Protein AF-A0A0K2SQ45-F1 (afdb_monomer_lite)

Secondary structure (DSSP, 8-state):
----HHHHHHSTT------STTEEEEP------TTT-B--EESSSS-EESSSEEE-S-TTT-SHHHHHHHHHHT-EEEE-SSS-HHHHHHHHHHHHHH--SSEES---EETTSBHHHHHHHHHHHT-SEEEEE-TT-BEEEEEEHHHHTT---TTSBGGGTSEEGGG---EETT--HHHHHHHHHHHT-SEEEEE-TT-BEEEEEEHHHHHHHHH-TT--B-TTSPBPEEEEE-SSTTHHHHHHHHHHTT-SEEEEE-S-SSSHHHHHHHHHHHHHHGGGSEEEEEEE-SHHHHHHHHHHT-SEEEE--------B-TTPEEEBTTS-EEEGGG--TT-EEE-TTS-EEEEEEEEEEEEEEEEEEEEETT-SSEEEE-TT-EEEEE---S-TTTS--STTS----TT-TTSS-EEEEGGG--TT-EEEEEPP-------EEEGGGT-TTS-B-SSEEE-----S---SS-HHHHHHHTTS-HHHHHHHHTT-----HHHHHHHHHHHHHS---------EEESEEE--HHHHHHHHHHHHHEEEES-GGG-EEEEEEETT-HHHHHHHHHHHHHHH----EEEEE-TTSSEEEEEE--HHHHHHHHHHS-S-TTT----HHHHTS-HHHHHHHHHHHHHHHEEEETTTTEEEEEES-HHHHHHHHHHHHHTT---EEEEE--TTSS--SEEEEEE-SHHHHHHHHHTGGG-PPPPSS--------EEE-SSEEEEEEEEEEEEEEEEEEEEEEETT-SEEEETTEEEE--HHHHHS-----HHHHHHHHHHHHHTTT--EEEES---SHHHHHHHHHTT-SEEEESTTTTTBTTS-SPEEEETTEEEEEEE-TTSHHHIIIIIGGGGT-TT-SS---S--EEEEE--B-HHHHHHHHHHHHHHHHHHTT-SBHHHHHHH-EEEE--HHHHHHHS--SS--SS-BTTB----

Radius of gyration: 39.9 Å; chains: 1; bounding box: 82×62×144 Å

Structure (mmCIF, N/CA/C/O backbone):
data_AF-A0A0K2SQ45-F1
#
_entry.id   AF-A0A0K2SQ45-F1
#
loop_
_atom_site.group_PDB
_atom_site.id
_atom_site.type_symbol
_atom_site.label_atom_id
_atom_site.label_alt_id
_atom_site.label_comp_id
_atom_site.label_asym_id
_atom_site.label_entity_id
_atom_site.label_seq_id
_atom_site.pdbx_PDB_ins_code
_atom_site.Cartn_x
_atom_site.Cartn_y
_atom_site.Cartn_z
_atom_site.occupancy
_atom_site.B_iso_or_equiv
_atom_site.auth_seq_id
_atom_site.auth_comp_id
_atom_site.auth_asym_id
_atom_site.auth_atom_id
_atom_site.pdbx_PDB_model_num
ATOM 1 N N . MET A 1 1 ? -14.217 -33.548 -6.113 1.00 36.03 1 MET A N 1
ATOM 2 C CA . MET A 1 1 ? -15.192 -33.357 -7.203 1.00 36.03 1 MET A CA 1
ATOM 3 C C . MET A 1 1 ? -14.419 -33.479 -8.498 1.00 36.03 1 MET A C 1
ATOM 5 O O . MET A 1 1 ? -13.311 -32.961 -8.563 1.00 36.03 1 MET A O 1
ATOM 9 N N . ALA A 1 2 ? -14.911 -34.289 -9.429 1.00 35.56 2 ALA A N 1
ATOM 10 C CA . ALA A 1 2 ? -14.274 -34.501 -10.718 1.00 35.56 2 ALA A CA 1
ATOM 11 C C . ALA A 1 2 ? -14.739 -33.393 -11.670 1.00 35.56 2 ALA A C 1
ATOM 13 O O . ALA A 1 2 ? -15.732 -33.582 -12.359 1.00 35.56 2 ALA A O 1
ATOM 14 N N . ASP A 1 3 ? -14.047 -32.253 -11.661 1.00 45.28 3 ASP A N 1
ATOM 15 C CA . ASP A 1 3 ? -14.197 -31.247 -12.717 1.00 45.28 3 ASP A CA 1
ATOM 16 C C . ASP A 1 3 ? -13.288 -31.633 -13.880 1.00 45.28 3 ASP A C 1
ATOM 18 O O . ASP A 1 3 ? -12.118 -32.004 -13.707 1.00 45.28 3 ASP A O 1
ATOM 22 N N . THR A 1 4 ? -13.855 -31.616 -15.079 1.00 50.91 4 THR A N 1
ATOM 23 C CA . THR A 1 4 ? -13.156 -32.027 -16.291 1.00 50.91 4 THR A CA 1
ATOM 24 C C . THR A 1 4 ? -11.998 -31.061 -16.571 1.00 50.91 4 THR A C 1
ATOM 26 O O . THR A 1 4 ? -12.109 -29.849 -16.398 1.00 50.91 4 THR A O 1
ATOM 29 N N . ARG A 1 5 ? -10.845 -31.573 -17.033 1.00 47.09 5 ARG A N 1
ATOM 30 C CA . ARG A 1 5 ? -9.677 -30.748 -17.435 1.00 47.09 5 ARG A CA 1
ATOM 31 C C . ARG A 1 5 ? -10.036 -29.641 -18.439 1.00 47.09 5 ARG A C 1
ATOM 33 O O . ARG A 1 5 ? -9.267 -28.697 -18.588 1.00 47.09 5 ARG A O 1
ATOM 40 N N . GLU A 1 6 ? -11.165 -29.790 -19.122 1.00 47.09 6 GLU A N 1
ATOM 41 C CA . GLU A 1 6 ? -11.715 -28.881 -20.120 1.00 47.09 6 GLU A CA 1
ATOM 42 C C . GLU A 1 6 ? -12.450 -27.684 -19.485 1.00 47.09 6 GLU A C 1
ATOM 44 O O . GLU A 1 6 ? -12.240 -26.554 -19.918 1.00 47.09 6 GLU A O 1
ATOM 49 N N . GLU A 1 7 ? -13.197 -27.874 -18.390 1.00 52.22 7 GLU A N 1
ATOM 50 C CA . GLU A 1 7 ? -13.809 -26.775 -17.618 1.00 52.22 7 GLU A CA 1
ATOM 51 C C . GLU A 1 7 ? -12.745 -25.878 -16.970 1.00 52.22 7 GLU A C 1
ATOM 53 O O . GLU A 1 7 ? -12.787 -24.659 -17.124 1.00 52.22 7 GLU A O 1
ATOM 58 N N . ILE A 1 8 ? -11.707 -26.470 -16.365 1.00 53.44 8 ILE A N 1
ATOM 59 C CA . ILE A 1 8 ? -10.563 -25.726 -15.801 1.00 53.44 8 ILE A CA 1
ATOM 60 C C . ILE A 1 8 ? -9.792 -24.967 -16.897 1.00 53.44 8 ILE A C 1
ATOM 62 O O . ILE A 1 8 ? -9.221 -23.906 -16.643 1.00 53.44 8 ILE A O 1
ATOM 66 N N . TRP A 1 9 ? -9.754 -25.499 -18.125 1.00 54.38 9 TRP A N 1
ATOM 67 C CA . TRP A 1 9 ? -9.107 -24.837 -19.260 1.00 54.38 9 TRP A CA 1
ATOM 68 C C . TRP A 1 9 ? -9.931 -23.661 -19.800 1.00 54.38 9 TRP A C 1
ATOM 70 O O . TRP A 1 9 ? -9.355 -22.634 -20.158 1.00 54.38 9 TRP A O 1
ATOM 80 N N . ASN A 1 10 ? -11.261 -23.776 -19.801 1.00 51.28 10 ASN A N 1
ATOM 81 C CA . ASN A 1 10 ? -12.172 -22.713 -20.227 1.00 51.28 10 ASN A CA 1
ATOM 82 C C . ASN A 1 10 ? -12.333 -21.606 -19.164 1.00 51.28 10 ASN A C 1
ATOM 84 O O . ASN A 1 10 ? -12.461 -20.438 -19.521 1.00 51.28 10 ASN A O 1
ATOM 88 N N . GLU A 1 11 ? -12.230 -21.926 -17.869 1.00 57.28 11 GLU A N 1
ATOM 89 C CA . GLU A 1 11 ? -12.224 -20.944 -16.768 1.00 57.28 11 GLU A CA 1
ATOM 90 C C . GLU A 1 11 ? -10.827 -20.354 -16.467 1.00 57.28 11 GLU A C 1
ATOM 92 O O . GLU A 1 11 ? -10.671 -19.511 -15.582 1.00 57.28 11 GLU A O 1
ATOM 97 N N . ARG A 1 12 ? -9.788 -20.752 -17.215 1.00 51.91 12 ARG A N 1
ATOM 98 C CA . ARG A 1 12 ? -8.372 -20.450 -16.923 1.00 51.91 12 ARG A CA 1
ATOM 99 C C . ARG A 1 12 ? -8.001 -18.964 -16.970 1.00 51.91 12 ARG A C 1
ATOM 101 O O . ARG A 1 12 ? -7.043 -18.560 -16.315 1.00 51.91 12 ARG A O 1
ATOM 108 N N . PHE A 1 13 ? -8.749 -18.163 -17.730 1.00 58.59 13 PHE A N 1
ATOM 109 C CA . PHE A 1 13 ? -8.606 -16.700 -17.788 1.00 58.59 13 PHE A CA 1
ATOM 110 C C . PHE A 1 13 ? -9.607 -15.953 -16.889 1.00 58.59 13 PHE A C 1
ATOM 112 O O . PHE A 1 13 ? -9.625 -14.725 -16.884 1.00 58.59 13 PHE A O 1
ATOM 119 N N . GLY A 1 14 ? -10.358 -16.690 -16.066 1.00 56.19 14 GLY A N 1
ATOM 120 C CA . GLY A 1 14 ? -11.134 -16.172 -14.948 1.00 56.19 14 GLY A CA 1
ATOM 121 C C . GLY A 1 14 ? -12.399 -15.397 -15.314 1.00 56.19 14 GLY A C 1
ATOM 122 O O . GLY A 1 14 ? -12.718 -15.132 -16.471 1.00 56.19 14 GLY A O 1
ATOM 123 N N . ARG A 1 15 ? -13.135 -15.042 -14.258 1.00 68.25 15 ARG A N 1
ATOM 124 C CA . ARG A 1 15 ? -14.279 -14.126 -14.283 1.00 68.25 15 ARG A CA 1
ATOM 125 C C . ARG A 1 15 ? -13.773 -12.696 -14.110 1.00 68.25 15 ARG A C 1
ATOM 127 O O . ARG A 1 15 ? -12.723 -12.472 -13.510 1.00 68.25 15 ARG A O 1
ATOM 134 N N . GLU A 1 16 ? -14.531 -11.733 -14.616 1.00 78.75 16 GLU A N 1
ATOM 135 C CA . GLU A 1 16 ? -14.216 -10.317 -14.446 1.00 78.75 16 GLU A CA 1
ATOM 136 C C . GLU A 1 16 ? -14.170 -9.934 -12.958 1.00 78.75 16 GLU A C 1
ATOM 138 O O . GLU A 1 16 ? -15.059 -10.291 -12.182 1.00 78.75 16 GLU A O 1
ATOM 143 N N . GLY A 1 17 ? -13.116 -9.221 -12.558 1.00 79.81 17 GLY A N 1
ATOM 144 C CA . GLY A 1 17 ? -12.937 -8.738 -11.194 1.00 79.81 17 GLY A CA 1
ATOM 145 C C . GLY A 1 17 ? -13.074 -7.219 -11.117 1.00 79.81 17 GLY A C 1
ATOM 146 O O . GLY A 1 17 ? -12.637 -6.513 -12.019 1.00 79.81 17 GLY A O 1
ATOM 147 N N . LEU A 1 18 ? -13.654 -6.729 -10.025 1.00 85.94 18 LEU A N 1
ATOM 148 C CA . LEU A 1 18 ? -13.977 -5.326 -9.787 1.00 85.94 18 LEU A CA 1
ATOM 149 C C . LEU A 1 18 ? -13.297 -4.825 -8.507 1.00 85.94 18 LEU A C 1
ATOM 151 O O . LEU A 1 18 ? -13.088 -5.559 -7.532 1.00 85.94 18 LEU A O 1
ATOM 155 N N . THR A 1 19 ? -12.954 -3.548 -8.512 1.00 85.25 19 THR A N 1
ATOM 156 C CA . THR A 1 19 ? -12.412 -2.770 -7.397 1.00 85.25 19 THR A CA 1
ATOM 157 C C . THR A 1 19 ? -13.397 -1.668 -6.994 1.00 85.25 19 THR A C 1
ATOM 159 O O . THR A 1 19 ? -14.503 -1.589 -7.526 1.00 85.25 19 THR A O 1
ATOM 162 N N . PHE A 1 20 ? -13.030 -0.832 -6.018 1.00 85.69 20 PHE A N 1
ATOM 163 C CA . PHE A 1 20 ? -13.899 0.251 -5.547 1.00 85.69 20 PHE A CA 1
ATOM 164 C C . PHE A 1 20 ? -14.196 1.302 -6.627 1.00 85.69 20 PHE A C 1
ATOM 166 O O . PHE A 1 20 ? -15.297 1.851 -6.634 1.00 85.69 20 PHE A O 1
ATOM 173 N N . ASP A 1 21 ? -13.247 1.570 -7.530 1.00 83.56 21 ASP A N 1
ATOM 174 C CA . ASP A 1 21 ? -13.393 2.581 -8.591 1.00 83.56 21 ASP A CA 1
ATOM 175 C C . ASP A 1 21 ? -14.269 2.099 -9.748 1.00 83.56 21 ASP A C 1
ATOM 177 O O . ASP A 1 21 ? -14.855 2.909 -10.452 1.00 83.56 21 ASP A O 1
ATOM 181 N N . ASP A 1 22 ? -14.442 0.788 -9.909 1.00 85.19 22 ASP A N 1
ATOM 182 C CA . ASP A 1 22 ? -15.274 0.231 -10.980 1.00 85.19 22 ASP A CA 1
ATOM 183 C C . ASP A 1 22 ? -16.781 0.327 -10.668 1.00 85.19 22 ASP A C 1
ATOM 185 O O . ASP A 1 22 ? -17.614 -0.072 -11.488 1.00 85.19 22 ASP A O 1
ATOM 189 N N . LEU A 1 23 ? -17.146 0.816 -9.474 1.00 90.81 23 LEU A N 1
ATOM 190 C CA . LEU A 1 23 ? -18.502 0.785 -8.927 1.00 90.81 23 LEU A CA 1
ATOM 191 C C . LEU A 1 23 ? -18.908 2.117 -8.278 1.00 90.81 23 LEU A C 1
ATOM 193 O O . LEU A 1 23 ? -18.153 2.696 -7.496 1.00 90.81 23 LEU A O 1
ATOM 197 N N . LEU A 1 24 ? -20.154 2.538 -8.497 1.00 93.44 24 LEU A N 1
ATOM 198 C CA . LEU A 1 24 ? -20.859 3.534 -7.680 1.00 93.44 24 LEU A CA 1
ATOM 199 C C . LEU A 1 24 ? -22.084 2.900 -7.015 1.00 93.44 24 LEU A C 1
ATOM 201 O O . LEU A 1 24 ? -22.622 1.913 -7.514 1.00 93.44 24 LEU A O 1
ATOM 205 N N . LEU A 1 25 ? -22.515 3.467 -5.888 1.00 95.25 25 LEU A N 1
ATOM 206 C CA . LEU A 1 25 ? -23.789 3.112 -5.261 1.00 95.25 25 LEU A CA 1
ATOM 207 C C . LEU A 1 25 ? -24.919 3.875 -5.951 1.00 95.25 25 LEU A C 1
ATOM 209 O O . LEU A 1 25 ? -24.824 5.088 -6.128 1.00 95.25 25 LEU A O 1
ATOM 213 N N . GLU A 1 26 ? -25.969 3.158 -6.336 1.00 95.56 26 GLU A N 1
ATOM 214 C CA . GLU A 1 26 ? -27.186 3.749 -6.885 1.00 95.56 26 GLU A CA 1
ATOM 215 C C . GLU A 1 26 ? -28.014 4.358 -5.737 1.00 95.56 26 GLU A C 1
ATOM 217 O O . GLU A 1 26 ? -28.353 3.631 -4.796 1.00 95.56 26 GLU A O 1
ATOM 222 N N . PRO A 1 27 ? -28.339 5.667 -5.769 1.00 95.44 27 PRO A N 1
ATOM 223 C CA . PRO A 1 27 ? -29.222 6.268 -4.775 1.00 95.44 27 PRO A CA 1
ATOM 224 C C . PRO A 1 27 ? -30.616 5.629 -4.794 1.00 95.44 27 PRO A C 1
ATOM 226 O O . PRO A 1 27 ? -31.134 5.275 -5.853 1.00 95.44 27 PRO A O 1
ATOM 229 N N . ALA A 1 28 ? -31.249 5.531 -3.628 1.00 92.88 28 ALA A N 1
ATOM 230 C CA . ALA A 1 28 ? -32.583 4.962 -3.463 1.00 92.88 28 ALA A CA 1
ATOM 231 C C . ALA A 1 28 ? -33.504 5.913 -2.683 1.00 92.88 28 ALA A C 1
ATOM 233 O O . ALA A 1 28 ? -33.060 6.904 -2.103 1.00 92.88 28 ALA A O 1
ATOM 234 N N . TYR A 1 29 ? -34.807 5.616 -2.678 1.00 93.50 29 TYR A N 1
ATOM 235 C CA . TYR A 1 29 ? -35.770 6.351 -1.856 1.00 93.50 29 TYR A CA 1
ATOM 236 C C . TYR A 1 29 ? -35.365 6.292 -0.378 1.00 93.50 29 TYR A C 1
ATOM 238 O O . TYR A 1 29 ? -35.055 5.215 0.129 1.00 93.50 29 TYR A O 1
ATOM 246 N N . SER A 1 30 ? -35.391 7.435 0.307 1.00 92.31 30 SER A N 1
ATOM 247 C CA . SER A 1 30 ? -34.969 7.546 1.701 1.00 92.31 30 SER A CA 1
ATOM 248 C C . SER A 1 30 ? -35.909 8.439 2.500 1.00 92.31 30 SER A C 1
ATOM 250 O O . SER A 1 30 ? -36.119 9.600 2.154 1.00 92.31 30 SER A O 1
ATOM 252 N N . GLU A 1 31 ? -36.433 7.896 3.597 1.00 91.38 31 GLU A N 1
ATOM 253 C CA . GLU A 1 31 ? -37.109 8.647 4.668 1.00 91.38 31 GLU A CA 1
ATOM 254 C C . GLU A 1 31 ? -36.182 8.877 5.870 1.00 91.38 31 GLU A C 1
ATOM 256 O O . GLU A 1 31 ? -36.586 9.474 6.865 1.00 91.38 31 GLU A O 1
ATOM 261 N N . VAL A 1 32 ? -34.938 8.390 5.792 1.00 91.00 32 VAL A N 1
ATOM 262 C CA . VAL A 1 32 ? -33.997 8.364 6.911 1.00 91.00 32 VAL A CA 1
ATOM 263 C C . VAL A 1 32 ? -32.909 9.402 6.691 1.00 91.00 32 VAL A C 1
ATOM 265 O O . VAL A 1 32 ? -32.229 9.415 5.661 1.00 91.00 32 VAL A O 1
ATOM 268 N N . LEU A 1 33 ? -32.711 10.272 7.678 1.00 88.25 33 LEU A N 1
ATOM 269 C CA . LEU A 1 33 ? -31.640 11.257 7.636 1.00 88.25 33 LEU A CA 1
ATOM 270 C C . LEU A 1 33 ? -30.310 10.622 8.068 1.00 88.25 33 LEU A C 1
ATOM 272 O O . LEU A 1 33 ? -30.299 9.764 8.950 1.00 88.25 33 LEU A O 1
ATOM 276 N N . PRO A 1 34 ? -29.159 11.078 7.535 1.00 87.62 34 PRO A N 1
ATOM 277 C CA . PRO A 1 34 ? -27.846 10.576 7.944 1.00 87.62 34 PRO A CA 1
ATOM 278 C C . PRO A 1 34 ? -27.574 10.633 9.455 1.00 87.62 34 PRO A C 1
ATOM 280 O O . PRO A 1 34 ? -26.768 9.862 9.960 1.00 87.62 34 PRO A O 1
ATOM 283 N N . THR A 1 35 ? -28.207 11.542 10.198 1.00 87.12 35 THR A N 1
ATOM 284 C CA . THR A 1 35 ? -28.059 11.634 11.661 1.00 87.12 35 THR A CA 1
ATOM 285 C C . THR A 1 35 ? -28.747 10.504 12.416 1.00 87.12 35 THR A C 1
ATOM 287 O O . THR A 1 35 ? -28.357 10.222 13.546 1.00 87.12 35 THR A O 1
ATOM 290 N N . ASP A 1 36 ? -29.729 9.859 11.788 1.00 88.00 36 ASP A N 1
ATOM 291 C CA . ASP A 1 36 ? -30.646 8.921 12.435 1.00 88.00 36 ASP A CA 1
ATOM 292 C C . ASP A 1 36 ? -30.275 7.459 12.137 1.00 88.00 36 ASP A C 1
ATOM 294 O O . ASP A 1 36 ? -30.859 6.537 12.704 1.00 88.00 36 ASP A O 1
ATOM 298 N N . VAL A 1 37 ? -29.291 7.230 11.256 1.00 93.81 37 VAL A N 1
ATOM 299 C CA . VAL A 1 37 ? -28.856 5.881 10.876 1.00 93.81 37 VAL A CA 1
ATOM 300 C C . VAL A 1 37 ? -27.984 5.237 11.958 1.00 93.81 37 VAL A C 1
ATOM 302 O O . VAL A 1 37 ? -27.080 5.861 12.528 1.00 93.81 37 VAL A O 1
ATOM 305 N N . SER A 1 38 ? -28.198 3.943 12.181 1.00 96.81 38 SER A N 1
ATOM 306 C CA . SER A 1 38 ? -27.363 3.118 13.048 1.00 96.81 38 SER A CA 1
ATOM 307 C C . SER A 1 38 ? -26.182 2.529 12.280 1.00 96.81 38 SER A C 1
ATOM 309 O O . SER A 1 38 ? -26.339 1.851 11.264 1.00 96.81 38 SER A O 1
ATOM 311 N N . THR A 1 39 ? -24.978 2.749 12.801 1.00 97.00 39 THR A N 1
ATOM 312 C CA . THR A 1 39 ? -23.728 2.177 12.275 1.00 97.00 39 THR A CA 1
ATOM 313 C C . THR A 1 39 ? -23.261 0.949 13.057 1.00 97.00 39 THR A C 1
ATOM 315 O O . THR A 1 39 ? -22.129 0.500 12.866 1.00 97.00 39 THR A O 1
ATOM 318 N N . GLU A 1 40 ? -24.106 0.412 13.940 1.00 97.50 40 GLU A N 1
ATOM 319 C CA . GLU A 1 40 ? -23.784 -0.787 14.709 1.00 97.50 40 GLU A CA 1
ATOM 320 C C . GLU A 1 40 ? -23.552 -1.992 13.793 1.00 97.50 40 GLU A C 1
ATOM 322 O O . GLU A 1 40 ? -24.237 -2.200 12.788 1.00 97.50 40 GLU A O 1
ATOM 327 N N . THR A 1 41 ? -22.562 -2.810 14.144 1.00 97.56 41 THR A N 1
ATOM 328 C CA . THR A 1 41 ? -22.170 -3.965 13.337 1.00 97.56 41 THR A CA 1
ATOM 329 C C . THR A 1 41 ? -21.572 -5.091 14.175 1.00 97.56 41 THR A C 1
ATOM 331 O O . THR A 1 41 ? -21.379 -4.968 15.385 1.00 97.56 41 THR A O 1
ATOM 334 N N . ARG A 1 42 ? -21.241 -6.204 13.517 1.00 97.25 42 ARG A N 1
ATOM 335 C CA . ARG A 1 42 ? -20.518 -7.335 14.104 1.00 97.25 42 ARG A CA 1
ATOM 336 C C . ARG A 1 42 ? -19.067 -7.329 13.632 1.00 97.25 42 ARG A C 1
ATOM 338 O O . ARG A 1 42 ? -18.804 -7.338 12.436 1.00 97.25 42 ARG A O 1
ATOM 345 N N . PHE A 1 43 ? -18.125 -7.353 14.563 1.00 97.94 43 PHE A N 1
ATOM 346 C CA . PHE A 1 43 ? -16.718 -7.613 14.255 1.00 97.94 43 PHE A CA 1
ATOM 347 C C . PHE A 1 43 ? -16.472 -9.110 14.046 1.00 97.94 43 PHE A C 1
ATOM 349 O O . PHE A 1 43 ? -15.791 -9.524 13.111 1.00 97.94 43 PHE A O 1
ATOM 356 N N . SER A 1 44 ? -17.076 -9.911 14.916 1.00 97.75 44 SER A N 1
ATOM 357 C CA . SER A 1 44 ? -17.048 -11.368 14.909 1.00 97.75 44 SER A CA 1
ATOM 358 C C . SER A 1 44 ? -18.393 -11.908 15.378 1.00 97.75 44 SER A C 1
ATOM 360 O O . SER A 1 44 ? -19.316 -11.137 15.655 1.00 97.75 44 SER A O 1
ATOM 362 N N . ARG A 1 45 ? -18.536 -13.234 15.433 1.00 95.19 45 ARG A N 1
ATOM 363 C CA . ARG A 1 45 ? -19.773 -13.897 15.854 1.00 95.19 45 ARG A CA 1
ATOM 364 C C . ARG A 1 45 ? -20.337 -13.328 17.161 1.00 95.19 45 ARG A C 1
ATOM 366 O O . ARG A 1 45 ? -21.540 -13.072 17.215 1.00 95.19 45 ARG A O 1
ATOM 373 N N . ASN A 1 46 ? -19.486 -13.093 18.163 1.00 95.88 46 ASN A N 1
ATOM 374 C CA . ASN A 1 46 ? -19.916 -12.680 19.501 1.00 95.88 46 ASN A CA 1
ATOM 375 C C . ASN A 1 46 ? -19.592 -11.214 19.834 1.00 95.88 46 ASN A C 1
ATOM 377 O O . ASN A 1 46 ? -20.051 -10.701 20.854 1.00 95.88 46 ASN A O 1
ATOM 381 N N . ILE A 1 47 ? -18.827 -10.510 18.992 1.00 97.38 47 ILE A N 1
ATOM 382 C CA . ILE A 1 47 ? -18.383 -9.138 19.274 1.00 97.38 47 ILE A CA 1
ATOM 383 C C . ILE A 1 47 ? -19.112 -8.144 18.374 1.00 97.38 47 ILE A C 1
ATOM 385 O O . ILE A 1 47 ? -18.979 -8.165 17.148 1.00 97.38 47 ILE A O 1
ATOM 389 N N . ARG A 1 48 ? -19.841 -7.221 19.008 1.00 96.75 48 ARG A N 1
ATOM 390 C CA . ARG A 1 48 ? -20.476 -6.069 18.359 1.00 96.75 48 ARG A CA 1
ATOM 391 C C . ARG A 1 48 ? -19.620 -4.813 18.489 1.00 96.75 48 ARG A C 1
ATOM 393 O O . ARG A 1 48 ? -18.940 -4.630 19.496 1.00 96.75 48 ARG A O 1
ATOM 400 N N . LEU A 1 49 ? -19.696 -3.957 17.476 1.00 97.88 49 LEU A N 1
ATOM 401 C CA . LEU A 1 49 ? -19.092 -2.626 17.436 1.00 97.88 49 LEU A CA 1
ATOM 402 C C . LEU A 1 49 ? -20.172 -1.578 17.169 1.00 97.88 49 LEU A C 1
ATOM 404 O O . LEU A 1 49 ? -21.172 -1.873 16.516 1.00 97.88 49 LEU A O 1
ATOM 408 N N . ASN A 1 50 ? -19.927 -0.346 17.607 1.00 97.81 50 ASN A N 1
ATOM 409 C CA . ASN A 1 50 ? -20.842 0.779 17.391 1.00 97.81 50 ASN A CA 1
ATOM 410 C C . ASN A 1 50 ? -20.539 1.532 16.083 1.00 97.81 50 ASN A C 1
ATOM 412 O O . ASN A 1 50 ? -21.400 2.224 15.534 1.00 97.81 50 ASN A O 1
ATOM 416 N N . ILE A 1 51 ? -19.319 1.369 15.561 1.00 98.06 51 ILE A N 1
ATOM 417 C CA . ILE A 1 51 ? -18.921 1.795 14.217 1.00 98.06 51 ILE A CA 1
ATOM 418 C C . ILE A 1 51 ? -18.142 0.667 13.518 1.00 98.06 51 ILE A C 1
ATOM 420 O O . ILE A 1 51 ? -17.413 -0.080 14.174 1.00 98.06 51 ILE A O 1
ATOM 424 N N . PRO A 1 52 ? -18.225 0.534 12.183 1.00 98.00 52 PRO A N 1
ATOM 425 C CA . PRO A 1 52 ? -17.628 -0.583 11.448 1.00 98.00 52 PRO A CA 1
ATOM 426 C C . PRO A 1 52 ? -16.134 -0.388 11.143 1.00 98.00 52 PRO A C 1
ATOM 428 O O . PRO A 1 52 ? -15.674 -0.731 10.056 1.00 98.00 52 PRO A O 1
ATOM 431 N N . ILE A 1 53 ? -15.372 0.178 12.083 1.00 98.31 53 ILE A N 1
ATOM 432 C CA . ILE A 1 53 ? -13.962 0.540 11.897 1.00 98.31 53 ILE A CA 1
ATOM 433 C C . ILE A 1 53 ? -13.057 -0.353 12.745 1.00 98.31 53 ILE A C 1
ATOM 435 O O . ILE A 1 53 ? -13.200 -0.435 13.966 1.00 98.31 53 ILE A O 1
ATOM 439 N N . VAL A 1 54 ? -12.081 -0.971 12.083 1.00 98.56 54 VAL A N 1
ATOM 440 C CA . VAL A 1 54 ? -11.022 -1.775 12.694 1.00 98.56 54 VAL A CA 1
ATOM 441 C C . VAL A 1 54 ? -9.665 -1.168 12.334 1.00 98.56 54 VAL A C 1
ATOM 443 O O . VAL A 1 54 ? -9.406 -0.909 11.158 1.00 98.56 54 VAL A O 1
ATOM 446 N N . SER A 1 55 ? -8.769 -0.939 13.297 1.00 97.81 55 SER A N 1
ATOM 447 C CA . SER A 1 55 ? -7.404 -0.484 12.974 1.00 97.81 55 SER A CA 1
ATOM 448 C C . SER A 1 55 ? -6.483 -1.668 12.659 1.00 97.81 55 SER A C 1
ATOM 450 O O . SER A 1 55 ? -6.490 -2.683 13.357 1.00 97.81 55 SER A O 1
ATOM 452 N N . ALA A 1 56 ? -5.703 -1.562 11.580 1.00 93.94 56 ALA A N 1
ATOM 453 C CA . ALA A 1 56 ? -4.899 -2.673 11.075 1.00 93.94 56 ALA A CA 1
ATOM 454 C C . ALA A 1 56 ? -3.766 -3.086 12.030 1.00 93.94 56 ALA A C 1
ATOM 456 O O . ALA A 1 56 ? -3.131 -2.243 12.668 1.00 93.94 56 ALA A O 1
ATOM 457 N N . ALA A 1 57 ? -3.461 -4.387 12.056 1.00 92.94 57 ALA A N 1
ATOM 458 C CA . ALA A 1 57 ? -2.391 -4.991 12.853 1.00 92.94 57 ALA A CA 1
ATOM 459 C C . ALA A 1 57 ? -0.992 -4.708 12.275 1.00 92.94 57 ALA A C 1
ATOM 461 O O . ALA A 1 57 ? -0.293 -5.611 11.813 1.00 92.94 57 ALA A O 1
ATOM 462 N N . MET A 1 58 ? -0.592 -3.439 12.269 1.00 87.75 58 MET A N 1
ATOM 463 C CA . MET A 1 58 ? 0.679 -2.980 11.712 1.00 87.75 58 MET A CA 1
ATOM 464 C C . MET A 1 58 ? 1.467 -2.181 12.746 1.00 87.75 58 MET A C 1
ATOM 466 O O . MET A 1 58 ? 0.885 -1.403 13.501 1.00 87.75 58 MET A O 1
ATOM 470 N N . ASP A 1 59 ? 2.790 -2.328 12.726 1.00 87.25 59 ASP A N 1
ATOM 471 C CA . ASP A 1 59 ? 3.715 -1.665 13.661 1.00 87.25 59 ASP A CA 1
ATOM 472 C C . ASP A 1 59 ? 3.859 -0.153 13.470 1.00 87.25 59 ASP A C 1
ATOM 474 O O . ASP A 1 59 ? 4.488 0.523 14.272 1.00 87.25 59 ASP A O 1
ATOM 478 N N . THR A 1 60 ? 3.231 0.385 12.429 1.00 87.62 60 THR A N 1
ATOM 479 C CA . THR A 1 60 ? 3.090 1.824 12.172 1.00 87.62 60 THR A CA 1
ATOM 480 C C . THR A 1 60 ? 1.648 2.308 12.329 1.00 87.62 60 THR A C 1
ATOM 482 O O . THR A 1 60 ? 1.354 3.463 12.040 1.00 87.62 60 THR A O 1
ATOM 485 N N . VAL A 1 61 ? 0.730 1.445 12.789 1.00 92.38 61 VAL A N 1
ATOM 486 C CA . VAL A 1 61 ? -0.699 1.773 12.919 1.00 92.38 61 VAL A CA 1
ATOM 487 C C . VAL A 1 61 ? -1.210 1.546 14.337 1.00 92.38 61 VAL A C 1
ATOM 489 O O . VAL A 1 61 ? -1.706 2.500 14.931 1.00 92.38 61 VAL A O 1
ATOM 492 N N . THR A 1 62 ? -1.095 0.335 14.897 1.00 97.69 62 THR A N 1
ATOM 493 C CA . THR A 1 62 ? -1.866 -0.025 16.101 1.00 97.69 62 THR A CA 1
ATOM 494 C C . THR A 1 62 ? -1.035 -0.592 17.252 1.00 97.69 62 THR A C 1
ATOM 496 O O . THR A 1 62 ? -0.720 -1.780 17.278 1.00 97.69 62 THR A O 1
ATOM 499 N N . GLU A 1 63 ? -0.829 0.244 18.267 1.00 97.56 63 GLU A N 1
ATOM 500 C CA . GLU A 1 63 ? -0.475 -0.132 19.646 1.00 97.56 63 GLU A CA 1
ATOM 501 C C . GLU A 1 63 ? -1.586 0.340 20.613 1.00 97.56 63 GLU A C 1
ATOM 503 O O . GLU A 1 63 ? -2.654 0.776 20.161 1.00 97.56 63 GLU A O 1
ATOM 508 N N . ALA A 1 64 ? -1.384 0.273 21.937 1.00 97.00 64 ALA A N 1
ATOM 509 C CA . ALA A 1 64 ? -2.413 0.638 22.915 1.00 97.00 64 ALA A CA 1
ATOM 510 C C . ALA A 1 64 ? -3.017 2.042 22.718 1.00 97.00 64 ALA A C 1
ATOM 512 O O . ALA A 1 64 ? -4.239 2.144 22.839 1.00 97.00 64 ALA A O 1
ATOM 513 N N . PRO A 1 65 ? -2.264 3.119 22.394 1.00 97.38 65 PRO A N 1
ATOM 514 C CA . PRO A 1 65 ? -2.863 4.441 22.197 1.00 97.38 65 PRO A CA 1
ATOM 515 C C . PRO A 1 65 ? -3.919 4.450 21.083 1.00 97.38 65 PRO A C 1
ATOM 517 O O . PRO A 1 65 ? -5.043 4.902 21.311 1.00 97.38 65 PRO A O 1
ATOM 520 N N . MET A 1 66 ? -3.588 3.882 19.917 1.00 98.19 66 MET A N 1
ATOM 521 C CA . MET A 1 66 ? -4.513 3.743 18.789 1.00 98.19 66 MET A CA 1
ATOM 522 C C . MET A 1 66 ? -5.703 2.856 19.161 1.00 98.19 66 MET A C 1
ATOM 524 O O . MET A 1 66 ? -6.849 3.237 18.933 1.00 98.19 66 MET A O 1
ATOM 528 N N . ALA A 1 67 ? -5.454 1.693 19.771 1.00 98.12 67 ALA A N 1
ATOM 529 C CA . ALA A 1 67 ? -6.515 0.759 20.135 1.00 98.12 67 ALA A CA 1
ATOM 530 C C . ALA A 1 67 ? -7.502 1.358 21.152 1.00 98.12 67 ALA A C 1
ATOM 532 O O . ALA A 1 67 ? -8.711 1.210 20.988 1.00 98.12 67 ALA A O 1
ATOM 533 N N . ILE A 1 68 ? -7.008 2.094 22.155 1.00 97.00 68 ILE A N 1
ATOM 534 C CA . ILE A 1 68 ? -7.839 2.823 23.124 1.00 97.00 68 ILE A CA 1
ATOM 535 C C . ILE A 1 68 ? -8.690 3.877 22.416 1.00 97.00 68 ILE A C 1
ATOM 537 O O . ILE A 1 68 ? -9.880 3.996 22.703 1.00 97.00 68 ILE A O 1
ATOM 541 N N . ALA A 1 69 ? -8.087 4.668 21.529 1.00 97.00 69 ALA A N 1
ATOM 542 C CA . ALA A 1 69 ? -8.782 5.761 20.866 1.00 97.00 69 ALA A CA 1
ATOM 543 C C . ALA A 1 69 ? -9.854 5.251 19.890 1.00 97.00 69 ALA A C 1
ATOM 545 O O . ALA A 1 69 ? -10.996 5.692 19.960 1.00 97.00 69 ALA A O 1
ATOM 546 N N . VAL A 1 70 ? -9.546 4.245 19.068 1.00 97.94 70 VAL A N 1
ATOM 547 C CA . VAL A 1 70 ? -10.529 3.623 18.165 1.00 97.94 70 VAL A CA 1
ATOM 548 C C . VAL A 1 70 ? -11.650 2.930 18.946 1.00 97.94 70 VAL A C 1
ATOM 550 O O . VAL A 1 70 ? -12.817 3.072 18.581 1.00 97.94 70 VAL A O 1
ATOM 553 N N . ALA A 1 71 ? -11.336 2.239 20.049 1.00 97.75 71 ALA A N 1
ATOM 554 C CA . ALA A 1 71 ? -12.357 1.627 20.901 1.00 97.75 71 ALA A CA 1
ATOM 555 C C . ALA A 1 71 ? -13.277 2.669 21.555 1.00 97.75 71 ALA A C 1
ATOM 557 O O . ALA A 1 71 ? -14.475 2.429 21.670 1.00 97.75 71 ALA A O 1
ATOM 558 N N . ARG A 1 72 ? -12.763 3.846 21.935 1.00 95.69 72 ARG A N 1
ATOM 559 C CA . ARG A 1 72 ? -13.574 4.963 22.457 1.00 95.69 72 ARG A CA 1
ATOM 560 C C . ARG A 1 72 ? -14.556 5.526 21.436 1.00 95.69 72 ARG A C 1
ATOM 562 O O . ARG A 1 72 ? -15.680 5.847 21.803 1.00 95.69 72 ARG A O 1
ATOM 569 N N . GLU A 1 73 ? -14.153 5.605 20.174 1.00 96.81 73 GLU A N 1
ATOM 570 C CA . GLU A 1 73 ? -15.042 6.031 19.085 1.00 96.81 73 GLU A CA 1
ATOM 571 C C . GLU A 1 73 ? -16.045 4.934 18.671 1.00 96.81 73 GLU A C 1
ATOM 573 O O . GLU A 1 73 ? -16.995 5.204 17.940 1.00 96.81 73 GLU A O 1
ATOM 578 N N . GLY A 1 74 ? -15.858 3.702 19.161 1.00 96.88 74 GLY A N 1
ATOM 579 C CA . GLY A 1 74 ? -16.783 2.581 18.980 1.00 96.88 74 GLY A CA 1
ATOM 580 C C . GLY A 1 74 ? -16.338 1.494 18.014 1.00 96.88 74 GLY A C 1
ATOM 581 O O . GLY A 1 74 ? -17.134 0.607 17.700 1.00 96.88 74 GLY A O 1
ATOM 582 N N . GLY A 1 75 ? -15.100 1.574 17.526 1.00 98.12 75 GLY A N 1
ATOM 583 C CA . GLY A 1 75 ? -14.461 0.538 16.721 1.00 98.12 75 GLY A CA 1
ATOM 584 C C . GLY A 1 75 ? -13.670 -0.450 17.580 1.00 98.12 75 GLY A C 1
ATOM 585 O O . GLY A 1 75 ? -13.898 -0.580 18.781 1.00 98.12 75 GLY A O 1
ATOM 586 N N . ILE A 1 76 ? -12.699 -1.133 16.977 1.00 98.50 76 ILE A N 1
ATOM 587 C CA . ILE A 1 76 ? -11.750 -1.996 17.699 1.00 98.50 76 ILE A CA 1
ATOM 588 C C . ILE A 1 76 ? -10.347 -1.897 17.099 1.00 98.50 76 ILE A C 1
ATOM 590 O O . ILE A 1 76 ? -10.177 -1.843 15.881 1.00 98.50 76 ILE A O 1
ATOM 594 N N . GLY A 1 77 ? -9.326 -1.868 17.955 1.00 98.25 77 GLY A N 1
ATOM 595 C CA . GLY A 1 77 ? -7.931 -1.909 17.520 1.00 98.25 77 GLY A CA 1
ATOM 596 C C . GLY A 1 77 ? -7.336 -3.310 17.576 1.00 98.25 77 GLY A C 1
ATOM 597 O O . GLY A 1 77 ? -7.626 -4.066 18.505 1.00 98.25 77 GLY A O 1
ATOM 598 N N . VAL A 1 78 ? -6.484 -3.640 16.603 1.00 98.50 78 VAL A N 1
ATOM 599 C CA . VAL A 1 78 ? -5.739 -4.906 16.562 1.00 98.50 78 VAL A CA 1
ATOM 600 C C . VAL A 1 78 ? -4.259 -4.670 16.854 1.00 98.50 78 VAL A C 1
ATOM 602 O O . VAL A 1 78 ? -3.534 -4.155 16.006 1.00 98.50 78 VAL A O 1
ATOM 605 N N . ILE A 1 79 ? -3.788 -5.082 18.031 1.00 98.19 79 ILE A N 1
ATOM 606 C CA . ILE A 1 79 ? -2.376 -4.958 18.412 1.00 98.19 79 ILE A CA 1
ATOM 607 C C . ILE A 1 79 ? -1.519 -5.853 17.507 1.00 98.19 79 ILE A C 1
ATOM 609 O O . ILE A 1 79 ? -1.728 -7.071 17.437 1.00 98.19 79 ILE A O 1
ATOM 613 N N . HIS A 1 80 ? -0.541 -5.261 16.820 1.00 95.00 80 HIS A N 1
ATOM 614 C CA . HIS A 1 80 ? 0.350 -5.988 15.915 1.00 95.00 80 HIS A CA 1
ATOM 615 C C . HIS A 1 80 ? 1.271 -6.974 16.648 1.00 95.00 80 HIS A C 1
ATOM 617 O O . HIS A 1 80 ? 1.492 -6.890 17.852 1.00 95.00 80 HIS A O 1
ATOM 623 N N . ARG A 1 81 ? 1.866 -7.900 15.890 1.00 89.94 81 ARG A N 1
ATOM 624 C CA . ARG A 1 81 ? 2.713 -8.979 16.431 1.00 89.94 81 ARG A CA 1
ATOM 625 C C . ARG A 1 81 ? 4.222 -8.793 16.265 1.00 89.94 81 ARG A C 1
ATOM 627 O O . ARG A 1 81 ? 4.975 -9.645 16.722 1.00 89.94 81 ARG A O 1
ATOM 634 N N . ASN A 1 82 ? 4.673 -7.689 15.659 1.00 88.75 82 ASN A N 1
ATOM 635 C CA . ASN A 1 82 ? 6.086 -7.250 15.660 1.00 88.75 82 ASN A CA 1
ATOM 636 C C . ASN A 1 82 ? 6.559 -6.766 17.057 1.00 88.75 82 ASN A C 1
ATOM 638 O O . ASN A 1 82 ? 7.250 -5.762 17.181 1.00 88.75 82 ASN A O 1
ATOM 642 N N . LEU A 1 83 ? 6.142 -7.464 18.114 1.00 88.62 83 LEU A N 1
ATOM 643 C CA . LEU A 1 83 ? 6.529 -7.278 19.510 1.00 88.62 83 LEU A CA 1
ATOM 644 C C . LEU A 1 83 ? 6.805 -8.666 20.107 1.00 88.62 83 LEU A C 1
ATOM 646 O O . LEU A 1 83 ? 6.175 -9.646 19.681 1.00 88.62 83 LEU A O 1
ATOM 650 N N . PRO A 1 84 ? 7.681 -8.787 21.117 1.00 91.19 84 PRO A N 1
ATOM 651 C CA . PRO A 1 84 ? 7.729 -9.985 21.955 1.00 91.19 84 PRO A CA 1
ATOM 652 C C . PRO A 1 84 ? 6.330 -10.350 22.498 1.00 91.19 84 PRO A C 1
ATOM 654 O O . PRO A 1 84 ? 5.532 -9.433 22.726 1.00 91.19 84 PRO A O 1
ATOM 657 N N . PRO A 1 85 ? 5.991 -11.643 22.674 1.00 93.19 85 PRO A N 1
ATOM 658 C CA . PRO A 1 85 ? 4.678 -12.074 23.168 1.00 93.19 85 PRO A CA 1
ATOM 659 C C . PRO A 1 85 ? 4.205 -11.340 24.431 1.00 93.19 85 PRO A C 1
ATOM 661 O O . PRO A 1 85 ? 3.072 -10.864 24.484 1.00 93.19 85 PRO A O 1
ATOM 664 N N . GLU A 1 86 ? 5.094 -11.153 25.402 1.00 92.50 86 GLU A N 1
ATOM 665 C CA . GLU A 1 86 ? 4.821 -10.492 26.680 1.00 92.50 86 GLU A CA 1
ATOM 666 C C . GLU A 1 86 ? 4.573 -8.994 26.498 1.00 92.50 86 GLU A C 1
ATOM 668 O O . GLU A 1 86 ? 3.692 -8.420 27.134 1.00 92.50 86 GLU A O 1
ATOM 673 N N . ALA A 1 87 ? 5.323 -8.349 25.598 1.00 92.00 87 ALA A N 1
ATOM 674 C CA . ALA A 1 87 ? 5.135 -6.937 25.282 1.00 92.00 87 ALA A CA 1
ATOM 675 C C . ALA A 1 87 ? 3.788 -6.704 24.582 1.00 92.00 87 ALA A C 1
ATOM 677 O O . ALA A 1 87 ? 3.074 -5.763 24.923 1.00 92.00 87 ALA A O 1
ATOM 678 N N . GLN A 1 88 ? 3.403 -7.593 23.661 1.00 96.81 88 GLN A N 1
ATOM 679 C CA . GLN A 1 88 ? 2.096 -7.539 23.007 1.00 96.81 88 GLN A CA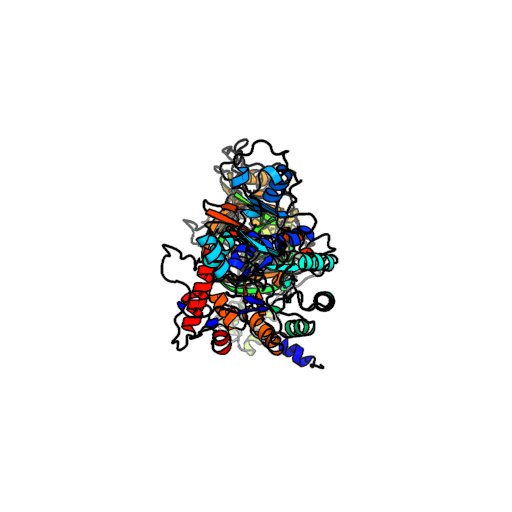 1
ATOM 680 C C . GLN A 1 88 ? 0.948 -7.750 24.009 1.00 96.81 88 GLN A C 1
ATOM 682 O O . GLN A 1 88 ? -0.041 -7.019 23.975 1.00 96.81 88 GLN A O 1
ATOM 687 N N . ALA A 1 89 ? 1.086 -8.713 24.925 1.00 95.56 89 ALA A N 1
ATOM 688 C CA . ALA A 1 89 ? 0.134 -8.924 26.014 1.00 95.56 89 ALA A CA 1
ATOM 689 C C . ALA A 1 89 ? 0.060 -7.703 26.951 1.00 95.56 89 ALA A C 1
ATOM 691 O O . ALA A 1 89 ? -1.028 -7.302 27.359 1.00 95.56 89 ALA A O 1
ATOM 692 N N . GLY A 1 90 ? 1.194 -7.047 27.215 1.00 91.31 90 GLY A N 1
ATOM 693 C CA . GLY A 1 90 ? 1.251 -5.785 27.950 1.00 91.31 90 GLY A CA 1
ATOM 694 C C . GLY A 1 90 ? 0.501 -4.641 27.258 1.00 91.31 90 GLY A C 1
ATOM 695 O O . GLY A 1 90 ? -0.170 -3.861 27.931 1.00 91.31 90 GLY A O 1
ATOM 696 N N . GLU A 1 91 ? 0.556 -4.541 25.926 1.00 97.00 91 GLU A N 1
ATOM 697 C CA . GLU A 1 91 ? -0.268 -3.587 25.168 1.00 97.00 91 GLU A CA 1
ATOM 698 C C . GLU A 1 91 ? -1.766 -3.888 25.322 1.00 97.00 91 GLU A C 1
ATOM 700 O O . GLU A 1 91 ? -2.543 -2.971 25.580 1.00 97.00 91 GLU A O 1
ATOM 705 N N . VAL A 1 92 ? -2.178 -5.160 25.246 1.00 97.06 92 VAL A N 1
ATOM 706 C CA . VAL A 1 92 ? -3.574 -5.569 25.497 1.00 97.06 92 VAL A CA 1
ATOM 707 C C . VAL A 1 92 ? -4.018 -5.181 26.909 1.00 97.06 92 VAL A C 1
ATOM 709 O O . VAL A 1 92 ? -5.055 -4.534 27.065 1.00 97.06 92 VAL A O 1
ATOM 712 N N . ASP A 1 93 ? -3.218 -5.498 27.928 1.00 90.44 93 ASP A N 1
ATOM 713 C CA . ASP A 1 93 ? -3.510 -5.173 29.328 1.00 90.44 93 ASP A CA 1
ATOM 714 C C . ASP A 1 93 ? -3.679 -3.655 29.537 1.00 90.44 93 ASP A C 1
ATOM 716 O O . ASP A 1 93 ? -4.650 -3.217 30.163 1.00 90.44 93 ASP A O 1
ATOM 720 N N . LYS A 1 94 ? -2.826 -2.823 28.913 1.00 90.06 94 LYS A N 1
ATOM 721 C CA . LYS A 1 94 ? -2.983 -1.354 28.915 1.00 90.06 94 LYS A CA 1
ATOM 722 C C . LYS A 1 94 ? -4.341 -0.918 28.359 1.00 90.06 94 LYS A C 1
ATOM 724 O O . LYS A 1 94 ? -4.963 -0.019 28.929 1.00 90.06 94 LYS A O 1
ATOM 729 N N . VAL A 1 95 ? -4.820 -1.533 27.273 1.00 94.31 95 VAL A N 1
ATOM 730 C CA . VAL A 1 95 ? -6.140 -1.210 26.704 1.00 94.31 95 VAL A CA 1
ATOM 731 C C . VAL A 1 95 ? -7.258 -1.637 27.655 1.00 94.31 95 VAL A C 1
ATOM 733 O O . VAL A 1 95 ? -8.124 -0.818 27.976 1.00 94.31 95 VAL A O 1
ATOM 736 N N . LYS A 1 96 ? -7.218 -2.876 28.165 1.00 90.06 96 LYS A N 1
ATOM 737 C CA . LYS A 1 96 ? -8.251 -3.412 29.069 1.00 90.06 96 LYS A CA 1
ATOM 738 C C . LYS A 1 96 ? -8.346 -2.636 30.389 1.00 90.06 96 LYS A C 1
ATOM 740 O O . LYS A 1 96 ? -9.435 -2.563 30.952 1.00 90.06 96 LYS A O 1
ATOM 745 N N . ARG A 1 97 ? -7.248 -2.034 30.861 1.00 82.88 97 ARG A N 1
ATOM 746 C CA . ARG A 1 97 ? -7.202 -1.193 32.076 1.00 82.88 97 ARG A CA 1
ATOM 747 C C . ARG A 1 97 ? -7.490 0.290 31.837 1.00 82.88 97 ARG A C 1
ATOM 749 O O . ARG A 1 97 ? -7.681 1.030 32.798 1.00 82.88 97 ARG A O 1
ATOM 756 N N . SER A 1 98 ? -7.506 0.753 30.586 1.00 81.69 98 SER A N 1
ATOM 757 C CA . SER A 1 98 ? -7.681 2.179 30.260 1.00 81.69 98 SER A CA 1
ATOM 758 C C . SER A 1 98 ? -9.033 2.726 30.723 1.00 81.69 98 SER A C 1
ATOM 760 O O . SER A 1 98 ? -9.137 3.883 31.156 1.00 81.69 98 SER A O 1
ATOM 762 N N . GLU A 1 99 ? -10.070 1.890 30.643 1.00 74.88 99 GLU A N 1
ATOM 763 C CA . GLU A 1 99 ? -11.399 2.168 31.180 1.00 74.88 99 GLU A CA 1
ATOM 764 C C . GLU A 1 99 ? -11.984 0.907 31.786 1.00 74.88 99 GLU A C 1
ATOM 766 O O . GLU A 1 99 ? -11.857 -0.183 31.234 1.00 74.88 99 GLU A O 1
ATOM 771 N N . SER A 1 100 ? -12.653 1.064 32.916 1.00 64.00 100 SER A N 1
ATOM 772 C CA . SER A 1 100 ? -13.460 0.019 33.526 1.00 64.00 100 SER A CA 1
ATOM 773 C C . SER A 1 100 ? -14.632 0.733 34.176 1.00 64.00 100 SER A C 1
ATOM 775 O O . SER A 1 100 ? -14.423 1.584 35.032 1.00 64.00 100 SER A O 1
ATOM 777 N N . GLY A 1 101 ? -15.866 0.454 33.743 1.00 59.12 101 GLY A N 1
ATOM 778 C CA . GLY A 1 101 ? -17.046 1.056 34.382 1.00 59.12 101 GLY A CA 1
ATOM 779 C C . GLY A 1 101 ? -17.091 0.749 35.885 1.00 59.12 101 GLY A C 1
ATOM 780 O O . GLY A 1 101 ? -17.464 1.596 36.691 1.00 59.12 101 GLY A O 1
ATOM 781 N N . ILE A 1 102 ? -16.634 -0.450 36.250 1.00 64.50 102 ILE A N 1
ATOM 782 C CA . ILE A 1 102 ? -16.387 -0.898 37.616 1.00 64.50 102 ILE A CA 1
ATOM 783 C C . ILE A 1 102 ? -15.029 -1.604 37.604 1.00 64.50 102 ILE A C 1
ATOM 785 O O . ILE A 1 102 ? -14.827 -2.533 36.822 1.00 64.50 102 ILE A O 1
ATOM 789 N N . ILE A 1 103 ? -14.092 -1.181 38.451 1.00 70.69 103 ILE A N 1
ATOM 790 C CA . ILE A 1 103 ? -12.827 -1.899 38.642 1.00 70.69 103 ILE A CA 1
ATOM 791 C C . ILE A 1 103 ? -13.147 -3.131 39.488 1.00 70.69 103 ILE A C 1
ATOM 793 O O . ILE A 1 103 ? -13.358 -3.011 40.693 1.00 70.69 103 ILE A O 1
ATOM 797 N N . VAL A 1 104 ? -13.246 -4.292 38.842 1.00 61.88 104 VAL A N 1
ATOM 798 C CA . VAL A 1 104 ? -13.430 -5.595 39.495 1.00 61.88 104 VAL A CA 1
ATOM 799 C C . VAL A 1 104 ? -12.048 -6.079 39.931 1.00 61.88 104 VAL A C 1
ATOM 801 O O . VAL A 1 104 ? -11.172 -6.197 39.081 1.00 61.88 104 VAL A O 1
ATOM 804 N N . ASP A 1 105 ? -11.868 -6.327 41.229 1.00 67.00 105 ASP A N 1
ATOM 805 C CA . ASP A 1 105 ? -10.571 -6.625 41.871 1.00 67.00 105 ASP A CA 1
ATOM 806 C C . ASP A 1 105 ? -9.577 -5.436 41.889 1.00 67.00 105 ASP A C 1
ATOM 808 O O . ASP A 1 105 ? -8.557 -5.424 41.195 1.00 67.00 105 ASP A O 1
ATOM 812 N N . PRO A 1 106 ? -9.896 -4.360 42.632 1.00 75.31 106 PRO A N 1
ATOM 813 C CA . PRO A 1 106 ? -9.021 -3.200 42.740 1.00 75.31 106 PRO A CA 1
ATOM 814 C C . PRO A 1 106 ? -7.724 -3.563 43.467 1.00 75.31 106 PRO A C 1
ATOM 816 O O . PRO A 1 106 ? -7.746 -4.244 44.484 1.00 75.31 106 PRO A O 1
ATOM 819 N N . ILE A 1 107 ? -6.595 -3.039 42.990 1.00 82.38 107 ILE A N 1
ATOM 820 C CA . ILE A 1 107 ? -5.306 -3.205 43.668 1.00 82.38 107 ILE A CA 1
ATOM 821 C C . ILE A 1 107 ? -5.375 -2.503 45.030 1.00 82.38 107 ILE A C 1
ATOM 823 O O . ILE A 1 107 ? -5.677 -1.310 45.081 1.00 82.38 107 ILE A O 1
ATOM 827 N N . PHE A 1 108 ? -5.084 -3.229 46.108 1.00 88.62 108 PHE A N 1
ATOM 828 C CA . PHE A 1 108 ? -5.120 -2.730 47.483 1.00 88.62 108 PHE A CA 1
ATOM 829 C C . PHE A 1 108 ? -3.782 -2.941 48.203 1.00 88.62 108 PHE A C 1
ATOM 831 O O . PHE A 1 108 ? -2.965 -3.768 47.801 1.00 88.62 108 PHE A O 1
ATOM 838 N N . LEU A 1 109 ? -3.567 -2.180 49.275 1.00 92.88 109 LEU A N 1
ATOM 839 C CA . LEU A 1 109 ? -2.440 -2.342 50.200 1.00 92.88 109 LEU A CA 1
ATOM 840 C C . LEU A 1 109 ? -2.958 -2.564 51.622 1.00 92.88 109 LEU A C 1
ATOM 842 O O . LEU A 1 109 ? -4.136 -2.355 51.901 1.00 92.88 109 LEU A O 1
ATOM 846 N N . SER A 1 110 ? -2.078 -2.970 52.535 1.00 92.69 110 SER A N 1
ATOM 847 C CA . SER A 1 110 ? -2.401 -3.014 53.966 1.00 92.69 110 SER A CA 1
ATOM 848 C C . SER A 1 110 ? -1.959 -1.734 54.674 1.00 92.69 110 SER A C 1
ATOM 850 O O . SER A 1 110 ? -1.036 -1.053 54.229 1.00 92.69 110 SER A O 1
ATOM 852 N N . ALA A 1 111 ? -2.568 -1.435 55.823 1.00 91.69 111 ALA A N 1
ATOM 853 C CA . ALA A 1 111 ? -2.225 -0.261 56.634 1.00 91.69 111 ALA A CA 1
ATOM 854 C C . ALA A 1 111 ? -0.762 -0.246 57.136 1.00 91.69 111 ALA A C 1
ATOM 856 O O . ALA A 1 111 ? -0.289 0.800 57.581 1.00 91.69 111 ALA A O 1
ATOM 857 N N . GLN A 1 112 ? -0.065 -1.388 57.063 1.00 91.19 112 GLN A N 1
ATOM 858 C CA . GLN A 1 112 ? 1.329 -1.558 57.486 1.00 91.19 112 GLN A CA 1
ATOM 859 C C . GLN A 1 112 ? 2.351 -1.274 56.379 1.00 91.19 112 GLN A C 1
ATOM 861 O O . GLN A 1 112 ? 3.534 -1.130 56.680 1.00 91.19 112 GLN A O 1
ATOM 866 N N . HIS A 1 113 ? 1.920 -1.210 55.115 1.00 94.38 113 HIS A N 1
ATOM 867 C CA . HIS A 1 113 ? 2.806 -0.821 54.016 1.00 94.38 113 HIS A CA 1
ATOM 868 C C . HIS A 1 113 ? 3.260 0.631 54.183 1.00 94.38 113 HIS A C 1
ATOM 870 O O . HIS A 1 113 ? 2.591 1.425 54.853 1.00 94.38 113 HIS A O 1
ATOM 876 N N . ARG A 1 114 ? 4.394 0.978 53.574 1.00 94.44 114 ARG A N 1
ATOM 877 C CA . ARG A 1 114 ? 4.942 2.337 53.603 1.00 94.44 114 ARG A CA 1
ATOM 878 C C . ARG A 1 114 ? 4.203 3.234 52.622 1.00 94.44 114 ARG A C 1
ATOM 880 O O . ARG A 1 114 ? 3.682 2.774 51.605 1.00 94.44 114 ARG A O 1
ATOM 887 N N . VAL A 1 115 ? 4.207 4.537 52.887 1.00 92.12 115 VAL A N 1
ATOM 888 C CA . VAL A 1 115 ? 3.721 5.532 51.920 1.00 92.12 115 VAL A CA 1
ATOM 889 C C . VAL A 1 115 ? 4.472 5.415 50.582 1.00 92.12 115 VAL A C 1
ATOM 891 O O . VAL A 1 115 ? 3.843 5.515 49.529 1.00 92.12 115 VAL A O 1
ATOM 894 N N . GLN A 1 116 ? 5.774 5.103 50.602 1.00 91.75 116 GLN A N 1
ATOM 895 C CA . GLN A 1 116 ? 6.562 4.839 49.393 1.00 91.75 116 GLN A CA 1
ATOM 896 C C . GLN A 1 116 ? 6.007 3.671 48.558 1.00 91.75 116 GLN A C 1
ATOM 898 O O . GLN A 1 116 ? 5.904 3.800 47.339 1.00 91.75 116 GLN A O 1
ATOM 903 N N . ASP A 1 117 ? 5.566 2.576 49.191 1.00 90.44 117 ASP A N 1
ATOM 904 C CA . ASP A 1 117 ? 4.977 1.429 48.482 1.00 90.44 117 ASP A CA 1
ATOM 905 C C . ASP A 1 117 ? 3.710 1.850 47.723 1.00 90.44 117 ASP A C 1
ATOM 907 O O . ASP A 1 117 ? 3.469 1.431 46.587 1.00 90.44 117 ASP A O 1
ATOM 911 N N . ALA A 1 118 ? 2.900 2.720 48.337 1.00 89.38 118 ALA A N 1
ATOM 912 C CA . ALA A 1 118 ? 1.726 3.283 47.690 1.00 89.38 118 ALA A CA 1
ATOM 913 C C . ALA A 1 118 ? 2.092 4.227 46.540 1.00 89.38 118 ALA A C 1
ATOM 915 O O . ALA A 1 118 ? 1.468 4.139 45.484 1.00 89.38 118 ALA A O 1
ATOM 916 N N . LEU A 1 119 ? 3.100 5.089 46.703 1.00 88.19 119 LEU A N 1
ATOM 917 C CA . LEU A 1 119 ? 3.580 5.978 45.638 1.00 88.19 119 LEU A CA 1
ATOM 918 C C . LEU A 1 119 ? 4.101 5.189 44.433 1.00 88.19 119 LEU A C 1
ATOM 920 O O . LEU A 1 119 ? 3.726 5.496 43.300 1.00 88.19 119 LEU A O 1
ATOM 924 N N . ASP A 1 120 ? 4.886 4.139 44.666 1.00 87.06 120 ASP A N 1
ATOM 925 C CA . ASP A 1 120 ? 5.409 3.263 43.616 1.00 87.06 120 ASP A CA 1
ATOM 926 C C . ASP A 1 120 ? 4.273 2.554 42.874 1.00 87.06 120 ASP A C 1
ATOM 928 O O . ASP A 1 120 ? 4.252 2.492 41.641 1.00 87.06 120 ASP A O 1
ATOM 932 N N . LEU A 1 121 ? 3.276 2.069 43.616 1.00 85.00 121 LEU A N 1
ATOM 933 C CA . LEU A 1 121 ? 2.091 1.425 43.061 1.00 85.00 121 LEU A CA 1
ATOM 934 C C . LEU A 1 121 ? 1.249 2.417 42.245 1.00 85.00 121 LEU A C 1
ATOM 936 O O . LEU A 1 121 ? 0.861 2.127 41.110 1.00 85.00 121 LEU A O 1
ATOM 940 N N . MET A 1 122 ? 1.008 3.614 42.774 1.00 85.38 122 MET A N 1
ATOM 941 C CA . MET A 1 122 ? 0.268 4.678 42.095 1.00 85.38 122 MET A CA 1
ATOM 942 C C . MET A 1 122 ? 0.992 5.160 40.836 1.00 85.38 122 MET A C 1
ATOM 944 O O . MET A 1 122 ? 0.341 5.366 39.812 1.00 85.38 122 MET A O 1
ATOM 948 N N . ALA A 1 123 ? 2.322 5.274 40.863 1.00 78.94 123 ALA A N 1
ATOM 949 C CA . ALA A 1 123 ? 3.138 5.624 39.702 1.00 78.94 123 ALA A CA 1
ATOM 950 C C . ALA A 1 123 ? 3.114 4.516 38.640 1.00 78.94 123 ALA A C 1
ATOM 952 O O . ALA A 1 123 ? 2.886 4.790 37.457 1.00 78.94 123 ALA A O 1
ATOM 953 N N . ARG A 1 124 ? 3.281 3.257 39.064 1.00 71.12 124 ARG A N 1
ATOM 954 C CA . ARG A 1 124 ? 3.283 2.080 38.186 1.00 71.12 124 ARG A CA 1
ATOM 955 C C . ARG A 1 124 ? 1.945 1.885 37.482 1.00 71.12 124 ARG A C 1
ATOM 957 O O . ARG A 1 124 ? 1.922 1.648 36.276 1.00 71.12 124 ARG A O 1
ATOM 964 N N . TYR A 1 125 ? 0.839 1.996 38.215 1.00 68.69 125 TYR A N 1
ATOM 965 C CA . TYR A 1 125 ? -0.505 1.743 37.687 1.00 68.69 125 TYR A CA 1
ATOM 966 C C . TYR A 1 125 ? -1.257 3.015 37.273 1.00 68.69 125 TYR A C 1
ATOM 968 O O . TYR A 1 125 ? -2.374 2.926 36.768 1.00 68.69 125 TYR A O 1
ATOM 976 N N . ARG A 1 126 ? -0.656 4.201 37.446 1.00 72.38 126 ARG A N 1
ATOM 977 C CA . ARG A 1 126 ? -1.245 5.523 37.151 1.00 72.38 126 ARG A CA 1
ATOM 978 C C . ARG A 1 126 ? -2.628 5.734 37.784 1.00 72.38 126 ARG A C 1
ATOM 980 O O . ARG A 1 126 ? -3.501 6.380 37.197 1.00 72.38 126 ARG A O 1
ATOM 987 N N . ILE A 1 127 ? -2.824 5.208 38.990 1.00 77.50 127 ILE A N 1
ATOM 988 C CA . ILE A 1 127 ? -4.065 5.345 39.761 1.00 77.50 127 ILE A CA 1
ATOM 989 C C . ILE A 1 127 ? -3.929 6.457 40.803 1.00 77.50 127 ILE A C 1
ATOM 991 O O . ILE A 1 127 ? -2.882 6.629 41.413 1.00 77.50 127 ILE A O 1
ATOM 995 N N . SER A 1 128 ? -4.994 7.237 41.011 1.00 81.69 128 SER A N 1
ATOM 996 C CA . SER A 1 128 ? -4.988 8.388 41.933 1.00 81.69 128 SER A CA 1
ATOM 997 C C . SER A 1 128 ? -5.470 8.052 43.346 1.00 81.69 128 SER A C 1
ATOM 999 O O . SER A 1 128 ? -5.746 8.955 44.143 1.00 81.69 128 SER A O 1
ATOM 1001 N N . GLY A 1 129 ? -5.652 6.767 43.645 1.00 86.75 129 GLY A N 1
ATOM 1002 C CA . GLY A 1 129 ? -5.913 6.290 44.995 1.00 86.75 129 GLY A CA 1
ATOM 1003 C C . GLY A 1 129 ? -6.006 4.774 45.081 1.00 86.75 129 GLY A C 1
ATOM 1004 O O . GLY A 1 129 ? -6.360 4.117 44.103 1.00 86.75 129 GLY A O 1
ATOM 1005 N N . VAL A 1 130 ? -5.675 4.267 46.262 1.00 91.12 130 VAL A N 1
ATOM 1006 C CA . VAL A 1 130 ? -5.462 2.860 46.586 1.00 91.12 130 VAL A CA 1
ATOM 1007 C C . VAL A 1 130 ? -6.339 2.513 47.794 1.00 91.12 130 VAL A C 1
ATOM 1009 O O . VAL A 1 130 ? -6.179 3.124 48.855 1.00 91.12 130 VAL A O 1
ATOM 1012 N N . PRO A 1 131 ? -7.303 1.590 47.657 1.00 92.19 131 PRO A N 1
ATOM 1013 C CA . PRO A 1 131 ? -8.028 1.031 48.793 1.00 92.19 131 PRO A CA 1
ATOM 1014 C C . PRO A 1 131 ? -7.078 0.315 49.754 1.00 92.19 131 PRO A C 1
ATOM 1016 O O . PRO A 1 131 ? -6.140 -0.350 49.318 1.00 92.19 131 PRO A O 1
ATOM 1019 N N . ILE A 1 132 ? -7.338 0.428 51.053 1.00 93.88 132 ILE A N 1
ATOM 1020 C CA . ILE A 1 132 ? -6.545 -0.217 52.098 1.00 93.88 132 ILE A CA 1
ATOM 1021 C C . ILE A 1 132 ? -7.397 -1.283 52.775 1.00 93.88 132 ILE A C 1
ATOM 1023 O O . ILE A 1 132 ? -8.506 -0.984 53.228 1.00 93.88 132 ILE A O 1
ATOM 1027 N N . THR A 1 133 ? -6.892 -2.514 52.844 1.00 92.69 133 THR A N 1
ATOM 1028 C CA . THR A 1 133 ? -7.595 -3.648 53.459 1.00 92.69 133 THR A CA 1
ATOM 1029 C C . THR A 1 133 ? -6.811 -4.275 54.610 1.00 92.69 133 THR A C 1
ATOM 1031 O O . THR A 1 133 ? -5.599 -4.082 54.735 1.00 92.69 133 THR A O 1
ATOM 1034 N N . ASP A 1 134 ? -7.505 -5.024 55.465 1.00 91.00 134 ASP A N 1
ATOM 1035 C CA . ASP A 1 134 ? -6.869 -5.946 56.413 1.00 91.00 134 ASP A CA 1
ATOM 1036 C C . ASP A 1 134 ? -6.455 -7.271 55.734 1.00 91.00 134 ASP A C 1
ATOM 1038 O O . ASP A 1 134 ? -6.626 -7.448 54.522 1.00 91.00 134 ASP A O 1
ATOM 1042 N N . GLU A 1 135 ? -5.895 -8.202 56.514 1.00 85.50 135 GLU A N 1
ATOM 1043 C CA . GLU A 1 135 ? -5.469 -9.534 56.045 1.00 85.50 135 GLU A CA 1
ATOM 1044 C C . GLU A 1 135 ? -6.639 -10.407 55.557 1.00 85.50 135 GLU A C 1
ATOM 1046 O O . GLU A 1 135 ? -6.449 -11.326 54.761 1.00 85.50 135 GLU A O 1
ATOM 1051 N N . GLU A 1 136 ? -7.862 -10.103 55.991 1.00 83.81 136 GLU A N 1
ATOM 1052 C CA . GLU A 1 136 ? -9.085 -10.818 55.627 1.00 83.81 136 GLU A CA 1
ATOM 1053 C C . GLU A 1 136 ? -9.789 -10.176 54.408 1.00 83.81 136 GLU A C 1
ATOM 1055 O O . GLU A 1 136 ? -10.769 -10.721 53.884 1.00 83.81 136 GLU A O 1
ATOM 1060 N N . GLY A 1 137 ? -9.268 -9.053 53.900 1.00 84.88 137 GLY A N 1
ATOM 1061 C CA . GLY A 1 137 ? -9.784 -8.321 52.742 1.00 84.88 137 GLY A CA 1
ATOM 1062 C C . GLY A 1 137 ? -10.913 -7.334 53.062 1.00 84.88 137 GLY A C 1
ATOM 1063 O O . GLY A 1 137 ? -11.600 -6.874 52.141 1.00 84.88 137 GLY A O 1
ATOM 1064 N N . HIS A 1 138 ? -11.142 -7.000 54.335 1.00 90.94 138 HIS A N 1
ATOM 1065 C CA . HIS A 1 138 ? -12.081 -5.950 54.726 1.00 90.94 138 HIS A CA 1
ATOM 1066 C C . HIS A 1 138 ? -11.513 -4.574 54.409 1.00 90.94 138 HIS A C 1
ATOM 1068 O O . HIS A 1 138 ? -10.346 -4.299 54.673 1.00 90.94 138 HIS A O 1
ATOM 1074 N N . LEU A 1 139 ? -12.347 -3.687 53.867 1.00 92.00 139 LEU A N 1
ATOM 1075 C CA . LEU A 1 139 ? -11.946 -2.316 53.570 1.00 92.00 139 LEU A CA 1
ATOM 1076 C C . LEU A 1 139 ? -11.785 -1.512 54.871 1.00 92.00 139 LEU A C 1
ATOM 1078 O O . LEU A 1 139 ? -12.773 -1.195 55.533 1.00 92.00 139 LEU A O 1
ATOM 1082 N N . VAL A 1 140 ? -10.546 -1.147 55.207 1.00 92.75 140 VAL A N 1
ATOM 1083 C CA . VAL A 1 140 ? -10.197 -0.380 56.419 1.00 92.75 140 VAL A CA 1
ATOM 1084 C C . VAL A 1 140 ? -9.838 1.078 56.133 1.00 92.75 140 VAL A C 1
ATOM 1086 O O . VAL A 1 140 ? -9.796 1.886 57.061 1.00 92.75 140 VAL A O 1
ATOM 1089 N N . GLY A 1 141 ? -9.609 1.442 54.869 1.00 92.50 141 GLY A N 1
ATOM 1090 C CA . GLY A 1 141 ? -9.296 2.814 54.480 1.00 92.50 141 GLY A CA 1
ATOM 1091 C C . GLY A 1 141 ? -9.156 3.019 52.972 1.00 92.50 141 GLY A C 1
ATOM 1092 O O . GLY A 1 141 ? -9.304 2.090 52.179 1.00 92.50 141 GLY A O 1
ATOM 1093 N N . ILE A 1 142 ? -8.855 4.250 52.566 1.00 92.50 142 ILE A N 1
ATOM 1094 C CA . ILE A 1 142 ? -8.421 4.588 51.207 1.00 92.50 142 ILE A CA 1
ATOM 1095 C C . ILE A 1 142 ? -7.333 5.653 51.299 1.00 92.50 142 ILE A C 1
ATOM 1097 O O . ILE A 1 142 ? -7.444 6.594 52.086 1.00 92.50 142 ILE A O 1
ATOM 1101 N N . LEU A 1 143 ? -6.295 5.510 50.487 1.00 91.38 143 LEU A N 1
ATOM 1102 C CA . LEU A 1 143 ? -5.241 6.503 50.332 1.00 91.38 143 LEU A CA 1
ATOM 1103 C C . LEU A 1 143 ? -5.374 7.149 48.953 1.00 91.38 143 LEU A C 1
ATOM 1105 O O . LEU A 1 143 ? -5.546 6.452 47.955 1.00 91.38 143 LEU A O 1
ATOM 1109 N N . THR A 1 144 ? -5.330 8.473 48.861 1.00 89.38 144 THR A N 1
ATOM 1110 C CA . THR A 1 144 ? -5.487 9.210 47.601 1.00 89.38 144 THR A CA 1
ATOM 1111 C C . THR A 1 144 ? -4.366 10.218 47.393 1.00 89.38 144 THR A C 1
ATOM 1113 O O . THR A 1 144 ? -3.678 10.593 48.334 1.00 89.38 144 THR A O 1
ATOM 1116 N N . ASN A 1 145 ? -4.215 10.729 46.164 1.00 86.12 145 ASN A N 1
ATOM 1117 C CA . ASN A 1 145 ? -3.234 11.787 45.889 1.00 86.12 145 ASN A CA 1
ATOM 1118 C C . ASN A 1 145 ? -3.364 12.978 46.846 1.00 86.12 145 ASN A C 1
ATOM 1120 O O . ASN A 1 145 ? -2.344 13.541 47.211 1.00 86.12 145 ASN A O 1
ATOM 1124 N N . ARG A 1 146 ? -4.589 13.358 47.250 1.00 84.62 146 ARG A N 1
ATOM 1125 C CA . ARG A 1 146 ? -4.816 14.500 48.153 1.00 84.62 146 ARG A CA 1
ATOM 1126 C C . ARG A 1 146 ? -4.203 14.285 49.532 1.00 84.62 146 ARG A C 1
ATOM 1128 O O . ARG A 1 146 ? -3.737 15.253 50.118 1.00 84.62 146 ARG A O 1
ATOM 1135 N N . ASP A 1 147 ? -4.181 13.040 49.994 1.00 85.06 147 ASP A N 1
ATOM 1136 C CA . ASP A 1 147 ? -3.610 12.664 51.288 1.00 85.06 147 ASP A CA 1
ATOM 1137 C C . ASP A 1 147 ? -2.071 12.700 51.246 1.00 85.06 147 ASP A C 1
ATOM 1139 O O . ASP A 1 147 ? -1.433 12.851 52.275 1.00 85.06 147 ASP A O 1
ATOM 1143 N N . LEU A 1 148 ? -1.476 12.620 50.046 1.00 86.00 148 LEU A N 1
ATOM 1144 C CA . LEU A 1 148 ? -0.027 12.544 49.829 1.00 86.00 148 LEU A CA 1
ATOM 1145 C C . LEU A 1 148 ? 0.624 13.863 49.379 1.00 86.00 148 LEU A C 1
ATOM 1147 O O . LEU A 1 148 ? 1.844 13.966 49.415 1.00 86.00 148 LEU A O 1
ATOM 1151 N N . VAL A 1 149 ? -0.147 14.871 48.939 1.00 81.38 149 VAL A N 1
ATOM 1152 C CA . VAL A 1 149 ? 0.406 16.121 48.356 1.00 81.38 149 VAL A CA 1
ATOM 1153 C C . VAL A 1 149 ? 1.358 16.855 49.307 1.00 81.38 149 VAL A C 1
ATOM 1155 O O . VAL A 1 149 ? 2.295 17.498 48.841 1.00 81.38 149 VAL A O 1
ATOM 1158 N N . PHE A 1 150 ? 1.105 16.784 50.612 1.00 79.44 150 PHE A N 1
ATOM 1159 C CA . PHE A 1 150 ? 1.864 17.505 51.638 1.00 79.44 150 PHE A CA 1
ATOM 1160 C C . PHE A 1 150 ? 2.691 16.578 52.531 1.00 79.44 150 PHE A C 1
ATOM 1162 O O . PHE A 1 150 ? 3.171 17.017 53.571 1.00 79.44 150 PHE A O 1
ATOM 1169 N N . GLU A 1 151 ? 2.824 15.306 52.152 1.00 83.00 151 GLU A N 1
ATOM 1170 C CA . GLU A 1 151 ? 3.546 14.334 52.960 1.00 83.00 151 GLU A CA 1
ATOM 1171 C C . GLU A 1 151 ? 5.040 14.365 52.624 1.00 83.00 151 GLU A C 1
ATOM 1173 O O . GLU A 1 151 ? 5.421 14.257 51.457 1.00 83.00 151 GLU A O 1
ATOM 1178 N N . GLU A 1 152 ? 5.883 14.524 53.646 1.00 84.31 152 GLU A N 1
ATOM 1179 C CA . GLU A 1 152 ? 7.347 14.588 53.503 1.00 84.31 152 GLU A CA 1
ATOM 1180 C C . GLU A 1 152 ? 8.039 13.309 54.008 1.00 84.31 152 GLU A C 1
ATOM 1182 O O . GLU A 1 152 ? 9.156 13.005 53.586 1.00 84.31 152 GLU A O 1
ATOM 1187 N N . ASP A 1 153 ? 7.377 12.534 54.878 1.00 89.69 153 ASP A N 1
ATOM 1188 C CA . ASP A 1 153 ? 7.878 11.253 55.386 1.00 89.69 153 ASP A CA 1
ATOM 1189 C C . ASP A 1 153 ? 7.234 10.078 54.633 1.00 89.69 153 ASP A C 1
ATOM 1191 O O . ASP A 1 153 ? 6.121 9.638 54.939 1.00 89.69 153 ASP A O 1
ATOM 1195 N N . PHE A 1 154 ? 7.954 9.551 53.641 1.00 89.81 154 PHE A N 1
ATOM 1196 C CA . PHE A 1 154 ? 7.498 8.427 52.815 1.00 89.81 154 PHE A CA 1
ATOM 1197 C C . PHE A 1 154 ? 7.721 7.046 53.454 1.00 89.81 154 PHE A C 1
ATOM 1199 O O . PHE A 1 154 ? 7.231 6.040 52.934 1.00 89.81 154 PHE A O 1
ATOM 1206 N N . GLU A 1 155 ? 8.423 6.976 54.587 1.00 91.38 155 GLU A N 1
ATOM 1207 C CA . GLU A 1 155 ? 8.743 5.720 55.275 1.00 91.38 155 GLU A CA 1
ATOM 1208 C C . GLU A 1 155 ? 7.686 5.330 56.315 1.00 91.38 155 GLU A C 1
ATOM 1210 O O . GLU A 1 155 ? 7.649 4.182 56.774 1.00 91.38 155 GLU A O 1
ATOM 1215 N N . GLN A 1 156 ? 6.800 6.258 56.683 1.00 92.56 156 GLN A N 1
ATOM 1216 C CA . GLN A 1 156 ? 5.741 5.984 57.646 1.00 92.56 156 GLN A CA 1
ATOM 1217 C C . GLN A 1 156 ? 4.681 4.997 57.106 1.00 92.56 156 GLN A C 1
ATOM 1219 O O . GLN A 1 156 ? 4.451 4.918 55.893 1.00 92.56 156 GLN A O 1
ATOM 1224 N N . PRO A 1 157 ? 3.976 4.267 57.994 1.00 93.38 157 PRO A N 1
ATOM 1225 C CA . PRO A 1 157 ? 2.891 3.375 57.592 1.00 93.38 157 PRO A CA 1
ATOM 1226 C C . PRO A 1 157 ? 1.688 4.128 57.009 1.00 93.38 157 PRO A C 1
ATOM 1228 O O . PRO A 1 157 ? 1.242 5.130 57.577 1.00 93.38 157 PRO A O 1
ATOM 1231 N N . ILE A 1 158 ? 1.083 3.580 55.951 1.00 93.00 158 ILE A N 1
ATOM 1232 C CA . ILE A 1 158 ? -0.106 4.133 55.277 1.00 93.00 158 ILE A CA 1
ATOM 1233 C C . ILE A 1 158 ? -1.252 4.405 56.259 1.00 93.00 158 ILE A C 1
ATOM 1235 O O . ILE A 1 158 ? -1.974 5.393 56.113 1.00 93.00 158 ILE A O 1
ATOM 1239 N N . GLY A 1 159 ? -1.411 3.563 57.284 1.00 89.50 159 GLY A N 1
ATOM 1240 C CA . GLY A 1 159 ? -2.479 3.692 58.275 1.00 89.50 159 GLY A CA 1
ATOM 1241 C C . GLY A 1 159 ? -2.521 5.037 59.015 1.00 89.50 159 GLY A C 1
ATOM 1242 O O . GLY A 1 159 ? -3.570 5.382 59.550 1.00 89.50 159 GLY A O 1
ATOM 1243 N N . ARG A 1 160 ? -1.417 5.801 59.044 1.00 88.44 160 ARG A N 1
ATOM 1244 C CA . ARG A 1 160 ? -1.359 7.133 59.676 1.00 88.44 160 ARG A CA 1
ATOM 1245 C C . ARG A 1 160 ? -1.871 8.268 58.789 1.00 88.44 160 ARG A C 1
ATOM 1247 O O . ARG A 1 160 ? -2.268 9.298 59.323 1.00 88.44 160 ARG A O 1
ATOM 1254 N N . VAL A 1 161 ? -1.866 8.068 57.472 1.00 89.75 161 VAL A N 1
ATOM 1255 C CA . VAL A 1 161 ? -2.133 9.114 56.469 1.00 89.75 161 VAL A CA 1
ATOM 1256 C C . VAL A 1 161 ? -3.440 8.852 55.707 1.00 89.75 161 VAL A C 1
ATOM 1258 O O . VAL A 1 161 ? -4.083 9.779 55.223 1.00 89.75 161 VAL A O 1
ATOM 1261 N N . MET A 1 162 ? -3.876 7.591 55.611 1.00 91.31 162 MET A N 1
ATOM 1262 C CA . MET A 1 162 ? -5.091 7.212 54.882 1.00 91.31 162 MET A CA 1
ATOM 1263 C C . MET A 1 162 ? -6.377 7.807 55.477 1.00 91.31 162 MET A C 1
ATOM 1265 O O . MET A 1 162 ? -6.494 8.021 56.684 1.00 91.31 162 MET A O 1
ATOM 1269 N N . THR A 1 163 ? -7.412 7.946 54.644 1.00 89.94 163 THR A N 1
ATOM 1270 C CA . THR A 1 163 ? -8.774 8.178 55.140 1.00 89.94 163 THR A CA 1
ATOM 1271 C C . THR A 1 163 ? -9.312 6.879 55.764 1.00 89.94 163 THR A C 1
ATOM 1273 O O . THR A 1 163 ? -9.391 5.869 55.056 1.00 89.94 163 THR A O 1
ATOM 1276 N N . PRO A 1 164 ? -9.695 6.870 57.055 1.00 89.44 164 PRO A N 1
ATOM 1277 C CA . PRO A 1 164 ? -10.110 5.658 57.757 1.00 89.44 164 PRO A CA 1
ATOM 1278 C C . PRO A 1 164 ? -11.517 5.181 57.359 1.00 89.44 164 PRO A C 1
ATOM 1280 O O . PRO A 1 164 ? -12.376 5.958 56.933 1.00 89.44 164 PRO A O 1
ATOM 1283 N N . GLY A 1 165 ? -11.745 3.871 57.496 1.00 83.62 165 GLY A N 1
ATOM 1284 C CA . GLY A 1 165 ? -12.947 3.155 57.048 1.00 83.62 165 GLY A CA 1
ATOM 1285 C C . GLY A 1 165 ? -14.272 3.629 57.652 1.00 83.62 165 GLY A C 1
ATOM 1286 O O . GLY A 1 165 ? -15.319 3.472 57.028 1.00 83.62 165 GLY A O 1
ATOM 1287 N N . ASP A 1 166 ? -14.253 4.240 58.835 1.00 82.50 166 ASP A N 1
ATOM 1288 C CA . ASP A 1 166 ? -15.427 4.819 59.503 1.00 82.50 166 ASP A CA 1
ATOM 1289 C C . ASP A 1 166 ? -15.950 6.086 58.806 1.00 82.50 166 ASP A C 1
ATOM 1291 O O . ASP A 1 166 ? -17.133 6.411 58.911 1.00 82.50 166 ASP A O 1
ATOM 1295 N N . ARG A 1 167 ? -15.086 6.781 58.057 1.00 82.12 167 ARG A N 1
ATOM 1296 C CA . ARG A 1 167 ? -15.410 8.004 57.301 1.00 82.12 167 ARG A CA 1
ATOM 1297 C C . ARG A 1 167 ? -15.621 7.754 55.810 1.00 82.12 167 ARG A C 1
ATOM 1299 O O . ARG A 1 167 ? -15.887 8.690 55.055 1.00 82.12 167 ARG A O 1
ATOM 1306 N N . LEU A 1 168 ? -15.493 6.505 55.378 1.00 87.56 168 LEU A N 1
ATOM 1307 C CA . LEU A 1 168 ? -15.570 6.106 53.982 1.00 87.56 168 LEU A CA 1
ATOM 1308 C C . LEU A 1 168 ? -17.007 5.845 53.544 1.00 87.56 168 LEU A C 1
ATOM 1310 O O . LEU A 1 168 ? -17.713 4.993 54.081 1.00 87.56 168 LEU A O 1
ATOM 1314 N N . VAL A 1 169 ? -17.420 6.549 52.495 1.00 90.38 169 VAL A N 1
ATOM 1315 C CA . VAL A 1 169 ? -18.662 6.247 51.784 1.00 90.38 169 VAL A CA 1
ATOM 1316 C C . VAL A 1 169 ? -18.396 5.067 50.855 1.00 90.38 169 VAL A C 1
ATOM 1318 O O . VAL A 1 169 ? -17.485 5.111 50.028 1.00 90.38 169 VAL A O 1
ATOM 1321 N N . THR A 1 170 ? -19.195 4.016 50.992 1.00 91.81 170 THR A N 1
ATOM 1322 C CA . THR A 1 170 ? -19.114 2.789 50.189 1.00 91.81 170 THR A CA 1
ATOM 1323 C C . THR A 1 170 ? -20.474 2.482 49.572 1.00 91.81 170 THR A C 1
ATOM 1325 O O . THR A 1 170 ? -21.489 3.048 49.985 1.00 91.81 170 THR A O 1
ATOM 1328 N N . ALA A 1 171 ? -20.505 1.606 48.570 1.00 91.19 171 ALA A N 1
ATOM 1329 C CA . ALA A 1 171 ? -21.744 1.135 47.959 1.00 91.19 171 ALA A CA 1
ATOM 1330 C C . ALA A 1 171 ? -21.751 -0.402 47.833 1.00 91.19 171 ALA A C 1
ATOM 1332 O O . ALA A 1 171 ? -20.684 -1.017 47.795 1.00 91.19 171 ALA A O 1
ATOM 1333 N N . PRO A 1 172 ? -22.924 -1.055 47.805 1.00 90.69 172 PRO A N 1
ATOM 1334 C CA . PRO A 1 172 ? -23.000 -2.504 47.659 1.00 90.69 172 PRO A CA 1
ATOM 1335 C C . PRO A 1 172 ? -22.580 -2.966 46.255 1.00 90.69 172 PRO A C 1
ATOM 1337 O O . PRO A 1 172 ? -22.703 -2.235 45.265 1.00 90.69 172 PRO A O 1
ATOM 1340 N N . VAL A 1 173 ? -22.123 -4.215 46.146 1.00 85.25 173 VAL A N 1
ATOM 1341 C CA . VAL A 1 173 ? -21.916 -4.870 44.841 1.00 85.25 173 VAL A CA 1
ATOM 1342 C C . VAL A 1 173 ? -23.229 -4.880 44.050 1.00 85.25 173 VAL A C 1
ATOM 1344 O O . VAL A 1 173 ? -24.279 -5.203 44.597 1.00 85.25 173 VAL A O 1
ATOM 1347 N N . GLY A 1 174 ? -23.166 -4.521 42.764 1.00 80.50 174 GLY A N 1
ATOM 1348 C CA . GLY A 1 174 ? -24.344 -4.383 41.895 1.00 80.50 174 GLY A CA 1
ATOM 1349 C C . GLY A 1 174 ? -24.862 -2.950 41.740 1.00 80.50 174 GLY A C 1
ATOM 1350 O O . GLY A 1 174 ? -25.786 -2.737 40.964 1.00 80.50 174 GLY A O 1
ATOM 1351 N N . THR A 1 175 ? -24.250 -1.970 42.417 1.00 84.00 175 THR A N 1
ATOM 1352 C CA . THR A 1 175 ? -24.545 -0.539 42.215 1.00 84.00 175 THR A CA 1
ATOM 1353 C C . THR A 1 175 ? -24.317 -0.143 40.753 1.00 84.00 175 THR A C 1
ATOM 1355 O O . THR A 1 175 ? -23.223 -0.329 40.214 1.00 84.00 175 THR A O 1
ATOM 1358 N N . SER A 1 176 ? -25.340 0.419 40.113 1.00 80.25 176 SER A N 1
ATOM 1359 C CA . SER A 1 176 ? -25.266 0.900 38.729 1.00 80.25 176 SER A CA 1
ATOM 1360 C C . SER A 1 176 ? -24.417 2.173 38.603 1.00 80.25 176 SER A C 1
ATOM 1362 O O . SER A 1 176 ? -24.209 2.904 39.572 1.00 80.25 176 SER A O 1
ATOM 1364 N N . LEU A 1 177 ? -23.947 2.495 37.391 1.00 77.38 177 LEU A N 1
ATOM 1365 C CA . LEU A 1 177 ? -23.181 3.727 37.140 1.00 77.38 177 LEU A CA 1
ATOM 1366 C C . LEU A 1 177 ? -23.969 5.006 37.483 1.00 77.38 177 LEU A C 1
ATOM 1368 O O . LEU A 1 177 ? -23.378 5.962 37.985 1.00 77.38 177 LEU A O 1
ATOM 1372 N N . GLU A 1 178 ? -25.288 5.034 37.259 1.00 79.75 178 GLU A N 1
ATOM 1373 C CA . GLU A 1 178 ? -26.125 6.197 37.601 1.00 79.75 178 GLU A CA 1
ATOM 1374 C C . GLU A 1 178 ? -26.344 6.331 39.116 1.00 79.75 178 GLU A C 1
ATOM 1376 O O . GLU A 1 178 ? -26.267 7.439 39.654 1.00 79.75 178 GLU A O 1
ATOM 1381 N N . GLU A 1 179 ? -26.526 5.224 39.840 1.00 85.25 179 GLU A N 1
ATOM 1382 C CA . GLU A 1 179 ? -26.570 5.244 41.309 1.00 85.25 179 GLU A CA 1
ATOM 1383 C C . GLU A 1 179 ? -25.220 5.670 41.894 1.00 85.25 179 GLU A C 1
ATOM 1385 O O . GLU A 1 179 ? -25.163 6.546 42.760 1.00 85.25 179 GLU A O 1
ATOM 1390 N N . ALA A 1 180 ? -24.119 5.121 41.372 1.00 85.69 180 ALA A N 1
ATOM 1391 C CA . ALA A 1 180 ? -22.768 5.489 41.777 1.00 85.69 180 ALA A CA 1
ATOM 1392 C C . ALA A 1 180 ? -22.502 6.983 41.549 1.00 85.69 180 ALA A C 1
ATOM 1394 O O . ALA A 1 180 ? -21.971 7.659 42.428 1.00 85.69 180 ALA A O 1
ATOM 1395 N N . LYS A 1 181 ? -22.935 7.533 40.410 1.00 83.31 181 LYS A N 1
ATOM 1396 C CA . LYS A 1 181 ? -22.865 8.968 40.103 1.00 83.31 181 LYS A CA 1
ATOM 1397 C C . LYS A 1 181 ? -23.658 9.810 41.099 1.00 83.31 181 LYS A C 1
ATOM 1399 O O . LYS A 1 181 ? -23.149 10.833 41.559 1.00 83.31 181 LYS A O 1
ATOM 1404 N N . ALA A 1 182 ? -24.867 9.387 41.467 1.00 86.75 182 ALA A N 1
ATOM 1405 C CA . ALA A 1 182 ? -25.668 10.077 42.473 1.00 86.75 182 ALA A CA 1
ATOM 1406 C C . ALA A 1 182 ? -24.976 10.083 43.849 1.00 86.75 182 ALA A C 1
ATOM 1408 O O . ALA A 1 182 ? -24.966 11.117 44.521 1.00 86.75 182 ALA A O 1
ATOM 1409 N N . ILE A 1 183 ? -24.350 8.968 44.243 1.00 89.62 183 ILE A N 1
ATOM 1410 C CA . ILE A 1 183 ? -23.593 8.844 45.499 1.00 89.62 183 ILE A CA 1
ATOM 1411 C C . ILE A 1 183 ? -22.338 9.730 45.470 1.00 89.62 183 ILE A C 1
ATOM 1413 O O . ILE A 1 183 ? -22.154 10.554 46.369 1.00 89.62 183 ILE A O 1
ATOM 1417 N N . LEU A 1 184 ? -21.512 9.624 44.424 1.00 87.69 184 LEU A N 1
ATOM 1418 C CA . LEU A 1 184 ? -20.295 10.427 44.249 1.00 87.69 184 LEU A CA 1
ATOM 1419 C C . LEU A 1 184 ? -20.611 11.932 44.278 1.00 87.69 184 LEU A C 1
ATOM 1421 O O . LEU A 1 184 ? -19.936 12.693 44.972 1.00 87.69 184 LEU A O 1
ATOM 1425 N N . HIS A 1 185 ? -21.678 12.361 43.591 1.00 86.06 185 HIS A N 1
ATOM 1426 C CA . HIS A 1 185 ? -22.116 13.759 43.567 1.00 86.06 185 HIS A CA 1
ATOM 1427 C C . HIS A 1 185 ? -22.653 14.232 44.925 1.00 86.06 185 HIS A C 1
ATOM 1429 O O . HIS A 1 185 ? -22.274 15.305 45.397 1.00 86.06 185 HIS A O 1
ATOM 1435 N N . ARG A 1 186 ? -23.506 13.431 45.583 1.00 89.62 186 ARG A N 1
ATOM 1436 C CA . ARG A 1 186 ? -24.085 13.759 46.898 1.00 89.62 186 ARG A CA 1
ATOM 1437 C C . ARG A 1 186 ? -23.005 13.945 47.959 1.00 89.62 186 ARG A C 1
ATOM 1439 O O . ARG A 1 186 ? -23.076 14.893 48.735 1.00 89.62 186 ARG A O 1
ATOM 1446 N N . HIS A 1 187 ? -22.020 13.053 47.981 1.00 89.00 187 HIS A N 1
ATOM 1447 C CA . HIS A 1 187 ? -20.960 13.051 48.987 1.00 89.00 187 HIS A CA 1
ATOM 1448 C C . HIS A 1 187 ? -19.709 13.840 48.561 1.00 89.00 187 HIS A C 1
ATOM 1450 O O . HIS A 1 187 ? -18.791 13.981 49.362 1.00 89.00 187 HIS A O 1
ATOM 1456 N N . ARG A 1 188 ? -19.683 14.397 47.338 1.00 86.00 188 ARG A N 1
ATOM 1457 C CA . ARG A 1 188 ? -18.561 15.165 46.757 1.00 86.00 188 ARG A CA 1
ATOM 1458 C C . ARG A 1 188 ? -17.215 14.435 46.829 1.00 86.00 188 ARG A C 1
ATOM 1460 O O . ARG A 1 188 ? -16.180 15.030 47.126 1.00 86.00 188 ARG A O 1
ATOM 1467 N N . ILE A 1 189 ? -17.244 13.143 46.530 1.00 87.00 189 ILE A N 1
ATOM 1468 C CA . ILE A 1 189 ? -16.080 12.251 46.525 1.00 87.00 189 ILE A CA 1
ATOM 1469 C C . ILE A 1 189 ? -15.777 11.785 45.099 1.00 87.00 189 ILE A C 1
ATOM 1471 O O . ILE A 1 189 ? -16.659 11.739 44.247 1.00 87.00 189 ILE A O 1
ATOM 1475 N N . GLU A 1 190 ? -14.517 11.442 44.828 1.00 86.31 190 GLU A N 1
ATOM 1476 C CA . GLU A 1 190 ? -14.059 11.045 43.483 1.00 86.31 190 GLU A CA 1
ATOM 1477 C C . GLU A 1 190 ? -14.013 9.525 43.272 1.00 86.31 190 GLU A C 1
ATOM 1479 O O . GLU A 1 190 ? -13.887 9.065 42.135 1.00 86.31 190 GLU A O 1
ATOM 1484 N N . LYS A 1 191 ? -14.053 8.748 44.358 1.00 88.44 191 LYS A N 1
ATOM 1485 C CA . LYS A 1 191 ? -13.875 7.293 44.363 1.00 88.44 191 LYS A CA 1
ATOM 1486 C C . LYS A 1 191 ? -14.910 6.657 45.279 1.00 88.44 191 LYS A C 1
ATOM 1488 O O . LYS A 1 191 ? -15.109 7.139 46.390 1.00 88.44 191 LYS A O 1
ATOM 1493 N N . LEU A 1 192 ? -15.533 5.583 44.814 1.00 90.62 192 LEU A N 1
ATOM 1494 C CA . LEU A 1 192 ? -16.579 4.858 45.523 1.00 90.62 192 LEU A CA 1
ATOM 1495 C C . LEU A 1 192 ? -16.217 3.368 45.587 1.00 90.62 192 LEU A C 1
ATOM 1497 O O . LEU A 1 192 ? -16.395 2.659 44.592 1.00 90.62 192 LEU A O 1
ATOM 1501 N N . PRO A 1 193 ? -15.671 2.889 46.719 1.00 91.88 193 PRO A N 1
ATOM 1502 C CA . PRO A 1 193 ? -15.421 1.469 46.927 1.00 91.88 193 PRO A CA 1
ATOM 1503 C C . PRO A 1 193 ? -16.729 0.675 46.989 1.00 91.88 193 PRO A C 1
ATOM 1505 O O . PRO A 1 193 ? -17.689 1.081 47.651 1.00 91.88 193 PRO A O 1
ATOM 1508 N N . LEU A 1 194 ? -16.742 -0.471 46.314 1.00 90.44 194 LEU A N 1
ATOM 1509 C CA . LEU A 1 194 ? -17.834 -1.434 46.343 1.00 90.44 194 LEU A CA 1
ATOM 1510 C C . LEU A 1 194 ? -17.504 -2.562 47.315 1.00 90.44 194 LEU A C 1
ATOM 1512 O O . LEU A 1 194 ? -16.456 -3.201 47.181 1.00 90.44 194 LEU A O 1
ATOM 1516 N N . VAL A 1 195 ? -18.402 -2.822 48.261 1.00 90.94 195 VAL A N 1
ATOM 1517 C CA . VAL A 1 195 ? -18.219 -3.843 49.299 1.00 90.94 195 VAL A CA 1
ATOM 1518 C C . VAL A 1 195 ? -19.368 -4.847 49.318 1.00 90.94 195 VAL A C 1
ATOM 1520 O O . VAL A 1 195 ? -20.491 -4.536 48.919 1.00 90.94 195 VAL A O 1
ATOM 1523 N N . ASP A 1 196 ? -19.085 -6.071 49.762 1.00 90.44 196 ASP A N 1
ATOM 1524 C CA . ASP A 1 196 ? -20.122 -7.069 50.038 1.00 90.44 196 ASP A CA 1
ATOM 1525 C C . ASP A 1 196 ? -20.757 -6.884 51.433 1.00 90.44 196 ASP A C 1
ATOM 1527 O O . ASP A 1 196 ? -20.415 -5.968 52.185 1.00 90.44 196 ASP A O 1
ATOM 1531 N N . GLY A 1 197 ? -21.691 -7.771 51.798 1.00 85.00 197 GLY A N 1
ATOM 1532 C CA . GLY A 1 197 ? -22.370 -7.736 53.100 1.00 85.00 197 GLY A CA 1
ATOM 1533 C C . GLY A 1 197 ? -21.449 -7.926 54.315 1.00 85.00 197 GLY A C 1
ATOM 1534 O O . GLY A 1 197 ? -21.868 -7.638 55.432 1.00 85.00 197 GLY A O 1
ATOM 1535 N N . GLN A 1 198 ? -20.205 -8.373 54.113 1.00 87.19 198 GLN A N 1
ATOM 1536 C CA . GLN A 1 198 ? -19.181 -8.531 55.151 1.00 87.19 198 GLN A CA 1
ATOM 1537 C C . GLN A 1 198 ? -18.177 -7.365 55.159 1.00 87.19 198 GLN A C 1
ATOM 1539 O O . GLN A 1 198 ? -17.194 -7.426 55.883 1.00 87.19 198 GLN A O 1
ATOM 1544 N N . LYS A 1 199 ? -18.407 -6.289 54.387 1.00 87.69 199 LYS A N 1
ATOM 1545 C CA . LYS A 1 199 ? -17.467 -5.167 54.169 1.00 87.69 199 LYS A CA 1
ATOM 1546 C C . LYS A 1 199 ? -16.155 -5.550 53.470 1.00 87.69 199 LYS A C 1
ATOM 1548 O O . LYS A 1 199 ? -15.176 -4.801 53.538 1.00 87.69 199 LYS A O 1
ATOM 1553 N N . ARG A 1 200 ? -16.115 -6.674 52.755 1.00 90.12 200 ARG A N 1
ATOM 1554 C CA . ARG A 1 200 ? -14.940 -7.030 51.948 1.00 90.12 200 ARG A CA 1
ATOM 1555 C C . ARG A 1 200 ? -14.944 -6.231 50.659 1.00 90.12 200 ARG A C 1
ATOM 1557 O O . ARG A 1 200 ? -15.995 -6.066 50.036 1.00 90.12 200 ARG A O 1
ATOM 1564 N N . LEU A 1 201 ? -13.778 -5.742 50.253 1.00 89.62 201 LEU A N 1
ATOM 1565 C CA . LEU A 1 201 ? -13.631 -4.966 49.025 1.00 89.62 201 LEU A CA 1
ATOM 1566 C C . LEU A 1 201 ? -13.859 -5.865 47.801 1.00 89.62 201 LEU A C 1
ATOM 1568 O O . LEU A 1 201 ? -13.198 -6.888 47.640 1.00 89.62 201 LEU A O 1
ATOM 1572 N N . LYS A 1 202 ? -14.807 -5.491 46.939 1.00 87.12 202 LYS A N 1
ATOM 1573 C CA . LYS A 1 202 ? -15.154 -6.232 45.713 1.00 87.12 202 LYS A CA 1
ATOM 1574 C C . LYS A 1 202 ? -14.995 -5.410 44.441 1.00 87.12 202 LYS A C 1
ATOM 1576 O O . LYS A 1 202 ? -14.870 -5.983 43.361 1.00 87.12 202 LYS A O 1
ATOM 1581 N N . GLY A 1 203 ? -14.985 -4.084 44.550 1.00 86.75 203 GLY A N 1
ATOM 1582 C CA . GLY A 1 203 ? -14.781 -3.219 43.397 1.00 86.75 203 GLY A CA 1
ATOM 1583 C C . GLY A 1 203 ? -14.499 -1.764 43.746 1.00 86.75 203 GLY A C 1
ATOM 1584 O O . GLY A 1 203 ? -14.530 -1.376 44.911 1.00 86.75 203 GLY A O 1
ATOM 1585 N N . LEU A 1 204 ? -14.236 -0.949 42.728 1.00 87.31 204 LEU A N 1
ATOM 1586 C CA . LEU A 1 204 ? -14.049 0.498 42.856 1.00 87.31 204 LEU A CA 1
ATOM 1587 C C . LEU A 1 204 ? -14.635 1.216 41.632 1.00 87.31 204 LEU A C 1
ATOM 1589 O O . LEU A 1 204 ? -14.350 0.832 40.500 1.00 87.31 204 LEU A O 1
ATOM 1593 N N . ILE A 1 205 ? -15.427 2.267 41.853 1.00 84.81 205 ILE A N 1
ATOM 1594 C CA . ILE A 1 205 ? -15.921 3.168 40.798 1.00 84.81 205 ILE A CA 1
ATOM 1595 C C . ILE A 1 205 ? -15.265 4.537 40.969 1.00 84.81 205 ILE A C 1
ATOM 1597 O O . ILE A 1 205 ? -15.165 5.040 42.090 1.00 84.81 205 ILE A O 1
ATOM 1601 N N . THR A 1 206 ? -14.832 5.168 39.874 1.00 82.56 206 THR A N 1
ATOM 1602 C CA . THR A 1 206 ? -14.246 6.516 39.909 1.00 82.56 206 THR A CA 1
ATOM 1603 C C . THR A 1 206 ? -15.062 7.521 39.100 1.00 82.56 206 THR A C 1
ATOM 1605 O O . THR A 1 206 ? -15.697 7.177 38.103 1.00 82.56 206 THR A O 1
ATOM 1608 N N . ILE A 1 207 ? -15.012 8.799 39.488 1.00 80.50 207 ILE A N 1
ATOM 1609 C CA . ILE A 1 207 ? -15.661 9.882 38.731 1.00 80.50 207 ILE A CA 1
ATOM 1610 C C . ILE A 1 207 ? -15.121 9.987 37.296 1.00 80.50 207 ILE A C 1
ATOM 1612 O O . ILE A 1 207 ? -15.880 10.270 36.370 1.00 80.50 207 ILE A O 1
ATOM 1616 N N . LYS A 1 208 ? -13.834 9.666 37.093 1.00 76.56 208 LYS A N 1
ATOM 1617 C CA . LYS A 1 208 ? -13.199 9.648 35.768 1.00 76.56 208 LYS A CA 1
ATOM 1618 C C . LYS A 1 208 ? -13.860 8.637 34.832 1.00 76.56 208 LYS A C 1
ATOM 1620 O O . LYS A 1 208 ? -13.969 8.915 33.642 1.00 76.56 208 LYS A O 1
ATOM 1625 N N . ASP A 1 209 ? -14.300 7.484 35.336 1.00 74.38 209 ASP A N 1
ATOM 1626 C CA . ASP A 1 209 ? -14.947 6.459 34.506 1.00 74.38 209 ASP A CA 1
ATOM 1627 C C . ASP A 1 209 ? -16.348 6.901 34.053 1.00 74.38 209 ASP A C 1
ATOM 1629 O O . ASP A 1 209 ? -16.724 6.676 32.901 1.00 74.38 209 ASP A O 1
ATOM 1633 N N . ILE A 1 210 ? -17.076 7.634 34.903 1.00 77.44 210 ILE A N 1
ATOM 1634 C CA . ILE A 1 210 ? -18.371 8.248 34.559 1.00 77.44 210 ILE A CA 1
ATOM 1635 C C . ILE A 1 210 ? -18.191 9.378 33.535 1.00 77.44 210 ILE A C 1
ATOM 1637 O O . ILE A 1 210 ? -18.925 9.451 32.548 1.00 77.44 210 ILE A O 1
ATOM 1641 N N . GLU A 1 211 ? -17.203 10.255 33.732 1.00 80.31 211 GLU A N 1
ATOM 1642 C CA . GLU A 1 211 ? -16.890 11.329 32.781 1.00 80.31 211 GLU A CA 1
ATOM 1643 C C . GLU A 1 211 ? -16.503 10.776 31.406 1.00 80.31 211 GLU A C 1
ATOM 1645 O O . GLU A 1 211 ? -16.980 11.273 30.384 1.00 80.31 211 GLU A O 1
ATOM 1650 N N . LYS A 1 212 ? -15.687 9.715 31.367 1.00 78.75 212 LYS A N 1
ATOM 1651 C CA . LYS A 1 212 ? -15.320 9.021 30.125 1.00 78.75 212 LYS A CA 1
ATOM 1652 C C . LYS A 1 212 ? -16.525 8.375 29.449 1.00 78.75 212 LYS A C 1
ATOM 1654 O O . LYS A 1 212 ? -16.662 8.528 28.241 1.00 78.75 212 LYS A O 1
ATOM 1659 N N . ALA A 1 213 ? -17.412 7.713 30.197 1.00 77.38 213 ALA A N 1
ATOM 1660 C CA . ALA A 1 213 ? -18.633 7.125 29.640 1.00 77.38 213 ALA A CA 1
ATOM 1661 C C . ALA A 1 213 ? -19.540 8.179 28.983 1.00 77.38 213 ALA A C 1
ATOM 1663 O O . ALA A 1 213 ? -20.126 7.925 27.936 1.00 77.38 213 ALA A O 1
ATOM 1664 N N . ARG A 1 214 ? -19.600 9.392 29.549 1.00 81.06 214 ARG A N 1
ATOM 1665 C CA . ARG A 1 214 ? -20.312 10.525 28.942 1.00 81.06 214 ARG A CA 1
ATOM 1666 C C . ARG A 1 214 ? -19.574 11.114 27.736 1.00 81.06 214 ARG A C 1
ATOM 1668 O O . ARG A 1 214 ? -20.221 11.542 26.786 1.00 81.06 214 ARG A O 1
ATOM 1675 N N . LYS A 1 215 ? -18.240 11.187 27.785 1.00 83.19 215 LYS A N 1
ATOM 1676 C CA . LYS A 1 215 ? -17.418 11.731 26.693 1.00 83.19 215 LYS A CA 1
ATOM 1677 C C . LYS A 1 215 ? -17.418 10.819 25.462 1.00 83.19 215 LYS A C 1
ATOM 1679 O O . LYS A 1 215 ? -17.424 11.324 24.346 1.00 83.19 215 LYS A O 1
ATOM 1684 N N . TYR A 1 216 ? -17.423 9.506 25.675 1.00 88.81 216 TYR A N 1
ATOM 1685 C CA . TYR A 1 216 ? -17.344 8.481 24.637 1.00 88.81 216 TYR A CA 1
ATOM 1686 C C . TYR A 1 216 ? -18.569 7.553 24.710 1.00 88.81 216 TYR A C 1
ATOM 1688 O O . TYR A 1 216 ? -18.450 6.396 25.123 1.00 88.81 216 TYR A O 1
ATOM 1696 N N . PRO A 1 217 ? -19.766 8.048 24.342 1.00 86.75 217 PRO A N 1
ATOM 1697 C CA . PRO A 1 217 ? -21.010 7.286 24.469 1.00 86.75 217 PRO A CA 1
ATOM 1698 C C . PRO A 1 217 ? -21.065 6.076 23.528 1.00 86.75 217 PRO A C 1
ATOM 1700 O O . PRO A 1 217 ? -21.758 5.108 23.816 1.00 86.75 217 PRO A O 1
ATOM 1703 N N . LEU A 1 218 ? -20.313 6.118 22.424 1.00 91.81 218 LEU A N 1
ATOM 1704 C CA . LEU A 1 218 ? -20.211 5.029 21.455 1.00 91.81 218 LEU A CA 1
ATOM 1705 C C . LEU A 1 218 ? -19.061 4.064 21.767 1.00 91.81 218 LEU A C 1
ATOM 1707 O O . LEU A 1 218 ? -18.771 3.214 20.936 1.00 91.81 218 LEU A O 1
ATOM 1711 N N . ALA A 1 219 ? -18.402 4.148 22.925 1.00 94.19 219 ALA A N 1
ATOM 1712 C CA . ALA A 1 219 ? -17.245 3.304 23.214 1.00 94.19 219 ALA A CA 1
ATOM 1713 C C . ALA A 1 219 ? -17.578 1.800 23.148 1.00 94.19 219 ALA A C 1
ATOM 1715 O O . ALA A 1 219 ? -18.507 1.321 23.802 1.00 94.19 219 ALA A O 1
ATOM 1716 N N . ALA A 1 220 ? -16.781 1.040 22.397 1.00 95.38 220 ALA A N 1
ATOM 1717 C CA . ALA A 1 220 ? -16.889 -0.408 22.290 1.00 95.38 220 ALA A CA 1
ATOM 1718 C C . ALA A 1 220 ? -16.331 -1.057 23.561 1.00 95.38 220 ALA A C 1
ATOM 1720 O O . ALA A 1 220 ? -15.118 -1.066 23.801 1.00 95.38 220 ALA A O 1
ATOM 1721 N N . LYS A 1 221 ? -17.231 -1.589 24.392 1.00 92.62 221 LYS A N 1
ATOM 1722 C CA . LYS A 1 221 ? -16.910 -2.168 25.700 1.00 92.62 221 LYS A CA 1
ATOM 1723 C C . LYS A 1 221 ? -17.304 -3.641 25.790 1.00 92.62 221 LYS A C 1
ATOM 1725 O O . LYS A 1 221 ? -18.157 -4.129 25.049 1.00 92.62 221 LYS A O 1
ATOM 1730 N N . ASP A 1 222 ? -16.626 -4.368 26.668 1.00 90.69 222 ASP A N 1
ATOM 1731 C CA . ASP A 1 222 ? -17.007 -5.716 27.070 1.00 90.69 222 ASP A CA 1
ATOM 1732 C C . ASP A 1 222 ? -18.076 -5.717 28.159 1.00 90.69 222 ASP A C 1
ATOM 1734 O O . ASP A 1 222 ? -18.471 -4.671 28.670 1.00 90.69 222 ASP A O 1
ATOM 1738 N N . GLU A 1 223 ? -18.556 -6.906 28.511 1.00 85.50 223 GLU A N 1
ATOM 1739 C CA . GLU A 1 223 ? -19.582 -7.098 29.545 1.00 85.50 223 GLU A CA 1
ATOM 1740 C C . GLU A 1 223 ? -19.142 -6.579 30.925 1.00 85.50 223 GLU A C 1
ATOM 1742 O O . GLU A 1 223 ? -19.977 -6.286 31.775 1.00 85.50 223 GLU A O 1
ATOM 1747 N N . LYS A 1 224 ? -17.829 -6.415 31.146 1.00 81.38 224 LYS A N 1
ATOM 1748 C CA . LYS A 1 224 ? -17.241 -5.836 32.364 1.00 81.38 224 LYS A CA 1
ATOM 1749 C C . LYS A 1 224 ? -17.027 -4.319 32.244 1.00 81.38 224 LYS A C 1
ATOM 1751 O O . LYS A 1 224 ? -16.443 -3.701 33.133 1.00 81.38 224 LYS A O 1
ATOM 1756 N N . GLY A 1 225 ? -17.466 -3.702 31.148 1.00 81.50 225 GLY A N 1
ATOM 1757 C CA . GLY A 1 225 ? -17.317 -2.275 30.884 1.00 81.50 225 GLY A CA 1
ATOM 1758 C C . GLY A 1 225 ? -15.896 -1.846 30.507 1.00 81.50 225 GLY A C 1
ATOM 1759 O O . GLY A 1 225 ? -15.593 -0.654 30.605 1.00 81.50 225 GLY A O 1
ATOM 1760 N N . ARG A 1 226 ? -15.024 -2.780 30.103 1.00 87.94 226 ARG A N 1
ATOM 1761 C CA . ARG A 1 226 ? -13.650 -2.497 29.654 1.00 87.94 226 ARG A CA 1
ATOM 1762 C C . ARG A 1 226 ? -13.605 -2.322 28.146 1.00 87.94 226 ARG A C 1
ATOM 1764 O O . ARG A 1 226 ? -14.368 -2.976 27.444 1.00 87.94 226 ARG A O 1
ATOM 1771 N N . LEU A 1 227 ? -12.699 -1.495 27.628 1.00 94.06 227 LEU A N 1
ATOM 1772 C CA . LEU A 1 227 ? -12.568 -1.307 26.176 1.00 94.06 227 LEU A CA 1
ATOM 1773 C C . LEU A 1 227 ? -12.253 -2.632 25.462 1.00 94.06 227 LEU A C 1
ATOM 1775 O O . LEU A 1 227 ? -11.518 -3.471 25.991 1.00 94.06 227 LEU A O 1
ATOM 1779 N N . ARG A 1 228 ? -12.831 -2.821 24.272 1.00 97.31 228 ARG A N 1
ATOM 1780 C CA . ARG A 1 228 ? -12.575 -3.983 23.412 1.00 97.31 228 ARG A CA 1
ATOM 1781 C C . ARG A 1 228 ? -11.229 -3.851 22.696 1.00 97.31 228 ARG A C 1
ATOM 1783 O O . ARG A 1 228 ? -10.882 -2.770 22.224 1.00 97.31 228 ARG A O 1
ATOM 1790 N N . VAL A 1 229 ? -10.491 -4.952 22.577 1.00 98.31 229 VAL A N 1
ATOM 1791 C CA . VAL A 1 229 ? -9.209 -5.012 21.856 1.00 98.31 229 VAL A CA 1
ATOM 1792 C C . VAL A 1 229 ? -8.967 -6.399 21.269 1.00 98.31 229 VAL A C 1
ATOM 1794 O O . VAL A 1 229 ? -9.303 -7.415 21.879 1.00 98.31 229 VAL A O 1
ATOM 1797 N N . ALA A 1 230 ? -8.350 -6.440 20.092 1.00 98.50 230 ALA A N 1
ATOM 1798 C CA . ALA A 1 230 ? -7.898 -7.667 19.455 1.00 98.50 230 ALA A CA 1
ATOM 1799 C C . ALA A 1 230 ? -6.363 -7.731 19.391 1.00 98.50 230 ALA A C 1
ATOM 1801 O O . ALA A 1 230 ? -5.682 -6.705 19.419 1.00 98.50 230 ALA A O 1
ATOM 1802 N N . GLY A 1 231 ? -5.807 -8.936 19.272 1.00 98.00 231 GLY A N 1
ATOM 1803 C CA . GLY A 1 231 ? -4.368 -9.170 19.129 1.00 98.00 231 GLY A CA 1
ATOM 1804 C C . GLY A 1 231 ? -4.060 -10.038 17.913 1.00 98.00 231 GLY A C 1
ATOM 1805 O O . GLY A 1 231 ? -4.728 -11.044 17.679 1.00 98.00 231 GLY A O 1
ATOM 1806 N N . ALA A 1 232 ? -3.058 -9.659 17.120 1.00 96.94 232 ALA A N 1
ATOM 1807 C CA . ALA A 1 232 ? -2.637 -10.448 15.965 1.00 96.94 232 ALA A CA 1
ATOM 1808 C C . ALA A 1 232 ? -1.653 -11.560 16.353 1.00 96.94 232 ALA A C 1
ATOM 1810 O O . ALA A 1 232 ? -0.768 -11.352 17.182 1.00 96.94 232 ALA A O 1
ATOM 1811 N N . ILE A 1 233 ? -1.742 -12.712 15.691 1.00 95.31 233 ILE A N 1
ATOM 1812 C CA . ILE A 1 233 ? -0.771 -13.807 15.801 1.00 95.31 233 ILE A CA 1
ATOM 1813 C C . ILE A 1 233 ? -0.399 -14.349 14.414 1.00 95.31 233 ILE A C 1
ATOM 1815 O O . ILE A 1 233 ? -1.135 -14.172 13.441 1.00 95.31 233 ILE A O 1
ATOM 1819 N N . GLY A 1 234 ? 0.772 -14.980 14.324 1.00 89.31 234 GLY A N 1
ATOM 1820 C CA . GLY A 1 234 ? 1.234 -15.698 13.137 1.00 89.31 234 GLY A CA 1
ATOM 1821 C C . GLY A 1 234 ? 0.826 -17.173 13.154 1.00 89.31 234 GLY A C 1
ATOM 1822 O O . GLY A 1 234 ? -0.112 -17.571 13.844 1.00 89.31 234 GLY A O 1
ATOM 1823 N N . THR A 1 235 ? 1.563 -17.996 12.405 1.00 85.88 235 THR A N 1
ATOM 1824 C CA . THR A 1 235 ? 1.443 -19.475 12.442 1.00 85.88 235 THR A CA 1
ATOM 1825 C C . THR A 1 235 ? 2.776 -20.163 12.755 1.00 85.88 235 THR A C 1
ATOM 1827 O O . THR A 1 235 ? 2.953 -21.359 12.516 1.00 85.88 235 THR A O 1
ATOM 1830 N N . ASP A 1 236 ? 3.727 -19.388 13.267 1.00 79.19 236 ASP A N 1
ATOM 1831 C CA . ASP A 1 236 ? 5.069 -19.812 13.633 1.00 79.19 236 ASP A CA 1
ATOM 1832 C C . ASP A 1 236 ? 5.086 -20.596 14.957 1.00 79.19 236 ASP A C 1
ATOM 1834 O O . ASP A 1 236 ? 4.077 -20.733 15.653 1.00 79.19 236 ASP A O 1
ATOM 1838 N N . ALA A 1 237 ? 6.254 -21.129 15.325 1.00 72.25 237 ALA A N 1
ATOM 1839 C CA . ALA A 1 237 ? 6.404 -21.956 16.524 1.00 72.25 237 ALA A CA 1
ATOM 1840 C C . ALA A 1 237 ? 6.012 -21.224 17.828 1.00 72.25 237 ALA A C 1
ATOM 1842 O O . ALA A 1 237 ? 5.544 -21.878 18.758 1.00 72.25 237 ALA A O 1
ATOM 1843 N N . GLY A 1 238 ? 6.148 -19.891 17.878 1.00 80.94 238 GLY A N 1
ATOM 1844 C CA . GLY A 1 238 ? 5.778 -19.061 19.031 1.00 80.94 238 GLY A CA 1
ATOM 1845 C C . GLY A 1 238 ? 4.306 -18.630 19.070 1.00 80.94 238 GLY A C 1
ATOM 1846 O O . GLY A 1 238 ? 3.882 -17.984 20.028 1.00 80.94 238 GLY A O 1
ATOM 1847 N N . ALA A 1 239 ? 3.496 -18.974 18.061 1.00 86.62 239 ALA A N 1
ATOM 1848 C CA . ALA A 1 239 ? 2.109 -18.513 17.974 1.00 86.62 239 ALA A CA 1
ATOM 1849 C C . ALA A 1 239 ? 1.226 -19.017 19.132 1.00 86.62 239 ALA A C 1
ATOM 1851 O O . ALA A 1 239 ? 0.316 -18.309 19.559 1.00 86.62 239 ALA A O 1
ATOM 1852 N N . ARG A 1 240 ? 1.498 -20.222 19.656 1.00 91.62 240 ARG A N 1
ATOM 1853 C CA . ARG A 1 240 ? 0.714 -20.833 20.745 1.00 91.62 240 ARG A CA 1
ATOM 1854 C C . ARG A 1 240 ? 0.929 -20.135 22.085 1.00 91.62 240 ARG A C 1
ATOM 1856 O O . ARG A 1 240 ? -0.045 -19.744 22.714 1.00 91.62 240 ARG A O 1
ATOM 1863 N N . GLU A 1 241 ? 2.188 -19.942 22.468 1.00 92.56 241 GLU A N 1
ATOM 1864 C CA . GLU A 1 241 ? 2.576 -19.214 23.684 1.00 92.56 241 GLU A CA 1
ATOM 1865 C C . GLU A 1 241 ? 2.032 -17.782 23.656 1.00 92.56 241 GLU A C 1
ATOM 1867 O O . GLU A 1 241 ? 1.390 -17.324 24.597 1.00 92.56 241 GLU A O 1
ATOM 1872 N N . ARG A 1 242 ? 2.192 -17.097 22.517 1.00 95.31 242 ARG A N 1
ATOM 1873 C CA . ARG A 1 242 ? 1.629 -15.761 22.308 1.00 95.31 242 ARG A CA 1
ATOM 1874 C C . ARG A 1 242 ? 0.112 -15.738 22.479 1.00 95.31 242 ARG A C 1
ATOM 1876 O O . ARG A 1 242 ? -0.404 -14.824 23.113 1.00 95.31 242 ARG A O 1
ATOM 1883 N N . ALA A 1 243 ? -0.607 -16.716 21.928 1.00 96.50 243 ALA A N 1
ATOM 1884 C CA . ALA A 1 243 ? -2.054 -16.804 22.097 1.00 96.50 243 ALA A CA 1
ATOM 1885 C C . ALA A 1 243 ? -2.449 -16.993 23.571 1.00 96.50 243 ALA A C 1
ATOM 1887 O O . ALA A 1 243 ? -3.363 -16.314 24.031 1.00 96.50 243 ALA A O 1
ATOM 1888 N N . GLU A 1 244 ? -1.751 -17.857 24.315 1.00 96.50 244 GLU A N 1
ATOM 1889 C CA . GLU A 1 244 ? -1.992 -18.060 25.751 1.00 96.50 244 GLU A CA 1
ATOM 1890 C C . GLU A 1 244 ? -1.820 -16.753 26.539 1.00 96.50 244 GLU A C 1
ATOM 1892 O O . GLU A 1 244 ? -2.756 -16.337 27.223 1.00 96.50 244 GLU A O 1
ATOM 1897 N N . LEU A 1 245 ? -0.710 -16.037 26.336 1.00 97.00 245 LEU A N 1
ATOM 1898 C CA . LEU A 1 245 ? -0.447 -14.753 26.999 1.00 97.00 245 LEU A CA 1
ATOM 1899 C C . LEU A 1 245 ? -1.480 -13.669 26.648 1.00 97.00 245 LEU A C 1
ATOM 1901 O O . LEU A 1 245 ? -1.893 -12.896 27.512 1.00 97.00 245 LEU A O 1
ATOM 1905 N N . LEU A 1 246 ? -1.932 -13.604 25.391 1.00 97.75 246 LEU A N 1
ATOM 1906 C CA . LEU A 1 246 ? -2.967 -12.649 24.977 1.00 97.75 246 LEU A CA 1
ATOM 1907 C C . LEU A 1 246 ? -4.322 -12.954 25.634 1.00 97.75 246 LEU A C 1
ATOM 1909 O O . LEU A 1 246 ? -5.011 -12.032 26.077 1.00 97.75 246 LEU A O 1
ATOM 1913 N N . VAL A 1 247 ? -4.707 -14.232 25.719 1.00 96.88 247 VAL A N 1
ATOM 1914 C CA . VAL A 1 247 ? -5.947 -14.643 26.399 1.00 96.88 247 VAL A CA 1
ATOM 1915 C C . VAL A 1 247 ? -5.859 -14.376 27.903 1.00 96.88 247 VAL A C 1
ATOM 1917 O O . VAL A 1 247 ? -6.840 -13.922 28.493 1.00 96.88 247 VAL A O 1
ATOM 1920 N N . GLU A 1 248 ? -4.703 -14.604 28.528 1.00 94.44 248 GLU A N 1
ATOM 1921 C CA . GLU A 1 248 ? -4.464 -14.269 29.938 1.00 94.44 248 GLU A CA 1
ATOM 1922 C C . GLU A 1 248 ? -4.553 -12.761 30.204 1.00 94.44 248 GLU A C 1
ATOM 1924 O O . GLU A 1 248 ? -5.183 -12.349 31.179 1.00 94.44 248 GLU A O 1
ATOM 1929 N N . ALA A 1 249 ? -4.030 -11.930 29.296 1.00 93.12 249 ALA A N 1
ATOM 1930 C CA . ALA A 1 249 ? -4.184 -10.472 29.342 1.00 93.12 249 ALA A CA 1
ATOM 1931 C C . ALA A 1 249 ? -5.631 -9.995 29.088 1.00 93.12 249 ALA A C 1
ATOM 1933 O O . ALA A 1 249 ? -5.951 -8.820 29.282 1.00 93.12 249 ALA A O 1
ATOM 1934 N N . GLY A 1 250 ? -6.531 -10.896 28.678 1.00 94.69 250 GLY A N 1
ATOM 1935 C CA . GLY A 1 250 ? -7.948 -10.611 28.478 1.00 94.69 250 GLY A CA 1
ATOM 1936 C C . GLY A 1 250 ? -8.278 -9.987 27.124 1.00 94.69 250 GLY A C 1
ATOM 1937 O O . GLY A 1 250 ? -9.190 -9.157 27.062 1.00 94.69 250 GLY A O 1
ATOM 1938 N N . VAL A 1 251 ? -7.547 -10.366 26.068 1.00 97.69 251 VAL A N 1
ATOM 1939 C CA . VAL A 1 251 ? -7.882 -10.015 24.679 1.00 97.69 251 VAL A CA 1
ATOM 1940 C C . VAL A 1 251 ? -9.295 -10.496 24.324 1.00 97.69 251 VAL A C 1
ATOM 1942 O O . VAL A 1 251 ? -9.700 -11.586 24.725 1.00 97.69 251 VAL A O 1
ATOM 1945 N N . ASP A 1 252 ? -10.050 -9.700 23.566 1.00 97.94 252 ASP A N 1
ATOM 1946 C CA . ASP A 1 252 ? -11.418 -10.058 23.171 1.00 97.94 252 ASP A CA 1
ATOM 1947 C C . ASP A 1 252 ? -11.440 -10.946 21.917 1.00 97.94 252 ASP A C 1
ATOM 1949 O O . ASP A 1 252 ? -12.280 -11.836 21.796 1.00 97.94 252 ASP A O 1
ATOM 1953 N N . ALA A 1 253 ? -10.494 -10.733 20.998 1.00 98.25 253 ALA A N 1
ATOM 1954 C CA . ALA A 1 253 ? -10.350 -11.542 19.793 1.00 98.25 253 ALA A CA 1
ATOM 1955 C C . ALA A 1 253 ? -8.892 -11.732 19.361 1.00 98.25 253 ALA A C 1
ATOM 1957 O O . ALA A 1 253 ? -8.052 -10.842 19.510 1.00 98.25 253 ALA A O 1
ATOM 1958 N N . ILE A 1 254 ? -8.611 -12.879 18.748 1.00 98.19 254 ILE A N 1
ATOM 1959 C CA . ILE A 1 254 ? -7.321 -13.195 18.134 1.00 98.19 254 ILE A CA 1
ATOM 1960 C C . ILE A 1 254 ? -7.467 -13.164 16.618 1.00 98.19 254 ILE A C 1
ATOM 1962 O O . ILE A 1 254 ? -8.340 -13.824 16.057 1.00 98.19 254 ILE A O 1
ATOM 1966 N N . ILE A 1 255 ? -6.582 -12.427 15.947 1.00 97.38 255 ILE A N 1
ATOM 1967 C CA . ILE A 1 255 ? -6.525 -12.380 14.485 1.00 97.38 255 ILE A CA 1
ATOM 1968 C C . ILE A 1 255 ? -5.330 -13.191 13.995 1.00 97.38 255 ILE A C 1
ATOM 1970 O O . ILE A 1 255 ? -4.181 -12.814 14.220 1.00 97.38 255 ILE A O 1
ATOM 1974 N N . LEU A 1 256 ? -5.597 -14.279 13.277 1.00 94.75 256 LEU A N 1
ATOM 1975 C CA . LEU A 1 256 ? -4.581 -14.981 12.498 1.00 94.75 256 LEU A CA 1
ATOM 1976 C C . LEU A 1 256 ? -4.252 -14.141 11.264 1.00 94.75 256 LEU A C 1
ATOM 1978 O O . LEU A 1 256 ? -5.060 -14.047 10.342 1.00 94.75 256 LEU A O 1
ATOM 1982 N N . ASP A 1 257 ? -3.083 -13.500 11.281 1.00 80.50 257 ASP A N 1
ATOM 1983 C CA . ASP A 1 257 ? -2.668 -12.519 10.278 1.00 80.50 257 ASP A CA 1
ATOM 1984 C C . ASP A 1 257 ? -1.560 -13.085 9.376 1.00 80.50 257 ASP A C 1
ATOM 1986 O O . ASP A 1 257 ? -0.357 -12.976 9.653 1.00 80.50 257 ASP A O 1
ATOM 1990 N N . THR A 1 258 ? -1.988 -13.713 8.278 1.00 78.31 258 THR A N 1
ATOM 1991 C CA . THR A 1 258 ? -1.126 -14.253 7.216 1.00 78.31 258 THR A CA 1
ATOM 1992 C C . THR A 1 258 ? -1.437 -13.609 5.860 1.00 78.31 258 THR A C 1
ATOM 1994 O O . THR A 1 258 ? -2.549 -13.135 5.619 1.00 78.31 258 THR A O 1
ATOM 1997 N N . ALA A 1 259 ? -0.459 -13.592 4.948 1.00 68.25 259 ALA A N 1
ATOM 1998 C CA . ALA A 1 259 ? -0.691 -13.200 3.559 1.00 68.25 259 ALA A CA 1
ATOM 1999 C C . ALA A 1 259 ? -1.630 -14.176 2.820 1.00 68.25 259 ALA A C 1
ATOM 2001 O O . ALA A 1 259 ? -2.382 -13.751 1.945 1.00 68.25 259 ALA A O 1
ATOM 2002 N N . HIS A 1 260 ? -1.623 -15.464 3.197 1.00 80.69 260 HIS A N 1
ATOM 2003 C CA . HIS A 1 260 ? -2.477 -16.494 2.605 1.00 80.69 260 HIS A CA 1
ATOM 2004 C C . HIS A 1 260 ? -3.152 -17.362 3.678 1.00 80.69 260 HIS A C 1
ATOM 2006 O O . HIS A 1 260 ? -2.609 -18.361 4.158 1.00 80.69 260 HIS A O 1
ATOM 2012 N N . GLY A 1 261 ? -4.381 -16.977 4.026 1.00 86.12 261 GLY A N 1
ATOM 2013 C CA . GLY A 1 261 ? -5.214 -17.623 5.040 1.00 86.12 261 GLY A CA 1
ATOM 2014 C C . GLY A 1 261 ? -5.678 -19.028 4.667 1.00 86.12 261 GLY A C 1
ATOM 2015 O O . GLY A 1 261 ? -5.934 -19.835 5.551 1.00 86.12 261 GLY A O 1
ATOM 2016 N N . HIS A 1 262 ? -5.731 -19.370 3.377 1.00 91.50 262 HIS A N 1
ATOM 2017 C CA . HIS A 1 262 ? -6.193 -20.684 2.911 1.00 91.50 262 HIS A CA 1
ATOM 2018 C C . HIS A 1 262 ? -5.067 -21.731 2.879 1.00 91.50 262 HIS A C 1
ATOM 2020 O O . HIS A 1 262 ? -4.937 -22.519 1.949 1.00 91.50 262 HIS A O 1
ATOM 2026 N N . SER A 1 263 ? -4.235 -21.746 3.921 1.00 88.00 263 SER A N 1
ATOM 2027 C CA . SER A 1 263 ? -3.168 -22.732 4.087 1.00 88.00 263 SER A CA 1
ATOM 2028 C C . SER A 1 263 ? -3.502 -23.733 5.191 1.00 88.00 263 SER A C 1
ATOM 2030 O O . SER A 1 263 ? -4.189 -23.424 6.167 1.00 88.00 263 SER A O 1
ATOM 2032 N N . ARG A 1 264 ? -2.959 -24.949 5.068 1.00 88.12 264 ARG A N 1
ATOM 2033 C CA . ARG A 1 264 ? -3.142 -26.016 6.062 1.00 88.12 264 ARG A CA 1
ATOM 2034 C C . ARG A 1 264 ? -2.754 -25.571 7.476 1.00 88.12 264 ARG A C 1
ATOM 2036 O O . ARG A 1 264 ? -3.498 -25.843 8.411 1.00 88.12 264 ARG A O 1
ATOM 2043 N N . ARG A 1 265 ? -1.623 -24.866 7.614 1.00 86.94 265 ARG A N 1
ATOM 2044 C CA . ARG A 1 265 ? -1.134 -24.356 8.905 1.00 86.94 265 ARG A CA 1
ATOM 2045 C C . ARG A 1 265 ? -2.163 -23.452 9.577 1.00 86.94 265 ARG A C 1
ATOM 2047 O O . ARG A 1 265 ? -2.452 -23.647 10.747 1.00 86.94 265 ARG A O 1
ATOM 2054 N N . VAL A 1 266 ? -2.753 -22.518 8.832 1.00 92.56 266 VAL A N 1
ATOM 2055 C CA . VAL A 1 266 ? -3.767 -21.596 9.368 1.00 92.56 266 VAL A CA 1
ATOM 2056 C C . VAL A 1 266 ? -4.998 -22.364 9.837 1.00 92.56 266 VAL A C 1
ATOM 2058 O O . VAL A 1 266 ? -5.445 -22.155 10.958 1.00 92.56 266 VAL A O 1
ATOM 2061 N N . ILE A 1 267 ? -5.509 -23.293 9.023 1.00 94.50 267 ILE A N 1
ATOM 2062 C CA . ILE A 1 267 ? -6.672 -24.126 9.370 1.00 94.50 267 ILE A CA 1
ATOM 2063 C C . ILE A 1 267 ? -6.412 -24.938 10.649 1.00 94.50 267 ILE A C 1
ATOM 2065 O O . ILE A 1 267 ? -7.271 -25.006 11.527 1.00 94.50 267 ILE A O 1
ATOM 2069 N N . GLU A 1 268 ? -5.230 -25.545 10.771 1.00 93.06 268 GLU A N 1
ATOM 2070 C CA . GLU A 1 268 ? -4.827 -26.287 11.971 1.00 93.06 268 GLU A CA 1
ATOM 2071 C C . GLU A 1 268 ? -4.708 -25.368 13.196 1.00 93.06 268 GLU A C 1
ATOM 2073 O O . GLU A 1 268 ? -5.153 -25.741 14.281 1.00 93.06 268 GLU A O 1
ATOM 2078 N N . THR A 1 269 ? -4.178 -24.152 13.036 1.00 94.06 269 THR A N 1
ATOM 2079 C CA . THR A 1 269 ? -4.099 -23.173 14.128 1.00 94.06 269 THR A CA 1
ATOM 2080 C C . THR A 1 269 ? -5.478 -22.678 14.564 1.00 94.06 269 THR A C 1
ATOM 2082 O O . THR A 1 269 ? -5.706 -22.572 15.766 1.00 94.06 269 THR A O 1
ATOM 2085 N N . VAL A 1 270 ? -6.417 -22.432 13.638 1.00 96.38 270 VAL A N 1
ATOM 2086 C CA . VAL A 1 270 ? -7.810 -22.077 13.980 1.00 96.38 270 VAL A CA 1
ATOM 2087 C C . VAL A 1 270 ? -8.436 -23.172 14.843 1.00 96.38 270 VAL A C 1
ATOM 2089 O O . VAL A 1 270 ? -8.950 -22.875 15.920 1.00 96.38 270 VAL A O 1
ATOM 2092 N N . ARG A 1 271 ? -8.337 -24.439 14.417 1.00 96.50 271 ARG A N 1
ATOM 2093 C CA . ARG A 1 271 ? -8.873 -25.577 15.183 1.00 96.50 271 ARG A CA 1
ATOM 2094 C C . ARG A 1 271 ? -8.264 -25.652 16.574 1.00 96.50 271 ARG A C 1
ATOM 2096 O O . ARG A 1 271 ? -8.997 -25.746 17.549 1.00 96.50 271 ARG A O 1
ATOM 2103 N N . TRP A 1 272 ? -6.941 -25.530 16.668 1.00 95.81 272 TRP A N 1
ATOM 2104 C CA . TRP A 1 272 ? -6.246 -25.554 17.951 1.00 95.81 272 TRP A CA 1
ATOM 2105 C C . TRP A 1 272 ? -6.699 -24.424 18.888 1.00 95.81 272 TRP A C 1
ATOM 2107 O O . TRP A 1 272 ? -6.944 -24.680 20.064 1.00 95.81 272 TRP A O 1
ATOM 2117 N N . LEU A 1 273 ? -6.856 -23.191 18.387 1.00 96.50 273 LEU A N 1
ATOM 2118 C CA . LEU A 1 273 ? -7.352 -22.067 19.192 1.00 96.50 273 LEU A CA 1
ATOM 2119 C C . LEU A 1 273 ? -8.756 -22.348 19.734 1.00 96.50 273 LEU A C 1
ATOM 2121 O O . LEU A 1 273 ? -9.009 -22.132 20.920 1.00 96.50 273 LEU A O 1
ATOM 2125 N N . LYS A 1 274 ? -9.654 -22.864 18.887 1.00 96.06 274 LYS A N 1
ATOM 2126 C CA . LYS A 1 274 ? -11.024 -23.196 19.297 1.00 96.06 274 LYS A CA 1
ATOM 2127 C C . LYS A 1 274 ? -11.072 -24.391 20.251 1.00 96.06 274 LYS A C 1
ATOM 2129 O O . LYS A 1 274 ? -11.826 -24.342 21.213 1.00 96.06 274 LYS A O 1
ATOM 2134 N N . GLU A 1 275 ? -10.243 -25.414 20.063 1.00 95.81 275 GLU A N 1
ATOM 2135 C CA . GLU A 1 275 ? -10.118 -26.542 21.001 1.00 95.81 275 GLU A CA 1
ATOM 2136 C C . GLU A 1 275 ? -9.568 -26.101 22.366 1.00 95.81 275 GLU A C 1
ATOM 2138 O O . GLU A 1 275 ? -10.034 -26.562 23.407 1.00 95.81 275 GLU A O 1
ATOM 2143 N N . ARG A 1 276 ? -8.576 -25.202 22.377 1.00 96.00 276 ARG A N 1
ATOM 2144 C CA . ARG A 1 276 ? -7.880 -24.768 23.596 1.00 96.00 276 ARG A CA 1
ATOM 2145 C C . ARG A 1 276 ? -8.667 -23.741 24.405 1.00 96.00 276 ARG A C 1
ATOM 2147 O O . ARG A 1 276 ? -8.671 -23.819 25.634 1.00 96.00 276 ARG A O 1
ATOM 2154 N N . PHE A 1 277 ? -9.279 -22.764 23.738 1.00 95.44 277 PHE A N 1
ATOM 2155 C CA . PHE A 1 277 ? -9.904 -21.610 24.391 1.00 95.44 277 PHE A CA 1
ATOM 2156 C C . PHE A 1 277 ? -11.428 -21.559 24.233 1.00 95.44 277 PHE A C 1
ATOM 2158 O O . PHE A 1 277 ? -12.077 -20.843 24.996 1.00 95.44 277 PHE A O 1
ATOM 2165 N N . GLY A 1 278 ? -12.013 -22.326 23.308 1.00 91.44 278 GLY A N 1
ATOM 2166 C CA . GLY A 1 278 ? -13.459 -22.367 23.085 1.00 91.44 278 GLY A CA 1
ATOM 2167 C C . GLY A 1 278 ? -14.040 -20.987 22.782 1.00 91.44 278 GLY A C 1
ATOM 2168 O O . GLY A 1 278 ? -13.576 -20.290 21.878 1.00 91.44 278 GLY A O 1
ATOM 2169 N N . ASP A 1 279 ? -15.037 -20.597 23.574 1.00 89.12 279 ASP A N 1
ATOM 2170 C CA . ASP A 1 279 ? -15.743 -19.314 23.464 1.00 89.12 279 ASP A CA 1
ATOM 2171 C C . ASP A 1 279 ? -15.143 -18.216 24.358 1.00 89.12 279 ASP A C 1
ATOM 2173 O O . ASP A 1 279 ? -15.702 -17.130 24.481 1.00 89.12 279 ASP A O 1
ATOM 2177 N N . ARG A 1 280 ? -13.991 -18.471 25.000 1.00 91.00 280 ARG A N 1
ATOM 2178 C CA . ARG A 1 280 ? -13.300 -17.445 25.802 1.00 91.00 280 ARG A CA 1
ATOM 2179 C C . ARG A 1 280 ? -12.745 -16.304 24.951 1.00 91.00 280 ARG A C 1
ATOM 2181 O O . ARG A 1 280 ? -12.493 -15.233 25.495 1.00 91.00 280 ARG A O 1
ATOM 2188 N N . VAL A 1 281 ? -12.486 -16.557 23.668 1.00 95.75 281 VAL A N 1
ATOM 2189 C CA . VAL A 1 281 ? -11.924 -15.595 22.718 1.00 95.75 281 VAL A CA 1
ATOM 2190 C C . VAL A 1 281 ? -12.453 -15.891 21.317 1.00 95.75 281 VAL A C 1
ATOM 2192 O O . VAL A 1 281 ? -12.491 -17.051 20.899 1.00 95.75 281 VAL A O 1
ATOM 2195 N N . ASP A 1 282 ? -12.838 -14.848 20.584 1.00 97.88 282 ASP A N 1
ATOM 2196 C CA . ASP A 1 282 ? -13.252 -14.993 19.187 1.00 97.88 282 ASP A CA 1
ATOM 2197 C C . ASP A 1 282 ? -12.019 -15.087 18.274 1.00 97.88 282 ASP A C 1
ATOM 2199 O O . ASP A 1 282 ? -11.021 -14.385 18.466 1.00 97.88 282 ASP A O 1
ATOM 2203 N N . VAL A 1 283 ? -12.078 -15.942 17.251 1.00 98.19 283 VAL A N 1
ATOM 2204 C CA . VAL A 1 283 ? -10.973 -16.145 16.301 1.00 98.19 283 VAL A CA 1
ATOM 2205 C C . VAL A 1 283 ? -11.331 -15.575 14.931 1.00 98.19 283 VAL A C 1
ATOM 2207 O O . VAL A 1 283 ? -12.230 -16.070 14.253 1.00 98.19 283 VAL A O 1
ATOM 2210 N N . VAL A 1 284 ? -10.582 -14.572 14.479 1.00 98.19 284 VAL A N 1
ATOM 2211 C CA . VAL A 1 284 ? -10.675 -14.018 13.122 1.00 98.19 284 VAL A CA 1
ATOM 2212 C C . VAL A 1 284 ? -9.568 -14.613 12.261 1.00 98.19 284 VAL A C 1
ATOM 2214 O O . VAL A 1 284 ? -8.393 -14.537 12.623 1.00 98.19 284 VAL A O 1
ATOM 2217 N N . ALA A 1 285 ? -9.912 -15.173 11.101 1.00 96.75 285 ALA A N 1
ATOM 2218 C CA . ALA A 1 285 ? -8.938 -15.824 10.226 1.00 96.75 285 ALA A CA 1
ATOM 2219 C C . ALA A 1 285 ? -8.871 -15.184 8.833 1.00 96.75 285 ALA A C 1
ATOM 2221 O O . ALA A 1 285 ? -9.890 -14.944 8.186 1.00 96.75 285 ALA A O 1
ATOM 2222 N N . GLY A 1 286 ? -7.653 -14.939 8.348 1.00 88.25 286 GLY A N 1
ATOM 2223 C CA . GLY A 1 286 ? -7.399 -14.485 6.984 1.00 88.25 286 GLY A CA 1
ATOM 2224 C C . GLY A 1 286 ? -5.907 -14.254 6.701 1.00 88.25 286 GLY A C 1
ATOM 2225 O O . GLY A 1 286 ? -5.061 -14.608 7.510 1.00 88.25 286 GLY A O 1
ATOM 2226 N N . ASN A 1 287 ? -5.528 -13.697 5.554 1.00 89.56 287 ASN A N 1
ATOM 2227 C CA . ASN A 1 287 ? -6.431 -13.154 4.538 1.00 89.56 287 ASN A CA 1
ATOM 2228 C C . ASN A 1 287 ? -6.863 -14.203 3.513 1.00 89.56 287 ASN A C 1
ATOM 2230 O O . ASN A 1 287 ? -6.056 -15.000 3.037 1.00 89.56 287 ASN A O 1
ATOM 2234 N N . VAL A 1 288 ? -8.133 -14.163 3.122 1.00 92.81 288 VAL A N 1
ATOM 2235 C CA . VAL A 1 288 ? -8.650 -14.911 1.970 1.00 92.81 288 VAL A CA 1
ATOM 2236 C C . VAL A 1 288 ? -9.211 -13.954 0.931 1.00 92.81 288 VAL A C 1
ATOM 2238 O O . VAL A 1 288 ? -9.499 -12.797 1.219 1.00 92.81 288 VAL A O 1
ATOM 2241 N N . ALA A 1 289 ? -9.325 -14.422 -0.303 1.00 87.44 289 ALA A N 1
ATOM 2242 C CA . ALA A 1 289 ? -9.944 -13.656 -1.378 1.00 87.44 289 ALA A CA 1
ATOM 2243 C C . ALA A 1 289 ? -10.925 -14.498 -2.202 1.00 87.44 289 ALA A C 1
ATOM 2245 O O . ALA A 1 289 ? -11.434 -14.027 -3.205 1.00 87.44 289 ALA A O 1
ATOM 2246 N N . THR A 1 290 ? -11.176 -15.748 -1.814 1.00 89.69 290 THR A N 1
ATOM 2247 C CA . THR A 1 290 ? -12.002 -16.693 -2.569 1.00 89.69 290 THR A CA 1
ATOM 2248 C C . THR A 1 290 ? -13.065 -17.300 -1.666 1.00 89.69 290 THR A C 1
ATOM 2250 O O . THR A 1 290 ? -12.838 -17.488 -0.468 1.00 89.69 290 THR A O 1
ATOM 2253 N N . ALA A 1 291 ? -14.204 -17.668 -2.259 1.00 91.62 291 ALA A N 1
ATOM 2254 C CA . ALA A 1 291 ? -15.281 -18.357 -1.558 1.00 91.62 291 ALA A CA 1
ATOM 2255 C C . ALA A 1 291 ? -14.780 -19.622 -0.839 1.00 91.62 291 ALA A C 1
ATOM 2257 O O . ALA A 1 291 ? -15.023 -19.782 0.351 1.00 91.62 291 ALA A O 1
ATOM 2258 N N . GLN A 1 292 ? -14.004 -20.475 -1.521 1.00 91.69 292 GLN A N 1
ATOM 2259 C CA . GLN A 1 292 ? -13.492 -21.720 -0.935 1.00 91.69 292 GLN A CA 1
ATOM 2260 C C . GLN A 1 292 ? -12.613 -21.475 0.299 1.00 91.69 292 GLN A C 1
ATOM 2262 O O . GLN A 1 292 ? -12.781 -22.148 1.314 1.00 91.69 292 GLN A O 1
ATOM 2267 N N . GLY A 1 293 ? -11.705 -20.494 0.240 1.00 93.12 293 GLY A N 1
ATOM 2268 C CA . GLY A 1 293 ? -10.860 -20.162 1.386 1.00 93.12 293 GLY A CA 1
ATOM 2269 C C . GLY A 1 293 ? -11.673 -19.679 2.585 1.00 93.12 293 GLY A C 1
ATOM 2270 O O . GLY A 1 293 ? -11.363 -20.031 3.721 1.00 93.12 293 GLY A O 1
ATOM 2271 N N . ALA A 1 294 ? -12.744 -18.924 2.334 1.00 96.31 294 ALA A N 1
ATOM 2272 C CA . ALA A 1 294 ? -13.673 -18.495 3.372 1.00 96.31 294 ALA A CA 1
ATOM 2273 C C . ALA A 1 294 ? -14.447 -19.675 3.985 1.00 96.31 294 ALA A C 1
ATOM 2275 O O . ALA A 1 294 ? -14.528 -19.776 5.208 1.00 96.31 294 ALA A O 1
ATOM 2276 N N . GLU A 1 295 ? -14.977 -20.588 3.161 1.00 96.75 295 GLU A N 1
ATOM 2277 C CA . GLU A 1 295 ? -15.710 -21.769 3.639 1.00 96.75 295 GLU A CA 1
ATOM 2278 C C . GLU A 1 295 ? -14.826 -22.698 4.477 1.00 96.75 295 GLU A C 1
ATOM 2280 O O . GLU A 1 295 ? -15.264 -23.197 5.514 1.00 96.75 295 GLU A O 1
ATOM 2285 N N . ASP A 1 296 ? -13.578 -22.919 4.065 1.00 97.06 296 ASP A N 1
ATOM 2286 C CA . ASP A 1 296 ? -12.674 -23.821 4.780 1.00 97.06 296 ASP A CA 1
ATOM 2287 C C . ASP A 1 296 ? -12.253 -23.259 6.142 1.00 97.06 296 ASP A C 1
ATOM 2289 O O . ASP A 1 296 ? -12.185 -24.008 7.119 1.00 97.06 296 ASP A O 1
ATOM 2293 N N . LEU A 1 297 ? -12.044 -21.943 6.247 1.00 97.00 297 LEU A N 1
ATOM 2294 C CA . LEU A 1 297 ? -11.792 -21.287 7.533 1.00 97.00 297 LEU A CA 1
ATOM 2295 C C . LEU A 1 297 ? -13.041 -21.260 8.422 1.00 97.00 297 LEU A C 1
ATOM 2297 O O . LEU A 1 297 ? -12.934 -21.494 9.627 1.00 97.00 297 LEU A O 1
ATOM 2301 N N . ALA A 1 298 ? -14.227 -21.060 7.843 1.00 96.69 298 ALA A N 1
ATOM 2302 C CA . ALA A 1 298 ? -15.488 -21.159 8.574 1.00 96.69 298 ALA A CA 1
ATOM 2303 C C . ALA A 1 298 ? -15.682 -22.567 9.165 1.00 96.69 298 ALA A C 1
ATOM 2305 O O . ALA A 1 298 ? -15.959 -22.714 10.355 1.00 96.69 298 ALA A O 1
ATOM 2306 N N . ARG A 1 299 ? -15.450 -23.618 8.366 1.00 96.88 299 ARG A N 1
ATOM 2307 C CA . ARG A 1 299 ? -15.496 -25.023 8.815 1.00 96.88 299 ARG A CA 1
ATOM 2308 C C . ARG A 1 299 ? -14.414 -25.362 9.836 1.00 96.88 299 ARG A C 1
ATOM 2310 O O . ARG A 1 299 ? -14.603 -26.277 10.632 1.00 96.88 299 ARG A O 1
ATOM 2317 N N . ALA A 1 300 ? -13.279 -24.666 9.807 1.00 96.38 300 ALA A N 1
ATOM 2318 C CA . ALA A 1 300 ? -12.226 -24.826 10.804 1.00 96.38 300 ALA A CA 1
ATOM 2319 C C . ALA A 1 300 ? -12.624 -24.279 12.186 1.00 96.38 300 ALA A C 1
ATOM 2321 O O . ALA A 1 300 ? -12.000 -24.662 13.172 1.00 96.38 300 ALA A O 1
ATOM 2322 N N . GLY A 1 301 ? -13.658 -23.432 12.255 1.00 96.25 301 GLY A N 1
ATOM 2323 C CA . GLY A 1 301 ? -14.176 -22.853 13.494 1.00 96.25 301 GLY A CA 1
ATOM 2324 C C . GLY A 1 301 ? -13.900 -21.359 13.661 1.00 96.25 301 GLY A C 1
ATOM 2325 O O . GLY A 1 301 ? -14.021 -20.864 14.776 1.00 96.25 301 GLY A O 1
ATOM 2326 N N . ALA A 1 302 ? -13.518 -20.640 12.599 1.00 97.38 302 ALA A N 1
ATOM 2327 C CA . ALA A 1 302 ? -13.351 -19.189 12.672 1.00 97.38 302 ALA A CA 1
ATOM 2328 C C . ALA A 1 302 ? -14.678 -18.489 13.031 1.00 97.38 302 ALA A C 1
ATOM 2330 O O . ALA A 1 302 ? -15.742 -18.856 12.530 1.00 97.38 302 ALA A O 1
ATOM 2331 N N . ASP A 1 303 ? -14.601 -17.450 13.861 1.00 98.38 303 ASP A N 1
ATOM 2332 C CA . ASP A 1 303 ? -15.731 -16.619 14.297 1.00 98.38 303 ASP A CA 1
ATOM 2333 C C . ASP A 1 303 ? -15.921 -15.376 13.408 1.00 98.38 303 ASP A C 1
ATOM 2335 O O . ASP A 1 303 ? -16.965 -14.724 13.472 1.00 98.38 303 ASP A O 1
ATOM 2339 N N . ALA A 1 304 ? -14.933 -15.054 12.565 1.00 98.12 304 ALA A N 1
ATOM 2340 C CA . ALA A 1 304 ? -15.018 -14.081 11.474 1.00 98.12 304 ALA A CA 1
ATOM 2341 C C . ALA A 1 304 ? -13.955 -14.361 10.401 1.00 98.12 304 ALA A C 1
ATOM 2343 O O . ALA A 1 304 ? -12.926 -14.987 10.679 1.00 98.12 304 ALA A O 1
ATOM 2344 N N . ILE A 1 305 ? -14.166 -13.842 9.190 1.00 98.12 305 ILE A N 1
ATOM 2345 C CA . ILE A 1 305 ? -13.230 -13.998 8.067 1.00 98.12 305 ILE A CA 1
ATOM 2346 C C . ILE A 1 305 ? -12.658 -12.642 7.648 1.00 98.12 305 ILE A C 1
ATOM 2348 O O . ILE A 1 305 ? -13.396 -11.676 7.478 1.00 98.12 305 ILE A O 1
ATOM 2352 N N . LYS A 1 306 ? -11.342 -12.564 7.432 1.00 97.19 306 LYS A N 1
ATOM 2353 C CA . LYS A 1 306 ? -10.669 -11.359 6.922 1.00 97.19 306 LYS A CA 1
ATOM 2354 C C . LYS A 1 306 ? -10.395 -11.485 5.418 1.00 97.19 306 LYS A C 1
ATOM 2356 O O . LYS A 1 306 ? -9.698 -12.407 4.987 1.00 97.19 306 LYS A O 1
ATOM 2361 N N . ALA A 1 307 ? -10.944 -10.562 4.627 1.00 93.88 307 ALA A N 1
ATOM 2362 C CA . ALA A 1 307 ? -10.936 -10.586 3.164 1.00 93.88 307 ALA A CA 1
ATOM 2363 C C . ALA A 1 307 ? -9.955 -9.563 2.559 1.00 93.88 307 ALA A C 1
ATOM 2365 O O . ALA A 1 307 ? -10.049 -8.374 2.856 1.00 93.88 307 ALA A O 1
ATOM 2366 N N . GLY A 1 308 ? -9.068 -10.005 1.657 1.00 81.19 308 GLY A N 1
ATOM 2367 C CA . GLY A 1 308 ? -8.233 -9.125 0.821 1.00 81.19 308 GLY A CA 1
ATOM 2368 C C . GLY A 1 308 ? -6.810 -9.636 0.568 1.00 81.19 308 GLY A C 1
ATOM 2369 O O . GLY A 1 308 ? -6.083 -9.945 1.504 1.00 81.19 308 GLY A O 1
ATOM 2370 N N . VAL A 1 309 ? -6.364 -9.684 -0.696 1.00 71.19 309 VAL A N 1
ATOM 2371 C CA . VAL A 1 309 ? -4.988 -10.089 -1.070 1.00 71.19 309 VAL A CA 1
ATOM 2372 C C . VAL A 1 309 ? -4.385 -9.109 -2.099 1.00 71.19 309 VAL A C 1
ATOM 2374 O O . VAL A 1 309 ? -4.834 -9.008 -3.249 1.00 71.19 309 VAL A O 1
ATOM 2377 N N . GLY A 1 310 ? -3.351 -8.372 -1.667 1.00 59.44 310 GLY A N 1
ATOM 2378 C CA . GLY A 1 310 ? -2.404 -7.598 -2.491 1.00 59.44 310 GLY A CA 1
ATOM 2379 C C . GLY A 1 310 ? -2.881 -6.384 -3.324 1.00 59.44 310 GLY A C 1
ATOM 2380 O O . GLY A 1 310 ? -2.410 -6.255 -4.450 1.00 59.44 310 GLY A O 1
ATOM 2381 N N . PRO A 1 311 ? -3.749 -5.462 -2.868 1.00 46.25 311 PRO A N 1
ATOM 2382 C CA . PRO A 1 311 ? -4.180 -4.301 -3.668 1.00 46.25 311 PRO A CA 1
ATOM 2383 C C . PRO A 1 311 ? -3.212 -3.084 -3.646 1.00 46.25 311 PRO A C 1
ATOM 2385 O O . PRO A 1 311 ? -3.663 -1.949 -3.529 1.00 46.25 311 PRO A O 1
ATOM 2388 N N . GLY A 1 312 ? -1.889 -3.273 -3.733 1.00 44.94 312 GLY A N 1
ATOM 2389 C CA . GLY A 1 312 ? -0.927 -2.152 -3.731 1.00 44.94 312 GLY A CA 1
ATOM 2390 C C . GLY A 1 312 ? -0.709 -1.502 -5.114 1.00 44.94 312 GLY A C 1
ATOM 2391 O O . GLY A 1 312 ? -0.794 -2.165 -6.146 1.00 44.94 312 GLY A O 1
ATOM 2392 N N . SER A 1 313 ? -0.437 -0.191 -5.146 1.00 46.53 313 SER A N 1
ATOM 2393 C CA . SER A 1 313 ? -0.529 0.669 -6.340 1.00 46.53 313 SER A CA 1
ATOM 2394 C C . SER A 1 313 ? 0.822 1.251 -6.803 1.00 46.53 313 SER A C 1
ATOM 2396 O O . SER A 1 313 ? 1.155 2.377 -6.428 1.00 46.53 313 SER A O 1
ATOM 2398 N N . ILE A 1 314 ? 1.595 0.544 -7.645 1.00 52.28 314 ILE A N 1
ATOM 2399 C CA . ILE A 1 314 ? 2.820 1.121 -8.252 1.00 52.28 314 ILE A CA 1
ATOM 2400 C C . ILE A 1 314 ? 2.931 0.850 -9.759 1.00 52.28 314 ILE A C 1
ATOM 2402 O O . ILE A 1 314 ? 2.806 -0.298 -10.190 1.00 52.28 314 ILE A O 1
ATOM 2406 N N . CYS A 1 315 ? 3.142 1.898 -10.569 1.00 67.06 315 CYS A N 1
ATOM 2407 C CA . CYS A 1 315 ? 3.151 1.823 -12.041 1.00 67.06 315 CYS A CA 1
ATOM 2408 C C . CYS A 1 315 ? 3.949 2.985 -12.711 1.00 67.06 315 CYS A C 1
ATOM 2410 O O . CYS A 1 315 ? 4.293 3.963 -12.047 1.00 67.06 315 CYS A O 1
ATOM 2412 N N . LEU A 1 316 ? 4.208 2.894 -14.024 1.00 75.81 316 LEU A N 1
ATOM 2413 C CA . LEU A 1 316 ? 4.922 3.861 -14.887 1.00 75.81 316 LEU A CA 1
ATOM 2414 C C . LEU A 1 316 ? 4.009 4.478 -15.963 1.00 75.81 316 LEU A C 1
ATOM 2416 O O . LEU A 1 316 ? 3.028 3.858 -16.358 1.00 75.81 316 LEU A O 1
ATOM 2420 N N . GLY A 1 317 ? 4.337 5.658 -16.497 1.00 78.44 317 GLY A N 1
ATOM 2421 C CA . GLY A 1 317 ? 3.605 6.267 -17.623 1.00 78.44 317 GLY A CA 1
ATOM 2422 C C . GLY A 1 317 ? 3.846 5.561 -18.978 1.00 78.44 317 GLY A C 1
ATOM 2423 O O . GLY A 1 317 ? 4.888 4.927 -19.139 1.00 78.44 317 GLY A O 1
ATOM 2424 N N . PRO A 1 318 ? 2.944 5.700 -19.973 1.00 81.75 318 PRO A N 1
ATOM 2425 C CA . PRO A 1 318 ? 2.935 4.939 -21.235 1.00 81.75 318 PRO A CA 1
ATOM 2426 C C . PRO A 1 318 ? 4.181 5.162 -22.092 1.00 81.75 318 PRO A C 1
ATOM 2428 O O . PRO A 1 318 ? 4.730 4.223 -22.656 1.00 81.75 318 PRO A O 1
ATOM 2431 N N . GLU A 1 319 ? 4.651 6.407 -22.142 1.00 83.56 319 GLU A N 1
ATOM 2432 C CA . GLU A 1 319 ? 5.807 6.833 -22.940 1.00 83.56 319 GLU A CA 1
ATOM 2433 C C . GLU A 1 319 ? 7.152 6.454 -22.302 1.00 83.56 319 GLU A C 1
ATOM 2435 O O . GLU A 1 319 ? 8.216 6.811 -22.813 1.00 83.56 319 GLU A O 1
ATOM 2440 N N . THR A 1 320 ? 7.129 5.782 -21.147 1.00 84.81 320 THR A N 1
ATOM 2441 C CA . THR A 1 320 ? 8.347 5.405 -20.434 1.00 84.81 320 THR A CA 1
ATOM 2442 C C . THR A 1 320 ? 9.112 4.367 -21.237 1.00 84.81 320 THR A C 1
ATOM 2444 O O . THR A 1 320 ? 8.624 3.266 -21.467 1.00 84.81 320 THR A O 1
ATOM 2447 N N . GLU A 1 321 ? 10.325 4.706 -21.657 1.00 86.00 321 GLU A N 1
ATOM 2448 C CA . GLU A 1 321 ? 11.163 3.812 -22.447 1.00 86.00 321 GLU A CA 1
ATOM 2449 C C . GLU A 1 321 ? 11.838 2.756 -21.576 1.00 86.00 321 GLU A C 1
ATOM 2451 O O . GLU A 1 321 ? 12.538 3.072 -20.617 1.00 86.00 321 GLU A O 1
ATOM 2456 N N . ILE A 1 322 ? 11.670 1.497 -21.952 1.00 87.75 322 ILE A N 1
ATOM 2457 C CA . ILE A 1 322 ? 12.284 0.341 -21.318 1.00 87.75 322 ILE A CA 1
ATOM 2458 C C . ILE A 1 322 ? 13.529 -0.045 -22.102 1.00 87.75 322 ILE A C 1
ATOM 2460 O O . ILE A 1 322 ? 13.492 -0.169 -23.329 1.00 87.75 322 ILE A O 1
ATOM 2464 N N . LEU A 1 323 ? 14.645 -0.223 -21.394 1.00 82.94 323 LEU A N 1
ATOM 2465 C CA . LEU A 1 323 ? 15.888 -0.694 -21.987 1.00 82.94 323 LEU A CA 1
ATOM 2466 C C . LEU A 1 323 ? 15.783 -2.193 -22.275 1.00 82.94 323 LEU A C 1
ATOM 2468 O O . LEU A 1 323 ? 15.752 -3.034 -21.369 1.00 82.94 323 LEU A O 1
ATOM 2472 N N . MET A 1 324 ? 15.779 -2.514 -23.560 1.00 83.12 324 MET A N 1
ATOM 2473 C CA . MET A 1 324 ? 15.709 -3.876 -24.055 1.00 83.12 324 MET A CA 1
ATOM 2474 C C . MET A 1 324 ? 17.085 -4.545 -23.963 1.00 83.12 324 MET A C 1
ATOM 2476 O O . MET A 1 324 ? 18.137 -3.900 -24.019 1.00 83.12 324 MET A O 1
ATOM 2480 N N . ALA A 1 325 ? 17.098 -5.871 -23.854 1.00 77.31 325 ALA A N 1
ATOM 2481 C CA . ALA A 1 325 ? 18.322 -6.660 -23.769 1.00 77.31 325 ALA A CA 1
ATOM 2482 C C . ALA A 1 325 ? 19.208 -6.532 -25.005 1.00 77.31 325 ALA A C 1
ATOM 2484 O O . ALA A 1 325 ? 20.407 -6.779 -24.932 1.00 77.31 325 ALA A O 1
ATOM 2485 N N . ASP A 1 326 ? 18.621 -6.157 -26.132 1.00 63.47 326 ASP A N 1
ATOM 2486 C CA . ASP A 1 326 ? 19.277 -5.975 -27.413 1.00 63.47 326 ASP A CA 1
ATOM 2487 C C . ASP A 1 326 ? 19.944 -4.576 -27.522 1.00 63.47 326 ASP A C 1
ATOM 2489 O O . ASP A 1 326 ? 20.750 -4.327 -28.415 1.00 63.47 326 ASP A O 1
ATOM 2493 N N . GLY A 1 327 ? 19.718 -3.698 -26.534 1.00 61.09 327 GLY A N 1
ATOM 2494 C CA . GLY A 1 327 ? 20.224 -2.326 -26.479 1.00 61.09 327 GLY A CA 1
ATOM 2495 C C . GLY A 1 327 ? 19.329 -1.303 -27.181 1.00 61.09 327 GLY A C 1
ATOM 2496 O O . GLY A 1 327 ? 19.699 -0.133 -27.257 1.00 61.09 327 GLY A O 1
ATOM 2497 N N . ALA A 1 328 ? 18.174 -1.718 -27.703 1.00 65.62 328 ALA A N 1
ATOM 2498 C CA . ALA A 1 328 ? 17.118 -0.804 -28.098 1.00 65.62 328 ALA A CA 1
ATOM 2499 C C . ALA A 1 328 ? 16.366 -0.279 -26.867 1.00 65.62 328 ALA A C 1
ATOM 2501 O O . ALA A 1 328 ? 16.453 -0.819 -25.763 1.00 65.62 328 ALA A O 1
ATOM 2502 N N . VAL A 1 329 ? 15.593 0.775 -27.087 1.00 73.38 329 VAL A N 1
ATOM 2503 C CA . VAL A 1 329 ? 14.590 1.257 -26.143 1.00 73.38 329 VAL A CA 1
ATOM 2504 C C . VAL A 1 329 ? 13.212 1.047 -26.750 1.00 73.38 329 VAL A C 1
ATOM 2506 O O . VAL A 1 329 ? 13.034 1.226 -27.957 1.00 73.38 329 VAL A O 1
ATOM 2509 N N . LYS A 1 330 ? 12.253 0.634 -25.926 1.00 82.62 330 LYS A N 1
ATOM 2510 C CA . LYS A 1 330 ? 10.867 0.398 -26.339 1.00 82.62 330 LYS A CA 1
ATOM 2511 C C . LYS A 1 330 ? 9.927 1.088 -25.348 1.00 82.62 330 LYS A C 1
ATOM 2513 O O . LYS A 1 330 ? 10.122 0.885 -24.151 1.00 82.62 330 LYS A O 1
ATOM 2518 N N . PRO A 1 331 ? 8.945 1.898 -25.780 1.00 87.94 331 PRO A N 1
ATOM 2519 C CA . PRO A 1 331 ? 7.926 2.421 -24.873 1.00 87.94 331 PRO A CA 1
ATOM 2520 C C . PRO A 1 331 ? 7.253 1.278 -24.109 1.00 87.94 331 PRO A C 1
ATOM 2522 O O . PRO A 1 331 ? 6.966 0.233 -24.693 1.00 87.94 331 PRO A O 1
ATOM 2525 N N . ILE A 1 332 ? 7.005 1.449 -22.810 1.00 88.88 332 ILE A N 1
ATOM 2526 C CA . ILE A 1 332 ? 6.444 0.388 -21.965 1.00 88.88 332 ILE A CA 1
ATOM 2527 C C . ILE A 1 332 ? 5.066 -0.066 -22.456 1.00 88.88 332 ILE A C 1
ATOM 2529 O O . ILE A 1 332 ? 4.731 -1.240 -22.320 1.00 88.88 332 ILE A O 1
ATOM 2533 N N . CYS A 1 333 ? 4.295 0.830 -23.078 1.00 86.06 333 CYS A N 1
ATOM 2534 C CA . CYS A 1 333 ? 3.012 0.492 -23.690 1.00 86.06 333 CYS A CA 1
ATOM 2535 C C . CYS A 1 333 ? 3.127 -0.479 -24.878 1.00 86.06 333 CYS A C 1
ATOM 2537 O O . CYS A 1 333 ? 2.166 -1.194 -25.158 1.00 86.06 333 CYS A O 1
ATOM 2539 N N . ASP A 1 334 ? 4.294 -0.543 -25.524 1.00 90.44 334 ASP A N 1
ATOM 2540 C CA . ASP A 1 334 ? 4.568 -1.421 -26.662 1.00 90.44 334 ASP A CA 1
ATOM 2541 C C . ASP A 1 334 ? 5.287 -2.714 -26.251 1.00 90.44 334 ASP A C 1
ATOM 2543 O O . ASP A 1 334 ? 5.442 -3.624 -27.071 1.00 90.44 334 ASP A O 1
ATOM 2547 N N . VAL A 1 335 ? 5.780 -2.816 -25.012 1.00 86.62 335 VAL A N 1
ATOM 2548 C CA . VAL A 1 335 ? 6.424 -4.036 -24.503 1.00 86.62 335 VAL A CA 1
ATOM 2549 C C . VAL A 1 335 ? 5.396 -5.161 -24.442 1.00 86.62 335 VAL A C 1
ATOM 2551 O O . VAL A 1 335 ? 4.260 -4.957 -24.020 1.00 86.62 335 VAL A O 1
ATOM 2554 N N . VAL A 1 336 ? 5.795 -6.361 -24.868 1.00 86.62 336 VAL A N 1
ATOM 2555 C CA . VAL A 1 336 ? 4.937 -7.554 -24.867 1.00 86.62 336 VAL A CA 1
ATOM 2556 C C . VAL A 1 336 ? 5.609 -8.719 -24.137 1.00 86.62 336 VAL A C 1
ATOM 2558 O O . VAL A 1 336 ? 6.841 -8.792 -24.103 1.00 86.62 336 VAL A O 1
ATOM 2561 N N . PRO A 1 337 ? 4.840 -9.665 -23.564 1.00 86.06 337 PRO A N 1
ATOM 2562 C CA . PRO A 1 337 ? 5.408 -10.887 -23.007 1.00 86.06 337 PRO A CA 1
ATOM 2563 C C . PRO A 1 337 ? 6.301 -11.612 -24.022 1.00 86.06 337 PRO A C 1
ATOM 2565 O O . PRO A 1 337 ? 5.940 -11.771 -25.187 1.00 86.06 337 PRO A O 1
ATOM 2568 N N . GLY A 1 338 ? 7.472 -12.060 -23.576 1.00 82.56 338 GLY A N 1
ATOM 2569 C CA . GLY A 1 338 ? 8.507 -12.649 -24.428 1.00 82.56 338 GLY A CA 1
ATOM 2570 C C . GLY A 1 338 ? 9.638 -11.690 -24.799 1.00 82.56 338 GLY A C 1
ATOM 2571 O O . GLY A 1 338 ? 10.750 -12.165 -25.045 1.00 82.56 338 GLY A O 1
ATOM 2572 N N . ASP A 1 339 ? 9.399 -10.376 -24.760 1.00 86.94 339 ASP A N 1
ATOM 2573 C CA . ASP A 1 339 ? 10.453 -9.379 -24.935 1.00 86.94 339 ASP A CA 1
ATOM 2574 C C . ASP A 1 339 ? 11.558 -9.559 -23.881 1.00 86.94 339 ASP A C 1
ATOM 2576 O O . ASP A 1 339 ? 11.315 -10.000 -22.758 1.00 86.94 339 ASP A O 1
ATOM 2580 N N . GLN A 1 340 ? 12.798 -9.227 -24.238 1.00 86.69 340 GLN A N 1
ATOM 2581 C CA . GLN A 1 340 ? 13.942 -9.309 -23.331 1.00 86.69 340 GLN A CA 1
ATOM 2582 C C . GLN A 1 340 ? 14.315 -7.904 -22.846 1.00 86.69 340 GLN A C 1
ATOM 2584 O O . GLN A 1 340 ? 14.590 -7.035 -23.671 1.00 86.69 340 GLN A O 1
ATOM 2589 N N . VAL A 1 341 ? 14.377 -7.686 -21.533 1.00 88.50 341 VAL A N 1
ATOM 2590 C CA . VAL A 1 341 ? 14.709 -6.401 -20.888 1.00 88.50 341 VAL A CA 1
ATOM 2591 C C . VAL A 1 341 ? 15.945 -6.526 -19.999 1.00 88.50 341 VAL A C 1
ATOM 2593 O O . VAL A 1 341 ? 16.357 -7.632 -19.640 1.00 88.50 341 VAL A O 1
ATOM 2596 N N . ILE A 1 342 ? 16.566 -5.395 -19.663 1.00 85.19 342 ILE A N 1
ATOM 2597 C CA . ILE A 1 342 ? 17.709 -5.347 -18.743 1.00 85.19 342 ILE A CA 1
ATOM 2598 C C . ILE A 1 342 ? 17.236 -5.090 -17.309 1.00 85.19 342 ILE A C 1
ATOM 2600 O O . ILE A 1 342 ? 16.514 -4.127 -17.063 1.00 85.19 342 ILE A O 1
ATOM 2604 N N . THR A 1 343 ? 17.690 -5.914 -16.362 1.00 87.00 343 THR A N 1
ATOM 2605 C CA . THR A 1 343 ? 17.362 -5.795 -14.929 1.00 87.00 343 THR A CA 1
ATOM 2606 C C . THR A 1 343 ? 18.294 -4.828 -14.198 1.00 87.00 343 THR A C 1
ATOM 2608 O O . THR A 1 343 ? 19.341 -4.431 -14.724 1.00 87.00 343 THR A O 1
ATOM 2611 N N . HIS A 1 344 ? 18.001 -4.520 -12.928 1.00 84.75 344 HIS A N 1
ATOM 2612 C CA . HIS A 1 344 ? 18.888 -3.725 -12.065 1.00 84.75 344 HIS A CA 1
ATOM 2613 C C . HIS A 1 344 ? 20.297 -4.326 -11.897 1.00 84.75 344 HIS A C 1
ATOM 2615 O O . HIS A 1 344 ? 21.201 -3.659 -11.410 1.00 84.75 344 HIS A O 1
ATOM 2621 N N . ARG A 1 345 ? 20.527 -5.588 -12.280 1.00 82.44 345 ARG A N 1
ATOM 2622 C CA . ARG A 1 345 ? 21.853 -6.234 -12.244 1.00 82.44 345 ARG A CA 1
ATOM 2623 C C . ARG A 1 345 ? 22.571 -6.219 -13.590 1.00 82.44 345 ARG A C 1
ATOM 2625 O O . ARG A 1 345 ? 23.619 -6.850 -13.707 1.00 82.44 345 ARG A O 1
ATOM 2632 N N . GLY A 1 346 ? 22.010 -5.556 -14.599 1.00 77.94 346 GLY A N 1
ATOM 2633 C CA . GLY A 1 346 ? 22.572 -5.518 -15.948 1.00 77.94 346 GLY A CA 1
ATOM 2634 C C . GLY A 1 346 ? 22.420 -6.836 -16.715 1.00 77.94 346 GLY A C 1
ATOM 2635 O O . GLY A 1 346 ? 23.181 -7.069 -17.655 1.00 77.94 346 GLY A O 1
ATOM 2636 N N . ARG A 1 347 ? 21.482 -7.707 -16.305 1.00 83.00 347 ARG A N 1
ATOM 2637 C CA . ARG A 1 347 ? 21.202 -9.012 -16.932 1.00 83.00 347 ARG A CA 1
ATOM 2638 C C . ARG A 1 347 ? 20.022 -8.910 -17.890 1.00 83.00 347 ARG A C 1
ATOM 2640 O O . ARG A 1 347 ? 19.077 -8.188 -17.601 1.00 83.00 347 ARG A O 1
ATOM 2647 N N . ALA A 1 348 ? 20.069 -9.664 -18.985 1.00 84.19 348 ALA A N 1
ATOM 2648 C CA . ALA A 1 348 ? 18.932 -9.838 -19.883 1.00 84.19 348 ALA A CA 1
ATOM 2649 C C . ALA A 1 348 ? 17.942 -10.851 -19.292 1.00 84.19 348 ALA A C 1
ATOM 2651 O O . ALA A 1 348 ? 18.348 -11.966 -18.954 1.00 84.19 348 ALA A O 1
ATOM 2652 N N . ARG A 1 349 ? 16.670 -10.468 -19.166 1.00 87.62 349 ARG A N 1
ATOM 2653 C CA . ARG A 1 349 ? 15.576 -11.325 -18.688 1.00 87.62 349 ARG A CA 1
ATOM 2654 C C . ARG A 1 349 ? 14.329 -11.155 -19.530 1.00 87.62 349 ARG A C 1
ATOM 2656 O O . ARG A 1 349 ? 14.139 -10.124 -20.167 1.00 87.62 349 ARG A O 1
ATOM 2663 N N . ARG A 1 350 ? 13.497 -12.193 -19.552 1.00 87.69 350 ARG A N 1
ATOM 2664 C CA . ARG A 1 350 ? 12.254 -12.208 -20.321 1.00 87.69 350 ARG A CA 1
ATOM 2665 C C . ARG A 1 350 ? 11.154 -11.493 -19.543 1.00 87.69 350 ARG A C 1
ATOM 2667 O O . ARG A 1 350 ? 10.981 -11.758 -18.361 1.00 87.69 350 ARG A O 1
ATOM 2674 N N . VAL A 1 351 ? 10.377 -10.661 -20.222 1.00 79.56 351 VAL A N 1
ATOM 2675 C CA . VAL A 1 351 ? 9.104 -10.152 -19.712 1.00 79.56 351 VAL A CA 1
ATOM 2676 C C . VAL A 1 351 ? 8.105 -11.305 -19.717 1.00 79.56 351 VAL A C 1
ATOM 2678 O O . VAL A 1 351 ? 7.789 -11.846 -20.779 1.00 79.56 351 VAL A O 1
ATOM 2681 N N . THR A 1 352 ? 7.625 -11.716 -18.549 1.00 66.19 352 THR A N 1
ATOM 2682 C CA . THR A 1 352 ? 6.599 -12.765 -18.426 1.00 66.19 352 THR A CA 1
ATOM 2683 C C . THR A 1 352 ? 5.203 -12.180 -18.585 1.00 66.19 352 THR A C 1
ATOM 2685 O O . THR A 1 352 ? 4.322 -12.837 -19.142 1.00 66.19 352 THR A O 1
ATOM 2688 N N . LYS A 1 353 ? 5.003 -10.925 -18.160 1.00 61.38 353 LYS A N 1
ATOM 2689 C CA . LYS A 1 353 ? 3.698 -10.264 -18.183 1.00 61.38 353 LYS A CA 1
ATOM 2690 C C . LYS A 1 353 ? 3.807 -8.745 -18.264 1.00 61.38 353 LYS A C 1
ATOM 2692 O O . LYS A 1 353 ? 4.759 -8.143 -17.777 1.00 61.38 353 LYS A O 1
ATOM 2697 N N . VAL A 1 354 ? 2.790 -8.130 -18.863 1.00 70.81 354 VAL A N 1
ATOM 2698 C CA . VAL A 1 354 ? 2.642 -6.675 -18.981 1.00 70.81 354 VAL A CA 1
ATOM 2699 C C . VAL A 1 354 ? 1.332 -6.282 -18.317 1.00 70.81 354 VAL A C 1
ATOM 2701 O O . VAL A 1 354 ? 0.272 -6.815 -18.643 1.00 70.81 354 VAL A O 1
ATOM 2704 N N . TYR A 1 355 ? 1.412 -5.363 -17.366 1.00 58.28 355 TYR A N 1
ATOM 2705 C CA . TYR A 1 355 ? 0.276 -4.818 -16.643 1.00 58.28 355 TYR A CA 1
ATOM 2706 C C . TYR A 1 355 ? -0.085 -3.452 -17.213 1.00 58.28 355 TYR A C 1
ATOM 2708 O O . TYR A 1 355 ? 0.796 -2.644 -17.497 1.00 58.28 355 TYR A O 1
ATOM 2716 N N . ARG A 1 356 ? -1.386 -3.184 -17.337 1.00 74.44 356 ARG A N 1
ATOM 2717 C CA . ARG A 1 356 ? -1.943 -1.906 -17.785 1.00 74.44 356 ARG A CA 1
ATOM 2718 C C . ARG A 1 356 ? -3.195 -1.605 -16.971 1.00 74.44 356 ARG A C 1
ATOM 2720 O O . ARG A 1 356 ? -4.058 -2.470 -16.850 1.00 74.44 356 ARG A O 1
ATOM 2727 N N . ARG A 1 357 ? -3.317 -0.384 -16.448 1.00 61.53 357 ARG A N 1
ATOM 2728 C CA . ARG A 1 357 ? -4.548 0.104 -15.805 1.00 61.53 357 ARG A CA 1
ATOM 2729 C C . ARG A 1 357 ? -4.737 1.605 -16.036 1.00 61.53 357 ARG A C 1
ATOM 2731 O O . ARG A 1 357 ? -3.733 2.306 -16.166 1.00 61.53 357 ARG A O 1
ATOM 2738 N N . PRO A 1 358 ? -5.976 2.116 -16.074 1.00 55.28 358 PRO A N 1
ATOM 2739 C CA . PRO A 1 358 ? -6.210 3.553 -15.982 1.00 55.28 358 PRO A CA 1
ATOM 2740 C C . PRO A 1 358 ? -5.707 4.086 -14.629 1.00 55.28 358 PRO A C 1
ATOM 2742 O O . PRO A 1 358 ? -5.758 3.384 -13.612 1.00 55.28 358 PRO A O 1
ATOM 2745 N N . TYR A 1 359 ? -5.175 5.304 -14.622 1.00 58.75 359 TYR A N 1
ATOM 2746 C CA . TYR A 1 359 ? -4.689 5.979 -13.426 1.00 58.75 359 TYR A CA 1
ATOM 2747 C C . TYR A 1 359 ? -4.845 7.488 -13.564 1.00 58.75 359 TYR A C 1
ATOM 2749 O O . TYR A 1 359 ? -4.309 8.105 -14.483 1.00 58.75 359 TYR A O 1
ATOM 2757 N N . THR A 1 360 ? -5.528 8.060 -12.583 1.00 58.88 360 THR A N 1
ATOM 2758 C CA . THR A 1 360 ? -5.697 9.497 -12.428 1.00 58.88 360 THR A CA 1
ATOM 2759 C C . THR A 1 360 ? -5.124 9.866 -11.071 1.00 58.88 360 THR A C 1
ATOM 2761 O O . THR A 1 360 ? -5.555 9.333 -10.047 1.00 58.88 360 THR A O 1
ATOM 2764 N N . GLY A 1 361 ? -4.121 10.736 -11.046 1.00 62.75 361 GLY A N 1
ATOM 2765 C CA . GLY A 1 361 ? -3.431 11.064 -9.806 1.00 62.75 361 GLY A CA 1
ATOM 2766 C C . GLY A 1 361 ? -2.037 11.636 -10.032 1.00 62.75 361 GLY A C 1
ATOM 2767 O O . GLY A 1 361 ? -1.679 11.997 -11.154 1.00 62.75 361 GLY A O 1
ATOM 2768 N N . PRO A 1 362 ? -1.229 11.719 -8.971 1.00 67.75 362 PRO A N 1
ATOM 2769 C CA . PRO A 1 362 ? 0.098 12.291 -9.058 1.00 67.75 362 PRO A CA 1
ATOM 2770 C C . PRO A 1 362 ? 1.024 11.384 -9.851 1.00 67.75 362 PRO A C 1
ATOM 2772 O O . PRO A 1 362 ? 1.079 10.177 -9.616 1.00 67.75 362 PRO A O 1
ATOM 2775 N N . LEU A 1 363 ? 1.789 11.966 -10.762 1.00 80.19 363 LEU A N 1
ATOM 2776 C CA . LEU A 1 363 ? 2.956 11.359 -11.372 1.00 80.19 363 LEU A CA 1
ATOM 2777 C C . LEU A 1 363 ? 4.188 12.175 -11.012 1.00 80.19 363 LEU A C 1
ATOM 2779 O O . LEU A 1 363 ? 4.251 13.390 -11.197 1.00 80.19 363 LEU A O 1
ATOM 2783 N N . VAL A 1 364 ? 5.204 11.477 -10.532 1.00 84.00 364 VAL A N 1
ATOM 2784 C CA . VAL A 1 364 ? 6.544 12.014 -10.378 1.00 84.00 364 VAL A CA 1
ATOM 2785 C C . VAL A 1 364 ? 7.183 12.082 -11.757 1.00 84.00 364 VAL A C 1
ATOM 2787 O O . VAL A 1 364 ? 7.380 11.068 -12.423 1.00 84.00 364 VAL A O 1
ATOM 2790 N N . HIS A 1 365 ? 7.484 13.303 -12.176 1.00 90.94 365 HIS A N 1
ATOM 2791 C CA . HIS A 1 365 ? 8.249 13.676 -13.351 1.00 90.94 365 HIS A CA 1
ATOM 2792 C C . HIS A 1 365 ? 9.701 13.886 -12.932 1.00 90.94 365 HIS A C 1
ATOM 2794 O O . HIS A 1 365 ? 10.079 14.929 -12.392 1.00 90.94 365 HIS A O 1
ATOM 2800 N N . LEU A 1 366 ? 10.515 12.872 -13.189 1.00 87.00 366 LEU A N 1
ATOM 2801 C CA . LEU A 1 366 ? 11.902 12.802 -12.777 1.00 87.00 366 LEU A CA 1
ATOM 2802 C C . LEU A 1 366 ? 12.826 13.129 -13.953 1.00 87.00 366 LEU A C 1
ATOM 2804 O O . LEU A 1 366 ? 12.814 12.450 -14.978 1.00 87.00 366 LEU A O 1
ATOM 2808 N N . THR A 1 367 ? 13.648 14.169 -13.803 1.00 85.00 367 THR A N 1
ATOM 2809 C CA . THR A 1 367 ? 14.663 14.552 -14.794 1.00 85.00 367 THR A CA 1
ATOM 2810 C C . THR A 1 367 ? 16.056 14.291 -14.239 1.00 85.00 367 THR A C 1
ATOM 2812 O O . THR A 1 367 ? 16.446 14.847 -13.210 1.00 85.00 367 THR A O 1
ATOM 2815 N N . ILE A 1 368 ? 16.853 13.497 -14.951 1.00 78.31 368 ILE A N 1
ATOM 2816 C CA . ILE A 1 368 ? 18.192 13.082 -14.508 1.00 78.31 368 ILE A CA 1
ATOM 2817 C C . ILE A 1 368 ? 19.303 13.738 -15.333 1.00 78.31 368 ILE A C 1
ATOM 2819 O O . ILE A 1 368 ? 19.118 14.143 -16.487 1.00 78.31 368 ILE A O 1
ATOM 2823 N N . ASN A 1 369 ? 20.499 13.864 -14.756 1.00 69.25 369 ASN A N 1
ATOM 2824 C CA . ASN A 1 369 ? 21.661 14.316 -15.514 1.00 69.25 369 ASN A CA 1
ATOM 2825 C C . ASN A 1 369 ? 22.027 13.309 -16.619 1.00 69.25 369 ASN A C 1
ATOM 2827 O O . ASN A 1 369 ? 22.250 12.137 -16.350 1.00 69.25 369 ASN A O 1
ATOM 2831 N N . GLY A 1 370 ? 22.102 13.782 -17.870 1.00 63.28 370 GLY A N 1
ATOM 2832 C CA . GLY A 1 370 ? 22.485 12.969 -19.034 1.00 63.28 370 GLY A CA 1
ATOM 2833 C C . GLY A 1 370 ? 21.323 12.422 -19.879 1.00 63.28 370 GLY A C 1
ATOM 2834 O O . GLY A 1 370 ? 21.554 12.089 -21.043 1.00 63.28 370 GLY A O 1
ATOM 2835 N N . SER A 1 371 ? 20.085 12.402 -19.364 1.00 67.81 371 SER A N 1
ATOM 2836 C CA . SER A 1 371 ? 18.883 12.061 -20.150 1.00 67.81 371 SER A CA 1
ATOM 2837 C C . SER A 1 371 ? 18.230 13.322 -20.747 1.00 67.81 371 SER A C 1
ATOM 2839 O O . SER A 1 371 ? 18.163 14.350 -20.063 1.00 67.81 371 SER A O 1
ATOM 2841 N N . PRO A 1 372 ? 17.767 13.290 -22.014 1.00 61.34 372 PRO A N 1
ATOM 2842 C CA . PRO A 1 372 ? 16.904 14.323 -22.582 1.00 61.34 372 PRO A CA 1
ATOM 2843 C C . PRO A 1 372 ? 15.430 14.160 -22.185 1.00 61.34 372 PRO A C 1
ATOM 2845 O O . PRO A 1 372 ? 14.621 15.002 -22.574 1.00 61.34 372 PRO A O 1
ATOM 2848 N N . ARG A 1 373 ? 15.066 13.074 -21.489 1.00 71.06 373 ARG A N 1
ATOM 2849 C CA . ARG A 1 373 ? 13.679 12.696 -21.209 1.00 71.06 373 ARG A CA 1
ATOM 2850 C C . ARG A 1 373 ? 13.322 12.854 -19.736 1.00 71.06 373 ARG A C 1
ATOM 2852 O O . ARG A 1 373 ? 14.183 12.995 -18.869 1.00 71.06 373 ARG A O 1
ATOM 2859 N N . VAL A 1 374 ? 12.014 12.893 -19.508 1.00 81.69 374 VAL A N 1
ATOM 2860 C CA . VAL A 1 374 ? 11.393 12.963 -18.188 1.00 81.69 374 VAL A CA 1
ATOM 2861 C C . VAL A 1 374 ? 10.770 11.605 -17.921 1.00 81.69 374 VAL A C 1
ATOM 2863 O O . VAL A 1 374 ? 9.864 11.191 -18.646 1.00 81.69 374 VAL A O 1
ATOM 2866 N N . LEU A 1 375 ? 11.252 10.931 -16.887 1.00 84.38 375 LEU A N 1
ATOM 2867 C CA . LEU A 1 375 ? 10.711 9.659 -16.444 1.00 84.38 375 LEU A CA 1
ATOM 2868 C C . LEU A 1 375 ? 9.446 9.926 -15.618 1.00 84.38 375 LEU A C 1
ATOM 2870 O O . LEU A 1 375 ? 9.481 10.730 -14.689 1.00 84.38 375 LEU A O 1
ATOM 2874 N N . ARG A 1 376 ? 8.321 9.300 -15.987 1.00 87.75 376 ARG A N 1
ATOM 2875 C CA . ARG A 1 376 ? 7.007 9.537 -15.366 1.00 87.75 376 ARG A CA 1
ATOM 2876 C C . ARG A 1 376 ? 6.535 8.292 -14.638 1.00 87.75 376 ARG A C 1
ATOM 2878 O O . ARG A 1 376 ? 6.386 7.242 -15.262 1.00 87.75 376 ARG A O 1
ATOM 2885 N N . MET A 1 377 ? 6.266 8.399 -13.344 1.00 84.38 377 MET A N 1
ATOM 2886 C CA . MET A 1 377 ? 5.850 7.246 -12.544 1.00 84.38 377 MET A CA 1
ATOM 2887 C C . MET A 1 377 ? 4.984 7.630 -11.354 1.00 84.38 377 MET A C 1
ATOM 2889 O O . MET A 1 377 ? 5.023 8.765 -10.895 1.00 84.38 377 MET A O 1
ATOM 2893 N N . THR A 1 378 ? 4.208 6.684 -10.831 1.00 74.56 378 THR A N 1
ATOM 2894 C CA . THR A 1 378 ? 3.445 6.908 -9.595 1.00 74.56 378 THR A CA 1
ATOM 2895 C C . THR A 1 378 ? 4.401 7.174 -8.418 1.00 74.56 378 THR A C 1
ATOM 2897 O O . THR A 1 378 ? 5.453 6.536 -8.385 1.00 74.56 378 THR A O 1
ATOM 2900 N N . PRO A 1 379 ? 4.061 8.016 -7.423 1.00 72.62 379 PRO A N 1
ATOM 2901 C CA . PRO A 1 379 ? 4.951 8.362 -6.307 1.00 72.62 379 PRO A CA 1
ATOM 2902 C C . PRO A 1 379 ? 5.532 7.166 -5.555 1.00 72.62 379 PRO A C 1
ATOM 2904 O O . PRO A 1 379 ? 6.684 7.189 -5.141 1.00 72.62 379 PRO A O 1
ATOM 2907 N N . ASN A 1 380 ? 4.764 6.086 -5.447 1.00 63.47 380 ASN A N 1
ATOM 2908 C CA . ASN A 1 380 ? 5.181 4.876 -4.746 1.00 63.47 380 ASN A CA 1
ATOM 2909 C C . ASN A 1 380 ? 6.072 3.949 -5.595 1.00 63.47 380 ASN A C 1
ATOM 2911 O O . ASN A 1 380 ? 6.426 2.866 -5.138 1.00 63.47 380 ASN A O 1
ATOM 2915 N N . HIS A 1 381 ? 6.405 4.321 -6.838 1.00 66.38 381 HIS A N 1
ATOM 2916 C CA . HIS A 1 381 ? 7.213 3.487 -7.724 1.00 66.38 381 HIS A CA 1
ATOM 2917 C C . HIS A 1 381 ? 8.694 3.537 -7.299 1.00 66.38 381 HIS A C 1
ATOM 2919 O O . HIS A 1 381 ? 9.290 4.612 -7.303 1.00 66.38 381 HIS A O 1
ATOM 2925 N N . PRO A 1 382 ? 9.305 2.413 -6.901 1.00 76.50 382 PRO A N 1
ATOM 2926 C CA . PRO A 1 382 ? 10.655 2.380 -6.360 1.00 76.50 382 PRO A CA 1
ATOM 2927 C C . PRO A 1 382 ? 11.705 2.551 -7.458 1.00 76.50 382 PRO A C 1
ATOM 2929 O O . PRO A 1 382 ? 11.683 1.864 -8.480 1.00 76.50 382 PRO A O 1
ATOM 2932 N N . CYS A 1 383 ? 12.671 3.425 -7.198 1.00 86.12 383 CYS A N 1
ATOM 2933 C CA . CYS A 1 383 ? 13.864 3.647 -8.003 1.00 86.12 383 CYS A CA 1
ATOM 2934 C C . CYS A 1 383 ? 15.101 3.233 -7.207 1.00 86.12 383 CYS A C 1
ATOM 2936 O O . CYS A 1 383 ? 15.202 3.520 -6.016 1.00 86.12 383 CYS A O 1
ATOM 2938 N N . LEU A 1 384 ? 16.070 2.596 -7.858 1.00 88.44 384 LEU A N 1
ATOM 2939 C CA . LEU A 1 384 ? 17.328 2.244 -7.209 1.00 88.44 384 LEU A CA 1
ATOM 2940 C C . LEU A 1 384 ? 18.187 3.506 -7.031 1.00 88.44 384 LEU A C 1
ATOM 2942 O O . LEU A 1 384 ? 18.736 4.036 -8.005 1.00 88.44 384 LEU A O 1
ATOM 2946 N N . ALA A 1 385 ? 18.297 3.989 -5.796 1.00 86.88 385 ALA A N 1
ATOM 2947 C CA . ALA A 1 385 ? 18.867 5.295 -5.493 1.00 86.88 385 ALA A CA 1
ATOM 2948 C C . ALA A 1 385 ? 19.692 5.311 -4.199 1.00 86.88 385 ALA A C 1
ATOM 2950 O O . ALA A 1 385 ? 19.557 4.454 -3.331 1.00 86.88 385 ALA A O 1
ATOM 2951 N N . ILE A 1 386 ? 20.552 6.319 -4.073 1.00 80.50 386 ILE A N 1
ATOM 2952 C CA . ILE A 1 386 ? 21.148 6.758 -2.813 1.00 80.50 386 ILE A CA 1
ATOM 2953 C C . ILE A 1 386 ? 20.438 8.057 -2.442 1.00 80.50 386 ILE A C 1
ATOM 2955 O O . ILE A 1 386 ? 20.640 9.081 -3.103 1.00 80.50 386 ILE A O 1
ATOM 2959 N N . HIS A 1 387 ? 19.608 7.983 -1.406 1.00 77.25 387 HIS A N 1
ATOM 2960 C CA . HIS A 1 387 ? 18.863 9.114 -0.865 1.00 77.25 387 HIS A CA 1
ATOM 2961 C C . HIS A 1 387 ? 19.600 9.715 0.335 1.00 77.25 387 HIS A C 1
ATOM 2963 O O . HIS A 1 387 ? 20.066 8.994 1.224 1.00 77.25 387 HIS A O 1
ATOM 2969 N N . PHE A 1 388 ? 19.754 11.038 0.357 1.00 64.81 388 PHE A N 1
ATOM 2970 C CA . PHE A 1 388 ? 20.486 11.731 1.416 1.00 64.81 388 PHE A CA 1
ATOM 2971 C C . PHE A 1 388 ? 19.533 12.381 2.433 1.00 64.81 388 PHE A C 1
ATOM 2973 O O . PHE A 1 388 ? 19.150 13.535 2.256 1.00 64.81 388 PHE A O 1
ATOM 2980 N N . ASN A 1 389 ? 19.264 11.695 3.555 1.00 53.16 389 ASN A N 1
ATOM 2981 C CA . ASN A 1 389 ? 18.402 12.115 4.689 1.00 53.16 389 ASN A CA 1
ATOM 2982 C C . ASN A 1 389 ? 18.818 13.412 5.444 1.00 53.16 389 ASN A C 1
ATOM 2984 O O . ASN A 1 389 ? 18.474 13.593 6.610 1.00 53.16 389 ASN A O 1
ATOM 2988 N N . ALA A 1 390 ? 19.594 14.325 4.849 1.00 46.34 390 ALA A N 1
ATOM 2989 C CA . ALA A 1 390 ? 20.061 15.555 5.500 1.00 46.34 390 ALA A CA 1
ATOM 2990 C C . ALA A 1 390 ? 19.491 16.816 4.821 1.00 46.34 390 ALA A C 1
ATOM 2992 O O . ALA A 1 390 ? 19.578 16.910 3.595 1.00 46.34 390 ALA A O 1
ATOM 2993 N N . PRO A 1 391 ? 19.021 17.838 5.568 1.00 44.09 391 PRO A N 1
ATOM 2994 C CA . PRO A 1 391 ? 18.568 19.110 5.001 1.00 44.09 391 PRO A CA 1
ATOM 2995 C C . PRO A 1 391 ? 19.647 19.774 4.138 1.00 44.09 391 PRO A C 1
ATOM 2997 O O . PRO A 1 391 ? 20.823 19.766 4.505 1.00 44.09 391 PRO A O 1
ATOM 3000 N N . VAL A 1 392 ? 19.257 20.421 3.033 1.00 43.59 392 VAL A N 1
ATOM 3001 C CA . VAL A 1 392 ? 20.165 21.079 2.064 1.00 43.59 392 VAL A CA 1
ATOM 3002 C C . VAL A 1 392 ? 21.193 22.016 2.735 1.00 43.59 392 VAL A C 1
ATOM 3004 O O . VAL A 1 392 ? 22.316 22.139 2.248 1.00 43.59 392 VAL A O 1
ATOM 3007 N N . GLY A 1 393 ? 20.843 22.627 3.876 1.00 40.47 393 GLY A N 1
ATOM 3008 C CA . GLY A 1 393 ? 21.703 23.533 4.650 1.00 40.47 393 GLY A CA 1
ATOM 3009 C C . GLY A 1 393 ? 22.657 22.881 5.667 1.00 40.47 393 GLY A C 1
ATOM 3010 O O . GLY A 1 393 ? 23.622 23.522 6.067 1.00 40.47 393 GLY A O 1
ATOM 3011 N N . ALA A 1 394 ? 22.439 21.622 6.062 1.00 36.81 394 ALA A N 1
ATOM 3012 C CA . ALA A 1 394 ? 23.277 20.904 7.037 1.00 36.81 394 ALA A CA 1
ATOM 3013 C C . ALA A 1 394 ? 24.419 20.100 6.379 1.00 36.81 394 ALA A C 1
ATOM 3015 O O . ALA A 1 394 ? 25.235 19.474 7.054 1.00 36.81 394 ALA A O 1
ATOM 3016 N N . ARG A 1 395 ? 24.487 20.097 5.043 1.00 47.62 395 ARG A N 1
ATOM 3017 C CA . ARG A 1 395 ? 25.448 19.301 4.273 1.00 47.62 395 ARG A CA 1
ATOM 3018 C C . ARG A 1 395 ? 26.804 20.027 4.226 1.00 47.62 395 ARG A C 1
ATOM 3020 O O . ARG A 1 395 ? 26.943 21.059 3.570 1.00 47.62 395 ARG A O 1
ATOM 3027 N N . HIS A 1 396 ? 27.819 19.502 4.920 1.00 38.09 396 HIS A N 1
ATOM 3028 C CA . HIS A 1 396 ? 29.162 20.094 4.940 1.00 38.09 396 HIS A CA 1
ATOM 3029 C C . HIS A 1 396 ? 29.807 20.139 3.547 1.00 38.09 396 HIS A C 1
ATOM 3031 O O . HIS A 1 396 ? 29.918 19.140 2.838 1.00 38.09 396 HIS A O 1
ATOM 3037 N N . LYS A 1 397 ? 30.282 21.330 3.174 1.00 35.56 397 LYS A N 1
ATOM 3038 C CA . LYS A 1 397 ? 30.932 21.623 1.896 1.00 35.56 397 LYS A CA 1
ATOM 3039 C C . LYS A 1 397 ? 32.451 21.602 2.089 1.00 35.56 397 LYS A C 1
ATOM 3041 O O . LYS A 1 397 ? 33.045 22.635 2.377 1.00 35.56 397 LYS A O 1
ATOM 3046 N N . TYR A 1 398 ? 33.098 20.453 1.910 1.00 35.34 398 TYR A N 1
ATOM 3047 C CA . TYR A 1 398 ? 34.565 20.396 1.891 1.00 35.34 398 TYR A CA 1
ATOM 3048 C C . TYR A 1 398 ? 35.101 20.749 0.494 1.00 35.34 398 TYR A C 1
ATOM 3050 O O . TYR A 1 398 ? 34.850 20.052 -0.486 1.00 35.34 398 TYR A O 1
ATOM 3058 N N . GLY A 1 399 ? 35.830 21.864 0.378 1.00 34.06 399 GLY A N 1
ATOM 3059 C CA . GLY A 1 399 ? 36.618 22.189 -0.823 1.00 34.06 399 GLY A CA 1
ATOM 3060 C C . GLY A 1 399 ? 35.824 22.456 -2.112 1.00 34.06 399 GLY A C 1
ATOM 3061 O O . GLY A 1 399 ? 36.315 22.183 -3.206 1.00 34.06 399 GLY A O 1
ATOM 3062 N N . GLY A 1 400 ? 34.589 22.962 -2.019 1.00 35.75 400 GLY A N 1
ATOM 3063 C CA . GLY A 1 400 ? 33.805 23.379 -3.195 1.00 35.75 400 GLY A CA 1
ATOM 3064 C C . GLY A 1 400 ? 33.261 22.236 -4.064 1.00 35.75 400 GLY A C 1
ATOM 3065 O O . GLY A 1 400 ? 32.715 22.495 -5.138 1.00 35.75 400 GLY A O 1
ATOM 3066 N N . LYS A 1 401 ? 33.361 20.988 -3.599 1.00 35.44 401 LYS A N 1
ATOM 3067 C CA . LYS A 1 401 ? 32.881 19.789 -4.285 1.00 35.44 401 LYS A CA 1
ATOM 3068 C C . LYS A 1 401 ? 32.111 18.901 -3.293 1.00 35.44 401 LYS A C 1
ATOM 3070 O O . LYS A 1 401 ? 32.586 18.677 -2.188 1.00 35.44 401 LYS A O 1
ATOM 3075 N N . TYR A 1 402 ? 30.938 18.394 -3.674 1.00 44.31 402 TYR A N 1
ATOM 3076 C CA . TYR A 1 402 ? 30.248 17.359 -2.895 1.00 44.31 402 TYR A CA 1
ATOM 3077 C C . TYR A 1 402 ? 31.004 16.038 -3.122 1.00 44.31 402 TYR A C 1
ATOM 3079 O O . TYR A 1 402 ? 30.886 15.459 -4.197 1.00 44.31 402 TYR A O 1
ATOM 3087 N N . PHE A 1 403 ? 31.850 15.604 -2.184 1.00 43.75 403 PHE A N 1
ATOM 3088 C CA . PHE A 1 403 ? 32.518 14.298 -2.254 1.00 43.75 403 PHE A CA 1
ATOM 3089 C C . PHE A 1 403 ? 32.162 13.449 -1.035 1.00 43.75 403 PHE A C 1
ATOM 3091 O O . PHE A 1 403 ? 32.333 13.885 0.100 1.00 43.75 403 PHE A O 1
ATOM 3098 N N . PHE A 1 404 ? 31.734 12.215 -1.310 1.00 42.31 404 PHE A N 1
ATOM 3099 C CA . PHE A 1 404 ? 31.722 11.090 -0.379 1.00 42.31 404 PHE A CA 1
ATOM 3100 C C . PHE A 1 404 ? 32.899 10.149 -0.723 1.00 42.31 404 PHE A C 1
ATOM 3102 O O . PHE A 1 404 ? 33.299 10.014 -1.880 1.00 42.31 404 PHE A O 1
ATOM 3109 N N . ASP A 1 405 ? 33.498 9.534 0.289 1.00 38.53 405 ASP A N 1
ATOM 3110 C CA . ASP A 1 405 ? 34.744 8.752 0.245 1.00 38.53 405 ASP A CA 1
ATOM 3111 C C . ASP A 1 405 ? 34.630 7.424 -0.548 1.00 38.53 405 ASP A C 1
ATOM 3113 O O . ASP A 1 405 ? 33.798 6.574 -0.211 1.00 38.53 405 ASP A O 1
ATOM 3117 N N . LYS A 1 406 ? 35.435 7.264 -1.625 1.00 42.50 406 LYS A N 1
ATOM 3118 C CA . LYS A 1 406 ? 35.364 6.224 -2.704 1.00 42.50 406 LYS A CA 1
ATOM 3119 C C . LYS A 1 406 ? 35.145 4.755 -2.278 1.00 42.50 406 LYS A C 1
ATOM 3121 O O . LYS A 1 406 ? 34.517 4.032 -3.046 1.00 42.50 406 LYS A O 1
ATOM 3126 N N . PRO A 1 407 ? 35.578 4.286 -1.097 1.00 39.47 407 PRO A N 1
ATOM 3127 C CA . PRO A 1 407 ? 35.375 2.893 -0.681 1.00 39.47 407 PRO A CA 1
ATOM 3128 C C . PRO A 1 407 ? 34.033 2.587 0.022 1.00 39.47 407 PRO A C 1
ATOM 3130 O O . PRO A 1 407 ? 33.757 1.423 0.299 1.00 39.47 407 PRO A O 1
ATOM 3133 N N . LYS A 1 408 ? 33.188 3.583 0.348 1.00 44.72 408 LYS A N 1
ATOM 3134 C CA . LYS A 1 408 ? 31.965 3.389 1.175 1.00 44.72 408 LYS A CA 1
ATOM 3135 C C . LYS A 1 408 ? 30.633 3.287 0.394 1.00 44.72 408 LYS A C 1
ATOM 3137 O O . LYS A 1 408 ? 29.572 3.230 1.012 1.00 44.72 408 LYS A O 1
ATOM 3142 N N . TYR A 1 409 ? 30.670 3.211 -0.940 1.00 50.53 409 TYR A N 1
ATOM 3143 C CA . TYR A 1 409 ? 29.536 3.467 -1.854 1.00 50.53 409 TYR A CA 1
ATOM 3144 C C . TYR A 1 409 ? 28.397 2.429 -1.836 1.00 50.53 409 TYR A C 1
ATOM 3146 O O . TYR A 1 409 ? 27.300 2.729 -2.291 1.00 50.53 409 TYR A O 1
ATOM 3154 N N . HIS A 1 410 ? 28.598 1.237 -1.267 1.00 46.38 410 HIS A N 1
ATOM 3155 C CA . HIS A 1 410 ? 27.554 0.200 -1.211 1.00 46.38 410 HIS A CA 1
ATOM 3156 C C . HIS A 1 410 ? 26.630 0.301 0.015 1.00 46.38 410 HIS A C 1
ATOM 3158 O O . HIS A 1 410 ? 25.661 -0.446 0.102 1.00 46.38 410 HIS A O 1
ATOM 3164 N N . ARG A 1 411 ? 26.926 1.179 0.987 1.00 47.53 411 ARG A N 1
ATOM 3165 C CA . ARG A 1 411 ? 26.201 1.240 2.274 1.00 47.53 411 ARG A CA 1
ATOM 3166 C C . ARG A 1 411 ? 24.916 2.087 2.262 1.00 47.53 411 ARG A C 1
ATOM 3168 O O . ARG A 1 411 ? 24.358 2.299 3.329 1.00 47.53 411 ARG A O 1
ATOM 3175 N N . GLY A 1 412 ? 24.446 2.549 1.102 1.00 57.22 412 GLY A N 1
ATOM 3176 C CA . GLY A 1 412 ? 23.243 3.392 1.016 1.00 57.22 412 GLY A CA 1
ATOM 3177 C C . GLY A 1 412 ? 22.464 3.305 -0.294 1.00 57.22 412 GLY A C 1
ATOM 3178 O O . GLY A 1 412 ? 21.652 4.184 -0.546 1.00 57.22 412 GLY A O 1
ATOM 3179 N N . LEU A 1 413 ? 22.734 2.303 -1.140 1.00 70.88 413 LEU A N 1
ATOM 3180 C CA . LEU A 1 413 ? 21.911 2.054 -2.323 1.00 70.88 413 LEU A CA 1
ATOM 3181 C C . LEU A 1 413 ? 20.669 1.270 -1.897 1.00 70.88 413 LEU A C 1
ATOM 3183 O O . LEU A 1 413 ? 20.809 0.154 -1.393 1.00 70.88 413 LEU A O 1
ATOM 3187 N N . ASP A 1 414 ? 19.492 1.843 -2.109 1.00 76.12 414 ASP A N 1
ATOM 3188 C CA . ASP A 1 414 ? 18.212 1.259 -1.714 1.00 76.12 414 ASP A CA 1
ATOM 3189 C C . ASP A 1 414 ? 17.130 1.516 -2.772 1.00 76.12 414 ASP A C 1
ATOM 3191 O O . ASP A 1 414 ? 17.324 2.276 -3.723 1.00 76.12 414 ASP A O 1
ATOM 3195 N N . TRP A 1 415 ? 15.990 0.853 -2.620 1.00 78.56 415 TRP A N 1
ATOM 3196 C CA . TRP A 1 415 ? 14.790 1.107 -3.404 1.00 78.56 415 TRP A CA 1
ATOM 3197 C C . TRP A 1 415 ? 14.007 2.255 -2.774 1.00 78.56 415 TRP A C 1
ATOM 3199 O O . TRP A 1 415 ? 13.306 2.074 -1.783 1.00 78.56 415 TRP A O 1
ATOM 3209 N N . VAL A 1 416 ? 14.133 3.441 -3.362 1.00 77.56 416 VAL A N 1
ATOM 3210 C CA . VAL A 1 416 ? 13.524 4.672 -2.854 1.00 77.56 416 VAL A CA 1
ATOM 3211 C C . VAL A 1 416 ? 12.269 4.980 -3.670 1.00 77.56 416 VAL A C 1
ATOM 3213 O O . VAL A 1 416 ? 12.362 5.021 -4.902 1.00 77.56 416 VAL A O 1
ATOM 3216 N N . PRO A 1 417 ? 11.095 5.183 -3.044 1.00 77.62 417 PRO A N 1
ATOM 3217 C CA . PRO A 1 417 ? 9.899 5.621 -3.754 1.00 77.62 417 PRO A CA 1
ATOM 3218 C C . PRO A 1 417 ? 10.158 6.908 -4.541 1.00 77.62 417 PRO A C 1
ATOM 3220 O O . PRO A 1 417 ? 10.800 7.835 -4.052 1.00 77.62 417 PRO A O 1
ATOM 3223 N N . ALA A 1 418 ? 9.637 6.989 -5.762 1.00 79.50 418 ALA A N 1
ATOM 3224 C CA . ALA A 1 418 ? 9.826 8.143 -6.634 1.00 79.50 418 ALA A CA 1
ATOM 3225 C C . ALA A 1 418 ? 9.423 9.473 -5.984 1.00 79.50 418 ALA A C 1
ATOM 3227 O O . ALA A 1 418 ? 10.068 10.489 -6.222 1.00 79.50 418 ALA A O 1
ATOM 3228 N N . GLY A 1 419 ? 8.365 9.465 -5.167 1.00 76.44 419 GLY A N 1
ATOM 3229 C CA . GLY A 1 419 ? 7.861 10.641 -4.453 1.00 76.44 419 GLY A CA 1
ATOM 3230 C C . GLY A 1 419 ? 8.779 11.133 -3.334 1.00 76.44 419 GLY A C 1
ATOM 3231 O O . GLY A 1 419 ? 8.605 12.252 -2.855 1.00 76.44 419 GLY A O 1
ATOM 3232 N N . ASP A 1 420 ? 9.759 10.324 -2.938 1.00 80.12 420 ASP A N 1
ATOM 3233 C CA . ASP A 1 420 ? 10.723 10.652 -1.888 1.00 80.12 420 ASP A CA 1
ATOM 3234 C C . ASP A 1 420 ? 12.070 11.114 -2.462 1.00 80.12 420 ASP A C 1
ATOM 3236 O O . ASP A 1 420 ? 12.911 11.623 -1.726 1.00 80.12 420 ASP A O 1
ATOM 3240 N N . LEU A 1 421 ? 12.267 10.994 -3.779 1.00 83.69 421 LEU A N 1
ATOM 3241 C CA . LEU A 1 421 ? 13.469 11.472 -4.453 1.00 83.69 421 LEU A CA 1
ATOM 3242 C C . LEU A 1 421 ? 13.520 13.004 -4.484 1.00 83.69 421 LEU A C 1
ATOM 3244 O O . LEU A 1 421 ? 12.565 13.673 -4.882 1.00 83.69 421 LEU A O 1
ATOM 3248 N N . GLU A 1 422 ? 14.682 13.565 -4.164 1.00 81.81 422 GLU A N 1
ATOM 3249 C CA . GLU A 1 422 ? 14.951 14.999 -4.220 1.00 81.81 422 GLU A CA 1
ATOM 3250 C C . GLU A 1 422 ? 15.999 15.346 -5.293 1.00 81.81 422 GLU A C 1
ATOM 3252 O O . GLU A 1 422 ? 16.874 14.538 -5.634 1.00 81.81 422 GLU A O 1
ATOM 3257 N N . PRO A 1 423 ? 16.000 16.589 -5.816 1.00 77.50 423 PRO A N 1
ATOM 3258 C CA . PRO A 1 423 ? 17.132 17.086 -6.587 1.00 77.50 423 PRO A CA 1
ATOM 3259 C C . PRO A 1 423 ? 18.443 16.905 -5.799 1.00 77.50 423 PRO A C 1
ATOM 3261 O O . PRO A 1 423 ? 18.527 17.305 -4.640 1.00 77.50 423 PRO A O 1
ATOM 3264 N N . GLN A 1 424 ? 19.490 16.389 -6.458 1.00 71.12 424 GLN A N 1
ATOM 3265 C CA . GLN A 1 424 ? 20.799 15.984 -5.895 1.00 71.12 424 GLN A CA 1
ATOM 3266 C C . GLN A 1 424 ? 20.900 14.568 -5.307 1.00 71.12 424 GLN A C 1
ATOM 3268 O O . GLN A 1 424 ? 22.036 14.134 -5.082 1.00 71.12 424 GLN A O 1
ATOM 3273 N N . ASP A 1 425 ? 19.800 13.831 -5.128 1.00 78.75 425 ASP A N 1
ATOM 3274 C CA . ASP A 1 425 ? 19.897 12.385 -4.903 1.00 78.75 425 ASP A CA 1
ATOM 3275 C C . ASP A 1 425 ? 20.515 11.694 -6.119 1.00 78.75 425 ASP A C 1
ATOM 3277 O O . ASP A 1 425 ? 20.618 12.261 -7.218 1.00 78.75 425 ASP A O 1
ATOM 3281 N N . ILE A 1 426 ? 20.986 10.470 -5.904 1.00 81.19 426 ILE A N 1
ATOM 3282 C CA . ILE A 1 426 ? 21.770 9.743 -6.895 1.00 81.19 426 ILE A CA 1
ATOM 3283 C C . ILE A 1 426 ? 21.017 8.498 -7.312 1.00 81.19 426 ILE A C 1
ATOM 3285 O O . ILE A 1 426 ? 20.733 7.643 -6.485 1.00 81.19 426 ILE A O 1
ATOM 3289 N N . LEU A 1 427 ? 20.780 8.343 -8.605 1.00 86.00 427 LEU A N 1
ATOM 3290 C CA . LEU A 1 427 ? 20.197 7.136 -9.175 1.00 86.00 427 LEU A CA 1
ATOM 3291 C C . LEU A 1 427 ? 21.291 6.218 -9.697 1.00 86.00 427 LEU A C 1
ATOM 3293 O O . LEU A 1 427 ? 22.309 6.686 -10.217 1.00 86.00 427 LEU A O 1
ATOM 3297 N N . ALA A 1 428 ? 21.066 4.913 -9.580 1.00 83.25 428 ALA A N 1
ATOM 3298 C CA . ALA A 1 428 ? 21.954 3.897 -10.120 1.00 83.25 428 ALA A CA 1
ATOM 3299 C C . ALA A 1 428 ? 21.430 3.358 -11.457 1.00 83.25 428 ALA A C 1
ATOM 3301 O O . ALA A 1 428 ? 20.335 2.806 -11.559 1.00 83.25 428 ALA A O 1
ATOM 3302 N N . ILE A 1 429 ? 22.270 3.482 -12.479 1.00 83.62 429 ILE A N 1
ATOM 3303 C CA . ILE A 1 429 ? 22.081 2.933 -13.820 1.00 83.62 429 ILE A CA 1
ATOM 3304 C C . ILE A 1 429 ? 22.957 1.680 -13.925 1.00 83.62 429 ILE A C 1
ATOM 3306 O O . ILE A 1 429 ? 24.179 1.798 -13.807 1.00 83.62 429 ILE A O 1
ATOM 3310 N N . PRO A 1 430 ? 22.411 0.474 -14.132 1.00 80.12 430 PRO A N 1
ATOM 3311 C CA . PRO A 1 430 ? 23.235 -0.726 -14.229 1.00 80.12 430 PRO A CA 1
ATOM 3312 C C . PRO A 1 430 ? 24.080 -0.727 -15.505 1.00 80.12 430 PRO A C 1
ATOM 3314 O O . PRO A 1 430 ? 23.588 -0.459 -16.601 1.00 80.12 430 PRO A O 1
ATOM 3317 N N . ILE A 1 431 ? 25.359 -1.080 -15.374 1.00 75.50 431 ILE A N 1
ATOM 3318 C CA . ILE A 1 431 ? 26.236 -1.312 -16.524 1.00 75.50 431 ILE A CA 1
ATOM 3319 C C . ILE A 1 431 ? 25.926 -2.701 -17.080 1.00 75.50 431 ILE A C 1
ATOM 3321 O O . ILE A 1 431 ? 25.996 -3.707 -16.372 1.00 75.50 431 ILE A O 1
ATOM 3325 N N . ARG A 1 432 ? 25.568 -2.757 -18.366 1.00 71.50 432 ARG A N 1
ATOM 3326 C CA . ARG A 1 432 ? 25.207 -4.003 -19.049 1.00 71.50 432 ARG A CA 1
ATOM 3327 C C . ARG A 1 432 ? 26.400 -4.961 -19.080 1.00 71.50 432 ARG A C 1
ATOM 3329 O O . ARG A 1 432 ? 27.451 -4.638 -19.635 1.00 71.50 432 ARG A O 1
ATOM 3336 N N . GLN A 1 433 ? 26.210 -6.166 -18.549 1.00 64.94 433 GLN A N 1
ATOM 3337 C CA . GLN A 1 433 ? 27.190 -7.244 -18.666 1.00 64.94 433 GLN A CA 1
ATOM 3338 C C . GLN A 1 433 ? 26.924 -7.994 -19.968 1.00 64.94 433 GLN A C 1
ATOM 3340 O O . GLN A 1 433 ? 25.898 -8.658 -20.101 1.00 64.94 433 GLN A O 1
ATOM 3345 N N . VAL A 1 434 ? 27.821 -7.872 -20.949 1.00 62.53 434 VAL A N 1
ATOM 3346 C CA . VAL A 1 434 ? 27.671 -8.586 -22.222 1.00 62.53 434 VAL A CA 1
ATOM 3347 C C . VAL A 1 434 ? 28.716 -9.679 -22.359 1.00 62.53 434 VAL A C 1
ATOM 3349 O O . VAL A 1 434 ? 29.906 -9.435 -22.172 1.00 62.53 434 VAL A O 1
ATOM 3352 N N . GLN A 1 435 ? 28.265 -10.881 -22.714 1.00 58.69 435 GLN A N 1
ATOM 3353 C CA . GLN A 1 435 ? 29.143 -11.969 -23.131 1.00 58.69 435 GLN A CA 1
ATOM 3354 C C . GLN A 1 435 ? 29.614 -11.705 -24.563 1.00 58.69 435 GLN A C 1
ATOM 3356 O O . GLN A 1 435 ? 28.797 -11.602 -25.479 1.00 58.69 435 GLN A O 1
ATOM 3361 N N . ALA A 1 436 ? 30.928 -11.582 -24.751 1.00 59.44 436 ALA A N 1
ATOM 3362 C CA . ALA A 1 436 ? 31.517 -11.397 -26.070 1.00 59.44 436 ALA A CA 1
ATOM 3363 C C . ALA A 1 436 ? 31.209 -12.611 -26.962 1.00 59.44 436 ALA A C 1
ATOM 3365 O O . ALA A 1 436 ? 31.475 -13.751 -26.581 1.00 59.44 436 ALA A O 1
ATOM 3366 N N . LYS A 1 437 ? 30.666 -12.361 -28.157 1.00 66.62 437 LYS A N 1
ATOM 3367 C CA . LYS A 1 437 ? 30.506 -13.369 -29.209 1.00 66.62 437 LYS A CA 1
ATOM 3368 C C . LYS A 1 437 ? 31.268 -12.909 -30.441 1.00 66.62 437 LYS A C 1
ATOM 3370 O O . LYS A 1 437 ? 31.053 -11.793 -30.911 1.00 66.62 437 LYS A O 1
ATOM 3375 N N . GLN A 1 438 ? 32.140 -13.772 -30.955 1.00 78.12 438 GLN A N 1
ATOM 3376 C CA . GLN A 1 438 ? 32.793 -13.553 -32.238 1.00 78.12 438 GLN A CA 1
ATOM 3377 C C . GLN A 1 438 ? 31.743 -13.680 -33.342 1.00 78.12 438 GLN A C 1
ATOM 3379 O O . GLN A 1 438 ? 31.100 -14.720 -33.475 1.00 78.12 438 GLN A O 1
ATOM 3384 N N . VAL A 1 439 ? 31.545 -12.606 -34.102 1.00 86.31 439 VAL A N 1
ATOM 3385 C CA . VAL A 1 439 ? 30.582 -12.558 -35.205 1.00 86.31 439 VAL A CA 1
ATOM 3386 C C . VAL A 1 439 ? 31.354 -12.662 -36.513 1.00 86.31 439 VAL A C 1
ATOM 3388 O O . VAL A 1 439 ? 32.322 -11.931 -36.722 1.00 86.31 439 VAL A O 1
ATOM 3391 N N . THR A 1 440 ? 30.928 -13.569 -37.386 1.00 89.81 440 THR A N 1
ATOM 3392 C CA . THR A 1 440 ? 31.396 -13.649 -38.773 1.00 89.81 440 THR A CA 1
ATOM 3393 C C . THR A 1 440 ? 30.186 -13.448 -39.663 1.00 89.81 440 THR A C 1
ATOM 3395 O O . THR A 1 440 ? 29.178 -14.122 -39.471 1.00 89.81 440 THR A O 1
ATOM 3398 N N . PHE A 1 441 ? 30.271 -12.511 -40.599 1.00 90.69 441 PHE A N 1
ATOM 3399 C CA . PHE A 1 441 ? 29.217 -12.268 -41.572 1.00 90.69 441 PHE A CA 1
ATOM 3400 C C . PHE A 1 441 ? 29.512 -13.022 -42.864 1.00 90.69 441 PHE A C 1
ATOM 3402 O O . PHE A 1 441 ? 30.651 -12.990 -43.334 1.00 90.69 441 PHE A O 1
ATOM 3409 N N . ASP A 1 442 ? 28.486 -13.639 -43.450 1.00 89.94 442 ASP A N 1
ATOM 3410 C CA . ASP A 1 442 ? 28.510 -14.125 -44.827 1.00 89.94 442 ASP A CA 1
ATOM 3411 C C . ASP A 1 442 ? 27.855 -13.071 -45.728 1.00 89.94 442 ASP A C 1
ATOM 3413 O O . ASP A 1 442 ? 26.667 -12.776 -45.622 1.00 89.94 442 ASP A O 1
ATOM 3417 N N . LEU A 1 443 ? 28.633 -12.463 -46.622 1.00 87.56 443 LEU A N 1
ATOM 3418 C CA . LEU A 1 443 ? 28.115 -11.459 -47.548 1.00 87.56 443 LEU A CA 1
ATOM 3419 C C . LEU A 1 443 ? 27.073 -12.043 -48.518 1.00 87.56 443 LEU A C 1
ATOM 3421 O O . LEU A 1 443 ? 26.285 -11.267 -49.063 1.00 87.56 443 LEU A O 1
ATOM 3425 N N . LEU A 1 444 ? 27.021 -13.369 -48.724 1.00 83.25 444 LEU A N 1
ATOM 3426 C CA . LEU A 1 444 ? 25.964 -13.996 -49.524 1.00 83.25 444 LEU A CA 1
ATOM 3427 C C . LEU A 1 444 ? 24.580 -13.846 -48.894 1.00 83.25 444 LEU A C 1
ATOM 3429 O O . LEU A 1 444 ? 23.610 -13.828 -49.645 1.00 83.25 444 LEU A O 1
ATOM 3433 N N . ASP A 1 445 ? 24.465 -13.648 -47.578 1.00 83.50 445 ASP A N 1
ATOM 3434 C CA . ASP A 1 445 ? 23.166 -13.410 -46.931 1.00 83.50 445 ASP A CA 1
ATOM 3435 C C . ASP A 1 445 ? 22.473 -12.162 -47.507 1.00 83.50 445 ASP A C 1
ATOM 3437 O O . ASP A 1 445 ? 21.249 -12.105 -47.620 1.00 83.50 445 ASP A O 1
ATOM 3441 N N . ALA A 1 446 ? 23.259 -11.164 -47.927 1.00 78.25 446 ALA A N 1
ATOM 3442 C CA . ALA A 1 446 ? 22.756 -9.935 -48.537 1.00 78.25 446 ALA A CA 1
ATOM 3443 C C . ALA A 1 446 ? 22.600 -10.028 -50.069 1.00 78.25 446 ALA A C 1
ATOM 3445 O O . ALA A 1 446 ? 21.885 -9.217 -50.669 1.00 78.25 446 ALA A O 1
ATOM 3446 N N . VAL A 1 447 ? 23.288 -10.976 -50.715 1.00 76.56 447 VAL A N 1
ATOM 3447 C CA . VAL A 1 447 ? 23.320 -11.158 -52.177 1.00 76.56 447 VAL A CA 1
ATOM 3448 C C . VAL A 1 447 ? 23.368 -12.644 -52.584 1.00 76.56 447 VAL A C 1
ATOM 3450 O O . VAL A 1 447 ? 24.320 -13.078 -53.241 1.00 76.56 447 VAL A O 1
ATOM 3453 N N . PRO A 1 448 ? 22.337 -13.447 -52.258 1.00 75.12 448 PRO A N 1
ATOM 3454 C CA . PRO A 1 448 ? 22.357 -14.898 -52.478 1.00 75.12 448 PRO A CA 1
ATOM 3455 C C . PRO A 1 448 ? 22.452 -15.287 -53.961 1.00 75.12 448 PRO A C 1
ATOM 3457 O O . PRO A 1 448 ? 22.886 -16.383 -54.299 1.00 75.12 448 PRO A O 1
ATOM 3460 N N . GLN A 1 449 ? 22.071 -14.377 -54.859 1.00 69.31 449 GLN A N 1
ATOM 3461 C CA . GLN A 1 449 ? 22.092 -14.568 -56.306 1.00 69.31 449 GLN A CA 1
ATOM 3462 C C . GLN A 1 449 ? 23.487 -14.440 -56.945 1.00 69.31 449 GLN A C 1
ATOM 3464 O O . GLN A 1 449 ? 23.620 -14.641 -58.151 1.00 69.31 449 GLN A O 1
ATOM 3469 N N . TYR A 1 450 ? 24.518 -14.054 -56.188 1.00 72.38 450 TYR A N 1
ATOM 3470 C CA . TYR A 1 450 ? 25.851 -13.793 -56.736 1.00 72.38 450 TYR A CA 1
ATOM 3471 C C . TYR A 1 450 ? 26.718 -15.057 -56.794 1.00 72.38 450 TYR A C 1
ATOM 3473 O O . TYR A 1 450 ? 26.728 -15.890 -55.884 1.00 72.38 450 TYR A O 1
ATOM 3481 N N . ARG A 1 451 ? 27.510 -15.179 -57.868 1.00 73.44 451 ARG A N 1
ATOM 3482 C CA . ARG A 1 451 ? 28.472 -16.276 -58.033 1.00 73.44 451 ARG A CA 1
ATOM 3483 C C . ARG A 1 451 ? 29.575 -16.174 -56.977 1.00 73.44 451 ARG A C 1
ATOM 3485 O O . ARG A 1 451 ? 30.107 -15.094 -56.724 1.00 73.44 451 ARG A O 1
ATOM 3492 N N . ASN A 1 452 ? 29.961 -17.311 -56.409 1.00 78.94 452 ASN A N 1
ATOM 3493 C CA . ASN A 1 452 ? 31.042 -17.409 -55.433 1.00 78.94 452 ASN A CA 1
ATOM 3494 C C . ASN A 1 452 ? 31.946 -18.619 -55.723 1.00 78.94 452 ASN A C 1
ATOM 3496 O O . ASN A 1 452 ? 31.533 -19.545 -56.420 1.00 78.94 452 ASN A O 1
ATOM 3500 N N . ASP A 1 453 ? 33.174 -18.587 -55.209 1.00 79.19 453 ASP A N 1
ATOM 3501 C CA . ASP A 1 453 ? 34.173 -19.666 -55.302 1.00 79.19 453 ASP A CA 1
ATOM 3502 C C . ASP A 1 453 ? 34.553 -20.230 -53.917 1.00 79.19 453 ASP A C 1
ATOM 3504 O O . ASP A 1 453 ? 35.649 -20.745 -53.709 1.00 79.19 453 ASP A O 1
ATOM 3508 N N . GLY A 1 454 ? 33.633 -20.129 -52.952 1.00 77.44 454 GLY A N 1
ATOM 3509 C CA . GLY A 1 454 ? 33.844 -20.529 -51.561 1.00 77.44 454 GLY A CA 1
ATOM 3510 C C . GLY A 1 454 ? 34.352 -19.387 -50.680 1.00 77.44 454 GLY A C 1
ATOM 3511 O O . GLY A 1 454 ? 33.684 -19.042 -49.707 1.00 77.44 454 GLY A O 1
ATOM 3512 N N . GLU A 1 455 ? 35.479 -18.762 -51.028 1.00 82.12 455 GLU A N 1
ATOM 3513 C CA . GLU A 1 455 ? 36.069 -17.668 -50.233 1.00 82.12 455 GLU A CA 1
ATOM 3514 C C . GLU A 1 455 ? 35.703 -16.268 -50.737 1.00 82.12 455 GLU A C 1
ATOM 3516 O O . GLU A 1 455 ? 35.646 -15.319 -49.947 1.00 82.12 455 GLU A O 1
ATOM 3521 N N . TRP A 1 456 ? 35.424 -16.124 -52.032 1.00 83.75 456 TRP A N 1
ATOM 3522 C CA . TRP A 1 456 ? 35.153 -14.845 -52.670 1.00 83.75 456 TRP A CA 1
ATOM 3523 C C . TRP A 1 456 ? 33.786 -14.824 -53.346 1.00 83.75 456 TRP A C 1
ATOM 3525 O O . TRP A 1 456 ? 33.329 -15.798 -53.943 1.00 83.75 456 TRP A O 1
ATOM 3535 N N . ILE A 1 457 ? 33.139 -13.664 -53.282 1.00 81.50 457 ILE A N 1
ATOM 3536 C CA . ILE A 1 457 ? 31.955 -13.328 -54.065 1.00 81.50 457 ILE A CA 1
ATOM 3537 C C . ILE A 1 457 ? 32.421 -12.530 -55.272 1.00 81.50 457 ILE A C 1
ATOM 3539 O O . ILE A 1 457 ? 33.074 -11.493 -55.137 1.00 81.50 457 ILE A O 1
ATOM 3543 N N . HIS A 1 458 ? 32.057 -12.998 -56.459 1.00 73.88 458 HIS A N 1
ATOM 3544 C CA . HIS A 1 458 ? 32.325 -12.306 -57.709 1.00 73.88 458 HIS A CA 1
ATOM 3545 C C . HIS A 1 458 ? 31.231 -11.263 -57.901 1.00 73.88 458 HIS A C 1
ATOM 3547 O O . HIS A 1 458 ? 30.140 -11.566 -58.377 1.00 73.88 458 HIS A O 1
ATOM 3553 N N . ALA A 1 459 ? 31.508 -10.022 -57.495 1.00 61.22 459 ALA A N 1
ATOM 3554 C CA . ALA A 1 459 ? 30.586 -8.901 -57.642 1.00 61.22 459 ALA A CA 1
ATOM 3555 C C . ALA A 1 459 ? 30.626 -8.312 -59.064 1.00 61.22 459 ALA A C 1
ATOM 3557 O O . ALA A 1 459 ? 30.567 -7.099 -59.255 1.00 61.22 459 ALA A O 1
ATOM 3558 N N . THR A 1 460 ? 30.720 -9.167 -60.080 1.00 51.56 460 THR A N 1
ATOM 3559 C CA . THR A 1 460 ? 30.401 -8.810 -61.457 1.00 51.56 460 THR A CA 1
ATOM 3560 C C . THR A 1 460 ? 28.901 -8.960 -61.632 1.00 51.56 460 THR A C 1
ATOM 3562 O O . THR A 1 460 ? 28.342 -10.050 -61.546 1.00 51.56 460 THR A O 1
ATOM 3565 N N . LYS A 1 461 ? 28.215 -7.859 -61.932 1.00 42.19 461 LYS A N 1
ATOM 3566 C CA . LYS A 1 461 ? 26.992 -8.026 -62.711 1.00 42.19 461 LYS A CA 1
ATOM 3567 C C . LYS A 1 461 ? 27.370 -8.621 -64.069 1.00 42.19 461 LYS A C 1
ATOM 3569 O O . LYS A 1 461 ? 28.397 -8.202 -64.608 1.00 42.19 461 LYS A O 1
ATOM 3574 N N . PRO A 1 462 ? 26.521 -9.459 -64.686 1.00 38.47 462 PRO A N 1
ATOM 3575 C CA . PRO A 1 462 ? 26.432 -9.447 -66.138 1.00 38.47 462 PRO A CA 1
ATOM 3576 C C . PRO A 1 462 ? 26.178 -7.985 -66.517 1.00 38.47 462 PRO A C 1
ATOM 3578 O O . PRO A 1 462 ? 25.174 -7.395 -66.108 1.00 38.47 462 PRO A O 1
ATOM 3581 N N . SER A 1 463 ? 27.159 -7.336 -67.137 1.00 35.72 463 SER A N 1
ATOM 3582 C CA . SER A 1 463 ? 27.062 -5.927 -67.496 1.00 35.72 463 SER A CA 1
ATOM 3583 C C . SER A 1 463 ? 25.749 -5.680 -68.232 1.00 35.72 463 SER A C 1
ATOM 3585 O O . SER A 1 463 ? 25.373 -6.463 -69.103 1.00 35.72 463 SER A O 1
ATOM 3587 N N . ARG A 1 464 ? 25.079 -4.567 -67.902 1.00 37.62 464 ARG A N 1
ATOM 3588 C CA . ARG A 1 464 ? 24.119 -3.907 -68.797 1.00 37.62 464 ARG A CA 1
ATOM 3589 C C . ARG A 1 464 ? 24.583 -4.078 -70.243 1.00 37.62 464 ARG A C 1
ATOM 3591 O O . ARG A 1 464 ? 25.759 -3.812 -70.490 1.00 37.62 464 ARG A O 1
ATOM 3598 N N . ASN A 1 465 ? 23.664 -4.469 -71.132 1.00 37.78 465 ASN A N 1
ATOM 3599 C CA . ASN A 1 465 ? 23.792 -4.418 -72.591 1.00 37.78 465 ASN A CA 1
ATOM 3600 C C . ASN A 1 465 ? 24.905 -3.456 -73.023 1.00 37.78 465 ASN A C 1
ATOM 3602 O O . ASN A 1 465 ? 24.702 -2.243 -73.044 1.00 37.78 465 ASN A O 1
ATOM 3606 N N . GLN A 1 466 ? 26.065 -3.996 -73.388 1.00 42.22 466 GLN A N 1
ATOM 3607 C CA . GLN A 1 466 ? 27.019 -3.288 -74.240 1.00 42.22 466 GLN A CA 1
ATOM 3608 C C . GLN A 1 466 ? 26.643 -3.534 -75.706 1.00 42.22 466 GLN A C 1
ATOM 3610 O O . GLN A 1 466 ? 27.495 -3.795 -76.548 1.00 42.22 466 GLN A O 1
ATOM 3615 N N . ASN A 1 467 ? 25.340 -3.477 -75.999 1.00 41.47 467 ASN A N 1
ATOM 3616 C CA . ASN A 1 467 ? 24.853 -3.506 -77.363 1.00 41.47 467 ASN A CA 1
ATOM 3617 C C . ASN A 1 467 ? 25.126 -2.145 -77.988 1.00 41.47 467 ASN A C 1
ATOM 3619 O O . ASN A 1 467 ? 24.761 -1.109 -77.439 1.00 41.47 467 ASN A O 1
ATOM 3623 N N . THR A 1 468 ? 25.717 -2.164 -79.173 1.00 40.84 468 THR A N 1
ATOM 3624 C CA . THR A 1 468 ? 25.834 -1.018 -80.081 1.00 40.84 468 THR A CA 1
ATOM 3625 C C . THR A 1 468 ? 24.484 -0.562 -80.652 1.00 40.84 468 THR A C 1
ATOM 3627 O O . THR A 1 468 ? 24.443 0.437 -81.360 1.00 40.84 468 THR A O 1
ATOM 3630 N N . LEU A 1 469 ? 23.390 -1.266 -80.332 1.00 47.06 469 LEU A N 1
ATOM 3631 C CA . LEU A 1 469 ? 22.027 -0.978 -80.774 1.00 47.06 469 LEU A CA 1
ATOM 3632 C C . LEU A 1 469 ? 21.283 -0.098 -79.757 1.00 47.06 469 LEU A C 1
ATOM 3634 O O . LEU A 1 469 ? 21.221 -0.399 -78.563 1.00 47.06 469 LEU A O 1
ATOM 3638 N N . SER A 1 470 ? 20.682 0.976 -80.251 1.00 52.44 470 SER A N 1
ATOM 3639 C CA . SER A 1 470 ? 19.799 1.883 -79.524 1.00 52.44 470 SER A CA 1
ATOM 3640 C C . SER A 1 470 ? 18.491 1.202 -79.095 1.00 52.44 470 SER A C 1
ATOM 3642 O O . SER A 1 470 ? 18.033 0.226 -79.691 1.00 52.44 470 SER A O 1
ATOM 3644 N N . TYR A 1 471 ? 17.820 1.752 -78.075 1.00 51.91 471 TYR A N 1
ATOM 3645 C CA . TYR A 1 471 ? 16.499 1.267 -77.641 1.00 51.91 471 TYR A CA 1
ATOM 3646 C C . TYR A 1 471 ? 15.436 1.321 -78.743 1.00 51.91 471 TYR A C 1
ATOM 3648 O O . TYR A 1 471 ? 14.452 0.589 -78.660 1.00 51.91 471 TYR A O 1
ATOM 3656 N N . GLN A 1 472 ? 15.636 2.160 -79.761 1.00 53.78 472 GLN A N 1
ATOM 3657 C CA . GLN A 1 472 ? 14.750 2.254 -80.913 1.00 53.78 472 GLN A CA 1
ATOM 3658 C C . GLN A 1 472 ? 14.938 1.058 -81.856 1.00 53.78 472 GLN A C 1
ATOM 3660 O O . GLN A 1 472 ? 13.969 0.386 -82.176 1.00 53.78 472 GLN A O 1
ATOM 3665 N N . GLU A 1 473 ? 16.180 0.694 -82.180 1.00 55.09 473 GLU A N 1
ATOM 3666 C CA . GLU A 1 473 ? 16.475 -0.466 -83.040 1.00 55.09 473 GLU A CA 1
ATOM 3667 C C . GLU A 1 473 ? 16.018 -1.795 -82.414 1.00 55.09 473 GLU A C 1
ATOM 3669 O O . GLU A 1 473 ? 15.632 -2.735 -83.110 1.00 55.09 473 GLU A O 1
ATOM 3674 N N . ILE A 1 474 ? 16.033 -1.873 -81.082 1.00 56.34 474 ILE A N 1
ATOM 3675 C CA . ILE A 1 474 ? 15.538 -3.034 -80.332 1.00 56.34 474 ILE A CA 1
ATOM 3676 C C . ILE A 1 474 ? 14.006 -3.079 -80.351 1.00 56.34 474 ILE A C 1
ATOM 3678 O O . ILE A 1 474 ? 13.422 -4.153 -80.504 1.00 56.34 474 ILE A O 1
ATOM 3682 N N . ALA A 1 475 ? 13.357 -1.924 -80.216 1.00 61.03 475 ALA A N 1
ATOM 3683 C CA . ALA A 1 475 ? 11.906 -1.803 -80.274 1.00 61.03 475 ALA A CA 1
ATOM 3684 C C . ALA A 1 475 ? 11.359 -2.244 -81.639 1.00 61.03 475 ALA A C 1
ATOM 3686 O O . ALA A 1 475 ? 10.413 -3.030 -81.698 1.00 61.03 475 ALA A O 1
ATOM 3687 N N . ASP A 1 476 ? 12.038 -1.841 -82.713 1.00 65.44 476 ASP A N 1
ATOM 3688 C CA . ASP A 1 476 ? 11.658 -2.166 -84.088 1.00 65.44 476 ASP A CA 1
ATOM 3689 C C . ASP A 1 476 ? 11.774 -3.676 -84.381 1.00 65.44 476 ASP A C 1
ATOM 3691 O O . ASP A 1 476 ? 10.926 -4.247 -85.065 1.00 65.44 476 ASP A O 1
ATOM 3695 N N . ARG A 1 477 ? 12.777 -4.362 -83.811 1.00 64.12 477 ARG A N 1
ATOM 3696 C CA . ARG A 1 477 ? 12.977 -5.819 -83.977 1.00 64.12 477 ARG A CA 1
ATOM 3697 C C . ARG A 1 477 ? 12.030 -6.687 -83.155 1.00 64.12 477 ARG A C 1
ATOM 3699 O O . ARG A 1 477 ? 11.748 -7.815 -83.543 1.00 64.12 477 ARG A O 1
ATOM 3706 N N . SER A 1 478 ? 11.577 -6.182 -82.014 1.00 58.59 478 SER A N 1
ATOM 3707 C CA . SER A 1 478 ? 10.712 -6.914 -81.081 1.00 58.59 478 SER A CA 1
ATOM 3708 C C . SER A 1 478 ? 9.232 -6.540 -81.215 1.00 58.59 478 SER A C 1
ATOM 3710 O O . SER A 1 478 ? 8.408 -7.009 -80.433 1.00 58.59 478 SER A O 1
ATOM 3712 N N . GLY A 1 479 ? 8.881 -5.700 -82.200 1.00 59.62 479 GLY A N 1
ATOM 3713 C CA . GLY A 1 479 ? 7.503 -5.267 -82.448 1.00 59.62 479 GLY A CA 1
ATOM 3714 C C . GLY A 1 479 ? 6.907 -4.454 -81.296 1.00 59.62 479 GLY A C 1
ATOM 3715 O O . GLY A 1 479 ? 5.698 -4.488 -81.073 1.00 59.62 479 GLY A O 1
ATOM 3716 N N . THR A 1 480 ? 7.745 -3.753 -80.529 1.00 67.06 480 THR A N 1
ATOM 3717 C CA . THR A 1 480 ? 7.332 -2.989 -79.344 1.00 67.06 480 THR A CA 1
ATOM 3718 C C . THR A 1 480 ? 7.830 -1.545 -79.413 1.00 67.06 480 THR A C 1
ATOM 3720 O O . THR A 1 480 ? 8.324 -1.097 -80.440 1.00 67.06 480 THR A O 1
ATOM 3723 N N . THR A 1 481 ? 7.668 -0.762 -78.344 1.00 65.50 481 THR A N 1
ATOM 3724 C CA . THR A 1 481 ? 8.150 0.632 -78.294 1.00 65.50 481 THR A CA 1
ATOM 3725 C C . THR A 1 481 ? 9.417 0.755 -77.454 1.00 65.50 481 THR A C 1
ATOM 3727 O O . THR A 1 481 ? 9.577 0.056 -76.453 1.00 65.50 481 THR A O 1
ATOM 3730 N N . ALA A 1 482 ? 10.288 1.716 -77.779 1.00 57.16 482 ALA A N 1
ATOM 3731 C CA . ALA A 1 482 ? 11.521 1.980 -77.023 1.00 57.16 482 ALA A CA 1
ATOM 3732 C C . ALA A 1 482 ? 11.259 2.256 -75.529 1.00 57.16 482 ALA A C 1
ATOM 3734 O O . ALA A 1 482 ? 12.083 1.954 -74.666 1.00 57.16 482 ALA A O 1
ATOM 3735 N N . ARG A 1 483 ? 10.067 2.773 -75.201 1.00 54.50 483 ARG A N 1
ATOM 3736 C CA . ARG A 1 483 ? 9.598 2.968 -73.824 1.00 54.50 483 ARG A CA 1
ATOM 3737 C C . ARG A 1 483 ? 9.326 1.645 -73.099 1.00 54.50 483 ARG A C 1
ATOM 3739 O O . ARG A 1 483 ? 9.616 1.543 -71.906 1.00 54.50 483 ARG A O 1
ATOM 3746 N N . VAL A 1 484 ? 8.769 0.651 -73.791 1.00 58.09 484 VAL A N 1
ATOM 3747 C CA . VAL A 1 484 ? 8.537 -0.697 -73.248 1.00 58.09 484 VAL A CA 1
ATOM 3748 C C . VAL A 1 484 ? 9.868 -1.424 -73.072 1.00 58.09 484 VAL A C 1
ATOM 3750 O O . VAL A 1 484 ? 10.122 -1.920 -71.978 1.00 58.09 484 VAL A O 1
ATOM 3753 N N . VAL A 1 485 ? 10.764 -1.353 -74.063 1.00 57.28 485 VAL A N 1
ATOM 3754 C CA . VAL A 1 485 ? 12.144 -1.869 -73.955 1.00 57.28 485 VAL A CA 1
ATOM 3755 C C . VAL A 1 485 ? 12.867 -1.247 -72.754 1.00 57.28 485 VAL A C 1
ATOM 3757 O O . VAL A 1 485 ? 13.418 -1.960 -71.918 1.00 57.28 485 VAL A O 1
ATOM 3760 N N . GLY A 1 486 ? 12.797 0.079 -72.596 1.00 51.81 486 GLY A N 1
ATOM 3761 C CA . GLY A 1 486 ? 13.383 0.773 -71.447 1.00 51.81 486 GLY A CA 1
ATOM 3762 C C . GLY A 1 486 ? 12.771 0.353 -70.106 1.00 51.81 486 GLY A C 1
ATOM 3763 O O . GLY A 1 486 ? 13.486 0.232 -69.115 1.00 51.81 486 GLY A O 1
ATOM 3764 N N . SER A 1 487 ? 11.466 0.073 -70.068 1.00 54.03 487 SER A N 1
ATOM 3765 C CA . SER A 1 487 ? 10.778 -0.385 -68.851 1.00 54.03 487 SER A CA 1
ATOM 3766 C C . SER A 1 487 ? 11.146 -1.825 -68.473 1.00 54.03 487 SER A C 1
ATOM 3768 O O . SER A 1 487 ? 11.287 -2.107 -67.283 1.00 54.03 487 SER A O 1
ATOM 3770 N N . MET A 1 488 ? 11.351 -2.703 -69.462 1.00 52.72 488 MET A N 1
ATOM 3771 C CA . MET A 1 488 ? 11.823 -4.083 -69.278 1.00 52.72 488 MET A CA 1
ATOM 3772 C C . MET A 1 488 ? 13.268 -4.121 -68.769 1.00 52.72 488 MET A C 1
ATOM 3774 O O . MET A 1 488 ? 13.556 -4.784 -67.778 1.00 52.72 488 MET A O 1
ATOM 3778 N N . VAL A 1 489 ? 14.165 -3.332 -69.372 1.00 48.97 489 VAL A N 1
ATOM 3779 C CA . VAL A 1 489 ? 15.577 -3.219 -68.952 1.00 48.97 489 VAL A CA 1
ATOM 3780 C C . VAL A 1 489 ? 15.714 -2.654 -67.531 1.00 48.97 489 VAL A C 1
ATOM 3782 O O . VAL A 1 489 ? 16.651 -2.990 -66.806 1.00 48.97 489 VAL A O 1
ATOM 3785 N N . LEU A 1 490 ? 14.787 -1.787 -67.117 1.00 42.25 490 LEU A N 1
ATOM 3786 C CA . LEU A 1 490 ? 14.769 -1.183 -65.783 1.00 42.25 490 LEU A CA 1
ATOM 3787 C C . LEU A 1 490 ? 13.980 -2.002 -64.745 1.00 42.25 490 LEU A C 1
ATOM 3789 O O . LEU A 1 490 ? 14.038 -1.660 -63.564 1.00 42.25 490 LEU A O 1
ATOM 3793 N N . GLY A 1 491 ? 13.274 -3.065 -65.152 1.00 44.34 491 GLY A N 1
ATOM 3794 C CA . GLY A 1 491 ? 12.480 -3.922 -64.262 1.00 44.34 491 GLY A CA 1
ATOM 3795 C C . GLY A 1 491 ? 11.268 -3.224 -63.634 1.00 44.34 491 GLY A C 1
ATOM 3796 O O . GLY A 1 491 ? 10.898 -3.533 -62.506 1.00 44.34 491 GLY A O 1
ATOM 3797 N N . LEU A 1 492 ? 10.682 -2.236 -64.323 1.00 40.41 492 LEU A N 1
ATOM 3798 C CA . LEU A 1 492 ? 9.706 -1.307 -63.734 1.00 40.41 492 LEU A CA 1
ATOM 3799 C C . LEU A 1 492 ? 8.229 -1.626 -64.044 1.00 40.41 492 LEU A C 1
ATOM 3801 O O . LEU A 1 492 ? 7.361 -0.911 -63.541 1.00 40.41 492 LEU A O 1
ATOM 3805 N N . ARG A 1 493 ? 7.906 -2.657 -64.845 1.00 44.81 493 ARG A N 1
ATOM 3806 C CA . ARG A 1 493 ? 6.516 -3.088 -65.123 1.00 44.81 493 ARG A CA 1
ATOM 3807 C C . ARG A 1 493 ? 6.399 -4.584 -65.429 1.00 44.81 493 ARG A C 1
ATOM 3809 O O . ARG A 1 493 ? 7.241 -5.123 -66.137 1.00 44.81 493 ARG A O 1
ATOM 3816 N N . THR A 1 494 ? 5.303 -5.198 -64.982 1.00 44.50 494 THR A N 1
ATOM 3817 C CA . THR A 1 494 ? 4.760 -6.449 -65.532 1.00 44.50 494 THR A CA 1
ATOM 3818 C C . THR A 1 494 ? 4.312 -6.209 -66.974 1.00 44.50 494 THR A C 1
ATOM 3820 O O . THR A 1 494 ? 3.547 -5.282 -67.252 1.00 44.50 494 THR A O 1
ATOM 3823 N N . VAL A 1 495 ? 4.824 -7.016 -67.898 1.00 53.59 495 VAL A N 1
ATOM 3824 C CA . VAL A 1 495 ? 4.420 -7.045 -69.311 1.00 53.59 495 VAL A CA 1
ATOM 3825 C C . VAL A 1 495 ? 3.755 -8.401 -69.559 1.00 53.59 495 VAL A C 1
ATOM 3827 O O . VAL A 1 495 ? 3.993 -9.329 -68.798 1.00 53.59 495 VAL A O 1
ATOM 3830 N N . SER A 1 496 ? 2.893 -8.525 -70.569 1.00 56.62 496 SER A N 1
ATOM 3831 C CA . SER A 1 496 ? 2.245 -9.804 -70.899 1.00 56.62 496 SER A CA 1
ATOM 3832 C C . SER A 1 496 ? 3.276 -10.913 -71.158 1.00 56.62 496 SER A C 1
ATOM 3834 O O . SER A 1 496 ? 4.252 -10.655 -71.867 1.00 56.62 496 SER A O 1
ATOM 3836 N N . ASP A 1 497 ? 3.004 -12.132 -70.683 1.00 52.59 497 ASP A N 1
ATOM 3837 C CA . ASP A 1 497 ? 3.904 -13.301 -70.733 1.00 52.59 497 ASP A CA 1
ATOM 3838 C C . ASP A 1 497 ? 4.640 -13.531 -72.076 1.00 52.59 497 ASP A C 1
ATOM 3840 O O . ASP A 1 497 ? 5.852 -13.754 -72.042 1.00 52.59 497 ASP A O 1
ATOM 3844 N N . PRO A 1 498 ? 4.021 -13.363 -73.270 1.00 54.56 498 PRO A N 1
ATOM 3845 C CA . PRO A 1 498 ? 4.720 -13.584 -74.545 1.00 54.56 498 PRO A CA 1
ATOM 3846 C C . PRO A 1 498 ? 5.877 -12.601 -74.803 1.00 54.56 498 PRO A C 1
ATOM 3848 O O . PRO A 1 498 ? 6.868 -12.926 -75.452 1.00 54.56 498 PRO A O 1
ATOM 3851 N N . LEU A 1 499 ? 5.758 -11.372 -74.291 1.00 53.09 499 LEU A N 1
ATOM 3852 C CA . LEU A 1 499 ? 6.764 -10.310 -74.425 1.00 53.09 499 LEU A CA 1
ATOM 3853 C C . LEU A 1 499 ? 7.888 -10.464 -73.394 1.00 53.09 499 LEU A C 1
ATOM 3855 O O . LEU A 1 499 ? 9.003 -9.993 -73.623 1.00 53.09 499 LEU A O 1
ATOM 3859 N N . GLN A 1 500 ? 7.598 -11.125 -72.274 1.00 54.28 500 GLN A N 1
ATOM 3860 C CA . GLN A 1 500 ? 8.582 -11.451 -71.254 1.00 54.28 500 GLN A CA 1
ATOM 3861 C C . GLN A 1 500 ? 9.476 -12.616 -71.704 1.00 54.28 500 GLN A C 1
ATOM 3863 O O . GLN A 1 500 ? 10.696 -12.489 -71.624 1.00 54.28 500 GLN A O 1
ATOM 3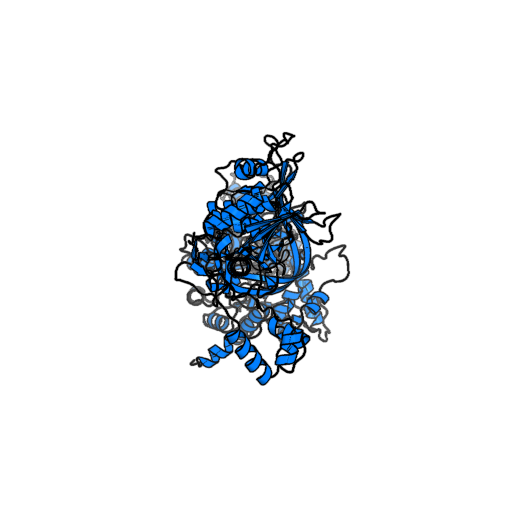868 N N . GLU A 1 501 ? 8.907 -13.674 -72.295 1.00 53.62 501 GLU A N 1
ATOM 3869 C CA . GLU A 1 501 ? 9.685 -14.780 -72.883 1.00 53.62 501 GLU A CA 1
ATOM 3870 C C . GLU A 1 501 ? 10.615 -14.311 -74.014 1.00 53.62 501 GLU A C 1
ATOM 3872 O O . GLU A 1 501 ? 11.787 -14.692 -74.054 1.00 53.62 501 GLU A O 1
ATOM 3877 N N . ALA A 1 502 ? 10.139 -13.425 -74.896 1.00 52.16 502 ALA A N 1
ATOM 3878 C CA . ALA A 1 502 ? 10.965 -12.849 -75.961 1.00 52.16 502 ALA A CA 1
ATOM 3879 C C . ALA A 1 502 ? 12.117 -11.979 -75.413 1.00 52.16 502 ALA A C 1
ATOM 3881 O O . ALA A 1 502 ? 13.234 -12.010 -75.936 1.00 52.16 502 ALA A O 1
ATOM 3882 N N . GLY A 1 503 ? 11.869 -11.228 -74.332 1.00 51.53 503 GLY A N 1
ATOM 3883 C CA . GLY A 1 503 ? 12.886 -10.419 -73.654 1.00 51.53 503 GLY A CA 1
ATOM 3884 C C . GLY A 1 503 ? 13.943 -11.257 -72.925 1.00 51.53 503 GLY A C 1
ATOM 3885 O O . GLY A 1 503 ? 15.133 -10.938 -72.979 1.00 51.53 503 GLY A O 1
ATOM 3886 N N . GLU A 1 504 ? 13.532 -12.352 -72.283 1.00 51.53 504 GLU A N 1
ATOM 3887 C CA . GLU A 1 504 ? 14.435 -13.295 -71.615 1.00 51.53 504 GLU A CA 1
ATOM 3888 C C . GLU A 1 504 ? 15.270 -14.114 -72.609 1.00 51.53 504 GLU A C 1
ATOM 3890 O O . GLU A 1 504 ? 16.450 -14.363 -72.350 1.00 51.53 504 GLU A O 1
ATOM 3895 N N . GLY A 1 505 ? 14.698 -14.484 -73.761 1.00 48.75 505 GLY A N 1
ATOM 3896 C CA . GLY A 1 505 ? 15.418 -15.137 -74.859 1.00 48.75 505 GLY A CA 1
ATOM 3897 C C . GLY A 1 505 ? 16.542 -14.265 -75.425 1.00 48.75 505 GLY A C 1
ATOM 3898 O O . GLY A 1 505 ? 17.666 -14.735 -75.587 1.00 48.75 505 GLY A O 1
ATOM 3899 N N . PHE A 1 506 ? 16.278 -12.971 -75.620 1.00 50.59 506 PHE A N 1
ATOM 3900 C CA . PHE A 1 506 ? 17.263 -12.012 -76.127 1.00 50.59 506 PHE A CA 1
ATOM 3901 C C . PHE A 1 506 ? 18.404 -11.736 -75.136 1.00 50.59 506 PHE A C 1
ATOM 3903 O O . PHE A 1 506 ? 19.565 -11.696 -75.533 1.00 50.59 506 PHE A O 1
ATOM 3910 N N . LEU A 1 507 ? 18.117 -11.603 -73.834 1.00 47.12 507 LEU A N 1
ATOM 3911 C CA . LEU A 1 507 ? 19.154 -11.390 -72.809 1.00 47.12 507 LEU A CA 1
ATOM 3912 C C . LEU A 1 507 ? 20.169 -12.544 -72.731 1.00 47.12 507 LEU A C 1
ATOM 3914 O O . LEU A 1 507 ? 21.309 -12.321 -72.323 1.00 47.12 507 LEU A O 1
ATOM 3918 N N . ARG A 1 508 ? 19.775 -13.757 -73.143 1.00 49.00 508 ARG A N 1
ATOM 3919 C CA . ARG A 1 508 ? 20.683 -14.908 -73.271 1.00 49.00 508 ARG A CA 1
ATOM 3920 C C . ARG A 1 508 ? 21.554 -14.842 -74.529 1.00 49.00 508 ARG A C 1
ATOM 3922 O O . ARG A 1 508 ? 22.649 -15.389 -74.516 1.00 49.00 508 ARG A O 1
ATOM 3929 N N . GLU A 1 509 ? 21.094 -14.175 -75.584 1.00 42.03 509 GLU A N 1
ATOM 3930 C CA . GLU A 1 509 ? 21.746 -14.143 -76.901 1.00 42.03 509 GLU A CA 1
ATOM 3931 C C . GLU A 1 509 ? 22.880 -13.100 -76.994 1.00 42.03 509 GLU A C 1
ATOM 3933 O O . GLU A 1 509 ? 23.861 -13.316 -77.698 1.00 42.03 509 GLU A O 1
ATOM 3938 N N . VAL A 1 510 ? 22.791 -11.989 -76.250 1.00 39.09 510 VAL A N 1
ATOM 3939 C CA . VAL A 1 510 ? 23.756 -10.859 -76.297 1.00 39.09 510 VAL A CA 1
ATOM 3940 C C . VAL A 1 510 ? 24.794 -10.834 -75.165 1.00 39.09 510 VAL A C 1
ATOM 3942 O O . VAL A 1 510 ? 25.592 -9.899 -75.058 1.00 39.09 510 VAL A O 1
ATOM 3945 N N . ALA A 1 511 ? 24.841 -11.865 -74.321 1.00 38.06 511 ALA A N 1
ATOM 3946 C CA . ALA A 1 511 ? 25.828 -11.980 -73.250 1.00 38.06 511 ALA A CA 1
ATOM 3947 C C . ALA A 1 511 ? 27.188 -12.477 -73.788 1.00 38.06 511 ALA A C 1
ATOM 3949 O O . ALA A 1 511 ? 27.499 -13.662 -73.717 1.00 38.06 511 ALA A O 1
ATOM 3950 N N . HIS A 1 512 ? 28.021 -11.579 -74.324 1.00 35.44 512 HIS A N 1
ATOM 3951 C CA . HIS A 1 512 ? 29.416 -11.901 -74.651 1.00 35.44 512 HIS A CA 1
ATOM 3952 C C . HIS A 1 512 ? 30.383 -11.567 -73.506 1.00 35.44 512 HIS A C 1
ATOM 3954 O O . HIS A 1 512 ? 30.369 -10.473 -72.941 1.00 35.44 512 HIS A O 1
ATOM 3960 N N . GLU A 1 513 ? 31.256 -12.529 -73.199 1.00 37.91 513 GLU A N 1
ATOM 3961 C CA . GLU A 1 513 ? 32.287 -12.470 -72.164 1.00 37.91 513 GLU A CA 1
ATOM 3962 C C . GLU A 1 513 ? 33.569 -11.766 -72.656 1.00 37.91 513 GLU A C 1
ATOM 3964 O O . GLU A 1 513 ? 34.165 -12.130 -73.670 1.00 37.91 513 GLU A O 1
ATOM 3969 N N . ARG A 1 514 ? 34.057 -10.798 -71.872 1.00 28.50 514 ARG A N 1
ATOM 3970 C CA . ARG A 1 514 ? 35.481 -10.430 -71.782 1.00 28.50 514 ARG A CA 1
ATOM 3971 C C . ARG A 1 514 ? 35.865 -10.321 -70.301 1.00 28.50 514 ARG A C 1
ATOM 3973 O O . ARG A 1 514 ? 35.021 -9.925 -69.496 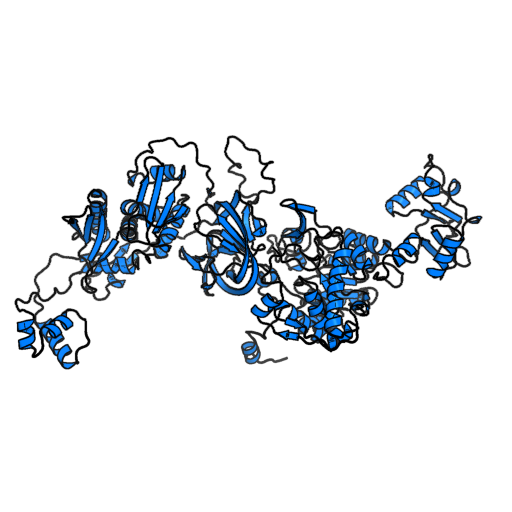1.00 28.50 514 ARG A O 1
ATOM 3980 N N . PRO A 1 515 ? 37.115 -10.644 -69.920 1.00 34.84 515 PRO A N 1
ATOM 3981 C CA . PRO A 1 515 ? 37.534 -10.648 -68.524 1.00 34.84 515 PRO A CA 1
ATOM 3982 C C . PRO A 1 515 ? 37.617 -9.208 -68.001 1.00 34.84 515 PRO A C 1
ATOM 3984 O O . PRO A 1 515 ? 38.559 -8.476 -68.298 1.00 34.84 515 PRO A O 1
ATOM 3987 N N . ALA A 1 516 ? 36.612 -8.789 -67.232 1.00 38.22 516 ALA A N 1
ATOM 3988 C CA . ALA A 1 516 ? 36.702 -7.589 -66.410 1.00 38.22 516 ALA A CA 1
ATOM 3989 C C . ALA A 1 516 ? 37.630 -7.876 -65.211 1.00 38.22 516 ALA A C 1
ATOM 3991 O O . ALA A 1 516 ? 37.596 -8.992 -64.681 1.00 38.22 516 ALA A O 1
ATOM 3992 N N . PRO A 1 517 ? 38.464 -6.912 -64.774 1.00 39.94 517 PRO A N 1
ATOM 3993 C CA . PRO A 1 517 ? 39.346 -7.108 -63.628 1.00 39.94 517 PRO A CA 1
ATOM 3994 C C . PRO A 1 517 ? 38.520 -7.543 -62.413 1.00 39.94 517 PRO A C 1
ATOM 3996 O O . PRO A 1 517 ? 37.417 -7.047 -62.191 1.00 39.94 517 PRO A O 1
ATOM 3999 N N . ALA A 1 518 ? 39.028 -8.523 -61.668 1.00 49.12 518 ALA A N 1
ATOM 4000 C CA . ALA A 1 518 ? 38.291 -9.235 -60.632 1.00 49.12 518 ALA A CA 1
ATOM 4001 C C . ALA A 1 518 ? 37.758 -8.293 -59.531 1.00 49.12 518 ALA A C 1
ATOM 4003 O O . ALA A 1 518 ? 38.431 -8.048 -58.532 1.00 49.12 518 ALA A O 1
ATOM 4004 N N . HIS A 1 519 ? 36.515 -7.817 -59.670 1.00 66.94 519 HIS A N 1
ATOM 4005 C CA . HIS A 1 519 ? 35.734 -7.154 -58.615 1.00 66.94 519 HIS A CA 1
ATOM 4006 C C . HIS A 1 519 ? 35.223 -8.194 -57.609 1.00 66.94 519 HIS A C 1
ATOM 4008 O O . HIS A 1 519 ? 34.026 -8.301 -57.337 1.00 66.94 519 HIS A O 1
ATOM 4014 N N . ARG A 1 520 ? 36.129 -9.022 -57.093 1.00 76.88 520 ARG A N 1
ATOM 4015 C CA . ARG A 1 520 ? 35.805 -10.006 -56.069 1.00 76.88 520 ARG A CA 1
ATOM 4016 C C . ARG A 1 520 ? 35.887 -9.366 -54.690 1.00 76.88 520 ARG A C 1
ATOM 4018 O O . ARG A 1 520 ? 36.744 -8.520 -54.447 1.00 76.88 520 ARG A O 1
ATOM 4025 N N . VAL A 1 521 ? 34.998 -9.769 -53.795 1.00 86.56 521 VAL A N 1
ATOM 4026 C CA . VAL A 1 521 ? 35.014 -9.363 -52.384 1.00 86.56 521 VAL A CA 1
ATOM 4027 C C . VAL A 1 521 ? 35.006 -10.596 -51.504 1.00 86.56 521 VAL A C 1
ATOM 4029 O O . VAL A 1 521 ? 34.458 -11.625 -51.893 1.00 86.56 521 VAL A O 1
ATOM 4032 N N . ARG A 1 522 ? 35.641 -10.523 -50.336 1.00 88.38 522 ARG A N 1
ATOM 4033 C CA . ARG A 1 522 ? 35.652 -11.642 -49.389 1.00 88.38 522 ARG A CA 1
ATOM 4034 C C . ARG A 1 522 ? 34.229 -11.980 -48.968 1.00 88.38 522 ARG A C 1
ATOM 4036 O O . ARG A 1 522 ? 33.483 -11.092 -48.569 1.00 88.38 522 ARG A O 1
ATOM 4043 N N . ARG A 1 523 ? 33.878 -13.262 -49.043 1.00 87.75 523 ARG A N 1
ATOM 4044 C CA . ARG A 1 523 ? 32.566 -13.770 -48.643 1.00 87.75 523 ARG A CA 1
ATOM 4045 C C . ARG A 1 523 ? 32.376 -13.690 -47.133 1.00 87.75 523 ARG A C 1
ATOM 4047 O O . ARG A 1 523 ? 31.384 -13.146 -46.672 1.00 87.75 523 ARG A O 1
ATOM 4054 N N . HIS A 1 524 ? 33.339 -14.216 -46.382 1.00 91.19 524 HIS A N 1
ATOM 4055 C CA . HIS A 1 524 ? 33.283 -14.254 -44.926 1.00 91.19 524 HIS A CA 1
ATOM 4056 C C . HIS A 1 524 ? 34.128 -13.124 -44.345 1.00 91.19 524 HIS A C 1
ATOM 4058 O O . HIS A 1 524 ? 35.335 -13.057 -44.589 1.00 91.19 524 HIS A O 1
ATOM 4064 N N . VAL A 1 525 ? 33.505 -12.244 -43.564 1.00 91.75 525 VAL A N 1
ATOM 4065 C CA . VAL A 1 525 ? 34.204 -11.158 -42.865 1.00 91.75 525 VAL A CA 1
ATOM 4066 C C . VAL A 1 525 ? 33.971 -11.258 -41.367 1.00 91.75 525 VAL A C 1
ATOM 4068 O O . VAL A 1 525 ? 32.840 -11.322 -40.889 1.00 91.75 525 VAL A O 1
ATOM 4071 N N . VAL A 1 526 ? 35.064 -11.284 -40.610 1.00 91.06 526 VAL A N 1
ATOM 4072 C CA . VAL A 1 526 ? 35.020 -11.314 -39.147 1.00 91.06 526 VAL A CA 1
ATOM 4073 C C . VAL A 1 526 ? 34.790 -9.898 -38.633 1.00 91.06 526 VAL A C 1
ATOM 4075 O O . VAL A 1 526 ? 35.408 -8.945 -39.110 1.00 91.06 526 VAL A O 1
ATOM 4078 N N . LEU A 1 527 ? 33.921 -9.760 -37.635 1.00 92.75 527 LEU A N 1
ATOM 4079 C CA . LEU A 1 527 ? 33.736 -8.513 -36.909 1.00 92.75 527 LEU A CA 1
ATOM 4080 C C . LEU A 1 527 ? 34.953 -8.235 -36.022 1.00 92.75 527 LEU A C 1
ATOM 4082 O O . LEU A 1 527 ? 35.030 -8.676 -34.877 1.00 92.75 527 LEU A O 1
ATOM 4086 N N . ASP A 1 528 ? 35.912 -7.504 -36.578 1.00 92.69 528 ASP A N 1
ATOM 4087 C CA . ASP A 1 528 ? 37.103 -7.017 -35.893 1.00 92.69 528 ASP A CA 1
ATOM 4088 C C . ASP A 1 528 ? 37.093 -5.483 -35.771 1.00 92.69 528 ASP A C 1
ATOM 4090 O O . ASP A 1 528 ? 36.142 -4.805 -36.170 1.00 92.69 528 ASP A O 1
ATOM 4094 N N . GLY A 1 529 ? 38.160 -4.910 -35.206 1.00 91.88 529 GLY A N 1
ATOM 4095 C CA . GLY A 1 529 ? 38.263 -3.461 -35.021 1.00 91.88 529 GLY A CA 1
ATOM 4096 C C . GLY A 1 529 ? 38.186 -2.670 -36.332 1.00 91.88 529 GLY A C 1
ATOM 4097 O O . GLY A 1 529 ? 37.635 -1.573 -36.356 1.00 91.88 529 GLY A O 1
ATOM 4098 N N . ARG A 1 530 ? 38.664 -3.241 -37.446 1.00 95.19 530 ARG A N 1
ATOM 4099 C CA . ARG A 1 530 ? 38.664 -2.583 -38.761 1.00 95.19 530 ARG A CA 1
ATOM 4100 C C . ARG A 1 530 ? 37.246 -2.473 -39.306 1.00 95.19 530 ARG A C 1
ATOM 4102 O O . ARG A 1 530 ? 36.818 -1.380 -39.681 1.00 95.19 530 ARG A O 1
ATOM 4109 N N . LEU A 1 531 ? 36.501 -3.580 -39.302 1.00 95.06 531 LEU A N 1
ATOM 4110 C CA . LEU A 1 531 ? 35.105 -3.583 -39.740 1.00 95.06 531 LEU A CA 1
ATOM 4111 C C . LEU A 1 531 ? 34.231 -2.727 -38.809 1.00 95.06 531 LEU A C 1
ATOM 4113 O O . LEU A 1 531 ? 33.376 -1.978 -39.279 1.00 95.06 531 LEU A O 1
ATOM 4117 N N . MET A 1 532 ? 34.494 -2.756 -37.502 1.00 94.69 532 MET A N 1
ATOM 4118 C CA . MET A 1 532 ? 33.753 -1.958 -36.526 1.00 94.69 532 MET A CA 1
ATOM 4119 C C . MET A 1 532 ? 33.987 -0.445 -36.696 1.00 94.69 532 MET A C 1
ATOM 4121 O O . MET A 1 532 ? 33.030 0.333 -36.662 1.00 94.69 532 MET A O 1
ATOM 4125 N N . ARG A 1 533 ? 35.225 -0.017 -36.991 1.00 95.19 533 ARG A N 1
ATOM 4126 C CA . ARG A 1 533 ? 35.539 1.373 -37.369 1.00 95.19 533 ARG A CA 1
ATOM 4127 C C . ARG A 1 533 ? 34.833 1.790 -38.657 1.00 95.19 533 ARG A C 1
ATOM 4129 O O . ARG A 1 533 ? 34.281 2.887 -38.735 1.00 95.19 533 ARG A O 1
ATOM 4136 N N . LEU A 1 534 ? 34.802 0.906 -39.653 1.00 94.81 534 LEU A N 1
ATOM 4137 C CA . LEU A 1 534 ? 34.122 1.152 -40.923 1.00 94.81 534 LEU A CA 1
ATOM 4138 C C . LEU A 1 534 ? 32.597 1.279 -40.757 1.00 94.81 534 LEU A C 1
ATOM 4140 O O . LEU A 1 534 ? 31.985 2.151 -41.375 1.00 94.81 534 LEU A O 1
ATOM 4144 N N . PHE A 1 535 ? 31.988 0.492 -39.864 1.00 95.44 535 PHE A N 1
ATOM 4145 C CA . PHE A 1 535 ? 30.595 0.688 -39.456 1.00 95.44 535 PHE A CA 1
ATOM 4146 C C . PHE A 1 535 ? 30.368 2.033 -38.760 1.00 95.44 535 PHE A C 1
ATOM 4148 O O . PHE A 1 535 ? 29.315 2.631 -38.964 1.00 95.44 535 PHE A O 1
ATOM 4155 N N . GLY A 1 536 ? 31.347 2.546 -38.010 1.00 93.56 536 GLY A N 1
ATOM 4156 C CA . GLY A 1 536 ? 31.322 3.904 -37.458 1.00 93.56 536 GLY A CA 1
ATOM 4157 C C . GLY A 1 536 ? 31.198 4.979 -38.542 1.00 93.56 536 GLY A C 1
ATOM 4158 O O . GLY A 1 536 ? 30.280 5.800 -38.491 1.00 93.56 536 GLY A O 1
ATOM 4159 N N . TYR A 1 537 ? 32.059 4.927 -39.567 1.00 93.56 537 TYR A N 1
ATOM 4160 C CA . TYR A 1 537 ? 31.967 5.826 -40.728 1.00 93.56 537 TYR A CA 1
ATOM 4161 C C . TYR A 1 537 ? 30.632 5.677 -41.461 1.00 93.56 537 TYR A C 1
ATOM 4163 O O . TYR A 1 537 ? 30.003 6.674 -41.818 1.00 93.56 537 TYR A O 1
ATOM 4171 N N . TYR A 1 538 ? 30.175 4.437 -41.668 1.00 93.75 538 TYR A N 1
ATOM 4172 C CA . TYR A 1 538 ? 28.914 4.189 -42.360 1.00 93.75 538 TYR A CA 1
ATOM 4173 C C . TYR A 1 538 ? 27.726 4.741 -41.579 1.00 93.75 538 TYR A C 1
ATOM 4175 O O . TYR A 1 538 ? 26.857 5.383 -42.163 1.00 93.75 538 TYR A O 1
ATOM 4183 N N . ALA A 1 539 ? 27.702 4.533 -40.261 1.00 90.62 539 ALA A N 1
ATOM 4184 C CA . ALA A 1 539 ? 26.616 4.981 -39.408 1.00 90.62 539 ALA A CA 1
ATOM 4185 C C . ALA A 1 539 ? 26.479 6.508 -39.402 1.00 90.62 539 ALA A C 1
ATOM 4187 O O . ALA A 1 539 ? 25.354 7.008 -39.426 1.00 90.62 539 ALA A O 1
ATOM 4188 N N . ALA A 1 540 ? 27.605 7.222 -39.425 1.00 88.69 540 ALA A N 1
ATOM 4189 C CA . ALA A 1 540 ? 27.655 8.677 -39.466 1.00 88.69 540 ALA A CA 1
ATOM 4190 C C . ALA A 1 540 ? 27.320 9.254 -40.855 1.00 88.69 540 ALA A C 1
ATOM 4192 O O . ALA A 1 540 ? 26.336 9.975 -40.978 1.00 88.69 540 ALA A O 1
ATOM 4193 N N . GLU A 1 541 ? 28.078 8.893 -41.896 1.00 87.56 541 GLU A N 1
ATOM 4194 C CA . GLU A 1 541 ? 28.051 9.588 -43.202 1.00 87.56 541 GLU A CA 1
ATOM 4195 C C . GLU A 1 541 ? 27.882 8.650 -44.412 1.00 87.56 541 GLU A C 1
ATOM 4197 O O . GLU A 1 541 ? 27.850 9.072 -45.575 1.00 87.56 541 GLU A O 1
ATOM 4202 N N . GLY A 1 542 ? 27.761 7.345 -44.164 1.00 87.25 542 GLY A N 1
ATOM 4203 C CA . GLY A 1 542 ? 27.551 6.349 -45.208 1.00 87.25 542 GLY A CA 1
ATOM 4204 C C . GLY A 1 542 ? 26.103 6.275 -45.680 1.00 87.25 542 GLY A C 1
ATOM 4205 O O . GLY A 1 542 ? 25.171 6.399 -44.884 1.00 87.25 542 GLY A O 1
ATOM 4206 N N . HIS A 1 543 ? 25.883 6.021 -46.967 1.00 86.06 543 HIS A N 1
ATOM 4207 C CA . HIS A 1 543 ? 24.573 5.669 -47.512 1.00 86.06 543 HIS A CA 1
ATOM 4208 C C . HIS A 1 543 ? 24.696 4.853 -48.811 1.00 86.06 543 HIS A C 1
ATOM 4210 O O . HIS A 1 543 ? 25.614 5.081 -49.606 1.00 86.06 543 HIS A O 1
ATOM 4216 N N . PRO A 1 544 ? 23.766 3.917 -49.071 1.00 82.69 544 PRO A N 1
ATOM 4217 C CA . PRO A 1 544 ? 23.632 3.315 -50.386 1.00 82.69 544 PRO A CA 1
ATOM 4218 C C . PRO A 1 544 ? 23.026 4.335 -51.361 1.00 82.69 544 PRO A C 1
ATOM 4220 O O . PRO A 1 544 ? 22.084 5.057 -51.033 1.00 82.69 544 PRO A O 1
ATOM 4223 N N . ALA A 1 545 ? 23.548 4.386 -52.581 1.00 68.25 545 ALA A N 1
ATOM 4224 C CA . ALA A 1 545 ? 23.089 5.266 -53.651 1.00 68.25 545 ALA A CA 1
ATOM 4225 C C . ALA A 1 545 ? 23.024 4.514 -54.984 1.00 68.25 545 ALA A C 1
ATOM 4227 O O . ALA A 1 545 ? 23.702 3.511 -55.163 1.00 68.25 545 ALA A O 1
ATOM 4228 N N . GLY A 1 546 ? 22.235 5.004 -55.940 1.00 62.75 546 GLY A N 1
ATOM 4229 C CA . GLY A 1 546 ? 22.035 4.340 -57.233 1.00 62.75 546 GLY A CA 1
ATOM 4230 C C . GLY A 1 546 ? 20.763 3.488 -57.287 1.00 62.75 546 GLY A C 1
ATOM 4231 O O . GLY A 1 546 ? 19.996 3.415 -56.326 1.00 62.75 546 GLY A O 1
ATOM 4232 N N . LEU A 1 547 ? 20.508 2.886 -58.452 1.00 54.91 547 LEU A N 1
ATOM 4233 C CA . LEU A 1 547 ? 19.312 2.070 -58.699 1.00 54.91 547 LEU A CA 1
ATOM 4234 C C . LEU A 1 547 ? 19.344 0.780 -57.858 1.00 54.91 547 LEU A C 1
ATOM 4236 O O . LEU A 1 547 ? 20.433 0.327 -57.525 1.00 54.91 547 LEU A O 1
ATOM 4240 N N . PRO A 1 548 ? 18.203 0.125 -57.563 1.00 52.50 548 PRO A N 1
ATOM 4241 C CA . PRO A 1 548 ? 18.164 -1.100 -56.746 1.00 52.50 548 PRO A CA 1
ATOM 4242 C C . PRO A 1 548 ? 19.126 -2.193 -57.226 1.00 52.50 548 PRO A C 1
ATOM 4244 O O . PRO A 1 548 ? 19.810 -2.844 -56.431 1.00 52.50 548 PRO A O 1
ATOM 4247 N N . ASN A 1 549 ? 19.239 -2.325 -58.548 1.00 50.88 549 ASN A N 1
ATOM 4248 C CA . ASN A 1 549 ? 20.149 -3.272 -59.159 1.00 50.88 549 ASN A CA 1
ATOM 4249 C C . ASN A 1 549 ? 21.577 -2.733 -59.206 1.00 50.88 549 ASN A C 1
ATOM 4251 O O . ASN A 1 549 ? 22.475 -3.539 -59.264 1.00 50.88 549 ASN A O 1
ATOM 4255 N N . ASP A 1 550 ? 21.833 -1.421 -59.164 1.00 56.69 550 ASP A N 1
ATOM 4256 C CA . ASP A 1 550 ? 23.152 -0.762 -59.284 1.00 56.69 550 ASP A CA 1
ATOM 4257 C C . ASP A 1 550 ? 23.524 0.087 -58.067 1.00 56.69 550 ASP A C 1
ATOM 4259 O O . ASP A 1 550 ? 24.042 1.197 -58.186 1.00 56.69 550 ASP A O 1
ATOM 4263 N N . ARG A 1 551 ? 23.201 -0.429 -56.881 1.00 66.19 551 ARG A N 1
ATOM 4264 C CA . ARG A 1 551 ? 23.567 0.200 -55.621 1.00 66.19 551 ARG A CA 1
ATOM 4265 C C . ARG A 1 551 ? 25.080 0.267 -55.457 1.00 66.19 551 ARG A C 1
ATOM 4267 O O . ARG A 1 551 ? 25.789 -0.719 -55.619 1.00 66.19 551 ARG A O 1
ATOM 4274 N N . GLN A 1 552 ? 25.536 1.454 -55.105 1.00 79.75 552 GLN A N 1
ATOM 4275 C CA . GLN A 1 552 ? 26.902 1.820 -54.781 1.00 79.75 552 GLN A CA 1
ATOM 4276 C C . GLN A 1 552 ? 26.911 2.337 -53.349 1.00 79.75 552 GLN A C 1
ATOM 4278 O O . GLN A 1 552 ? 25.920 2.898 -52.876 1.00 79.75 552 GLN A O 1
ATOM 4283 N N . LEU A 1 553 ? 28.030 2.175 -52.663 1.00 86.56 553 LEU A N 1
ATOM 4284 C CA . LEU A 1 553 ? 28.192 2.668 -51.305 1.00 86.56 553 LEU A CA 1
ATOM 4285 C C . LEU A 1 553 ? 28.909 4.021 -51.348 1.00 86.56 553 LEU A C 1
ATOM 4287 O O . LEU A 1 553 ? 29.936 4.161 -52.012 1.00 86.56 553 LEU A O 1
ATOM 4291 N N . ARG A 1 554 ? 28.346 5.033 -50.683 1.00 88.31 554 ARG A N 1
ATOM 4292 C CA . ARG A 1 554 ? 28.890 6.395 -50.639 1.00 88.31 554 ARG A CA 1
ATOM 4293 C C . ARG A 1 554 ? 29.133 6.831 -49.207 1.00 88.31 554 ARG A C 1
ATOM 4295 O O . ARG A 1 554 ? 28.274 6.603 -48.363 1.00 88.31 554 ARG A O 1
ATOM 4302 N N . PHE A 1 555 ? 30.245 7.517 -48.973 1.00 89.81 555 PHE A N 1
ATOM 4303 C CA . PHE A 1 555 ? 30.535 8.223 -47.725 1.00 89.81 555 PHE A CA 1
ATOM 4304 C C . PHE A 1 555 ? 30.763 9.697 -48.038 1.00 89.81 555 PHE A C 1
ATOM 4306 O O . PHE A 1 555 ? 31.575 10.009 -48.913 1.00 89.81 555 PHE A O 1
ATOM 4313 N N . ALA A 1 556 ? 30.025 10.587 -47.379 1.00 85.75 556 ALA A N 1
ATOM 4314 C CA . ALA A 1 556 ? 30.174 12.028 -47.551 1.00 85.75 556 ALA A CA 1
ATOM 4315 C C . ALA A 1 556 ? 31.181 12.592 -46.537 1.00 85.75 556 ALA A C 1
ATOM 4317 O O . ALA A 1 556 ? 31.117 12.263 -45.361 1.00 85.75 556 ALA A O 1
ATOM 4318 N N . PHE A 1 557 ? 32.102 13.439 -46.995 1.00 84.81 557 PHE A N 1
ATOM 4319 C CA . PHE A 1 557 ? 33.109 14.087 -46.148 1.00 84.81 557 PHE A CA 1
ATOM 4320 C C . PHE A 1 557 ? 33.320 15.540 -46.566 1.00 84.81 557 PHE A C 1
ATOM 4322 O O . PHE A 1 557 ? 33.064 15.916 -47.718 1.00 84.81 557 PHE A O 1
ATOM 4329 N N . HIS A 1 558 ? 33.853 16.361 -45.666 1.00 81.06 558 HIS A N 1
ATOM 4330 C CA . HIS A 1 558 ? 34.375 17.671 -46.034 1.00 81.06 558 HIS A CA 1
ATOM 4331 C C . HIS A 1 558 ? 35.642 17.526 -46.892 1.00 81.06 558 HIS A C 1
ATOM 4333 O O . HIS A 1 558 ? 36.374 16.539 -46.808 1.00 81.06 558 HIS A O 1
ATOM 4339 N N . ARG A 1 559 ? 35.932 18.520 -47.740 1.00 76.12 559 ARG A N 1
ATOM 4340 C CA . ARG A 1 559 ? 37.092 18.468 -48.652 1.00 76.12 559 ARG A CA 1
ATOM 4341 C C . ARG A 1 559 ? 38.454 18.352 -47.953 1.00 76.12 559 ARG A C 1
ATOM 4343 O O . ARG A 1 559 ? 39.383 17.831 -48.556 1.00 76.12 559 ARG A O 1
ATOM 4350 N N . ASP A 1 560 ? 38.542 18.823 -46.711 1.00 78.75 560 ASP A N 1
ATOM 4351 C CA . ASP A 1 560 ? 39.777 18.848 -45.912 1.00 78.75 560 ASP A CA 1
ATOM 4352 C C . ASP A 1 560 ? 39.954 17.584 -45.045 1.00 78.75 560 ASP A C 1
ATOM 4354 O O . ASP A 1 560 ? 40.975 17.414 -44.386 1.00 78.75 560 ASP A O 1
ATOM 4358 N N . GLU A 1 561 ? 38.983 16.666 -45.058 1.00 82.81 561 GLU A N 1
ATOM 4359 C CA . GLU A 1 561 ? 38.996 15.413 -44.286 1.00 82.81 561 GLU A CA 1
ATOM 4360 C C . GLU A 1 561 ? 39.659 14.262 -45.064 1.00 82.81 561 GLU A C 1
ATOM 4362 O O . GLU A 1 561 ? 39.178 13.126 -45.082 1.00 82.81 561 GLU A O 1
ATOM 4367 N N . THR A 1 562 ? 40.771 14.545 -45.745 1.00 82.62 562 THR A N 1
ATOM 4368 C CA . THR A 1 562 ? 41.453 13.586 -46.634 1.00 82.62 562 THR A CA 1
ATOM 4369 C C . THR A 1 562 ? 41.909 12.326 -45.898 1.00 82.62 562 THR A C 1
ATOM 4371 O O . THR A 1 562 ? 41.737 11.220 -46.404 1.00 82.62 562 THR A O 1
ATOM 4374 N N . ALA A 1 563 ? 42.374 12.463 -44.653 1.00 84.44 563 ALA A N 1
ATOM 4375 C CA . ALA A 1 563 ? 42.784 11.332 -43.821 1.00 84.44 563 ALA A CA 1
ATOM 4376 C C . ALA A 1 563 ? 41.639 10.337 -43.544 1.00 84.44 563 ALA A C 1
ATOM 4378 O O . ALA A 1 563 ? 41.877 9.137 -43.422 1.00 84.44 563 ALA A O 1
ATOM 4379 N N . TYR A 1 564 ? 40.391 10.809 -43.444 1.00 89.06 564 TYR A N 1
ATOM 4380 C CA . TYR A 1 564 ? 39.228 9.943 -43.211 1.00 89.06 564 TYR A CA 1
ATOM 4381 C C . TYR A 1 564 ? 38.812 9.230 -44.499 1.00 89.06 564 TYR A C 1
ATOM 4383 O O . TYR A 1 564 ? 38.454 8.052 -44.468 1.00 89.06 564 TYR A O 1
ATOM 4391 N N . GLN A 1 565 ? 38.931 9.920 -45.637 1.00 87.44 565 GLN A N 1
ATOM 4392 C CA . GLN A 1 565 ? 38.698 9.347 -46.962 1.0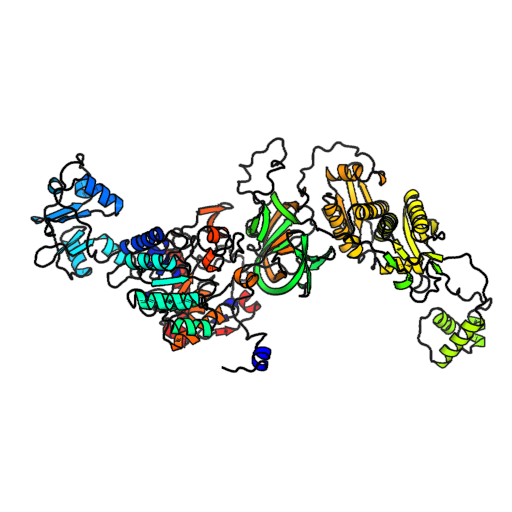0 87.44 565 GLN A CA 1
ATOM 4393 C C . GLN A 1 565 ? 39.676 8.192 -47.231 1.00 87.44 565 GLN A C 1
ATOM 4395 O O . GLN A 1 565 ? 39.254 7.095 -47.603 1.00 87.44 565 GLN A O 1
ATOM 4400 N N . GLU A 1 566 ? 40.965 8.413 -46.966 1.00 89.06 566 GLU A N 1
ATOM 4401 C CA . GLU A 1 566 ? 42.019 7.401 -47.089 1.00 89.06 566 GLU A CA 1
ATOM 4402 C C . GLU A 1 566 ? 41.803 6.219 -46.134 1.00 89.06 566 GLU A C 1
ATOM 4404 O O . GLU A 1 566 ? 41.956 5.065 -46.537 1.00 89.06 566 GLU A O 1
ATOM 4409 N N . ASP A 1 567 ? 41.393 6.480 -44.887 1.00 92.12 567 ASP A N 1
ATOM 4410 C CA . ASP A 1 567 ? 41.096 5.439 -43.896 1.00 92.12 567 ASP A CA 1
ATOM 4411 C C . ASP A 1 567 ? 39.932 4.547 -44.356 1.00 92.12 567 ASP A C 1
ATOM 4413 O O . ASP A 1 567 ? 40.052 3.324 -44.315 1.00 92.12 567 ASP A O 1
ATOM 4417 N N . VAL A 1 568 ? 38.839 5.122 -44.877 1.00 92.12 568 VAL A N 1
ATOM 4418 C CA . VAL A 1 568 ? 37.719 4.346 -45.443 1.00 92.12 568 VAL A CA 1
ATOM 4419 C C . VAL A 1 568 ? 38.177 3.485 -46.619 1.00 92.12 568 VAL A C 1
ATOM 4421 O O . VAL A 1 568 ? 37.861 2.296 -46.660 1.00 92.12 568 VAL A O 1
ATOM 4424 N N . MET A 1 569 ? 38.939 4.049 -47.560 1.00 90.75 569 MET A N 1
ATOM 4425 C CA . MET A 1 569 ? 39.455 3.302 -48.714 1.00 90.75 569 MET A CA 1
ATOM 4426 C C . MET A 1 569 ? 40.361 2.143 -48.278 1.00 90.75 569 MET A C 1
ATOM 4428 O O . MET A 1 569 ? 40.199 1.017 -48.755 1.00 90.75 569 MET 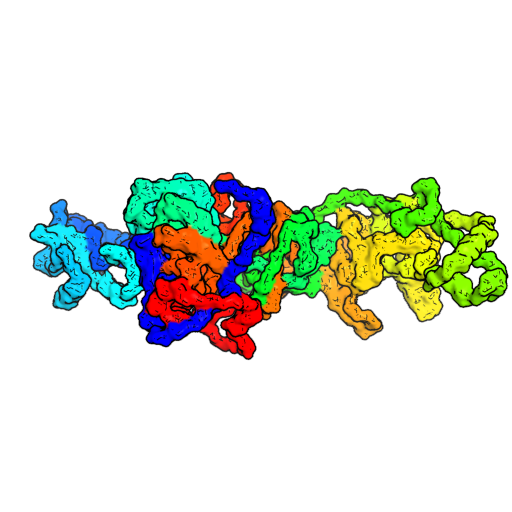A O 1
ATOM 4432 N N . ARG A 1 570 ? 41.261 2.390 -47.317 1.00 94.06 570 ARG A N 1
ATOM 4433 C CA . ARG A 1 570 ? 42.141 1.366 -46.742 1.00 94.06 570 ARG A CA 1
ATOM 4434 C C . ARG A 1 570 ? 41.340 0.257 -46.060 1.00 94.06 570 ARG A C 1
ATOM 4436 O O . ARG A 1 570 ? 41.595 -0.916 -46.314 1.00 94.06 570 ARG A O 1
ATOM 4443 N N . LEU A 1 571 ? 40.353 0.607 -45.233 1.00 94.06 571 LEU A N 1
ATOM 4444 C CA . LEU A 1 571 ? 39.511 -0.365 -44.526 1.00 94.06 571 LEU A CA 1
ATOM 4445 C C . LEU A 1 571 ? 38.685 -1.218 -45.498 1.00 94.06 571 LEU A C 1
ATOM 4447 O O . LEU A 1 571 ? 38.582 -2.426 -45.300 1.00 94.06 571 LEU A O 1
ATOM 4451 N N . ILE A 1 572 ? 38.143 -0.630 -46.571 1.00 92.25 572 ILE A N 1
ATOM 4452 C CA . ILE A 1 572 ? 37.416 -1.375 -47.613 1.00 92.25 572 ILE A CA 1
ATOM 4453 C C . ILE A 1 572 ? 38.328 -2.422 -48.272 1.00 92.25 572 ILE A C 1
ATOM 4455 O O . ILE A 1 572 ? 37.927 -3.581 -48.420 1.00 92.25 572 ILE A O 1
ATOM 4459 N N . LYS A 1 573 ? 39.576 -2.054 -48.586 1.00 90.81 573 LYS A N 1
ATOM 4460 C CA . LYS A 1 573 ? 40.584 -2.981 -49.114 1.00 90.81 573 LYS A CA 1
ATOM 4461 C C . LYS A 1 573 ? 40.956 -4.069 -48.107 1.00 90.81 573 LYS A C 1
ATOM 4463 O O . LYS A 1 573 ? 40.948 -5.246 -48.448 1.00 90.81 573 LYS A O 1
ATOM 4468 N N . GLU A 1 574 ? 41.288 -3.708 -46.873 1.00 92.38 574 GLU A N 1
ATOM 4469 C CA . GLU A 1 574 ? 41.779 -4.659 -45.865 1.00 92.38 574 GLU A CA 1
ATOM 4470 C C . GLU A 1 574 ? 40.712 -5.665 -45.419 1.00 92.38 574 GLU A C 1
ATOM 4472 O O . GLU A 1 574 ? 41.009 -6.854 -45.248 1.00 92.38 574 GLU A O 1
ATOM 4477 N N . VAL A 1 575 ? 39.477 -5.191 -45.228 1.00 93.19 575 VAL A N 1
ATOM 4478 C CA . VAL A 1 575 ? 38.359 -6.005 -44.739 1.00 93.19 575 VAL A CA 1
ATOM 4479 C C . VAL A 1 575 ? 37.787 -6.859 -45.866 1.00 93.19 575 VAL A C 1
ATOM 4481 O O . VAL A 1 575 ? 37.686 -8.075 -45.712 1.00 93.19 575 VAL A O 1
ATOM 4484 N N . PHE A 1 576 ? 37.462 -6.252 -47.011 1.00 91.44 576 PHE A N 1
ATOM 4485 C CA . PHE A 1 576 ? 36.738 -6.930 -48.092 1.00 91.44 576 PHE A CA 1
ATOM 4486 C C . PHE A 1 576 ? 37.623 -7.369 -49.260 1.00 91.44 576 PHE A C 1
ATOM 4488 O O . PHE A 1 576 ? 37.143 -8.084 -50.137 1.00 91.44 576 PHE A O 1
ATOM 4495 N N . GLY A 1 577 ? 38.895 -6.969 -49.303 1.00 87.50 577 GLY A N 1
ATOM 4496 C CA . GLY A 1 577 ? 39.778 -7.231 -50.443 1.00 87.50 577 GLY A CA 1
ATOM 4497 C C . GLY A 1 577 ? 39.432 -6.411 -51.690 1.00 87.50 577 GLY A C 1
ATOM 4498 O O . GLY A 1 577 ? 39.794 -6.824 -52.788 1.00 87.50 577 GLY A O 1
ATOM 4499 N N . TYR A 1 578 ? 38.706 -5.294 -51.544 1.00 86.88 578 TYR A N 1
ATOM 4500 C CA . TYR A 1 578 ? 38.195 -4.499 -52.664 1.00 86.88 578 TYR A CA 1
ATOM 4501 C C . TYR A 1 578 ? 38.973 -3.194 -52.869 1.00 86.88 578 TYR A C 1
ATOM 4503 O O . TYR A 1 578 ? 38.992 -2.342 -51.986 1.00 86.88 578 TYR A O 1
ATOM 4511 N N . ASP A 1 579 ? 39.538 -3.004 -54.063 1.00 80.62 579 ASP A N 1
ATOM 4512 C CA . ASP A 1 579 ? 40.350 -1.826 -54.420 1.00 80.62 579 ASP A CA 1
ATOM 4513 C C . ASP A 1 579 ? 39.597 -0.749 -55.225 1.00 80.62 579 ASP A C 1
ATOM 4515 O O . ASP A 1 579 ? 40.162 0.284 -55.572 1.00 80.62 579 ASP A O 1
ATOM 4519 N N . GLY A 1 580 ? 38.310 -0.948 -55.524 1.00 74.19 580 GLY A N 1
ATOM 4520 C CA . GLY A 1 580 ? 37.524 -0.041 -56.375 1.00 74.19 580 GLY A CA 1
ATOM 4521 C C . GLY A 1 580 ? 36.842 1.117 -55.637 1.00 74.19 580 GLY A C 1
ATOM 4522 O O . GLY A 1 580 ? 35.710 1.468 -55.976 1.00 74.19 580 GLY A O 1
ATOM 4523 N N . ALA A 1 581 ? 37.470 1.663 -54.595 1.00 81.56 581 ALA A N 1
ATOM 4524 C CA . ALA A 1 581 ? 36.994 2.863 -53.909 1.00 81.56 581 ALA A CA 1
ATOM 4525 C C . ALA A 1 581 ? 37.652 4.114 -54.520 1.00 81.56 581 ALA A C 1
ATOM 4527 O O . ALA A 1 581 ? 38.866 4.152 -54.692 1.00 81.56 581 ALA A O 1
ATOM 4528 N N . THR A 1 582 ? 36.868 5.140 -54.853 1.00 80.94 582 THR A N 1
ATOM 4529 C CA . THR A 1 582 ? 37.350 6.365 -55.521 1.00 80.94 582 THR A CA 1
ATOM 4530 C C . THR A 1 582 ? 36.791 7.617 -54.862 1.00 80.94 582 THR A C 1
ATOM 4532 O O . THR A 1 582 ? 35.623 7.628 -54.480 1.00 80.94 582 THR A O 1
ATOM 4535 N N . VAL A 1 583 ? 37.571 8.694 -54.788 1.00 82.50 583 VAL A N 1
ATOM 4536 C CA . VAL A 1 583 ? 37.101 9.992 -54.279 1.00 82.50 583 VAL A CA 1
ATOM 4537 C C . VAL A 1 583 ? 36.526 10.829 -55.420 1.00 82.50 583 VAL A C 1
ATOM 4539 O O . VAL A 1 583 ? 37.168 11.026 -56.449 1.00 82.50 583 VAL A O 1
ATOM 4542 N N . LEU A 1 584 ? 35.313 11.343 -55.231 1.00 79.56 584 LEU A N 1
ATOM 4543 C CA . LEU A 1 584 ? 34.665 12.298 -56.124 1.00 79.56 584 LEU A CA 1
ATOM 4544 C C . LEU A 1 584 ? 34.636 13.682 -55.473 1.00 79.56 584 LEU A C 1
ATOM 4546 O O . LEU A 1 584 ? 34.180 13.836 -54.337 1.00 79.56 584 LEU A O 1
ATOM 4550 N N . HIS A 1 585 ? 35.074 14.700 -56.213 1.00 77.19 585 HIS A N 1
ATOM 4551 C CA . HIS A 1 585 ? 35.047 16.094 -55.772 1.00 77.19 585 HIS A CA 1
ATOM 4552 C C . HIS A 1 585 ? 33.836 16.821 -56.364 1.00 77.19 585 HIS A C 1
ATOM 4554 O O . HIS A 1 585 ? 33.605 16.768 -57.572 1.00 77.19 585 HIS A O 1
ATOM 4560 N N . ALA A 1 586 ? 33.065 17.523 -55.530 1.00 71.69 586 ALA A N 1
ATOM 4561 C CA . ALA A 1 586 ? 31.986 18.377 -56.014 1.00 71.69 586 ALA A CA 1
ATOM 4562 C C . ALA A 1 586 ? 32.563 19.721 -56.522 1.00 71.69 586 ALA A C 1
ATOM 4564 O O . ALA A 1 586 ? 33.172 20.439 -55.730 1.00 71.69 586 ALA A O 1
ATOM 4565 N N . PRO A 1 587 ? 32.342 20.127 -57.791 1.00 54.66 587 PRO A N 1
ATOM 4566 C CA . PRO A 1 587 ? 32.979 21.323 -58.365 1.00 54.66 587 PRO A CA 1
ATOM 4567 C C . PRO A 1 587 ? 32.608 22.647 -57.669 1.00 54.66 587 PRO A C 1
ATOM 4569 O O . PRO A 1 587 ? 33.367 23.610 -57.722 1.00 54.66 587 PRO A O 1
ATOM 4572 N N . HIS A 1 588 ? 31.442 22.702 -57.012 1.00 56.91 588 HIS A N 1
ATOM 4573 C CA . HIS A 1 588 ? 30.870 23.926 -56.429 1.00 56.91 588 HIS A CA 1
ATOM 4574 C C . HIS A 1 588 ? 30.448 23.780 -54.957 1.00 56.91 588 HIS A C 1
ATOM 4576 O O . HIS A 1 588 ? 29.698 24.607 -54.441 1.00 56.91 588 HIS A O 1
ATOM 4582 N N . ARG A 1 589 ? 30.881 22.718 -54.266 1.00 63.06 589 ARG A N 1
ATOM 4583 C CA . ARG A 1 589 ? 30.596 22.504 -52.836 1.00 63.06 589 ARG A CA 1
ATOM 4584 C C . ARG A 1 589 ? 31.868 22.082 -52.117 1.00 63.06 589 ARG A C 1
ATOM 4586 O O . ARG A 1 589 ? 32.678 21.360 -52.681 1.00 63.06 589 ARG A O 1
ATOM 4593 N N . GLN A 1 590 ? 32.014 22.466 -50.852 1.00 72.38 590 GLN A N 1
ATOM 4594 C CA . GLN A 1 590 ? 33.122 22.025 -49.992 1.00 72.38 590 GLN A CA 1
ATOM 4595 C C . GLN A 1 590 ? 32.943 20.568 -49.504 1.00 72.38 590 GLN A C 1
ATOM 4597 O O . GLN A 1 590 ? 33.270 20.231 -48.373 1.00 72.38 590 GLN A O 1
ATOM 4602 N N . ALA A 1 591 ? 32.401 19.695 -50.356 1.00 75.75 591 ALA A N 1
ATOM 4603 C CA . ALA A 1 591 ? 32.068 18.314 -50.035 1.00 75.75 591 ALA A CA 1
ATOM 4604 C C . ALA A 1 591 ? 32.743 17.354 -51.021 1.00 75.75 591 ALA A C 1
ATOM 4606 O O . ALA A 1 591 ? 32.818 17.611 -52.227 1.00 75.75 591 ALA A O 1
ATOM 4607 N N . THR A 1 592 ? 33.204 16.230 -50.494 1.00 82.38 592 THR A N 1
ATOM 4608 C CA . THR A 1 592 ? 33.783 15.113 -51.238 1.00 82.38 592 THR A CA 1
ATOM 4609 C C . THR A 1 592 ? 33.004 13.844 -50.935 1.00 82.38 592 THR A C 1
ATOM 4611 O O . THR A 1 592 ? 32.286 13.751 -49.938 1.00 82.38 592 THR A O 1
ATOM 4614 N N . THR A 1 593 ? 33.070 12.872 -51.835 1.00 85.00 593 THR A N 1
ATOM 4615 C CA . THR A 1 593 ? 32.384 11.594 -51.653 1.00 85.00 593 THR A CA 1
ATOM 4616 C C . THR A 1 593 ? 33.320 10.451 -51.979 1.00 85.00 593 THR A C 1
ATOM 4618 O O . THR A 1 593 ? 33.775 10.341 -53.115 1.00 85.00 593 THR A O 1
ATOM 4621 N N . VAL A 1 594 ? 33.564 9.567 -51.012 1.00 86.00 594 VAL A N 1
ATOM 4622 C CA . VAL A 1 594 ? 34.197 8.274 -51.288 1.00 86.00 594 VAL A CA 1
ATOM 4623 C C . VAL A 1 594 ? 33.127 7.364 -51.874 1.00 86.00 594 VAL A C 1
ATOM 4625 O O . VAL A 1 594 ? 32.155 7.016 -51.201 1.00 86.00 594 VAL A O 1
ATOM 4628 N N . LEU A 1 595 ? 33.286 7.017 -53.145 1.00 82.06 595 LEU A N 1
ATOM 4629 C CA . LEU A 1 595 ? 32.415 6.125 -53.889 1.00 82.06 595 LEU A CA 1
ATOM 4630 C C . LEU A 1 595 ? 33.033 4.728 -53.960 1.00 82.06 595 LEU A C 1
ATOM 4632 O O . LEU A 1 595 ? 34.099 4.547 -54.541 1.00 82.06 595 LEU A O 1
ATOM 4636 N N . VAL A 1 596 ? 32.328 3.735 -53.428 1.00 84.00 596 VAL A N 1
ATOM 4637 C CA . VAL A 1 596 ? 32.669 2.315 -53.538 1.00 84.00 596 VAL A CA 1
ATOM 4638 C C . VAL A 1 596 ? 31.699 1.672 -54.526 1.00 84.00 596 VAL A C 1
ATOM 4640 O O . VAL A 1 596 ? 30.513 1.473 -54.240 1.00 84.00 596 VAL A O 1
ATOM 4643 N N . THR A 1 597 ? 32.199 1.357 -55.717 1.00 77.19 597 THR A N 1
ATOM 4644 C CA . THR A 1 597 ? 31.413 0.837 -56.848 1.00 77.19 597 THR A CA 1
ATOM 4645 C C . THR A 1 597 ? 31.182 -0.674 -56.758 1.00 77.19 597 THR A C 1
ATOM 4647 O O . THR A 1 597 ? 31.485 -1.420 -57.683 1.00 77.19 597 THR A O 1
ATOM 4650 N N . ASN A 1 598 ? 30.639 -1.147 -55.635 1.00 79.62 598 ASN A N 1
ATOM 4651 C CA . ASN A 1 598 ? 30.378 -2.568 -55.417 1.00 79.62 598 ASN A CA 1
ATOM 4652 C C . ASN A 1 598 ? 28.978 -2.808 -54.834 1.00 79.62 598 ASN A C 1
ATOM 4654 O O . ASN A 1 598 ? 28.665 -2.345 -53.735 1.00 79.62 598 ASN A O 1
ATOM 4658 N N . HIS A 1 599 ? 28.153 -3.560 -55.569 1.00 78.88 599 HIS A N 1
ATOM 4659 C CA . HIS A 1 599 ? 26.766 -3.843 -55.184 1.00 78.88 599 HIS A CA 1
ATOM 4660 C C . HIS A 1 599 ? 26.656 -4.743 -53.955 1.00 78.88 599 HIS A C 1
ATOM 4662 O O . HIS A 1 599 ? 25.867 -4.440 -53.060 1.00 78.88 599 HIS A O 1
ATOM 4668 N N . ALA A 1 600 ? 27.483 -5.790 -53.875 1.00 81.81 600 ALA A N 1
ATOM 4669 C CA . ALA A 1 600 ? 27.495 -6.710 -52.742 1.00 81.81 600 ALA A CA 1
ATOM 4670 C C . ALA A 1 600 ? 27.840 -5.975 -51.441 1.00 81.81 600 ALA A C 1
ATOM 4672 O O . ALA A 1 600 ? 27.148 -6.138 -50.439 1.00 81.81 600 ALA A O 1
ATOM 4673 N N . LEU A 1 601 ? 28.832 -5.076 -51.478 1.00 87.38 601 LEU A N 1
ATOM 4674 C CA . LEU A 1 601 ? 29.164 -4.236 -50.325 1.00 87.38 601 LEU A CA 1
ATOM 4675 C C . LEU A 1 601 ? 28.027 -3.266 -49.980 1.00 87.38 601 LEU A C 1
ATOM 4677 O O . LEU A 1 601 ? 27.650 -3.160 -48.817 1.00 87.38 601 LEU A O 1
ATOM 4681 N N . ALA A 1 602 ? 27.429 -2.589 -50.965 1.00 85.31 602 ALA A N 1
ATOM 4682 C CA . ALA A 1 602 ? 26.315 -1.677 -50.702 1.00 85.31 602 ALA A CA 1
ATOM 4683 C C . ALA A 1 602 ? 25.119 -2.389 -50.039 1.00 85.31 602 ALA A C 1
ATOM 4685 O O . ALA A 1 602 ? 24.530 -1.853 -49.100 1.00 85.31 602 ALA A O 1
ATOM 4686 N N . ARG A 1 603 ? 24.793 -3.608 -50.489 1.00 85.19 603 ARG A N 1
ATOM 4687 C CA . ARG A 1 603 ? 23.749 -4.454 -49.894 1.00 85.19 603 ARG A CA 1
ATOM 4688 C C . ARG A 1 603 ? 24.118 -4.963 -48.509 1.00 85.19 603 ARG A C 1
ATOM 4690 O O . ARG A 1 603 ? 23.268 -4.947 -47.624 1.00 85.19 603 ARG A O 1
ATOM 4697 N N . PHE A 1 604 ? 25.369 -5.362 -48.305 1.00 90.19 604 PHE A N 1
ATOM 4698 C CA . PHE A 1 604 ? 25.869 -5.797 -47.005 1.00 90.19 604 PHE A CA 1
ATOM 4699 C C . PHE A 1 604 ? 25.693 -4.707 -45.939 1.00 90.19 604 PHE A C 1
ATOM 4701 O O . PHE A 1 604 ? 25.039 -4.939 -44.924 1.00 90.19 604 PHE A O 1
ATOM 4708 N N . PHE A 1 605 ? 26.184 -3.489 -46.191 1.00 91.31 605 PHE A N 1
ATOM 4709 C CA . PHE A 1 605 ? 26.058 -2.380 -45.237 1.00 91.31 605 PHE A CA 1
ATOM 4710 C C . PHE A 1 605 ? 24.600 -1.985 -44.972 1.00 91.31 605 PHE A C 1
ATOM 4712 O O . PHE A 1 605 ? 24.242 -1.680 -43.835 1.00 91.31 605 PHE A O 1
ATOM 4719 N N . GLU A 1 606 ? 23.751 -2.017 -46.002 1.00 87.19 606 GLU A N 1
ATOM 4720 C CA . GLU A 1 606 ? 22.315 -1.766 -45.866 1.00 87.19 606 GLU A CA 1
ATOM 4721 C C . GLU A 1 606 ? 21.600 -2.839 -45.031 1.00 87.19 606 GLU A C 1
ATOM 4723 O O . GLU A 1 606 ? 20.681 -2.515 -44.283 1.00 87.19 606 GLU A O 1
ATOM 4728 N N . THR A 1 607 ? 22.028 -4.096 -45.143 1.00 87.50 607 THR A N 1
ATOM 4729 C CA . THR A 1 607 ? 21.443 -5.221 -44.402 1.00 87.50 607 THR A CA 1
ATOM 4730 C C . THR A 1 607 ? 21.865 -5.190 -42.936 1.00 87.50 607 THR A C 1
ATOM 4732 O O . THR A 1 607 ? 21.027 -5.357 -42.055 1.00 87.50 607 THR A O 1
ATOM 4735 N N . VAL A 1 608 ? 23.149 -4.933 -42.659 1.00 89.56 608 VAL A N 1
ATOM 4736 C CA . VAL A 1 608 ? 23.677 -4.928 -41.284 1.00 89.56 608 VAL A CA 1
ATOM 4737 C C . VAL A 1 608 ? 23.234 -3.688 -40.507 1.00 89.56 608 VAL A C 1
ATOM 4739 O O . VAL A 1 608 ? 22.837 -3.797 -39.350 1.00 89.56 608 VAL A O 1
ATOM 4742 N N . ILE A 1 609 ? 23.289 -2.500 -41.116 1.00 90.44 609 ILE A N 1
ATOM 4743 C CA . ILE A 1 609 ? 22.854 -1.244 -40.486 1.00 90.44 609 ILE A CA 1
ATOM 4744 C C . ILE A 1 609 ? 21.739 -0.641 -41.354 1.00 90.44 609 ILE A C 1
ATOM 4746 O O . ILE A 1 609 ? 22.000 0.221 -42.207 1.00 90.44 609 ILE A O 1
ATOM 4750 N N . PRO A 1 610 ? 20.486 -1.095 -41.162 1.00 82.88 610 PRO A N 1
ATOM 4751 C CA . PRO A 1 610 ? 19.361 -0.643 -41.961 1.00 82.88 610 PRO A CA 1
ATOM 4752 C C . PRO A 1 610 ? 18.938 0.784 -41.602 1.00 82.88 610 PRO A C 1
ATOM 4754 O O . PRO A 1 610 ? 19.215 1.313 -40.520 1.00 82.88 610 PRO A O 1
ATOM 4757 N N . GLY A 1 611 ? 18.197 1.398 -42.521 1.00 83.12 611 GLY A N 1
ATOM 4758 C CA . GLY A 1 611 ? 17.577 2.705 -42.327 1.00 83.12 611 GLY A CA 1
ATOM 4759 C C . GLY A 1 611 ? 18.359 3.880 -42.917 1.00 83.12 611 GLY A C 1
ATOM 4760 O O . GLY A 1 611 ? 19.522 3.795 -43.318 1.00 83.12 611 GLY A O 1
ATOM 4761 N N . ASN A 1 612 ? 17.668 5.014 -42.984 1.00 83.19 612 ASN A N 1
ATOM 4762 C CA . ASN A 1 612 ? 18.203 6.292 -43.456 1.00 83.19 612 ASN A CA 1
ATOM 4763 C C . ASN A 1 612 ? 18.690 7.152 -42.277 1.00 83.19 612 ASN A C 1
ATOM 4765 O O . ASN A 1 612 ? 18.559 6.756 -41.123 1.00 83.19 612 ASN A O 1
ATOM 4769 N N . ALA A 1 613 ? 19.180 8.364 -42.546 1.00 80.50 613 ALA A N 1
ATOM 4770 C CA . ALA A 1 613 ? 19.724 9.269 -41.526 1.00 80.50 613 ALA A CA 1
ATOM 4771 C C . ALA A 1 613 ? 18.833 9.481 -40.276 1.00 80.50 613 ALA A C 1
ATOM 4773 O O . ALA A 1 613 ? 19.367 9.759 -39.207 1.00 80.50 613 ALA A O 1
ATOM 4774 N N . ARG A 1 614 ? 17.500 9.334 -40.377 1.00 81.94 614 ARG A N 1
ATOM 4775 C CA . ARG A 1 614 ? 16.548 9.501 -39.256 1.00 81.94 614 ARG A CA 1
ATOM 4776 C C . ARG A 1 614 ? 16.158 8.206 -38.548 1.00 81.94 614 ARG A C 1
ATOM 4778 O O . ARG A 1 614 ? 15.711 8.246 -37.411 1.00 81.94 614 ARG A O 1
ATOM 4785 N N . THR A 1 615 ? 16.271 7.072 -39.227 1.00 82.00 615 THR A N 1
ATOM 4786 C CA . THR A 1 615 ? 15.780 5.764 -38.745 1.00 82.00 615 THR A CA 1
ATOM 4787 C C . THR A 1 615 ? 16.907 4.783 -38.446 1.00 82.00 615 THR A C 1
ATOM 4789 O O . THR A 1 615 ? 16.663 3.704 -37.911 1.00 82.00 615 THR A O 1
ATOM 4792 N N . ARG A 1 616 ? 18.145 5.155 -38.786 1.00 86.62 616 ARG A N 1
ATOM 4793 C CA . ARG A 1 616 ? 19.329 4.320 -38.633 1.00 86.62 616 ARG A CA 1
ATOM 4794 C C . ARG A 1 616 ? 19.535 3.893 -37.185 1.00 86.62 616 ARG A C 1
ATOM 4796 O O . ARG A 1 616 ? 19.516 4.730 -36.285 1.00 86.62 616 ARG A O 1
ATOM 4803 N N . ARG A 1 617 ? 19.800 2.607 -36.983 1.00 86.25 617 ARG A N 1
ATOM 4804 C CA . ARG A 1 617 ? 20.097 1.996 -35.682 1.00 86.25 617 ARG A CA 1
ATOM 4805 C C . ARG A 1 617 ? 21.176 0.936 -35.847 1.00 86.25 617 ARG A C 1
ATOM 4807 O O . ARG A 1 617 ? 21.205 0.238 -36.857 1.00 86.25 617 ARG A O 1
ATOM 4814 N N . LEU A 1 618 ? 22.043 0.808 -34.852 1.00 87.19 618 LEU A N 1
ATOM 4815 C CA . LEU A 1 618 ? 22.954 -0.322 -34.746 1.00 87.19 618 LEU A CA 1
ATOM 4816 C C . LEU A 1 618 ? 22.164 -1.569 -34.350 1.00 87.19 618 LEU A C 1
ATOM 4818 O O . LEU A 1 618 ? 21.279 -1.471 -33.487 1.00 87.19 618 LEU A O 1
ATOM 4822 N N . PRO A 1 619 ? 22.465 -2.725 -34.955 1.00 83.56 619 PRO A N 1
ATOM 4823 C CA . PRO A 1 619 ? 21.856 -3.972 -34.557 1.00 83.56 619 PRO A CA 1
ATOM 4824 C C . PRO A 1 619 ? 22.469 -4.461 -33.222 1.00 83.56 619 PRO A C 1
ATOM 4826 O O . PRO A 1 619 ? 23.604 -4.092 -32.873 1.00 83.56 619 PRO A O 1
ATOM 4829 N N . PRO A 1 620 ? 21.730 -5.270 -32.448 1.00 75.75 620 PRO A N 1
ATOM 4830 C CA . PRO A 1 620 ? 22.140 -5.741 -31.122 1.00 75.75 620 PRO A CA 1
ATOM 4831 C C . PRO A 1 620 ? 23.502 -6.437 -31.082 1.00 75.75 620 PRO A C 1
ATOM 4833 O O . PRO A 1 620 ? 24.244 -6.305 -30.107 1.00 75.75 620 PRO A O 1
ATOM 4836 N N . GLU A 1 621 ? 23.851 -7.145 -32.153 1.00 79.25 621 GLU A N 1
ATOM 4837 C CA . GLU A 1 621 ? 25.094 -7.895 -32.318 1.00 79.25 621 GLU A CA 1
ATOM 4838 C C . GLU A 1 621 ? 26.322 -6.977 -32.294 1.00 79.25 621 GLU A C 1
ATOM 4840 O O . GLU A 1 621 ? 27.375 -7.382 -31.796 1.00 79.25 621 GLU A O 1
ATOM 4845 N N . LEU A 1 622 ? 26.186 -5.733 -32.777 1.00 86.12 622 LEU A N 1
ATOM 4846 C CA . LEU A 1 622 ? 27.247 -4.723 -32.718 1.00 86.12 622 LEU A CA 1
ATOM 4847 C C . LEU A 1 622 ? 27.324 -4.069 -31.333 1.00 86.12 622 LEU A C 1
ATOM 4849 O O . LEU A 1 622 ? 28.417 -3.884 -30.800 1.00 86.12 622 LEU A O 1
ATOM 4853 N N . LEU A 1 623 ? 26.180 -3.769 -30.708 1.00 80.31 623 LEU A N 1
ATOM 4854 C CA . LEU A 1 623 ? 26.130 -3.187 -29.356 1.00 80.31 623 LEU A CA 1
ATOM 4855 C C . LEU A 1 623 ? 26.656 -4.141 -28.279 1.00 80.31 623 LEU A C 1
ATOM 4857 O O . LEU A 1 623 ? 27.148 -3.710 -27.233 1.00 80.31 623 LEU A O 1
ATOM 4861 N N . ALA A 1 624 ? 26.555 -5.444 -28.537 1.00 76.00 624 ALA A N 1
ATOM 4862 C CA . ALA A 1 624 ? 26.992 -6.493 -27.635 1.00 76.00 624 ALA A CA 1
ATOM 4863 C C . ALA A 1 624 ? 28.522 -6.675 -27.577 1.00 76.00 624 ALA A C 1
ATOM 4865 O O . ALA A 1 624 ? 29.032 -7.336 -26.670 1.00 76.00 624 ALA A O 1
ATOM 4866 N N . GLN A 1 625 ? 29.274 -6.076 -28.501 1.00 85.19 625 GLN A N 1
ATOM 4867 C CA . GLN A 1 625 ? 30.716 -6.290 -28.613 1.00 85.19 625 GLN A CA 1
ATOM 4868 C C . GLN A 1 625 ? 31.510 -5.753 -27.406 1.00 85.19 625 GLN A C 1
ATOM 4870 O O . GLN A 1 625 ? 31.021 -4.880 -26.680 1.00 85.19 625 GLN A O 1
ATOM 4875 N N . PRO A 1 626 ? 32.716 -6.288 -27.130 1.00 83.88 626 PRO A N 1
ATOM 4876 C CA . PRO A 1 626 ? 33.571 -5.819 -26.043 1.00 83.88 626 PRO A CA 1
ATOM 4877 C C . PRO A 1 626 ? 34.095 -4.396 -26.285 1.00 83.88 626 PRO A C 1
ATOM 4879 O O . PRO A 1 626 ? 34.109 -3.893 -27.411 1.00 83.88 626 PRO A O 1
ATOM 4882 N N . GLU A 1 627 ? 34.566 -3.760 -25.210 1.00 85.62 627 GLU A N 1
ATOM 4883 C CA . GLU A 1 627 ? 35.023 -2.363 -25.202 1.00 85.62 627 GLU A CA 1
ATOM 4884 C C . GLU A 1 627 ? 36.011 -1.997 -26.326 1.00 85.62 627 GLU A C 1
ATOM 4886 O O . GLU A 1 627 ? 35.803 -0.950 -26.942 1.00 85.62 627 GLU A O 1
ATOM 4891 N N . PRO A 1 628 ? 37.017 -2.828 -26.684 1.00 88.00 628 PRO A N 1
ATOM 4892 C CA . PRO A 1 628 ? 37.946 -2.492 -27.764 1.00 88.00 628 PRO A CA 1
ATOM 4893 C C . PRO A 1 628 ? 37.264 -2.316 -29.126 1.00 88.00 628 PRO A C 1
ATOM 4895 O O . PRO A 1 628 ? 37.629 -1.422 -29.880 1.00 88.00 628 PRO A O 1
ATOM 4898 N N . LEU A 1 629 ? 36.241 -3.117 -29.439 1.00 90.19 629 LEU A N 1
ATOM 4899 C CA . LEU A 1 629 ? 35.508 -2.995 -30.702 1.00 90.19 629 LEU A CA 1
ATOM 4900 C C . LEU A 1 629 ? 34.562 -1.791 -30.677 1.00 90.19 629 LEU A C 1
ATOM 4902 O O . LEU A 1 629 ? 34.515 -1.012 -31.625 1.00 90.19 629 LEU A O 1
ATOM 4906 N N . LEU A 1 630 ? 33.849 -1.583 -29.571 1.00 89.19 630 LEU A N 1
ATOM 4907 C CA . LEU A 1 630 ? 32.986 -0.410 -29.413 1.00 89.19 630 LEU A CA 1
ATOM 4908 C C . LEU A 1 630 ? 33.766 0.908 -29.504 1.00 89.19 630 LEU A C 1
ATOM 4910 O O . LEU A 1 630 ? 33.276 1.891 -30.059 1.00 89.19 630 LEU A O 1
ATOM 4914 N N . ARG A 1 631 ? 35.002 0.921 -29.003 1.00 91.19 631 ARG A N 1
ATOM 4915 C CA . ARG A 1 631 ? 35.931 2.038 -29.150 1.00 91.19 631 ARG A CA 1
ATOM 4916 C C . ARG A 1 631 ? 36.244 2.324 -30.622 1.00 91.19 631 ARG A C 1
ATOM 4918 O O . ARG A 1 631 ? 36.184 3.478 -31.035 1.00 91.19 631 ARG A O 1
ATOM 4925 N N . GLU A 1 632 ? 36.514 1.295 -31.418 1.00 93.81 632 GLU A N 1
ATOM 4926 C CA . GLU A 1 632 ? 36.767 1.438 -32.857 1.00 93.81 632 GLU A CA 1
ATOM 4927 C C . GLU A 1 632 ? 35.564 2.012 -33.613 1.00 93.81 632 GLU A C 1
ATOM 4929 O O . GLU A 1 632 ? 35.722 2.905 -34.448 1.00 93.81 632 GLU A O 1
ATOM 4934 N N . PHE A 1 633 ? 34.348 1.589 -33.253 1.00 94.38 633 PHE A N 1
ATOM 4935 C CA . PHE A 1 633 ? 33.122 2.195 -33.775 1.00 94.38 633 PHE A CA 1
ATOM 4936 C C . PHE A 1 633 ? 33.055 3.698 -33.486 1.00 94.38 633 PHE A C 1
ATOM 4938 O O . PHE A 1 633 ? 32.793 4.491 -34.394 1.00 94.38 633 PHE A O 1
ATOM 4945 N N . LEU A 1 634 ? 33.323 4.104 -32.238 1.00 92.44 634 LEU A N 1
ATOM 4946 C CA . LEU A 1 634 ? 33.320 5.518 -31.864 1.00 92.44 634 LEU A CA 1
ATOM 4947 C C . LEU A 1 634 ? 34.386 6.318 -32.620 1.00 92.44 634 LEU A C 1
ATOM 4949 O O . LEU A 1 634 ? 34.103 7.451 -32.992 1.00 92.44 634 LEU A O 1
ATOM 4953 N N . ILE A 1 635 ? 35.566 5.749 -32.898 1.00 91.25 635 ILE A N 1
ATOM 4954 C CA . ILE A 1 635 ? 36.597 6.420 -33.707 1.00 91.25 635 ILE A CA 1
ATOM 4955 C C . ILE A 1 635 ? 36.041 6.773 -35.091 1.00 91.25 635 ILE A C 1
ATOM 4957 O O . ILE A 1 635 ? 36.108 7.932 -35.495 1.00 91.25 635 ILE A O 1
ATOM 4961 N N . GLY A 1 636 ? 35.450 5.806 -35.799 1.00 90.38 636 GLY A N 1
ATOM 4962 C CA . GLY A 1 636 ? 34.854 6.056 -37.117 1.00 90.38 636 GLY A CA 1
ATOM 4963 C C . GLY A 1 636 ? 33.694 7.055 -37.058 1.00 90.38 636 GLY A C 1
ATOM 4964 O O . GLY A 1 636 ? 33.631 7.991 -37.854 1.00 90.38 636 GLY A O 1
ATOM 4965 N N . ALA A 1 637 ? 32.805 6.906 -36.072 1.00 91.19 637 ALA A N 1
ATOM 4966 C CA . ALA A 1 637 ? 31.633 7.764 -35.918 1.00 91.19 637 ALA A CA 1
ATOM 4967 C C . ALA A 1 637 ? 31.996 9.223 -35.580 1.00 91.19 637 ALA A C 1
ATOM 4969 O O . ALA A 1 637 ? 31.414 10.148 -36.147 1.00 91.19 637 ALA A O 1
ATOM 4970 N N . PHE A 1 638 ? 32.962 9.448 -34.680 1.00 89.50 638 PHE A N 1
ATOM 4971 C CA . PHE A 1 638 ? 33.404 10.792 -34.288 1.00 89.50 638 PHE A CA 1
ATOM 4972 C C . PHE A 1 638 ? 34.329 11.445 -35.316 1.00 89.50 638 PHE A C 1
ATOM 4974 O O . PHE A 1 638 ? 34.340 12.668 -35.394 1.00 89.50 638 PHE A O 1
ATOM 4981 N N . ARG A 1 639 ? 35.077 10.688 -36.127 1.00 86.81 639 ARG A N 1
ATOM 4982 C CA . ARG A 1 639 ? 35.799 11.279 -37.267 1.00 86.81 639 ARG A CA 1
ATOM 4983 C C . ARG A 1 639 ? 34.836 11.861 -38.295 1.00 86.81 639 ARG A C 1
ATOM 4985 O O . ARG A 1 639 ? 35.070 12.949 -38.790 1.00 86.81 639 ARG A O 1
ATOM 4992 N N . ALA A 1 640 ? 33.744 11.155 -38.573 1.00 82.56 640 ALA A N 1
ATOM 4993 C CA . ALA A 1 640 ? 32.791 11.559 -39.600 1.00 82.56 640 ALA A CA 1
ATOM 4994 C C . ALA A 1 640 ? 31.770 12.612 -39.133 1.00 82.56 640 ALA A C 1
ATOM 4996 O O . ALA A 1 640 ? 31.466 13.535 -39.873 1.00 82.56 640 ALA A O 1
ATOM 4997 N N . ALA A 1 641 ? 31.235 12.485 -37.914 1.00 83.31 641 ALA A N 1
ATOM 4998 C CA . ALA A 1 641 ? 30.158 13.353 -37.412 1.00 83.31 641 ALA A CA 1
ATOM 4999 C C . ALA A 1 641 ? 30.461 13.981 -36.038 1.00 83.31 641 ALA A C 1
ATOM 5001 O O . ALA A 1 641 ? 29.559 14.450 -35.328 1.00 83.31 641 ALA A O 1
ATOM 5002 N N . GLY A 1 642 ? 31.730 13.964 -35.626 1.00 82.44 642 GLY A N 1
ATOM 5003 C CA . GLY A 1 642 ? 32.178 14.595 -34.395 1.00 82.44 642 GLY A CA 1
ATOM 5004 C C . GLY A 1 642 ? 32.297 16.109 -34.530 1.00 82.44 642 GLY A C 1
ATOM 5005 O O . GLY A 1 642 ? 32.610 16.655 -35.582 1.00 82.44 642 GLY A O 1
ATOM 5006 N N . THR A 1 643 ? 32.067 16.814 -33.429 1.00 77.44 643 THR A N 1
ATOM 5007 C CA . THR A 1 643 ? 32.232 18.267 -33.340 1.00 77.44 643 THR A CA 1
ATOM 5008 C C . THR A 1 643 ? 33.113 18.631 -32.160 1.00 77.44 643 THR A C 1
ATOM 5010 O O . THR A 1 643 ? 32.944 18.067 -31.075 1.00 77.44 643 THR A O 1
ATOM 5013 N N . TRP A 1 644 ? 33.995 19.610 -32.354 1.00 72.12 644 TRP A N 1
ATOM 5014 C CA . TRP A 1 644 ? 34.881 20.144 -31.323 1.00 72.12 644 TRP A CA 1
ATOM 5015 C C . TRP A 1 644 ? 34.735 21.661 -31.206 1.00 72.12 644 TRP A C 1
ATOM 5017 O O . TRP A 1 644 ? 34.853 22.381 -32.194 1.00 72.12 644 TRP A O 1
ATOM 5027 N N . ASP A 1 645 ? 34.513 22.139 -29.983 1.00 66.06 645 ASP A N 1
ATOM 5028 C CA . ASP A 1 645 ? 34.583 23.558 -29.633 1.00 66.06 645 ASP A CA 1
ATOM 5029 C C . ASP A 1 645 ? 35.896 23.832 -28.880 1.00 66.06 645 ASP A C 1
ATOM 5031 O O . ASP A 1 645 ? 36.048 23.446 -27.716 1.00 66.06 645 ASP A O 1
ATOM 5035 N N . GLY A 1 646 ? 36.846 24.490 -29.555 1.00 53.91 646 GLY A N 1
ATOM 5036 C CA . GLY A 1 646 ? 38.180 24.792 -29.022 1.00 53.91 646 GLY A CA 1
ATOM 5037 C C . GLY A 1 646 ? 38.213 25.852 -27.915 1.00 53.91 646 GLY A C 1
ATOM 5038 O O . GLY A 1 646 ? 39.164 25.869 -27.133 1.00 53.91 646 GLY A O 1
ATOM 5039 N N . ALA A 1 647 ? 37.180 26.694 -27.808 1.00 52.34 647 ALA A N 1
ATOM 5040 C CA . ALA A 1 647 ? 37.062 27.694 -26.746 1.00 52.34 647 ALA A CA 1
ATOM 5041 C C . ALA A 1 647 ? 36.375 27.115 -25.496 1.00 52.34 647 ALA A C 1
ATOM 5043 O O . ALA A 1 647 ? 36.746 27.456 -24.375 1.00 52.34 647 ALA A O 1
ATOM 5044 N N . GLY A 1 648 ? 35.401 26.214 -25.681 1.00 52.50 648 GLY A N 1
ATOM 5045 C CA . GLY A 1 648 ? 34.593 25.634 -24.600 1.00 52.50 648 GLY A CA 1
ATOM 5046 C C . GLY A 1 648 ? 35.000 24.234 -24.118 1.00 52.50 648 GLY A C 1
ATOM 5047 O O . GLY A 1 648 ? 34.444 23.758 -23.124 1.00 52.50 648 GLY A O 1
ATOM 5048 N N . GLY A 1 649 ? 35.918 23.546 -24.809 1.00 57.97 649 GLY A N 1
ATOM 5049 C CA . GLY A 1 649 ? 36.371 22.194 -24.458 1.00 57.97 649 GLY A CA 1
ATOM 5050 C C . GLY A 1 649 ? 35.253 21.145 -24.504 1.00 57.97 649 GLY A C 1
ATOM 5051 O O . GLY A 1 649 ? 35.151 20.311 -23.602 1.00 57.97 649 GLY A O 1
ATOM 5052 N N . ARG A 1 650 ? 34.371 21.211 -25.511 1.00 66.62 650 ARG A N 1
ATOM 5053 C CA . ARG A 1 650 ? 33.205 20.318 -25.664 1.00 66.62 650 ARG A CA 1
ATOM 5054 C C . ARG A 1 650 ? 33.383 19.420 -26.888 1.00 66.62 650 ARG A C 1
ATOM 5056 O O . ARG A 1 650 ? 33.511 19.925 -28.001 1.00 66.62 650 ARG A O 1
ATOM 5063 N N . ILE A 1 651 ? 33.355 18.103 -26.672 1.00 78.88 651 ILE A N 1
ATOM 5064 C CA . ILE A 1 651 ? 33.331 17.079 -27.730 1.00 78.88 651 ILE A CA 1
ATOM 5065 C C . ILE A 1 651 ? 31.877 16.659 -27.924 1.00 78.88 651 ILE A C 1
ATOM 5067 O O . ILE A 1 651 ? 31.173 16.402 -26.943 1.00 78.88 651 ILE A O 1
ATOM 5071 N N . GLY A 1 652 ? 31.413 16.580 -29.165 1.00 84.19 652 GLY A N 1
ATOM 5072 C CA . GLY A 1 652 ? 30.067 16.109 -29.468 1.00 84.19 652 GLY A CA 1
ATOM 5073 C C . GLY A 1 652 ? 30.002 15.200 -30.683 1.00 84.19 652 GLY A C 1
ATOM 5074 O O . GLY A 1 652 ? 30.925 15.184 -31.483 1.00 84.19 652 GLY A O 1
ATOM 5075 N N . TYR A 1 653 ? 28.899 14.473 -30.808 1.00 89.12 653 TYR A N 1
ATOM 5076 C CA . TYR A 1 653 ? 28.501 13.685 -31.971 1.00 89.12 653 TYR A CA 1
ATOM 5077 C C . TYR A 1 653 ? 27.083 14.098 -32.363 1.00 89.12 653 TYR A C 1
ATOM 5079 O O . TYR A 1 653 ? 26.213 14.214 -31.492 1.00 89.12 653 TYR A O 1
ATOM 5087 N N . LYS A 1 654 ? 26.848 14.362 -33.649 1.00 88.62 654 LYS A N 1
ATOM 5088 C CA . LYS A 1 654 ? 25.545 14.807 -34.161 1.00 88.62 654 LYS A CA 1
ATOM 5089 C C . LYS A 1 654 ? 24.918 13.735 -35.043 1.00 88.62 654 LYS A C 1
ATOM 5091 O O . LYS A 1 654 ? 25.595 13.122 -35.856 1.00 88.62 654 LYS A O 1
ATOM 5096 N N . THR A 1 655 ? 23.611 13.535 -34.911 1.00 88.19 655 THR A N 1
ATOM 5097 C CA . THR A 1 655 ? 22.851 12.638 -35.790 1.00 88.19 655 THR A CA 1
ATOM 5098 C C . THR A 1 655 ? 21.384 13.058 -35.874 1.00 88.19 655 THR A C 1
ATOM 5100 O O . THR A 1 655 ? 20.842 13.659 -34.945 1.00 88.19 655 THR A O 1
ATOM 5103 N N . ALA A 1 656 ? 20.726 12.747 -36.991 1.00 86.00 656 ALA A N 1
ATOM 5104 C CA . ALA A 1 656 ? 19.281 12.913 -37.143 1.00 86.00 656 ALA A CA 1
ATOM 5105 C C . ALA A 1 656 ? 18.486 11.706 -36.609 1.00 86.00 656 ALA A C 1
ATOM 5107 O O . ALA A 1 656 ? 17.261 11.779 -36.527 1.00 86.00 656 ALA A O 1
ATOM 5108 N N . SER A 1 657 ? 19.160 10.607 -36.246 1.00 84.94 657 SER A N 1
ATOM 5109 C CA . SER A 1 657 ? 18.516 9.411 -35.702 1.00 84.94 657 SER A CA 1
ATOM 5110 C C . SER A 1 657 ? 18.476 9.449 -34.167 1.00 84.94 657 SER A C 1
ATOM 5112 O O . SER A 1 657 ? 19.536 9.435 -33.532 1.00 84.94 657 SER A O 1
ATOM 5114 N N . PRO A 1 658 ? 17.283 9.432 -33.539 1.00 79.44 658 PRO A N 1
ATOM 5115 C CA . PRO A 1 658 ? 17.164 9.348 -32.083 1.00 79.44 658 PRO A CA 1
ATOM 5116 C C . PRO A 1 658 ? 17.731 8.034 -31.536 1.00 79.44 658 PRO A C 1
ATOM 5118 O O . PRO A 1 658 ? 18.395 8.032 -30.499 1.00 79.44 658 PRO A O 1
ATOM 5121 N N . ALA A 1 659 ? 17.512 6.927 -32.255 1.00 78.38 659 ALA A N 1
ATOM 5122 C CA . ALA A 1 659 ? 17.994 5.607 -31.863 1.00 78.38 659 ALA A CA 1
ATOM 5123 C C . ALA A 1 659 ? 19.526 5.570 -31.840 1.00 78.38 659 ALA A C 1
ATOM 5125 O O . ALA A 1 659 ? 20.119 5.160 -30.844 1.00 78.38 659 ALA A O 1
ATOM 5126 N N . LEU A 1 660 ? 20.172 6.082 -32.893 1.00 85.69 660 LEU A N 1
ATOM 5127 C CA . LEU A 1 660 ? 21.630 6.120 -32.972 1.00 85.69 660 LEU A CA 1
ATOM 5128 C C . LEU A 1 660 ? 22.232 7.065 -31.923 1.00 85.69 660 LEU A C 1
ATOM 5130 O O . LEU A 1 660 ? 23.251 6.735 -31.323 1.00 85.69 660 LEU A O 1
ATOM 5134 N N . ALA A 1 661 ? 21.589 8.206 -31.647 1.00 84.44 661 ALA A N 1
ATOM 5135 C CA . ALA A 1 661 ? 22.021 9.114 -30.585 1.00 84.44 661 ALA A CA 1
ATOM 5136 C C . ALA A 1 661 ? 22.003 8.437 -29.204 1.00 84.44 661 ALA A C 1
ATOM 5138 O O . ALA A 1 661 ? 22.954 8.588 -28.435 1.00 84.44 661 ALA A O 1
ATOM 5139 N N . SER A 1 662 ? 20.948 7.671 -28.899 1.00 77.81 662 SER A N 1
ATOM 5140 C CA . SER A 1 662 ? 20.871 6.901 -27.652 1.00 77.81 662 SER A CA 1
ATOM 5141 C C . SER A 1 662 ? 21.938 5.812 -27.604 1.00 77.81 662 SER A C 1
ATOM 5143 O O . SER A 1 662 ? 22.689 5.747 -26.638 1.00 77.81 662 SER A O 1
ATOM 5145 N N . GLN A 1 663 ? 22.081 5.035 -28.679 1.00 84.00 663 GLN A N 1
ATOM 5146 C CA . GLN A 1 663 ? 23.049 3.941 -28.765 1.00 84.00 663 GLN A CA 1
ATOM 5147 C C . GLN A 1 663 ? 24.496 4.428 -28.613 1.00 84.00 663 GLN A C 1
ATOM 5149 O O . GLN A 1 663 ? 25.271 3.829 -27.874 1.00 84.00 663 GLN A O 1
ATOM 5154 N N . VAL A 1 664 ? 24.868 5.549 -29.240 1.00 86.88 664 VAL A N 1
ATOM 5155 C CA . VAL A 1 664 ? 26.194 6.166 -29.054 1.00 86.88 664 VAL A CA 1
ATOM 5156 C C . VAL A 1 664 ? 26.389 6.621 -27.609 1.00 86.88 664 VAL A C 1
ATOM 5158 O O . VAL A 1 664 ? 27.465 6.423 -27.044 1.00 86.88 664 VAL A O 1
ATOM 5161 N N . ALA A 1 665 ? 25.360 7.199 -26.986 1.00 81.25 665 ALA A N 1
ATOM 5162 C CA . ALA A 1 665 ? 25.428 7.579 -25.582 1.00 81.25 665 ALA A CA 1
ATOM 5163 C C . ALA A 1 665 ? 25.595 6.361 -24.657 1.00 81.25 665 ALA A C 1
ATOM 5165 O O . ALA A 1 665 ? 26.392 6.418 -23.723 1.00 81.25 665 ALA A O 1
ATOM 5166 N N . ASP A 1 666 ? 24.920 5.251 -24.947 1.00 77.06 666 ASP A N 1
ATOM 5167 C CA . ASP A 1 666 ? 25.014 4.016 -24.167 1.00 77.06 666 ASP A CA 1
ATOM 5168 C C . ASP A 1 666 ? 26.390 3.344 -24.333 1.00 77.06 666 ASP A C 1
ATOM 5170 O O . ASP A 1 666 ? 26.967 2.866 -23.355 1.00 77.06 666 ASP A O 1
ATOM 5174 N N . ILE A 1 667 ? 26.975 3.384 -25.538 1.00 83.88 667 ILE A N 1
ATOM 5175 C CA . ILE A 1 667 ? 28.358 2.937 -25.775 1.00 83.88 667 ILE A CA 1
ATOM 5176 C C . ILE A 1 667 ? 29.344 3.786 -24.962 1.00 83.88 667 ILE A C 1
ATOM 5178 O O . ILE A 1 667 ? 30.224 3.244 -24.294 1.00 83.88 667 ILE A O 1
ATOM 5182 N N . LEU A 1 668 ? 29.195 5.113 -24.982 1.00 82.50 668 LEU A N 1
ATOM 5183 C CA . LEU A 1 668 ? 30.035 6.020 -24.196 1.00 82.50 668 LEU A CA 1
ATOM 5184 C C . LEU A 1 668 ? 29.911 5.737 -22.691 1.00 82.50 668 LEU A C 1
ATOM 5186 O O . LEU A 1 668 ? 30.939 5.647 -22.022 1.00 82.50 668 LEU A O 1
ATOM 5190 N N . LEU A 1 669 ? 28.691 5.527 -22.182 1.00 75.69 669 LEU A N 1
ATOM 5191 C CA . LEU A 1 669 ? 28.435 5.143 -20.787 1.00 75.69 669 LEU A CA 1
ATOM 5192 C C . LEU A 1 669 ? 29.130 3.833 -20.419 1.00 75.69 669 LEU A C 1
ATOM 5194 O O . LEU A 1 669 ? 29.768 3.754 -19.368 1.00 75.69 669 LEU A O 1
ATOM 5198 N N . ARG A 1 670 ? 29.062 2.829 -21.301 1.00 75.19 670 ARG A N 1
ATOM 5199 C CA . ARG A 1 670 ? 29.736 1.539 -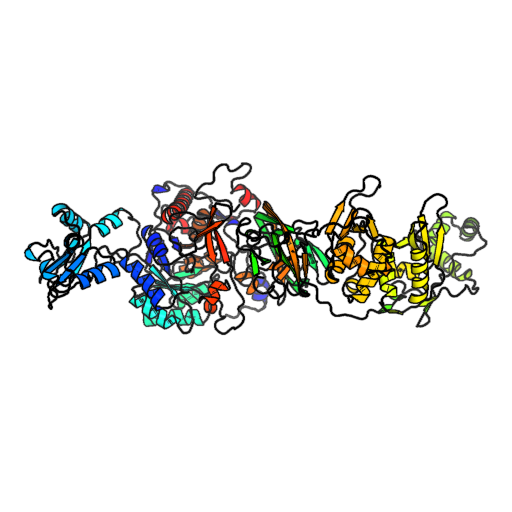21.112 1.00 75.19 670 ARG A CA 1
ATOM 5200 C C . ARG A 1 670 ? 31.254 1.686 -21.021 1.00 75.19 670 ARG A C 1
ATOM 5202 O O . ARG A 1 670 ? 31.867 1.020 -20.202 1.00 75.19 670 ARG A O 1
ATOM 5209 N N . LEU A 1 671 ? 31.839 2.596 -21.797 1.00 76.38 671 LEU A N 1
ATOM 5210 C CA . LEU A 1 671 ? 33.271 2.918 -21.761 1.00 76.38 671 LEU A CA 1
ATOM 5211 C C . LEU A 1 671 ? 33.660 3.876 -20.613 1.00 76.38 671 LEU A C 1
ATOM 5213 O O . LEU A 1 671 ? 34.798 4.341 -20.546 1.00 76.38 671 LEU A O 1
ATOM 5217 N N . GLY A 1 672 ? 32.728 4.211 -19.713 1.00 70.25 672 GLY A N 1
ATOM 5218 C CA . GLY A 1 672 ? 32.981 5.085 -18.565 1.00 70.25 672 GLY A CA 1
ATOM 5219 C C . GLY A 1 672 ? 33.010 6.583 -18.894 1.00 70.25 672 GLY A C 1
ATOM 5220 O O . GLY A 1 672 ? 33.498 7.383 -18.088 1.00 70.25 672 GLY A O 1
ATOM 5221 N N . TYR A 1 673 ? 32.491 6.978 -20.058 1.00 76.19 673 TYR A N 1
ATOM 5222 C CA . TYR A 1 673 ? 32.265 8.370 -20.439 1.00 76.19 673 TYR A CA 1
ATOM 5223 C C . TYR A 1 673 ? 30.814 8.764 -20.172 1.00 76.19 673 TYR A C 1
ATOM 5225 O O . TYR A 1 673 ? 29.896 7.979 -20.357 1.00 76.19 673 TYR A O 1
ATOM 5233 N N . PHE A 1 674 ? 30.588 10.007 -19.752 1.00 73.50 674 PHE A N 1
ATOM 5234 C CA . PHE A 1 674 ? 29.271 10.464 -19.300 1.00 73.50 674 PHE A CA 1
ATOM 5235 C C . PHE A 1 674 ? 28.705 11.513 -20.268 1.00 73.50 674 PHE A C 1
ATOM 5237 O O . PHE A 1 674 ? 28.941 12.712 -20.078 1.00 73.50 674 PHE A O 1
ATOM 5244 N N . PRO A 1 675 ? 28.025 11.088 -21.348 1.00 76.81 675 PRO A N 1
ATOM 5245 C CA . PRO A 1 675 ? 27.445 11.995 -22.324 1.00 76.81 675 PRO A CA 1
ATOM 5246 C C . PRO A 1 675 ? 26.106 12.571 -21.858 1.00 76.81 675 PRO A C 1
ATOM 5248 O O . PRO A 1 675 ? 25.373 11.987 -21.065 1.00 76.81 675 PRO A O 1
ATOM 5251 N N . SER A 1 676 ? 25.759 13.713 -22.437 1.00 74.62 676 SER A N 1
ATOM 5252 C CA . SER A 1 676 ? 24.410 14.270 -22.433 1.00 74.62 676 SER A CA 1
ATOM 5253 C C . SER A 1 676 ? 23.837 14.192 -23.840 1.00 74.62 676 SER A C 1
ATOM 5255 O O . SER A 1 676 ? 24.515 14.565 -24.793 1.00 74.62 676 SER A O 1
ATOM 5257 N N . VAL A 1 677 ? 22.603 13.719 -23.985 1.00 77.19 677 VAL A N 1
ATOM 5258 C CA . VAL A 1 677 ? 21.897 13.750 -25.274 1.00 77.19 677 VAL A CA 1
ATOM 5259 C C . VAL A 1 677 ? 20.952 14.943 -25.268 1.00 77.19 677 VAL A C 1
ATOM 5261 O O . VAL A 1 677 ? 20.248 15.165 -24.288 1.00 77.19 677 VAL A O 1
ATOM 5264 N N . GLN A 1 678 ? 20.963 15.746 -26.328 1.00 76.12 678 GLN A N 1
ATOM 5265 C CA . GLN A 1 678 ? 20.118 16.933 -26.460 1.00 76.12 678 GLN A CA 1
ATOM 5266 C C . GLN A 1 678 ? 19.501 16.978 -27.853 1.00 76.12 678 GLN A C 1
ATOM 5268 O O . GLN A 1 678 ? 20.224 16.903 -28.845 1.00 76.12 678 GLN A O 1
ATOM 5273 N N . ARG A 1 679 ? 18.178 17.139 -27.927 1.00 80.19 679 ARG A N 1
ATOM 5274 C CA . ARG A 1 679 ? 17.494 17.471 -29.179 1.00 80.19 679 ARG A CA 1
ATOM 5275 C C . ARG A 1 679 ? 17.608 18.975 -29.427 1.00 80.19 679 ARG A C 1
ATOM 5277 O O . ARG A 1 679 ? 17.460 19.758 -28.491 1.00 80.19 679 ARG A O 1
ATOM 5284 N N . TYR A 1 680 ? 17.880 19.379 -30.661 1.00 77.50 680 TYR A N 1
ATOM 5285 C CA . TYR A 1 680 ? 17.951 20.783 -31.053 1.00 77.50 680 TYR A CA 1
ATOM 5286 C C . TYR A 1 680 ? 17.458 20.991 -32.490 1.00 77.50 680 TYR A C 1
ATOM 5288 O O . TYR A 1 680 ? 17.457 20.067 -33.305 1.00 77.50 680 TYR A O 1
ATOM 5296 N N . GLU A 1 681 ? 17.058 22.226 -32.786 1.00 75.06 681 GLU A N 1
ATOM 5297 C CA . GLU A 1 681 ? 16.657 22.671 -34.121 1.00 75.06 681 GLU A CA 1
ATOM 5298 C C . GLU A 1 681 ? 17.796 23.529 -34.715 1.00 75.06 681 GLU A C 1
ATOM 5300 O O . GLU A 1 681 ? 18.161 24.551 -34.122 1.00 75.06 681 GLU A O 1
ATOM 5305 N N . PRO A 1 682 ? 18.436 23.116 -35.824 1.00 68.88 682 PRO A N 1
ATOM 5306 C CA . PRO A 1 682 ? 19.486 23.897 -36.476 1.00 68.88 682 PRO A CA 1
ATOM 5307 C C . PRO A 1 682 ? 18.945 25.229 -37.022 1.00 68.88 682 PRO A C 1
ATOM 5309 O O . PRO A 1 682 ? 17.943 25.256 -37.726 1.00 68.88 682 PRO A O 1
ATOM 5312 N N . GLN A 1 683 ? 19.639 26.341 -36.760 1.00 52.81 683 GLN A N 1
ATOM 5313 C CA . GLN A 1 683 ? 19.191 27.684 -37.174 1.00 52.81 683 GLN A CA 1
ATOM 5314 C C . GLN A 1 683 ? 19.306 27.955 -38.692 1.00 52.81 683 GLN A C 1
ATOM 5316 O O . GLN A 1 683 ? 18.685 28.894 -39.184 1.00 52.81 683 GLN A O 1
ATOM 5321 N N . HIS A 1 684 ? 20.067 27.148 -39.446 1.00 53.12 684 HIS A N 1
ATOM 5322 C CA . HIS A 1 684 ? 20.395 27.410 -40.860 1.00 53.12 684 HIS A CA 1
ATOM 5323 C C . HIS A 1 684 ? 20.340 26.176 -41.784 1.00 53.12 684 HIS A C 1
ATOM 5325 O O . HIS A 1 684 ? 20.925 26.185 -42.865 1.00 53.12 684 HIS A O 1
ATOM 5331 N N . GLU A 1 685 ? 19.618 25.116 -41.409 1.00 53.56 685 GLU A N 1
ATOM 5332 C CA . GLU A 1 685 ? 19.499 23.902 -42.230 1.00 53.56 685 GLU A CA 1
ATOM 5333 C C . GLU A 1 685 ? 18.029 23.525 -42.471 1.00 53.56 685 GLU A C 1
ATOM 5335 O O . GLU A 1 685 ? 17.170 23.754 -41.627 1.00 53.56 685 GLU A O 1
ATOM 5340 N N . ARG A 1 686 ? 17.718 22.884 -43.611 1.00 49.09 686 ARG A N 1
ATOM 5341 C CA . ARG A 1 686 ? 16.375 22.328 -43.922 1.00 49.09 686 ARG A CA 1
ATOM 5342 C C . ARG A 1 686 ? 15.994 21.105 -43.057 1.00 49.09 686 ARG A C 1
ATOM 5344 O O . ARG A 1 686 ? 15.097 20.346 -43.420 1.00 49.09 686 ARG A O 1
ATOM 5351 N N . TRP A 1 687 ? 16.697 20.869 -41.954 1.00 53.28 687 TRP A N 1
ATOM 5352 C CA . TRP A 1 687 ? 16.589 19.670 -41.129 1.00 53.28 687 TRP A CA 1
ATOM 5353 C C . TRP A 1 687 ? 15.932 20.020 -39.797 1.00 53.28 687 TRP A C 1
ATOM 5355 O O . TRP A 1 687 ? 16.489 20.791 -39.030 1.00 53.28 687 TRP A O 1
ATOM 5365 N N . SER A 1 688 ? 14.768 19.435 -39.512 1.00 56.56 688 SER A N 1
ATOM 5366 C CA . SER A 1 688 ? 14.101 19.547 -38.211 1.00 56.56 688 SER A CA 1
ATOM 5367 C C . SER A 1 688 ? 14.435 18.356 -37.305 1.00 56.56 688 SER A C 1
ATOM 5369 O O . SER A 1 688 ? 14.400 17.212 -37.772 1.00 56.56 688 SER A O 1
ATOM 5371 N N . GLY A 1 689 ? 14.685 18.606 -36.019 1.00 69.25 689 GLY A N 1
ATOM 5372 C CA . GLY A 1 689 ? 14.829 17.590 -34.971 1.00 69.25 689 GLY A CA 1
ATOM 5373 C C . GLY A 1 689 ? 16.143 16.803 -34.989 1.00 69.25 689 GLY A C 1
ATOM 5374 O O . GLY A 1 689 ? 16.120 15.579 -35.105 1.00 69.25 689 GLY A O 1
ATOM 5375 N N . MET A 1 690 ? 17.287 17.481 -34.845 1.00 81.88 690 MET A N 1
ATOM 5376 C CA . MET A 1 690 ? 18.596 16.827 -34.698 1.00 81.88 690 MET A CA 1
ATOM 5377 C C . MET A 1 690 ? 18.920 16.488 -33.241 1.00 81.88 690 MET A C 1
ATOM 5379 O O . MET A 1 690 ? 18.442 17.137 -32.312 1.00 81.88 690 MET A O 1
ATOM 5383 N N . TYR A 1 691 ? 19.796 15.504 -33.040 1.00 83.62 691 TYR A N 1
ATOM 5384 C CA . TYR A 1 691 ? 20.296 15.091 -31.733 1.00 83.62 691 TYR A CA 1
ATOM 5385 C C . TYR A 1 691 ? 21.803 15.330 -31.639 1.00 83.62 691 TYR A C 1
ATOM 5387 O O . TYR A 1 691 ? 22.562 15.000 -32.549 1.00 83.62 691 TYR A O 1
ATOM 5395 N N . ALA A 1 692 ? 22.241 15.896 -30.517 1.00 84.00 692 ALA A N 1
ATOM 5396 C CA . ALA A 1 692 ? 23.644 16.055 -30.164 1.00 84.00 692 ALA A CA 1
ATOM 5397 C C . ALA A 1 692 ? 23.955 15.246 -28.903 1.00 84.00 692 ALA A C 1
ATOM 5399 O O . ALA A 1 692 ? 23.392 15.504 -27.838 1.00 84.00 692 ALA A O 1
ATOM 5400 N N . VAL A 1 693 ? 24.892 14.310 -29.016 1.00 85.25 693 VAL A N 1
ATOM 5401 C CA . VAL A 1 693 ? 25.516 13.612 -27.891 1.00 85.25 693 VAL A CA 1
ATOM 5402 C C . VAL A 1 693 ? 26.751 14.415 -27.499 1.00 85.25 693 VAL A C 1
ATOM 5404 O O . VAL A 1 693 ? 27.694 14.498 -28.274 1.00 85.25 693 VAL A O 1
ATOM 5407 N N . ARG A 1 694 ? 26.749 15.066 -26.337 1.00 82.81 694 ARG A N 1
ATOM 5408 C CA . ARG A 1 694 ? 27.812 15.981 -25.888 1.00 82.81 694 ARG A CA 1
ATOM 5409 C C . ARG A 1 694 ? 28.486 15.459 -24.633 1.00 82.81 694 ARG A C 1
ATOM 5411 O O . ARG A 1 694 ? 27.803 15.152 -23.658 1.00 82.81 694 ARG A O 1
ATOM 5418 N N . LEU A 1 695 ? 29.812 15.456 -24.625 1.00 76.00 695 LEU A N 1
ATOM 5419 C CA . LEU A 1 695 ? 30.627 15.263 -23.432 1.00 76.00 695 LEU A CA 1
ATOM 5420 C C . LEU A 1 695 ? 30.919 16.650 -22.826 1.00 76.00 695 LEU A C 1
ATOM 5422 O O . LEU A 1 695 ? 31.435 17.518 -23.532 1.00 76.00 695 LEU A O 1
ATOM 5426 N N . PRO A 1 696 ? 30.548 16.916 -21.560 1.00 65.81 696 PRO A N 1
ATOM 5427 C CA . PRO A 1 696 ? 30.869 18.179 -20.899 1.00 65.81 696 PRO A CA 1
ATOM 5428 C C . PRO A 1 696 ? 32.096 18.054 -19.978 1.00 65.81 696 PRO A C 1
ATOM 5430 O O . PRO A 1 696 ? 32.217 17.093 -19.225 1.00 65.81 696 PRO A O 1
ATOM 5433 N N . GLY A 1 697 ? 32.963 19.071 -19.938 1.00 63.00 697 GLY A N 1
ATOM 5434 C CA . GLY A 1 697 ? 33.937 19.267 -18.850 1.00 63.00 697 GLY A CA 1
ATOM 5435 C C . GLY A 1 697 ? 35.037 18.195 -18.736 1.00 63.00 697 GLY A C 1
ATOM 5436 O O . GLY A 1 697 ? 35.773 17.940 -19.683 1.00 63.00 697 GLY A O 1
ATOM 5437 N N . ALA A 1 698 ? 35.215 17.598 -17.548 1.00 56.00 698 ALA A N 1
ATOM 5438 C CA . ALA A 1 698 ? 36.316 16.662 -17.258 1.00 56.00 698 ALA A CA 1
ATOM 5439 C C . ALA A 1 698 ? 36.309 15.351 -18.092 1.00 56.00 698 ALA A C 1
ATOM 5441 O O . ALA A 1 698 ? 37.391 14.924 -18.503 1.00 56.00 698 ALA A O 1
ATOM 5442 N N . PRO A 1 699 ? 35.149 14.728 -18.399 1.00 61.41 699 PRO A N 1
ATOM 5443 C CA . PRO A 1 699 ? 35.039 13.654 -19.391 1.00 61.41 699 PRO A CA 1
ATOM 5444 C C . PRO A 1 699 ? 35.658 13.955 -20.762 1.00 61.41 699 PRO A C 1
ATOM 5446 O O . PRO A 1 699 ? 36.196 13.037 -21.369 1.00 61.41 699 PRO A O 1
ATOM 5449 N N . CYS A 1 700 ? 35.659 15.210 -21.232 1.00 66.50 700 CYS A N 1
ATOM 5450 C CA . CYS A 1 700 ? 36.288 15.568 -22.510 1.00 66.50 700 CYS A CA 1
ATOM 5451 C C . CYS A 1 700 ? 37.792 15.314 -22.513 1.00 66.50 700 CYS A C 1
ATOM 5453 O O . CYS A 1 700 ? 38.320 14.846 -23.513 1.00 66.50 700 CYS A O 1
ATOM 5455 N N . ARG A 1 701 ? 38.478 15.584 -21.394 1.00 66.44 701 ARG A N 1
ATOM 5456 C CA . ARG A 1 701 ? 39.919 15.321 -21.267 1.00 66.44 701 ARG A CA 1
ATOM 5457 C C . ARG A 1 701 ? 40.204 13.826 -21.302 1.00 66.44 701 ARG A C 1
ATOM 5459 O O . ARG A 1 701 ? 40.959 13.383 -22.150 1.00 66.44 701 ARG A O 1
ATOM 5466 N N . ARG A 1 702 ? 39.495 13.033 -20.488 1.00 69.12 702 ARG A N 1
ATOM 5467 C CA . ARG A 1 702 ? 39.636 11.563 -20.505 1.00 69.12 702 ARG A CA 1
ATOM 5468 C C . ARG A 1 702 ? 39.262 10.951 -21.854 1.00 69.12 702 ARG A C 1
ATOM 5470 O O . ARG A 1 702 ? 39.790 9.902 -22.196 1.00 69.12 702 ARG A O 1
ATOM 5477 N N . PHE A 1 703 ? 38.325 11.550 -22.589 1.00 76.06 703 PHE A N 1
ATOM 5478 C CA . PHE A 1 703 ? 37.972 11.089 -23.929 1.00 76.06 703 PHE A CA 1
ATOM 5479 C C . PHE A 1 703 ? 39.045 11.484 -24.940 1.00 76.06 703 PHE A C 1
ATOM 5481 O O . PHE A 1 703 ? 39.454 10.642 -25.715 1.00 76.06 703 PHE A O 1
ATOM 5488 N N . ARG A 1 704 ? 39.574 12.710 -24.898 1.00 75.56 704 ARG A N 1
ATOM 5489 C CA . ARG A 1 704 ? 40.708 13.131 -25.736 1.00 75.56 704 ARG A CA 1
ATOM 5490 C C . ARG A 1 704 ? 41.938 12.255 -25.499 1.00 75.56 704 ARG A C 1
ATOM 5492 O O . ARG A 1 704 ? 42.467 11.693 -26.446 1.00 75.56 704 ARG A O 1
ATOM 5499 N N . ASP A 1 705 ? 42.360 12.129 -24.243 1.00 72.75 705 ASP A N 1
ATOM 5500 C CA . ASP A 1 705 ? 43.533 11.337 -23.853 1.00 72.75 705 ASP A CA 1
ATOM 5501 C C . ASP A 1 705 ? 43.281 9.852 -24.140 1.00 72.75 705 ASP A C 1
ATOM 5503 O O . ASP A 1 705 ? 44.163 9.120 -24.578 1.00 72.75 705 ASP A O 1
ATOM 5507 N N . GLY A 1 706 ? 42.032 9.429 -23.927 1.00 73.31 706 GLY A N 1
ATOM 5508 C CA . GLY A 1 706 ? 41.555 8.105 -24.252 1.00 73.31 706 GLY A CA 1
ATOM 5509 C C . GLY A 1 706 ? 41.589 7.832 -25.745 1.00 73.31 706 GLY A C 1
ATOM 5510 O O . GLY A 1 706 ? 41.962 6.730 -26.075 1.00 73.31 706 GLY A O 1
ATOM 5511 N N . PHE A 1 707 ? 41.232 8.769 -26.627 1.00 81.38 707 PHE A N 1
ATOM 5512 C CA . PHE A 1 707 ? 41.072 8.621 -28.085 1.00 81.38 707 PHE A CA 1
ATOM 5513 C C . PHE A 1 707 ? 42.057 9.517 -28.858 1.00 81.38 707 PHE A C 1
ATOM 5515 O O . PHE A 1 707 ? 41.658 10.353 -29.676 1.00 81.38 707 PHE A O 1
ATOM 5522 N N . ALA A 1 708 ? 43.356 9.357 -28.595 1.00 73.06 708 ALA A N 1
ATOM 5523 C CA . ALA A 1 708 ? 44.417 10.134 -29.241 1.00 73.06 708 ALA A CA 1
ATOM 5524 C C . ALA A 1 708 ? 44.368 10.068 -30.784 1.00 73.06 708 ALA A C 1
ATOM 5526 O O . ALA A 1 708 ? 44.732 11.025 -31.467 1.00 73.06 708 ALA A O 1
ATOM 5527 N N . GLU A 1 709 ? 43.843 8.976 -31.343 1.00 72.00 709 GLU A N 1
ATOM 5528 C CA . GLU A 1 709 ? 43.683 8.732 -32.780 1.00 72.00 709 GLU A CA 1
ATOM 5529 C C . GLU A 1 709 ? 42.712 9.714 -33.464 1.00 72.00 709 GLU A C 1
ATOM 5531 O O . GLU A 1 709 ? 42.675 9.788 -34.696 1.00 72.00 709 GLU A O 1
ATOM 5536 N N . LEU A 1 710 ? 41.910 10.457 -32.692 1.00 75.06 710 LEU A N 1
ATOM 5537 C CA . LEU A 1 710 ? 41.018 11.504 -33.197 1.00 75.06 710 LEU A CA 1
ATOM 5538 C C . LEU A 1 710 ? 41.727 12.850 -33.421 1.00 75.06 710 LEU A C 1
ATOM 5540 O O . LEU A 1 710 ? 41.133 13.738 -34.026 1.00 75.06 710 LEU A O 1
ATOM 5544 N N . GLY A 1 711 ? 42.970 13.027 -32.952 1.00 65.38 711 GLY A N 1
ATOM 5545 C CA . GLY A 1 711 ? 43.755 14.247 -33.193 1.00 65.38 711 GLY A CA 1
ATOM 5546 C C . GLY A 1 711 ? 43.139 15.530 -32.612 1.00 65.38 711 GLY A C 1
ATOM 5547 O O . GLY A 1 711 ? 43.343 16.620 -33.148 1.00 65.38 711 GLY A O 1
ATOM 5548 N N . LEU A 1 712 ? 42.346 15.415 -31.541 1.00 70.81 712 LEU A N 1
ATOM 5549 C CA . LEU A 1 712 ? 41.633 16.542 -30.934 1.00 70.81 712 LEU A CA 1
ATOM 5550 C C . LEU A 1 712 ? 42.614 17.524 -30.261 1.00 70.81 712 LEU A C 1
ATOM 5552 O O . LEU A 1 712 ? 43.443 17.123 -29.444 1.00 70.81 712 LEU A O 1
ATOM 5556 N N . ARG A 1 713 ? 42.501 18.820 -30.592 1.00 60.88 713 ARG A N 1
ATOM 5557 C CA . ARG A 1 713 ? 43.390 19.894 -30.096 1.00 60.88 713 ARG A CA 1
ATOM 5558 C C . ARG A 1 713 ? 43.220 20.146 -28.591 1.00 60.88 713 ARG A C 1
ATOM 5560 O O . ARG A 1 713 ? 42.162 19.882 -28.022 1.00 60.88 713 ARG A O 1
ATOM 5567 N N . GLU A 1 714 ? 44.245 20.705 -27.945 1.00 58.28 714 GLU A N 1
ATOM 5568 C CA . GLU A 1 714 ? 44.135 21.146 -26.549 1.00 58.28 714 GLU A CA 1
ATOM 5569 C C . GLU A 1 714 ? 43.159 22.330 -26.397 1.00 58.28 714 GLU A C 1
ATOM 5571 O O . GLU A 1 714 ? 43.125 23.203 -27.269 1.00 58.28 714 GLU A O 1
ATOM 5576 N N . PRO A 1 715 ? 42.346 22.385 -25.323 1.00 57.91 715 PRO A N 1
ATOM 5577 C CA . PRO A 1 715 ? 41.464 23.524 -25.075 1.00 57.91 715 PRO A CA 1
ATOM 5578 C C . PRO A 1 715 ? 42.269 24.795 -24.769 1.00 57.91 715 PRO A C 1
ATOM 5580 O O . PRO A 1 715 ? 43.230 24.742 -24.008 1.00 57.91 715 PRO A O 1
ATOM 5583 N N . ALA A 1 716 ? 41.828 25.948 -25.280 1.00 51.97 716 ALA A N 1
ATOM 5584 C CA . ALA A 1 716 ? 42.512 27.232 -25.076 1.00 51.97 716 ALA A CA 1
ATOM 5585 C C . ALA A 1 716 ? 42.373 27.816 -23.650 1.00 51.97 716 ALA A C 1
ATOM 5587 O O . ALA A 1 716 ? 43.088 28.753 -23.303 1.00 51.97 716 ALA A O 1
ATOM 5588 N N . VAL A 1 717 ? 41.454 27.295 -22.822 1.00 51.62 717 VAL A N 1
ATOM 5589 C CA . VAL A 1 717 ? 41.178 27.796 -21.463 1.00 51.62 717 VAL A CA 1
ATOM 5590 C C . VAL A 1 717 ? 41.119 26.648 -20.454 1.00 51.62 717 VAL A C 1
ATOM 5592 O O . VAL A 1 717 ? 40.367 25.681 -20.615 1.00 51.62 717 VAL A O 1
ATOM 5595 N N . GLU A 1 718 ? 41.868 26.783 -19.358 1.00 44.56 718 GLU A N 1
ATOM 5596 C CA . GLU A 1 718 ? 41.825 25.873 -18.214 1.00 44.56 718 GLU A CA 1
ATOM 5597 C C . GLU A 1 718 ? 40.534 26.102 -17.400 1.00 44.56 718 GLU A C 1
ATOM 5599 O O . GLU A 1 718 ? 40.476 26.873 -16.442 1.00 44.56 718 GLU A O 1
ATOM 5604 N N . HIS A 1 719 ? 39.429 25.464 -17.791 1.00 47.25 719 HIS A N 1
ATOM 5605 C CA . HIS A 1 719 ? 38.193 25.571 -17.012 1.00 47.25 719 HIS A CA 1
ATOM 5606 C C . HIS A 1 719 ? 38.358 24.926 -15.622 1.00 47.25 719 HIS A C 1
ATOM 5608 O O . HIS A 1 719 ? 38.553 23.707 -15.505 1.00 47.25 719 HIS A O 1
ATOM 5614 N N . ARG A 1 720 ? 38.201 25.744 -14.562 1.00 42.97 720 ARG A N 1
ATOM 5615 C CA . ARG A 1 720 ? 37.978 25.288 -13.177 1.00 42.97 720 ARG A CA 1
ATOM 5616 C C . ARG A 1 720 ? 36.868 24.236 -13.167 1.00 42.97 720 ARG A C 1
ATOM 5618 O O . ARG A 1 720 ? 35.832 24.410 -13.802 1.00 42.97 720 ARG A O 1
ATOM 5625 N N . SER A 1 721 ? 37.123 23.141 -12.450 1.00 43.00 721 SER A N 1
ATOM 5626 C CA . SER A 1 721 ? 36.311 21.921 -12.380 1.00 43.00 721 SER A CA 1
ATOM 5627 C C . SER A 1 721 ? 34.803 22.151 -12.536 1.00 43.00 721 SER A C 1
ATOM 5629 O O . SER A 1 721 ? 34.143 22.630 -11.613 1.00 43.00 721 SER A O 1
ATOM 5631 N N . VAL A 1 722 ? 34.245 21.739 -13.676 1.00 44.75 722 VAL A N 1
ATOM 5632 C CA . VAL A 1 722 ? 32.796 21.547 -13.815 1.00 44.75 722 VAL A CA 1
ATOM 5633 C C . VAL A 1 722 ? 32.379 20.475 -12.802 1.00 44.75 722 VAL A C 1
ATOM 5635 O O . VAL A 1 722 ? 33.035 19.433 -12.715 1.00 44.75 722 VAL A O 1
ATOM 5638 N N . LYS A 1 723 ? 31.331 20.739 -12.008 1.00 48.66 723 LYS A N 1
ATOM 5639 C CA . LYS A 1 723 ? 30.768 19.782 -11.041 1.00 48.66 723 LYS A CA 1
ATOM 5640 C C . LYS A 1 723 ? 30.482 18.455 -11.760 1.00 48.66 723 LYS A C 1
ATOM 5642 O O . LYS A 1 723 ? 29.636 18.410 -12.648 1.00 48.66 723 LYS A O 1
ATOM 5647 N N . GLN A 1 724 ? 31.198 17.388 -11.405 1.00 53.16 724 GLN A N 1
ATOM 5648 C CA . GLN A 1 724 ? 30.906 16.043 -11.901 1.00 53.16 724 GLN A CA 1
ATOM 5649 C C . GLN A 1 724 ? 29.636 15.547 -11.207 1.00 53.16 724 GLN A C 1
ATOM 5651 O O . GLN A 1 724 ? 29.668 15.224 -10.027 1.00 53.16 724 GLN A O 1
ATOM 5656 N N . GLY A 1 725 ? 28.519 15.532 -11.933 1.00 56.59 725 GLY A N 1
ATOM 5657 C CA . GLY A 1 725 ? 27.245 14.989 -11.451 1.00 56.59 725 GLY A CA 1
ATOM 5658 C C . GLY A 1 725 ? 27.051 13.498 -11.743 1.00 56.59 725 GLY A C 1
ATOM 5659 O O . GLY A 1 725 ? 25.948 13.004 -11.520 1.00 56.59 725 GLY A O 1
ATOM 5660 N N . MET A 1 726 ? 28.068 12.820 -12.298 1.00 65.25 726 MET A N 1
ATOM 5661 C CA . MET A 1 726 ? 28.020 11.412 -12.707 1.00 65.25 726 MET A CA 1
ATOM 5662 C C . MET A 1 726 ? 29.362 10.706 -12.451 1.00 65.25 726 MET A C 1
ATOM 5664 O O . MET A 1 726 ? 30.423 11.299 -12.677 1.00 65.25 726 MET A O 1
ATOM 5668 N N . TRP A 1 727 ? 29.317 9.453 -11.994 1.00 67.81 727 TRP A N 1
ATOM 5669 C CA . TRP A 1 727 ? 30.485 8.577 -11.801 1.00 67.81 727 TRP A CA 1
ATOM 5670 C C . TRP A 1 727 ? 30.090 7.101 -11.935 1.00 67.81 727 TRP A C 1
ATOM 5672 O O . TRP A 1 727 ? 28.927 6.790 -12.146 1.00 67.81 727 TRP A O 1
ATOM 5682 N N . SER A 1 728 ? 31.050 6.179 -11.842 1.00 69.12 728 SER A N 1
ATOM 5683 C CA . SER A 1 728 ? 30.807 4.734 -11.930 1.00 69.12 728 SER A CA 1
ATOM 5684 C C . SER A 1 728 ? 31.694 3.964 -10.952 1.00 69.12 728 SER A C 1
ATOM 5686 O O . SER A 1 728 ? 32.807 4.413 -10.663 1.00 69.12 728 SER A O 1
ATOM 5688 N N . ASP A 1 729 ? 31.204 2.827 -10.455 1.00 68.12 729 ASP A N 1
ATOM 5689 C CA . ASP A 1 729 ? 31.966 1.843 -9.667 1.00 68.12 729 ASP A CA 1
ATOM 5690 C C . ASP A 1 729 ? 32.284 0.551 -10.451 1.00 68.12 729 ASP A C 1
ATOM 5692 O O . ASP A 1 729 ? 32.749 -0.431 -9.876 1.00 68.12 729 ASP A O 1
ATOM 5696 N N . GLY A 1 730 ? 32.026 0.539 -11.764 1.00 68.31 730 GLY A N 1
ATOM 5697 C CA . GLY A 1 730 ? 32.187 -0.632 -12.634 1.00 68.31 730 GLY A CA 1
ATOM 5698 C C . GLY A 1 730 ? 30.972 -1.566 -12.675 1.00 68.31 730 GLY A C 1
ATOM 5699 O O . GLY A 1 730 ? 30.858 -2.362 -13.604 1.00 68.31 730 GLY A O 1
ATOM 5700 N N . ARG A 1 731 ? 30.024 -1.437 -11.738 1.00 73.25 731 ARG A N 1
ATOM 5701 C CA . ARG A 1 731 ? 28.733 -2.143 -11.761 1.00 73.25 731 ARG A CA 1
ATOM 5702 C C . ARG A 1 731 ? 27.572 -1.206 -12.083 1.00 73.25 731 ARG A C 1
ATOM 5704 O O . ARG A 1 731 ? 26.679 -1.588 -12.838 1.00 73.25 731 ARG A O 1
ATOM 5711 N N . TYR A 1 732 ? 27.595 0.002 -11.537 1.00 77.75 732 TYR A N 1
ATOM 5712 C CA . TYR A 1 732 ? 26.592 1.033 -11.761 1.00 77.75 732 TYR A CA 1
ATOM 5713 C C . TYR A 1 732 ? 27.243 2.334 -12.223 1.00 77.75 732 TYR A C 1
ATOM 5715 O O . TYR A 1 732 ? 28.323 2.707 -11.764 1.00 77.75 732 TYR A O 1
ATOM 5723 N N . VAL A 1 733 ? 26.548 3.048 -13.105 1.00 76.12 733 VAL A N 1
ATOM 5724 C CA . VAL A 1 733 ? 26.734 4.477 -13.331 1.00 76.12 733 VAL A CA 1
ATOM 5725 C C . VAL A 1 733 ? 25.783 5.223 -12.402 1.00 76.12 733 VAL A C 1
ATOM 5727 O O . VAL A 1 733 ? 24.573 5.053 -12.457 1.00 76.12 733 VAL A O 1
ATOM 5730 N N . TYR A 1 734 ? 26.342 6.063 -11.549 1.00 77.62 734 TYR A N 1
ATOM 5731 C CA . TYR A 1 734 ? 25.621 6.906 -10.614 1.00 77.62 734 TYR A CA 1
ATOM 5732 C C . TYR A 1 734 ? 25.377 8.268 -11.248 1.00 77.62 734 TYR A C 1
ATOM 5734 O O . TYR A 1 734 ? 26.319 8.897 -11.740 1.00 77.62 734 TYR A O 1
ATOM 5742 N N . VAL A 1 735 ? 24.129 8.726 -11.237 1.00 77.12 735 VAL A N 1
ATOM 5743 C CA . VAL A 1 735 ? 23.719 9.996 -11.845 1.00 77.12 735 VAL A CA 1
ATOM 5744 C C . VAL A 1 735 ? 22.921 10.825 -10.859 1.00 77.12 735 VAL A C 1
ATOM 5746 O O . VAL A 1 735 ? 22.051 10.313 -10.167 1.00 77.12 735 VAL A O 1
ATOM 5749 N N . THR A 1 736 ? 23.197 12.122 -10.797 1.00 78.69 736 THR A N 1
ATOM 5750 C CA . THR A 1 736 ? 22.419 13.025 -9.941 1.00 78.69 736 THR A CA 1
ATOM 5751 C C . THR A 1 736 ? 21.107 13.438 -10.600 1.00 78.69 736 THR A C 1
ATOM 5753 O O . THR A 1 736 ? 21.050 13.696 -11.810 1.00 78.69 736 THR A O 1
ATOM 5756 N N . ILE A 1 737 ? 20.064 13.550 -9.784 1.00 82.94 737 ILE A N 1
ATOM 5757 C CA . ILE A 1 737 ? 18.753 14.060 -10.180 1.00 82.94 737 ILE A CA 1
ATOM 5758 C C . ILE A 1 737 ? 18.844 15.576 -10.388 1.00 82.94 737 ILE A C 1
ATOM 5760 O O . ILE A 1 737 ? 19.337 16.301 -9.519 1.00 82.94 737 ILE A O 1
ATOM 5764 N N . LYS A 1 738 ? 18.403 16.056 -11.558 1.00 78.44 738 LYS A N 1
ATOM 5765 C CA . LYS A 1 738 ? 18.358 17.490 -11.889 1.00 78.44 738 LYS A CA 1
ATOM 5766 C C . LYS A 1 738 ? 17.121 18.156 -11.311 1.00 78.44 738 LYS A C 1
ATOM 5768 O O . LYS A 1 738 ? 17.223 19.265 -10.800 1.00 78.44 738 LYS A O 1
ATOM 5773 N N . ASP A 1 739 ? 15.976 17.508 -11.484 1.00 83.94 739 ASP A N 1
ATOM 5774 C CA . ASP A 1 739 ? 14.668 18.078 -11.192 1.00 83.94 739 ASP A CA 1
ATOM 5775 C C . ASP A 1 739 ? 13.676 16.956 -10.886 1.00 83.94 739 ASP A C 1
ATOM 5777 O O . ASP A 1 739 ? 13.707 15.905 -11.535 1.00 83.94 739 ASP A O 1
ATOM 5781 N N . VAL A 1 740 ? 12.805 17.197 -9.911 1.00 87.00 740 VAL A N 1
ATOM 5782 C CA . VAL A 1 740 ? 11.704 16.310 -9.526 1.00 87.00 740 VAL A CA 1
ATOM 5783 C C . VAL A 1 740 ? 10.462 17.175 -9.445 1.00 87.00 740 VAL A C 1
ATOM 5785 O O . VAL A 1 740 ? 10.435 18.152 -8.699 1.00 87.00 740 VAL A O 1
ATOM 5788 N N . ARG A 1 741 ? 9.436 16.838 -10.223 1.00 88.50 741 ARG A N 1
ATOM 5789 C CA . ARG A 1 741 ? 8.139 17.519 -10.172 1.00 88.50 741 ARG A CA 1
ATOM 5790 C C . ARG A 1 741 ? 7.051 16.501 -9.945 1.00 88.50 741 ARG A C 1
ATOM 5792 O O . ARG A 1 741 ? 7.105 15.427 -10.525 1.00 88.50 741 ARG A O 1
ATOM 5799 N N . VAL A 1 742 ? 6.047 16.856 -9.164 1.00 81.31 742 VAL A N 1
ATOM 5800 C CA . VAL A 1 742 ? 4.819 16.071 -9.084 1.00 81.31 742 VAL A CA 1
ATOM 5801 C C . VAL A 1 742 ? 3.780 16.771 -9.944 1.00 81.31 742 VAL A C 1
ATOM 5803 O O . VAL A 1 742 ? 3.547 17.970 -9.792 1.00 81.31 742 VAL A O 1
ATOM 5806 N N . VAL A 1 743 ? 3.234 16.043 -10.911 1.00 81.50 743 VAL A N 1
ATOM 5807 C CA . VAL A 1 743 ? 2.255 16.542 -11.875 1.00 81.50 743 VAL A CA 1
ATOM 5808 C C . VAL A 1 743 ? 1.028 15.651 -11.792 1.00 81.50 743 VAL A C 1
ATOM 5810 O O . VAL A 1 743 ? 1.149 14.432 -11.835 1.00 81.50 743 VAL A O 1
ATOM 5813 N N . GLN A 1 744 ? -0.151 16.249 -11.662 1.00 73.12 744 GLN A N 1
ATOM 5814 C CA . GLN A 1 744 ? -1.404 15.508 -11.769 1.00 73.12 744 GLN A CA 1
ATOM 5815 C C . GLN A 1 744 ? -1.618 15.131 -13.231 1.00 73.12 744 GLN A C 1
ATOM 5817 O O . GLN A 1 744 ? -1.606 16.006 -14.097 1.00 73.12 744 GLN A O 1
ATOM 5822 N N . ASP A 1 745 ? -1.789 13.843 -13.494 1.00 68.38 745 ASP A N 1
ATOM 5823 C CA . ASP A 1 745 ? -1.952 13.319 -14.844 1.00 68.38 745 ASP A CA 1
ATOM 5824 C C . ASP A 1 745 ? -3.115 12.323 -14.882 1.00 68.38 745 ASP A C 1
ATOM 5826 O O . ASP A 1 745 ? -3.541 11.779 -13.854 1.00 68.38 745 ASP A O 1
ATOM 5830 N N . ASP A 1 746 ? -3.629 12.110 -16.085 1.00 74.56 746 ASP A N 1
ATOM 5831 C CA . ASP A 1 746 ? -4.703 11.176 -16.375 1.00 74.56 746 ASP A CA 1
ATOM 5832 C C . ASP A 1 746 ? -4.328 10.338 -17.594 1.00 74.56 746 ASP A C 1
ATOM 5834 O O . ASP A 1 746 ? -4.377 10.778 -18.743 1.00 74.56 746 ASP A O 1
ATOM 5838 N N . LEU A 1 747 ? -3.866 9.120 -17.326 1.00 78.56 747 LEU A N 1
ATOM 5839 C CA . LEU A 1 747 ? -3.329 8.247 -18.355 1.00 78.56 747 LEU A CA 1
ATOM 5840 C C . LEU A 1 747 ? -3.401 6.782 -17.935 1.00 78.56 747 LEU A C 1
ATOM 5842 O O . LEU A 1 747 ? -3.674 6.426 -16.792 1.00 78.56 747 LEU A O 1
ATOM 5846 N N . HIS A 1 748 ? -3.130 5.886 -18.878 1.00 71.69 748 HIS A N 1
ATOM 5847 C CA . HIS A 1 748 ? -2.890 4.495 -18.516 1.00 71.69 748 HIS A CA 1
ATOM 5848 C C . HIS A 1 748 ? -1.479 4.347 -17.975 1.00 71.69 748 HIS A C 1
ATOM 5850 O O . HIS A 1 748 ? -0.524 4.703 -18.659 1.00 71.69 748 HIS A O 1
ATOM 5856 N N . VAL A 1 749 ? -1.344 3.761 -16.794 1.00 73.31 749 VAL A N 1
ATOM 5857 C CA . VAL A 1 749 ? -0.046 3.381 -16.246 1.00 73.31 749 VAL A CA 1
ATOM 5858 C C . VAL A 1 749 ? 0.223 1.895 -16.460 1.00 73.31 749 VAL A C 1
ATOM 5860 O O . VAL A 1 749 ? -0.694 1.069 -16.502 1.00 73.31 749 VAL A O 1
ATOM 5863 N N . TYR A 1 750 ? 1.502 1.567 -16.589 1.00 79.06 750 TYR A N 1
ATOM 5864 C CA . TYR A 1 750 ? 1.999 0.259 -16.982 1.00 79.06 750 TYR A CA 1
ATOM 5865 C C . TYR A 1 750 ? 2.977 -0.295 -15.952 1.00 79.06 750 TYR A C 1
ATOM 5867 O O . TYR A 1 750 ? 3.589 0.452 -15.189 1.00 79.06 750 TYR A O 1
ATOM 5875 N N . ASN A 1 751 ? 3.132 -1.613 -15.927 1.00 77.88 751 ASN A N 1
ATOM 5876 C CA . ASN A 1 751 ? 4.203 -2.269 -15.187 1.00 77.88 751 ASN A CA 1
ATOM 5877 C C . ASN A 1 751 ? 4.612 -3.577 -15.882 1.00 77.88 751 ASN A C 1
ATOM 5879 O O . ASN A 1 751 ? 3.814 -4.130 -16.639 1.00 77.88 751 ASN A O 1
ATOM 5883 N N . LEU A 1 752 ? 5.818 -4.086 -15.634 1.00 73.12 752 LEU A N 1
ATOM 5884 C CA . LEU A 1 752 ? 6.326 -5.314 -16.260 1.00 73.12 752 LEU A CA 1
ATOM 5885 C C . LEU A 1 752 ? 6.685 -6.353 -15.208 1.00 73.12 752 LEU A C 1
ATOM 5887 O O . LEU A 1 752 ? 7.385 -6.024 -14.263 1.00 73.12 752 LEU A O 1
ATOM 5891 N N . GLU A 1 753 ? 6.277 -7.600 -15.411 1.00 66.81 753 GLU A N 1
ATOM 5892 C CA . GLU A 1 753 ? 6.806 -8.760 -14.686 1.00 66.81 753 GLU A CA 1
ATOM 5893 C C . GLU A 1 753 ? 7.995 -9.326 -15.460 1.00 66.81 753 GLU A C 1
ATOM 5895 O O . GLU A 1 753 ? 7.914 -9.510 -16.682 1.00 66.81 753 GLU A O 1
ATOM 5900 N N . VAL A 1 754 ? 9.108 -9.562 -14.769 1.00 67.81 754 VAL A N 1
ATOM 5901 C CA . VAL A 1 754 ? 10.382 -9.919 -15.397 1.00 67.81 754 VAL A CA 1
ATOM 5902 C C . VAL A 1 754 ? 10.967 -11.150 -14.713 1.00 67.81 754 VAL A C 1
ATOM 5904 O O . VAL A 1 754 ? 11.183 -11.180 -13.505 1.00 67.81 754 VAL A O 1
ATOM 5907 N N . ASP A 1 755 ? 11.235 -12.172 -15.522 1.00 64.50 755 ASP A N 1
ATOM 5908 C CA . ASP A 1 755 ? 11.641 -13.507 -15.089 1.00 64.50 755 ASP A CA 1
ATOM 5909 C C . ASP A 1 755 ? 12.885 -13.503 -14.182 1.00 64.50 755 ASP A C 1
ATOM 5911 O O . ASP A 1 755 ? 13.910 -12.889 -14.502 1.00 64.50 755 ASP A O 1
ATOM 5915 N N . GLU A 1 756 ? 12.801 -14.230 -13.065 1.00 53.19 756 GLU A N 1
ATOM 5916 C CA . GLU A 1 756 ? 13.822 -14.377 -12.012 1.00 53.19 756 GLU A CA 1
ATOM 5917 C C . GLU A 1 756 ? 14.314 -13.067 -11.345 1.00 53.19 756 GLU A C 1
ATOM 5919 O O . GLU A 1 756 ? 15.188 -13.117 -10.470 1.00 53.19 756 GLU A O 1
ATOM 5924 N N . ASP A 1 757 ? 13.826 -11.893 -11.756 1.00 54.94 757 ASP A N 1
ATOM 5925 C CA . ASP A 1 757 ? 14.338 -10.583 -11.345 1.00 54.94 757 ASP A CA 1
ATOM 5926 C C . ASP A 1 757 ? 13.260 -9.513 -11.620 1.00 54.94 757 ASP A C 1
ATOM 5928 O O . ASP A 1 757 ? 13.208 -8.968 -12.716 1.00 54.94 757 ASP A O 1
ATOM 5932 N N . GLU A 1 758 ? 12.410 -9.218 -10.625 1.00 66.69 758 GLU A N 1
ATOM 5933 C CA . GLU A 1 758 ? 11.247 -8.293 -10.653 1.00 66.69 758 GLU A CA 1
ATOM 5934 C C . GLU A 1 758 ? 11.631 -6.800 -10.778 1.00 66.69 758 GLU A C 1
ATOM 5936 O O . GLU A 1 758 ? 11.108 -5.911 -10.098 1.00 66.69 758 GLU A O 1
ATOM 5941 N N . SER A 1 759 ? 12.607 -6.522 -11.636 1.00 79.12 759 SER A N 1
ATOM 5942 C CA . SER A 1 759 ? 13.168 -5.208 -11.900 1.00 79.12 759 SER A CA 1
ATOM 5943 C C . SER A 1 759 ? 13.494 -5.051 -13.374 1.00 79.12 759 SER A C 1
ATOM 5945 O O . SER A 1 759 ? 13.831 -6.006 -14.078 1.00 79.12 759 SER A O 1
ATOM 5947 N N . TYR A 1 760 ? 13.489 -3.811 -13.829 1.00 88.31 760 TYR A N 1
ATOM 5948 C CA . TYR A 1 760 ? 13.885 -3.471 -15.184 1.00 88.31 760 TYR A CA 1
ATOM 5949 C C . TYR A 1 760 ? 14.396 -2.034 -15.234 1.00 88.31 760 TYR A C 1
ATOM 5951 O O . TYR A 1 760 ? 14.333 -1.294 -14.251 1.00 88.31 760 TYR A O 1
ATOM 5959 N N . VAL A 1 761 ? 14.982 -1.652 -16.364 1.00 87.56 761 VAL A N 1
ATOM 5960 C CA . VAL A 1 761 ? 15.559 -0.321 -16.554 1.00 87.56 761 VAL A CA 1
ATOM 5961 C C . VAL A 1 761 ? 14.606 0.540 -17.381 1.00 87.56 761 VAL A C 1
ATOM 5963 O O . VAL A 1 761 ? 14.388 0.264 -18.559 1.00 87.56 761 VAL A O 1
ATOM 5966 N N . ALA A 1 762 ? 14.072 1.591 -16.760 1.00 86.31 762 ALA A N 1
ATOM 5967 C CA . ALA A 1 762 ? 13.149 2.566 -17.333 1.00 86.31 762 ALA A CA 1
ATOM 5968 C C . ALA A 1 762 ? 13.834 3.940 -17.460 1.00 86.31 762 ALA A C 1
ATOM 5970 O O . ALA A 1 762 ? 14.306 4.490 -16.470 1.00 86.31 762 ALA A O 1
ATOM 5971 N N . ASP A 1 763 ? 13.950 4.477 -18.679 1.00 78.50 763 ASP A N 1
ATOM 5972 C CA . ASP A 1 763 ? 14.728 5.684 -19.027 1.00 78.50 763 ASP A CA 1
ATOM 5973 C C . ASP A 1 763 ? 16.104 5.728 -18.332 1.00 78.50 763 ASP A C 1
ATOM 5975 O O . ASP A 1 763 ? 16.525 6.729 -17.750 1.00 78.50 763 ASP A O 1
ATOM 5979 N N . ARG A 1 764 ? 16.808 4.587 -18.378 1.00 76.50 764 ARG A N 1
ATOM 5980 C CA . ARG A 1 764 ? 18.120 4.332 -17.753 1.00 76.50 764 ARG A CA 1
ATOM 5981 C C . ARG A 1 764 ? 18.124 4.217 -16.225 1.00 76.50 764 ARG A C 1
ATOM 5983 O O . ARG A 1 764 ? 19.172 3.930 -15.665 1.00 76.50 764 ARG A O 1
ATOM 5990 N N . VAL A 1 765 ? 16.994 4.350 -15.544 1.00 81.75 765 VAL A N 1
ATOM 5991 C CA . VAL A 1 765 ? 16.878 4.153 -14.092 1.00 81.75 765 VAL A CA 1
ATOM 5992 C C . VAL A 1 765 ? 16.420 2.728 -13.801 1.00 81.75 765 VAL A C 1
ATOM 5994 O O . VAL A 1 765 ? 15.476 2.243 -14.417 1.00 81.75 765 VAL A O 1
ATOM 5997 N N . ALA A 1 766 ? 17.071 2.036 -12.866 1.00 86.50 766 ALA A N 1
ATOM 5998 C CA . ALA A 1 766 ? 16.559 0.755 -12.386 1.00 86.50 766 ALA A CA 1
ATOM 5999 C C . ALA A 1 766 ? 15.322 0.973 -11.496 1.00 86.50 766 ALA A C 1
ATOM 6001 O O . ALA A 1 766 ? 15.390 1.737 -10.531 1.00 86.50 766 ALA A O 1
ATOM 6002 N N . VAL A 1 767 ? 14.224 0.283 -11.808 1.00 81.94 767 VAL A N 1
ATOM 6003 C CA . VAL A 1 767 ? 12.926 0.365 -11.112 1.00 81.94 767 VAL A CA 1
ATOM 6004 C C . VAL A 1 767 ? 12.403 -1.026 -10.703 1.00 81.94 767 VAL A C 1
ATOM 6006 O O . VAL A 1 767 ? 12.913 -2.033 -11.204 1.00 81.94 767 VAL A O 1
ATOM 6009 N N . HIS A 1 768 ? 11.435 -1.100 -9.774 1.00 71.31 768 HIS A N 1
ATOM 6010 C CA . HIS A 1 768 ? 10.919 -2.358 -9.184 1.00 71.31 768 HIS A CA 1
ATOM 6011 C C . HIS A 1 768 ? 9.375 -2.383 -9.031 1.00 71.31 768 HIS A C 1
ATOM 6013 O O . HIS A 1 768 ? 8.721 -1.344 -9.054 1.00 71.31 768 HIS A O 1
ATOM 6019 N N . ASN A 1 769 ? 8.791 -3.576 -8.842 1.00 58.66 769 ASN A N 1
ATOM 6020 C CA . ASN A 1 769 ? 7.344 -3.861 -8.737 1.00 58.66 769 ASN A CA 1
ATOM 6021 C C . ASN A 1 769 ? 6.744 -3.887 -7.298 1.00 58.66 769 ASN A C 1
ATOM 6023 O O . ASN A 1 769 ? 7.496 -3.952 -6.332 1.00 58.66 769 ASN A O 1
ATOM 6027 N N . CYS A 1 770 ? 5.396 -3.812 -7.159 1.00 45.94 770 CYS A N 1
ATOM 6028 C CA . CYS A 1 770 ? 4.581 -3.838 -5.910 1.00 45.94 770 CYS A CA 1
ATOM 6029 C C . CYS A 1 770 ? 4.281 -5.263 -5.460 1.00 45.94 770 CYS A C 1
ATOM 6031 O O . CYS A 1 770 ? 3.719 -6.046 -6.207 1.00 45.94 770 CYS A O 1
ATOM 6033 N N . THR A 1 771 ? 4.609 -5.634 -4.232 1.00 47.06 771 THR A N 1
ATOM 6034 C CA . THR A 1 771 ? 5.220 -6.948 -4.119 1.00 47.06 771 THR A CA 1
ATOM 6035 C C . THR A 1 771 ? 4.314 -8.146 -3.774 1.00 47.06 771 THR A C 1
ATOM 6037 O O . THR A 1 771 ? 4.608 -9.193 -4.308 1.00 47.06 771 THR A O 1
ATOM 6040 N N . THR A 1 772 ? 3.161 -8.108 -3.083 1.00 42.50 772 THR A N 1
ATOM 6041 C CA . THR A 1 772 ? 2.361 -9.370 -2.930 1.00 42.50 772 THR A CA 1
ATOM 6042 C C . THR A 1 772 ? 1.764 -9.900 -4.244 1.00 42.50 772 THR A C 1
ATOM 6044 O O . THR A 1 772 ? 2.059 -11.028 -4.637 1.00 42.50 772 THR A O 1
ATOM 6047 N N . ARG A 1 773 ? 0.953 -9.108 -4.968 1.00 48.50 773 ARG A N 1
ATOM 6048 C CA . ARG A 1 773 ? 0.370 -9.543 -6.260 1.00 48.50 773 ARG A CA 1
ATOM 6049 C C . ARG A 1 773 ? 1.416 -9.770 -7.338 1.00 48.50 773 ARG A C 1
ATOM 6051 O O . ARG A 1 773 ? 1.167 -10.556 -8.243 1.00 48.50 773 ARG A O 1
ATOM 6058 N N . ILE A 1 774 ? 2.536 -9.055 -7.257 1.00 39.25 774 ILE A N 1
ATOM 6059 C CA . ILE A 1 774 ? 3.529 -9.038 -8.328 1.00 39.25 774 ILE A CA 1
ATOM 6060 C C . ILE A 1 774 ? 4.706 -9.975 -8.033 1.00 39.25 774 ILE A C 1
ATOM 6062 O O . ILE A 1 774 ? 5.227 -10.555 -8.966 1.00 39.25 774 ILE A O 1
ATOM 6066 N N . VAL A 1 775 ? 5.062 -10.240 -6.770 1.00 35.88 775 VAL A N 1
ATOM 6067 C CA . VAL A 1 775 ? 6.078 -11.254 -6.410 1.00 35.88 775 VAL A CA 1
ATOM 6068 C C . VAL A 1 775 ? 5.481 -12.660 -6.366 1.00 35.88 775 VAL A C 1
ATOM 6070 O O . VAL A 1 775 ? 6.128 -13.602 -6.807 1.00 35.88 775 VAL A O 1
ATOM 6073 N N . SER A 1 776 ? 4.249 -12.832 -5.871 1.00 36.06 776 SER A N 1
ATOM 6074 C CA . SER A 1 776 ? 3.605 -14.160 -5.822 1.00 36.06 776 SER A CA 1
ATOM 6075 C C . SER A 1 776 ? 2.696 -14.463 -7.020 1.00 36.06 776 SER A C 1
ATOM 6077 O O . SER A 1 776 ? 2.142 -15.561 -7.113 1.00 36.06 776 SER A O 1
ATOM 6079 N N . GLY A 1 777 ? 2.450 -13.480 -7.895 1.00 41.72 777 GLY A N 1
ATOM 6080 C CA . GLY A 1 777 ? 1.464 -13.573 -8.981 1.00 41.72 777 GLY A CA 1
ATOM 6081 C C . GLY A 1 777 ? 0.006 -13.716 -8.513 1.00 41.72 777 GLY A C 1
ATOM 6082 O O . GLY A 1 777 ? -0.888 -13.884 -9.343 1.00 41.72 777 GLY A O 1
ATOM 6083 N N . SER A 1 778 ? -0.252 -13.672 -7.199 1.00 57.06 778 SER A N 1
ATOM 6084 C CA . SER A 1 778 ? -1.520 -14.082 -6.588 1.00 57.06 778 SER A CA 1
ATOM 6085 C C . SER A 1 778 ? -2.256 -12.910 -5.930 1.00 57.06 778 SER A C 1
ATOM 6087 O O . SER A 1 778 ? -1.696 -12.152 -5.139 1.00 57.06 778 SER A O 1
ATOM 6089 N N . GLY A 1 779 ? -3.546 -12.761 -6.234 1.00 66.88 779 GLY A N 1
ATOM 6090 C CA . GLY A 1 779 ? -4.448 -11.802 -5.590 1.00 66.88 779 GLY A CA 1
ATOM 6091 C C . GLY A 1 779 ? -5.740 -11.592 -6.380 1.00 66.88 779 GLY A C 1
ATOM 6092 O O . GLY A 1 779 ? -5.854 -12.044 -7.516 1.00 66.88 779 GLY A O 1
ATOM 6093 N N . MET A 1 780 ? -6.720 -10.902 -5.788 1.00 74.12 780 MET A N 1
ATOM 6094 C CA . MET A 1 780 ? -8.037 -10.671 -6.403 1.00 74.12 780 MET A CA 1
ATOM 6095 C C . MET A 1 780 ? -8.494 -9.219 -6.214 1.00 74.12 780 MET A C 1
ATOM 6097 O O . MET A 1 780 ? -8.318 -8.692 -5.114 1.00 74.12 780 MET A O 1
ATOM 6101 N N . PRO A 1 781 ? -9.074 -8.551 -7.234 1.00 81.38 781 PRO A N 1
ATOM 6102 C CA . PRO A 1 781 ? -9.700 -7.233 -7.087 1.00 81.38 781 PRO A CA 1
ATOM 6103 C C . PRO A 1 781 ? -10.590 -7.143 -5.843 1.00 81.38 781 PRO A C 1
ATOM 6105 O O . PRO A 1 781 ? -11.354 -8.061 -5.553 1.00 81.38 781 PRO A O 1
ATOM 6108 N N . GLN A 1 782 ? -10.432 -6.063 -5.072 1.00 86.50 782 GLN A N 1
ATOM 6109 C CA . GLN A 1 782 ? -10.876 -6.038 -3.676 1.00 86.50 782 GLN A CA 1
ATOM 6110 C C . GLN A 1 782 ? -12.398 -6.160 -3.525 1.00 86.50 782 GLN A C 1
ATOM 6112 O O . GLN A 1 782 ? -12.849 -6.872 -2.635 1.00 86.50 782 GLN A O 1
ATOM 6117 N N . MET A 1 783 ? -13.196 -5.538 -4.402 1.00 92.62 783 MET A N 1
ATOM 6118 C CA . MET A 1 783 ? -14.660 -5.647 -4.318 1.00 92.62 783 MET A CA 1
ATOM 6119 C C . MET A 1 783 ? -15.138 -7.059 -4.646 1.00 92.62 783 MET A C 1
ATOM 6121 O O . MET A 1 783 ? -16.008 -7.584 -3.956 1.00 92.62 783 MET A O 1
ATOM 6125 N N . THR A 1 784 ? -14.521 -7.716 -5.630 1.00 90.50 784 THR A N 1
ATOM 6126 C CA . THR A 1 784 ? -14.795 -9.132 -5.905 1.00 90.50 784 THR A CA 1
ATOM 6127 C C . THR A 1 784 ? -14.375 -10.026 -4.743 1.00 90.50 784 THR A C 1
ATOM 6129 O O . THR A 1 784 ? -15.134 -10.914 -4.371 1.00 90.50 784 THR A O 1
ATOM 6132 N N . ALA A 1 785 ? -13.215 -9.774 -4.128 1.00 91.25 785 ALA A N 1
ATOM 6133 C CA . ALA A 1 785 ? -12.745 -10.541 -2.975 1.00 91.25 785 ALA A CA 1
ATOM 6134 C C . ALA A 1 785 ? -13.704 -10.429 -1.779 1.00 91.25 785 ALA A C 1
ATOM 6136 O O . ALA A 1 785 ? -14.016 -11.443 -1.152 1.00 91.25 785 ALA A O 1
ATOM 6137 N N . ILE A 1 786 ? -14.191 -9.216 -1.490 1.00 95.62 786 ILE A N 1
ATOM 6138 C CA . ILE A 1 786 ? -15.194 -8.962 -0.447 1.00 95.62 786 ILE A CA 1
ATOM 6139 C C . ILE A 1 786 ? -16.477 -9.729 -0.771 1.00 95.62 786 ILE A C 1
ATOM 6141 O O . ILE A 1 786 ? -16.911 -10.545 0.036 1.00 95.62 786 ILE A O 1
ATOM 6145 N N . TRP A 1 787 ? -17.031 -9.537 -1.971 1.00 94.50 787 TRP A N 1
ATOM 6146 C CA . TRP A 1 787 ? -18.279 -10.176 -2.389 1.00 94.50 787 TRP A CA 1
ATOM 6147 C C . TRP A 1 787 ? -18.223 -11.708 -2.316 1.00 94.50 787 TRP A C 1
ATOM 6149 O O . TRP A 1 787 ? -19.103 -12.345 -1.736 1.00 94.50 787 TRP A O 1
ATOM 6159 N N . GLU A 1 788 ? -17.173 -12.314 -2.874 1.00 92.81 788 GLU A N 1
ATOM 6160 C CA . GLU A 1 788 ? -16.990 -13.768 -2.890 1.00 92.81 788 GLU A CA 1
ATOM 6161 C C . GLU A 1 788 ? -16.831 -14.342 -1.477 1.00 92.81 788 GLU A C 1
ATOM 6163 O O . GLU A 1 788 ? -17.426 -15.373 -1.150 1.00 92.81 788 GLU A O 1
ATOM 6168 N N . THR A 1 789 ? -16.075 -13.646 -0.625 1.00 95.62 789 THR A N 1
ATOM 6169 C CA . THR A 1 789 ? -15.858 -14.043 0.769 1.00 95.62 789 THR A CA 1
ATOM 6170 C C . THR A 1 789 ? -17.144 -13.923 1.580 1.00 95.62 789 THR A C 1
ATOM 6172 O O . THR A 1 789 ? -17.513 -14.877 2.265 1.00 95.62 789 THR A O 1
ATOM 6175 N N . THR A 1 790 ? -17.872 -12.807 1.470 1.00 95.75 790 THR A N 1
ATOM 6176 C CA . THR A 1 790 ? -19.145 -12.618 2.178 1.00 95.75 790 THR A CA 1
ATOM 6177 C C . THR A 1 790 ? -20.186 -13.628 1.732 1.00 95.75 790 THR A C 1
ATOM 6179 O O . THR A 1 790 ? -20.823 -14.251 2.578 1.00 95.75 790 THR A O 1
ATOM 6182 N N . ARG A 1 791 ? -20.348 -13.854 0.424 1.00 93.88 791 ARG A N 1
ATOM 6183 C CA . ARG A 1 791 ? -21.323 -14.826 -0.087 1.00 93.88 791 ARG A CA 1
ATOM 6184 C C . ARG A 1 791 ? -21.104 -16.224 0.501 1.00 93.88 791 ARG A C 1
ATOM 6186 O O . ARG A 1 791 ? -22.072 -16.918 0.807 1.00 93.88 791 ARG A O 1
ATOM 6193 N N . ALA A 1 792 ? -19.846 -16.635 0.652 1.00 94.81 792 ALA A N 1
ATOM 6194 C CA . ALA A 1 792 ? -19.482 -17.899 1.281 1.00 94.81 792 ALA A CA 1
ATOM 6195 C C . ALA A 1 792 ? -19.703 -17.882 2.803 1.00 94.81 792 ALA A C 1
ATOM 6197 O O . ALA A 1 792 ? -20.382 -18.759 3.336 1.00 94.81 792 ALA A O 1
ATOM 6198 N N . ALA A 1 793 ? -19.182 -16.867 3.498 1.00 95.00 793 ALA A N 1
ATOM 6199 C CA . ALA A 1 793 ? -19.266 -16.733 4.953 1.00 95.00 793 ALA A CA 1
ATOM 6200 C C . ALA A 1 793 ? -20.714 -16.608 5.465 1.00 95.00 793 ALA A C 1
ATOM 6202 O O . ALA A 1 793 ? -21.045 -17.150 6.524 1.00 95.00 793 ALA A O 1
ATOM 6203 N N . ALA A 1 794 ? -21.606 -15.987 4.685 1.00 92.75 794 ALA A N 1
ATOM 6204 C CA . ALA A 1 794 ? -23.019 -15.820 5.019 1.00 92.75 794 ALA A CA 1
ATOM 6205 C C . ALA A 1 794 ? -23.743 -17.160 5.231 1.00 92.75 794 ALA A C 1
ATOM 6207 O O . ALA A 1 794 ? -24.613 -17.255 6.095 1.00 92.75 794 ALA A O 1
ATOM 6208 N N . ARG A 1 795 ? -23.340 -18.228 4.522 1.00 94.44 795 ARG A N 1
ATOM 6209 C CA . ARG A 1 795 ? -23.880 -19.595 4.704 1.00 94.44 795 ARG A CA 1
ATOM 6210 C C . ARG A 1 795 ? -23.618 -20.158 6.103 1.00 94.44 795 ARG A C 1
ATOM 6212 O O . ARG A 1 795 ? -24.328 -21.054 6.544 1.00 94.44 795 ARG A O 1
ATOM 6219 N N . PHE A 1 796 ? -22.609 -19.624 6.785 1.00 95.75 796 PHE A N 1
ATOM 6220 C CA . PHE A 1 796 ? -22.217 -19.979 8.147 1.00 95.75 796 PHE A CA 1
ATOM 6221 C C . PHE A 1 796 ? -22.614 -18.900 9.170 1.00 95.75 796 PHE A C 1
ATOM 6223 O O . PHE A 1 796 ? -22.258 -19.011 10.342 1.00 95.75 796 PHE A O 1
ATOM 6230 N N . GLY A 1 797 ? -23.315 -17.841 8.742 1.00 94.44 797 GLY A N 1
ATOM 6231 C CA . GLY A 1 797 ? -23.689 -16.703 9.587 1.00 94.44 797 GLY A CA 1
ATOM 6232 C C . GLY A 1 797 ? -22.505 -15.864 10.084 1.00 94.44 797 GLY A C 1
ATOM 6233 O O . GLY A 1 797 ? -22.665 -15.099 11.042 1.00 94.44 797 GLY A O 1
ATOM 6234 N N . LEU A 1 798 ? -21.327 -16.012 9.466 1.00 96.75 798 LEU A N 1
ATOM 6235 C CA . LEU A 1 798 ? -20.084 -15.383 9.905 1.00 96.75 798 LEU A CA 1
ATOM 6236 C C . LEU A 1 798 ? -19.891 -13.995 9.289 1.00 96.75 798 LEU A C 1
ATOM 6238 O O . LEU A 1 798 ? -20.095 -13.851 8.082 1.00 96.75 798 LEU A O 1
ATOM 6242 N N . PRO A 1 799 ? -19.452 -13.001 10.081 1.00 97.81 799 PRO A N 1
ATOM 6243 C CA . PRO A 1 799 ? -19.114 -11.694 9.554 1.00 97.81 799 PRO A CA 1
ATOM 6244 C C . PRO A 1 799 ? -17.776 -11.681 8.808 1.00 97.81 799 PRO A C 1
ATOM 6246 O O . PRO A 1 799 ? -16.866 -12.472 9.090 1.00 97.81 799 PRO A O 1
ATOM 6249 N N . VAL A 1 800 ? -17.657 -10.743 7.871 1.00 98.31 800 VAL A N 1
ATOM 6250 C CA . VAL A 1 800 ? -16.465 -10.509 7.054 1.00 98.31 800 VAL A CA 1
ATOM 6251 C C . VAL A 1 800 ? -15.880 -9.126 7.321 1.00 98.31 800 VAL A C 1
ATOM 6253 O O . VAL A 1 800 ? -16.588 -8.118 7.343 1.00 98.31 800 VAL A O 1
ATOM 6256 N N . ILE A 1 801 ? -14.558 -9.081 7.477 1.00 98.38 801 ILE A N 1
ATOM 6257 C CA . ILE A 1 801 ? -13.771 -7.854 7.610 1.00 98.38 801 ILE A CA 1
ATOM 6258 C C . ILE A 1 801 ? -13.070 -7.573 6.280 1.00 98.38 801 ILE A C 1
ATOM 6260 O O . ILE A 1 801 ? -12.231 -8.365 5.846 1.00 98.38 801 ILE A O 1
ATOM 6264 N N . ALA A 1 802 ? -13.379 -6.447 5.639 1.00 96.94 802 ALA A N 1
ATOM 6265 C CA . ALA A 1 802 ? -12.707 -6.014 4.416 1.00 96.94 802 ALA A CA 1
ATOM 6266 C C . ALA A 1 802 ? -11.365 -5.338 4.746 1.00 96.94 802 ALA A C 1
ATOM 6268 O O . ALA A 1 802 ? -11.341 -4.280 5.373 1.00 96.94 802 ALA A O 1
ATOM 6269 N N . ASP A 1 803 ? -10.251 -5.934 4.321 1.00 90.31 803 ASP A N 1
ATOM 6270 C CA . ASP A 1 803 ? -8.891 -5.509 4.668 1.00 90.31 803 ASP A CA 1
ATOM 6271 C C . ASP A 1 803 ? -8.108 -5.056 3.425 1.00 90.31 803 ASP A C 1
ATOM 6273 O O . ASP A 1 803 ? -7.811 -5.848 2.525 1.00 90.31 803 ASP A O 1
ATOM 6277 N N . GLY A 1 804 ? -7.773 -3.761 3.386 1.00 75.06 804 GLY A N 1
ATOM 6278 C CA . GLY A 1 804 ? -6.953 -3.140 2.342 1.00 75.06 804 GLY A CA 1
ATOM 6279 C C . GLY A 1 804 ? -7.724 -2.501 1.176 1.00 75.06 804 GLY A C 1
ATOM 6280 O O . GLY A 1 804 ? -8.876 -2.819 0.893 1.00 75.06 804 GLY A O 1
ATOM 6281 N N . GLY A 1 805 ? -7.064 -1.564 0.483 1.00 71.94 805 GLY A N 1
ATOM 6282 C CA . GLY A 1 805 ? -7.579 -0.890 -0.723 1.00 71.94 805 GLY A CA 1
ATOM 6283 C C . GLY A 1 805 ? -8.525 0.300 -0.493 1.00 71.94 805 GLY A C 1
ATOM 6284 O O . GLY A 1 805 ? -8.961 0.907 -1.464 1.00 71.94 805 GLY A O 1
ATOM 6285 N N . ILE A 1 806 ? -8.831 0.642 0.762 1.00 84.69 806 ILE A N 1
ATOM 6286 C CA . ILE A 1 806 ? -9.749 1.730 1.136 1.00 84.69 806 ILE A CA 1
ATOM 6287 C C . ILE A 1 806 ? -8.986 3.054 1.208 1.00 84.69 806 ILE A C 1
ATOM 6289 O O . ILE A 1 806 ? -8.050 3.184 2.002 1.00 84.69 806 ILE A O 1
ATOM 6293 N N . ARG A 1 807 ? -9.406 4.040 0.409 1.00 79.69 807 ARG A N 1
ATOM 6294 C CA . ARG A 1 807 ? -8.785 5.376 0.344 1.00 79.69 807 ARG A CA 1
ATOM 6295 C C . ARG A 1 807 ? -9.713 6.476 0.844 1.00 79.69 807 ARG A C 1
ATOM 6297 O O . ARG A 1 807 ? -9.240 7.449 1.418 1.00 79.69 807 ARG A O 1
ATOM 6304 N N . TYR A 1 808 ? -11.021 6.313 0.655 1.00 85.38 808 TYR A N 1
ATOM 6305 C CA . TYR A 1 808 ? -12.026 7.317 1.012 1.00 85.38 808 TYR A CA 1
ATOM 6306 C C . TYR A 1 808 ? -13.176 6.710 1.825 1.00 85.38 808 TYR A C 1
ATOM 6308 O O . TYR A 1 808 ? -13.396 5.499 1.814 1.00 85.38 808 TYR A O 1
ATOM 6316 N N . SER A 1 809 ? -13.966 7.550 2.499 1.00 92.00 809 SER A N 1
ATOM 6317 C CA . SER A 1 809 ? -15.175 7.111 3.220 1.00 92.00 809 SER A CA 1
ATOM 6318 C C . SER A 1 809 ? -16.224 6.461 2.301 1.00 92.00 809 SER A C 1
ATOM 6320 O O . SER A 1 809 ? -16.957 5.565 2.720 1.00 92.00 809 SER A O 1
ATOM 6322 N N . GLY A 1 810 ? -16.256 6.842 1.020 1.00 92.94 810 GLY A N 1
ATOM 6323 C CA . GLY A 1 810 ? -17.074 6.173 0.005 1.00 92.94 810 GLY A CA 1
ATOM 6324 C C . GLY A 1 810 ? -16.700 4.699 -0.188 1.00 92.94 810 GLY A C 1
ATOM 6325 O O . GLY A 1 810 ? -17.591 3.859 -0.286 1.00 92.94 810 GLY A O 1
ATOM 6326 N N . ASP A 1 811 ? -15.407 4.359 -0.151 1.00 94.50 811 ASP A N 1
ATOM 6327 C CA . ASP A 1 811 ? -14.935 2.971 -0.277 1.00 94.50 811 ASP A CA 1
ATOM 6328 C C . ASP A 1 811 ? -15.396 2.118 0.915 1.00 94.50 811 ASP A C 1
ATOM 6330 O O . ASP A 1 811 ? -15.746 0.953 0.739 1.00 94.50 811 ASP A O 1
ATOM 6334 N N . ILE A 1 812 ? -15.479 2.714 2.113 1.00 97.56 812 ILE A N 1
ATOM 6335 C CA . ILE A 1 812 ? -16.054 2.068 3.304 1.00 97.56 812 ILE A CA 1
ATOM 6336 C C . ILE A 1 812 ? -17.523 1.727 3.052 1.00 97.56 812 ILE A C 1
ATOM 6338 O O . ILE A 1 812 ? -17.936 0.587 3.246 1.00 97.56 812 ILE A O 1
ATOM 6342 N N . THR A 1 813 ? -18.303 2.695 2.565 1.00 97.56 813 THR A N 1
ATOM 6343 C CA . THR A 1 813 ? -19.728 2.489 2.261 1.00 97.56 813 THR A CA 1
ATOM 6344 C C . THR A 1 813 ? -19.912 1.386 1.219 1.00 97.56 813 THR A C 1
ATOM 6346 O O . THR A 1 813 ? -20.739 0.500 1.410 1.00 97.56 813 THR A O 1
ATOM 6349 N N . LYS A 1 814 ? -19.099 1.385 0.153 1.00 97.94 814 LYS A N 1
ATOM 6350 C CA . LYS A 1 814 ? -19.119 0.346 -0.889 1.00 97.94 814 LYS A CA 1
ATOM 6351 C C . LYS A 1 814 ? -18.748 -1.030 -0.330 1.00 97.94 814 LYS A C 1
ATOM 6353 O O . LYS A 1 814 ? -19.446 -1.996 -0.617 1.00 97.94 814 LYS A O 1
ATOM 6358 N N . ALA A 1 815 ? -17.695 -1.132 0.484 1.00 97.81 815 ALA A N 1
ATOM 6359 C CA . ALA A 1 815 ? -17.286 -2.393 1.108 1.00 97.81 815 ALA A CA 1
ATOM 6360 C C . ALA A 1 815 ? -18.406 -2.984 1.977 1.00 97.81 815 ALA A C 1
ATOM 6362 O O . ALA A 1 815 ? -18.710 -4.174 1.878 1.00 97.81 815 ALA A O 1
ATOM 6363 N N . LEU A 1 816 ? -19.039 -2.140 2.798 1.00 98.19 816 LEU A N 1
ATOM 6364 C CA . LEU A 1 816 ? -20.135 -2.544 3.674 1.00 98.19 816 LEU A CA 1
ATOM 6365 C C . LEU A 1 816 ? -21.385 -2.905 2.874 1.00 98.19 816 LEU A C 1
ATOM 6367 O O . LEU A 1 816 ? -21.977 -3.941 3.137 1.00 98.19 816 LEU A O 1
ATOM 6371 N N . ALA A 1 817 ? -21.751 -2.126 1.855 1.00 97.62 817 ALA A N 1
ATOM 6372 C CA . ALA A 1 817 ? -22.865 -2.442 0.960 1.00 97.62 817 ALA A CA 1
ATOM 6373 C C . ALA A 1 817 ? -22.644 -3.745 0.169 1.00 97.62 817 ALA A C 1
ATOM 6375 O O . ALA A 1 817 ? -23.592 -4.485 -0.067 1.00 97.62 817 ALA A O 1
ATOM 6376 N N . ALA A 1 818 ? -21.396 -4.077 -0.181 1.00 96.00 818 ALA A N 1
ATOM 6377 C CA . ALA A 1 818 ? -21.044 -5.353 -0.809 1.00 96.00 818 ALA A CA 1
ATOM 6378 C C . ALA A 1 818 ? -21.078 -6.550 0.151 1.00 96.00 818 ALA A C 1
ATOM 6380 O O . ALA A 1 818 ? -20.851 -7.681 -0.279 1.00 96.00 818 ALA A O 1
ATOM 6381 N N . GLY A 1 819 ? -21.377 -6.319 1.432 1.00 95.94 819 GLY A N 1
ATOM 6382 C CA . GLY A 1 819 ? -21.658 -7.378 2.384 1.00 95.94 819 GLY A CA 1
ATOM 6383 C C . GLY A 1 819 ? -20.655 -7.517 3.525 1.00 95.94 819 GLY A C 1
ATOM 6384 O O . GLY A 1 819 ? -20.890 -8.338 4.404 1.00 95.94 819 GLY A O 1
ATOM 6385 N N . ALA A 1 820 ? -19.565 -6.746 3.558 1.00 97.69 820 ALA A N 1
ATOM 6386 C CA . ALA A 1 820 ? -18.690 -6.745 4.729 1.00 97.69 820 ALA A CA 1
ATOM 6387 C C . ALA A 1 820 ? -19.424 -6.182 5.961 1.00 97.69 820 ALA A C 1
ATOM 6389 O O . ALA A 1 820 ? -20.256 -5.274 5.859 1.00 97.69 820 ALA A O 1
ATOM 6390 N N . GLU A 1 821 ? -19.093 -6.680 7.147 1.00 98.25 821 GLU A N 1
ATOM 6391 C CA . GLU A 1 821 ? -19.609 -6.134 8.400 1.00 98.25 821 GLU A CA 1
ATOM 6392 C C . GLU A 1 821 ? -18.710 -5.037 8.960 1.00 98.25 821 GLU A C 1
ATOM 6394 O O . GLU A 1 821 ? -19.206 -4.106 9.592 1.00 98.25 821 GLU A O 1
ATOM 6399 N N . SER A 1 822 ? -17.404 -5.101 8.715 1.00 98.25 822 SER A N 1
ATOM 6400 C CA . SER A 1 822 ? -16.473 -4.048 9.121 1.00 98.25 822 SER A CA 1
ATOM 6401 C C . SER A 1 822 ? -15.328 -3.881 8.129 1.00 98.25 822 SER A C 1
ATOM 6403 O O . SER A 1 822 ? -15.087 -4.740 7.276 1.00 98.25 822 SER A O 1
ATOM 6405 N N . VAL A 1 823 ? -14.625 -2.754 8.226 1.00 97.94 823 VAL A N 1
ATOM 6406 C CA . VAL A 1 823 ? -13.453 -2.452 7.404 1.00 97.94 823 VAL A CA 1
ATOM 6407 C C . VAL A 1 823 ? -12.206 -2.293 8.263 1.00 97.94 823 VAL A C 1
ATOM 6409 O O . VAL A 1 823 ? -12.235 -1.644 9.309 1.00 97.94 823 VAL A O 1
ATOM 6412 N N . MET A 1 824 ? -11.094 -2.864 7.805 1.00 97.38 824 MET A N 1
ATOM 6413 C CA . MET A 1 824 ? -9.786 -2.722 8.435 1.00 97.38 824 MET A CA 1
ATOM 6414 C C . MET A 1 824 ? -8.963 -1.647 7.720 1.00 97.38 824 MET A C 1
ATOM 6416 O O . MET A 1 824 ? -8.717 -1.728 6.515 1.00 97.38 824 MET A O 1
ATOM 6420 N N . LEU A 1 825 ? -8.539 -0.627 8.470 1.00 94.25 825 LEU A N 1
ATOM 6421 C CA . LEU A 1 825 ? -7.866 0.561 7.947 1.00 94.25 825 LEU A CA 1
ATOM 6422 C C . LEU A 1 825 ? -6.398 0.620 8.386 1.00 94.25 825 LEU A C 1
ATOM 6424 O O . LEU A 1 825 ? -6.088 0.570 9.577 1.00 94.25 825 LEU A O 1
ATOM 6428 N N . GLY A 1 826 ? -5.500 0.764 7.407 1.00 87.06 826 GLY A N 1
ATOM 6429 C CA . GLY A 1 826 ? -4.061 0.968 7.609 1.00 87.06 826 GLY A CA 1
ATOM 6430 C C . GLY A 1 826 ? -3.653 2.426 7.386 1.00 87.06 826 GLY A C 1
ATOM 6431 O O . GLY A 1 826 ? -3.749 3.251 8.291 1.00 87.06 826 GLY A O 1
ATOM 6432 N N . GLY A 1 827 ? -3.234 2.762 6.160 1.00 78.00 827 GLY A N 1
ATOM 6433 C CA . GLY A 1 827 ? -2.697 4.088 5.810 1.00 78.00 827 GLY A CA 1
ATOM 6434 C C . GLY A 1 827 ? -3.616 5.280 6.124 1.00 78.00 827 GLY A C 1
ATOM 6435 O O . GLY A 1 827 ? -3.135 6.387 6.364 1.00 78.00 827 GLY A O 1
ATOM 6436 N N . LEU A 1 828 ? -4.937 5.071 6.205 1.00 86.69 828 LEU A N 1
ATOM 6437 C CA . LEU A 1 828 ? -5.866 6.119 6.636 1.00 86.69 828 LEU A CA 1
ATOM 6438 C C . LEU A 1 828 ? -5.637 6.567 8.086 1.00 86.69 828 LEU A C 1
ATOM 6440 O O . LEU A 1 828 ? -5.778 7.761 8.349 1.00 86.69 828 LEU A O 1
ATOM 6444 N N . LEU A 1 829 ? -5.224 5.650 8.968 1.00 93.25 829 LEU A N 1
ATOM 6445 C CA . LEU A 1 829 ? -5.000 5.881 10.400 1.00 93.25 829 LEU A CA 1
ATOM 6446 C C . LEU A 1 829 ? -3.514 6.060 10.760 1.00 93.25 829 LEU A C 1
ATOM 6448 O O . LEU A 1 829 ? -3.199 6.628 11.797 1.00 93.25 829 LEU A O 1
ATOM 6452 N N . ALA A 1 830 ? -2.586 5.634 9.898 1.00 88.69 830 ALA A N 1
ATOM 6453 C CA . ALA A 1 830 ? -1.140 5.711 10.152 1.00 88.69 830 ALA A CA 1
ATOM 6454 C C . ALA A 1 830 ? -0.594 7.143 10.357 1.00 88.69 830 ALA A C 1
ATOM 6456 O O . ALA A 1 830 ? 0.501 7.324 10.873 1.00 88.69 830 ALA A O 1
ATOM 6457 N N . GLY A 1 831 ? -1.338 8.169 9.930 1.00 88.50 831 GLY A N 1
ATOM 6458 C CA . GLY A 1 831 ? -0.948 9.576 10.055 1.00 88.50 831 GLY A CA 1
ATOM 6459 C C . GLY A 1 831 ? -1.423 10.264 11.336 1.00 88.50 831 GLY A C 1
ATOM 6460 O O . GLY A 1 831 ? -1.200 11.465 11.479 1.00 88.50 831 GLY A O 1
ATOM 6461 N N . THR A 1 832 ? -2.120 9.563 12.236 1.00 94.62 832 THR A N 1
ATOM 6462 C CA . THR A 1 832 ? -2.742 10.189 13.416 1.00 94.62 832 THR A CA 1
ATOM 6463 C C . THR A 1 832 ? -1.803 10.261 14.613 1.00 94.62 832 THR A C 1
ATOM 6465 O O . THR A 1 832 ? -0.786 9.563 14.655 1.00 94.62 832 THR A O 1
ATOM 6468 N N . ASP A 1 833 ? -2.149 11.078 15.606 1.00 94.75 833 ASP A N 1
ATOM 6469 C CA . ASP A 1 833 ? -1.383 11.243 16.848 1.00 94.75 833 ASP A CA 1
ATOM 6470 C C . ASP A 1 833 ? -1.090 9.911 17.550 1.00 94.75 833 ASP A C 1
ATOM 6472 O O . ASP A 1 833 ? 0.037 9.666 17.975 1.00 94.75 833 ASP A O 1
ATOM 6476 N N . GLU A 1 834 ? -2.084 9.027 17.611 1.00 96.38 834 GLU A N 1
ATOM 6477 C CA . GLU A 1 834 ? -2.056 7.779 18.375 1.00 96.38 834 GLU A CA 1
ATOM 6478 C C . GLU A 1 834 ? -1.334 6.624 17.674 1.00 96.38 834 GLU A C 1
ATOM 6480 O O . GLU A 1 834 ? -1.090 5.586 18.294 1.00 96.38 834 GLU A O 1
ATOM 6485 N N . SER A 1 835 ? -1.010 6.772 16.388 1.00 95.00 835 SER A N 1
ATOM 6486 C CA . SER A 1 835 ? -0.240 5.756 15.668 1.00 95.00 835 SER A CA 1
ATOM 6487 C C . SER A 1 835 ? 1.221 5.723 16.161 1.00 95.00 835 SER A C 1
ATOM 6489 O O . SER A 1 835 ? 1.792 6.770 16.471 1.00 95.00 835 SER A O 1
ATOM 6491 N N . PRO A 1 836 ? 1.869 4.550 16.217 1.00 90.69 836 PRO A N 1
ATOM 6492 C CA . PRO A 1 836 ? 3.244 4.410 16.708 1.00 90.69 836 PRO A CA 1
ATOM 6493 C C . PRO A 1 836 ? 4.315 4.914 15.723 1.00 90.69 836 PRO A C 1
ATOM 6495 O O . PRO A 1 836 ? 5.481 5.020 16.093 1.00 90.69 836 PRO A O 1
ATOM 6498 N N . GLY A 1 837 ? 3.946 5.231 14.473 1.00 79.88 837 GLY A N 1
ATOM 6499 C CA . GLY A 1 837 ? 4.889 5.725 13.466 1.00 79.88 837 GLY A CA 1
ATOM 6500 C C . GLY A 1 837 ? 5.617 6.999 13.913 1.00 79.88 837 GLY A C 1
ATOM 6501 O O . GLY A 1 837 ? 5.028 7.878 14.544 1.00 79.88 837 GLY A O 1
ATOM 6502 N N . GLU A 1 838 ? 6.900 7.126 13.576 1.00 79.88 838 GLU A N 1
ATOM 6503 C CA . GLU A 1 838 ? 7.676 8.318 13.927 1.00 79.88 838 GLU A CA 1
ATOM 6504 C C . GLU A 1 838 ? 7.190 9.544 13.145 1.00 79.88 838 GLU A C 1
ATOM 6506 O O . GLU A 1 838 ? 6.888 9.458 11.953 1.00 79.88 838 GLU A O 1
ATOM 6511 N N . MET A 1 839 ? 7.111 10.691 13.826 1.00 84.56 839 MET A N 1
ATOM 6512 C CA . MET A 1 839 ? 6.797 11.978 13.207 1.00 84.56 839 MET A CA 1
ATOM 6513 C C . MET A 1 839 ? 8.010 12.500 12.437 1.00 84.56 839 MET A C 1
ATOM 6515 O O . MET A 1 839 ? 9.074 12.714 13.014 1.00 84.56 839 MET A O 1
ATOM 6519 N N . GLU A 1 840 ? 7.818 12.800 11.159 1.00 77.00 840 GLU A N 1
ATOM 6520 C CA . GLU A 1 840 ? 8.835 13.367 10.280 1.00 77.00 840 GLU A CA 1
ATOM 6521 C C . GLU A 1 840 ? 8.366 14.722 9.737 1.00 77.00 840 GLU A C 1
ATOM 6523 O O . GLU A 1 840 ? 7.183 14.931 9.454 1.00 77.00 840 GLU A O 1
ATOM 6528 N N . ILE A 1 841 ? 9.286 15.675 9.584 1.00 76.44 841 ILE A N 1
ATOM 6529 C CA . ILE A 1 841 ? 9.002 16.947 8.913 1.00 76.44 841 ILE A CA 1
ATOM 6530 C C . ILE A 1 841 ? 9.628 16.898 7.525 1.00 76.44 841 ILE A C 1
ATOM 6532 O O . ILE A 1 841 ? 10.849 16.890 7.395 1.00 76.44 841 ILE A O 1
ATOM 6536 N N . HIS A 1 842 ? 8.792 16.955 6.491 1.00 57.41 842 HIS A N 1
ATOM 6537 C CA . HIS A 1 842 ? 9.234 17.011 5.104 1.00 57.41 842 HIS A CA 1
ATOM 6538 C C . HIS A 1 842 ? 8.610 18.212 4.394 1.00 57.41 842 HIS A C 1
ATOM 6540 O O . HIS A 1 842 ? 7.396 18.412 4.425 1.00 57.41 842 HIS A O 1
ATOM 6546 N N . GLN A 1 843 ? 9.453 19.051 3.783 1.00 66.75 843 GLN A N 1
ATOM 6547 C CA . GLN A 1 843 ? 9.041 20.288 3.097 1.00 66.75 843 GLN A CA 1
ATOM 6548 C C . GLN A 1 843 ? 8.131 21.197 3.953 1.00 66.75 843 GLN A C 1
ATOM 6550 O O . GLN A 1 843 ? 7.159 21.777 3.473 1.00 66.75 843 GLN A O 1
ATOM 6555 N N . GLY A 1 844 ? 8.422 21.295 5.256 1.00 67.38 844 GLY A N 1
ATOM 6556 C CA . GLY A 1 844 ? 7.650 22.110 6.203 1.00 67.38 844 GLY A CA 1
ATOM 6557 C C . GLY A 1 844 ? 6.271 21.545 6.564 1.00 67.38 844 GLY A C 1
ATOM 6558 O O . GLY A 1 844 ? 5.541 22.172 7.330 1.00 67.38 844 GLY A O 1
ATOM 6559 N N . ARG A 1 845 ? 5.911 20.362 6.054 1.00 68.31 845 ARG A N 1
ATOM 6560 C CA . ARG A 1 845 ? 4.705 19.621 6.431 1.00 68.31 845 ARG A CA 1
ATOM 6561 C C . ARG A 1 845 ? 5.073 18.453 7.336 1.00 68.31 845 ARG A C 1
ATOM 6563 O O . ARG A 1 845 ? 6.168 17.904 7.257 1.00 68.31 845 ARG A O 1
ATOM 6570 N N . ARG A 1 846 ? 4.144 18.095 8.216 1.00 77.88 846 ARG A N 1
ATOM 6571 C CA . ARG A 1 846 ? 4.287 16.962 9.130 1.00 77.88 846 ARG A CA 1
ATOM 6572 C C . ARG A 1 846 ? 3.788 15.690 8.446 1.00 77.88 846 ARG A C 1
ATOM 6574 O O . ARG A 1 846 ? 2.714 15.704 7.847 1.00 77.88 846 ARG A O 1
ATOM 6581 N N . TYR A 1 847 ? 4.554 14.618 8.569 1.00 82.38 847 TYR A N 1
ATOM 6582 C CA . TYR A 1 847 ? 4.262 13.272 8.087 1.00 82.38 847 TYR A CA 1
ATOM 6583 C C . TYR A 1 847 ? 4.519 12.260 9.208 1.00 82.38 847 TYR A C 1
ATOM 6585 O O . TYR A 1 847 ? 5.154 12.593 10.210 1.00 82.38 847 TYR A O 1
ATOM 6593 N N . LYS A 1 848 ? 4.038 11.028 9.034 1.00 79.88 848 LYS A N 1
ATOM 6594 C CA . LYS A 1 848 ? 4.413 9.872 9.855 1.00 79.88 848 LYS A CA 1
ATOM 6595 C C . LYS A 1 848 ? 4.937 8.742 8.983 1.00 79.88 848 LYS A C 1
ATOM 6597 O O . LYS A 1 848 ? 4.430 8.532 7.878 1.00 79.88 848 LYS A O 1
ATOM 6602 N N . VAL A 1 849 ? 5.934 8.017 9.483 1.00 72.38 849 VAL A N 1
ATOM 6603 C CA . VAL A 1 849 ? 6.469 6.821 8.819 1.00 72.38 849 VAL A CA 1
ATOM 6604 C C . VAL A 1 849 ? 5.398 5.727 8.788 1.00 72.38 849 VAL A C 1
ATOM 6606 O O . VAL A 1 849 ? 4.771 5.427 9.803 1.00 72.38 849 VAL A O 1
ATOM 6609 N N . TYR A 1 850 ? 5.205 5.109 7.623 1.00 69.38 850 TYR A N 1
ATOM 6610 C CA . TYR A 1 850 ? 4.258 4.020 7.397 1.00 69.38 850 TYR A CA 1
ATOM 6611 C C . TYR A 1 850 ? 4.928 2.893 6.615 1.00 69.38 850 TYR A C 1
ATOM 6613 O O . TYR A 1 850 ? 5.492 3.121 5.549 1.00 69.38 850 TYR A O 1
ATOM 6621 N N . ARG A 1 851 ? 4.843 1.654 7.103 1.00 63.84 851 ARG A N 1
ATOM 6622 C CA . ARG A 1 851 ? 5.411 0.496 6.399 1.00 63.84 851 ARG A CA 1
ATOM 6623 C C . ARG A 1 851 ? 4.450 -0.671 6.341 1.00 63.84 851 ARG A C 1
ATOM 6625 O O . ARG A 1 851 ? 3.803 -1.010 7.327 1.00 63.84 851 ARG A O 1
ATOM 6632 N N . GLY A 1 852 ? 4.383 -1.306 5.175 1.00 57.62 852 GLY A N 1
ATOM 6633 C CA . GLY A 1 852 ? 3.659 -2.556 4.989 1.00 57.62 852 GLY A CA 1
ATOM 6634 C C . GLY A 1 852 ? 4.363 -3.702 5.709 1.00 57.62 852 GLY A C 1
ATOM 6635 O O . GLY A 1 852 ? 5.587 -3.778 5.705 1.00 57.62 852 GLY A O 1
ATOM 6636 N N . MET A 1 853 ? 3.603 -4.653 6.254 1.00 63.59 853 MET A N 1
ATOM 6637 C CA . MET A 1 853 ? 4.181 -5.784 6.997 1.00 63.59 853 MET A CA 1
ATOM 6638 C C . MET A 1 853 ? 5.109 -6.664 6.144 1.00 63.59 853 MET A C 1
ATOM 6640 O O . MET A 1 853 ? 5.884 -7.432 6.684 1.00 63.59 853 MET A O 1
ATOM 6644 N N . GLY A 1 854 ? 5.037 -6.578 4.814 1.00 52.81 854 GLY A N 1
ATOM 6645 C CA . GLY A 1 854 ? 5.947 -7.282 3.905 1.00 52.81 854 GLY A CA 1
ATOM 6646 C C . GLY A 1 854 ? 7.227 -6.523 3.577 1.00 52.81 854 GLY A C 1
ATOM 6647 O O . GLY A 1 854 ? 8.005 -7.009 2.761 1.00 52.81 854 GLY A O 1
ATOM 6648 N N . SER A 1 855 ? 7.446 -5.335 4.146 1.00 55.31 855 SER A N 1
ATOM 6649 C CA . SER A 1 855 ? 8.688 -4.590 3.946 1.00 55.31 855 SER A CA 1
ATOM 6650 C C . SER A 1 855 ? 9.870 -5.304 4.593 1.00 55.31 855 SER A C 1
ATOM 6652 O O . SER A 1 855 ? 9.724 -6.072 5.544 1.00 55.31 855 SER A O 1
ATOM 6654 N N . ILE A 1 856 ? 11.082 -5.015 4.117 1.00 64.12 856 ILE A N 1
ATOM 6655 C CA . ILE A 1 856 ? 12.299 -5.583 4.708 1.00 64.12 856 ILE A CA 1
ATOM 6656 C C . ILE A 1 856 ? 12.420 -5.203 6.190 1.00 64.12 856 ILE A C 1
ATOM 6658 O O . ILE A 1 856 ? 12.794 -6.059 6.995 1.00 64.12 856 ILE A O 1
ATOM 6662 N N . GLY A 1 857 ? 12.116 -3.956 6.565 1.00 62.88 857 GLY A N 1
ATOM 6663 C CA . GLY A 1 857 ? 12.186 -3.512 7.956 1.00 62.88 857 GLY A CA 1
ATOM 6664 C C . GLY A 1 857 ? 11.165 -4.230 8.836 1.00 62.88 857 GLY A C 1
ATOM 6665 O O . GLY A 1 857 ? 11.549 -4.791 9.863 1.00 62.88 857 GLY A O 1
ATOM 6666 N N . ALA A 1 858 ? 9.908 -4.337 8.395 1.00 56.69 858 ALA A N 1
ATOM 6667 C CA . ALA A 1 858 ? 8.870 -5.061 9.125 1.00 56.69 858 ALA A CA 1
ATOM 6668 C C . ALA A 1 858 ? 9.167 -6.569 9.223 1.00 56.69 858 ALA A C 1
ATOM 6670 O O . ALA A 1 858 ? 8.981 -7.180 10.281 1.00 56.69 858 ALA A O 1
ATOM 6671 N N . MET A 1 859 ? 9.663 -7.198 8.153 1.00 67.69 859 MET A N 1
ATOM 6672 C CA . MET A 1 859 ? 10.045 -8.615 8.159 1.00 67.69 859 MET A CA 1
ATOM 6673 C C . MET A 1 859 ? 11.255 -8.857 9.063 1.00 67.69 859 MET A C 1
ATOM 6675 O O . MET A 1 859 ? 11.314 -9.854 9.781 1.00 67.69 859 MET A O 1
ATOM 6679 N N . ARG A 1 860 ? 12.228 -7.942 9.100 1.00 71.50 860 ARG A N 1
ATOM 6680 C CA . ARG A 1 860 ? 13.336 -8.025 10.064 1.00 71.50 860 ARG A CA 1
ATOM 6681 C C . ARG A 1 860 ? 12.856 -7.887 11.507 1.00 71.50 860 ARG A C 1
ATOM 6683 O O . ARG A 1 860 ? 13.431 -8.561 12.356 1.00 71.50 860 ARG A O 1
ATOM 6690 N N . ALA A 1 861 ? 11.816 -7.089 11.743 1.00 67.06 861 ALA A N 1
ATOM 6691 C CA . ALA A 1 861 ? 11.233 -6.829 13.056 1.00 67.06 861 ALA A CA 1
ATOM 6692 C C . ALA A 1 861 ? 10.263 -7.916 13.569 1.00 67.06 861 ALA A C 1
ATOM 6694 O O . ALA A 1 861 ? 9.879 -7.858 14.733 1.00 67.06 861 ALA A O 1
ATOM 6695 N N . GLY A 1 862 ? 9.884 -8.914 12.756 1.00 69.00 862 GLY A N 1
ATOM 6696 C CA . GLY A 1 862 ? 9.115 -10.070 13.254 1.00 69.00 862 GLY A CA 1
ATOM 6697 C C . GLY A 1 862 ? 8.030 -10.643 12.343 1.00 69.00 862 GLY A C 1
ATOM 6698 O O . GLY A 1 862 ? 7.365 -11.591 12.740 1.00 69.00 862 GLY A O 1
ATOM 6699 N N . SER A 1 863 ? 7.852 -10.132 11.124 1.00 66.00 863 SER A N 1
ATOM 6700 C CA . SER A 1 863 ? 6.741 -10.548 10.242 1.00 66.00 863 SER A CA 1
ATOM 6701 C C . SER A 1 863 ? 7.117 -11.519 9.113 1.00 66.00 863 SER A C 1
ATOM 6703 O O . SER A 1 863 ? 6.375 -11.671 8.145 1.00 66.00 863 SER A O 1
ATOM 6705 N N . ARG A 1 864 ? 8.260 -12.213 9.211 1.00 74.12 864 ARG A N 1
ATOM 6706 C CA . ARG A 1 864 ? 8.747 -13.133 8.153 1.00 74.12 864 ARG A CA 1
ATOM 6707 C C . ARG A 1 864 ? 7.819 -14.317 7.899 1.00 74.12 864 ARG A C 1
ATOM 6709 O O . ARG A 1 864 ? 7.653 -14.729 6.754 1.00 74.12 864 ARG A O 1
ATOM 6716 N N . ASP A 1 865 ? 7.238 -14.875 8.956 1.00 68.75 865 ASP A N 1
ATOM 6717 C CA . ASP A 1 865 ? 6.328 -16.022 8.888 1.00 68.75 865 ASP A CA 1
ATOM 6718 C C . ASP A 1 865 ? 5.014 -15.679 8.178 1.00 68.75 865 ASP A C 1
ATOM 6720 O O . ASP A 1 865 ? 4.437 -16.546 7.525 1.00 68.75 865 ASP A O 1
ATOM 6724 N N . ARG A 1 866 ? 4.596 -14.399 8.202 1.00 61.50 866 ARG A N 1
ATOM 6725 C CA . ARG A 1 866 ? 3.428 -13.910 7.449 1.00 61.50 866 ARG A CA 1
ATOM 6726 C C . ARG A 1 866 ? 3.523 -14.261 5.962 1.00 61.50 866 ARG A C 1
ATOM 6728 O O . ARG A 1 866 ? 2.492 -14.515 5.343 1.00 61.50 866 ARG A O 1
ATOM 6735 N N . TYR A 1 867 ? 4.749 -14.277 5.439 1.00 57.94 867 TYR A N 1
ATOM 6736 C CA . TYR A 1 867 ? 5.106 -14.538 4.044 1.00 57.94 867 TYR A CA 1
ATOM 6737 C C . TYR A 1 867 ? 5.865 -15.860 3.874 1.00 57.94 867 TYR A C 1
ATOM 6739 O O . TYR A 1 867 ? 6.546 -16.055 2.873 1.00 57.94 867 TYR A O 1
ATOM 6747 N N . PHE A 1 868 ? 5.783 -16.765 4.857 1.00 60.00 868 PHE A N 1
ATOM 6748 C CA . PHE A 1 868 ? 6.393 -18.101 4.826 1.00 60.00 868 PHE A CA 1
ATOM 6749 C C . PHE A 1 868 ? 7.930 -18.115 4.660 1.00 60.00 868 PHE A C 1
ATOM 6751 O O . PHE A 1 868 ? 8.495 -19.085 4.163 1.00 60.00 868 PHE A O 1
ATOM 6758 N N . GLN A 1 869 ? 8.628 -17.068 5.125 1.00 71.06 869 GLN A N 1
ATOM 6759 C CA . GLN A 1 869 ? 10.084 -16.885 4.967 1.00 71.06 869 GLN A CA 1
ATOM 6760 C C . GLN A 1 869 ? 10.872 -16.971 6.292 1.00 71.06 869 GLN A C 1
ATOM 6762 O O . GLN A 1 869 ? 11.898 -16.316 6.477 1.00 71.06 869 GLN A O 1
ATOM 6767 N N . GLU A 1 870 ? 10.408 -17.790 7.241 1.00 64.38 870 GLU A N 1
ATOM 6768 C CA . GLU A 1 870 ? 10.992 -17.939 8.591 1.00 64.38 870 GLU A CA 1
ATOM 6769 C C . GLU A 1 870 ? 12.470 -18.369 8.588 1.00 64.38 870 GLU A C 1
ATOM 6771 O O . GLU A 1 870 ? 13.253 -17.922 9.427 1.00 64.38 870 GLU A O 1
ATOM 6776 N N . ARG A 1 871 ? 12.855 -19.251 7.655 1.00 53.12 871 ARG A N 1
ATOM 6777 C CA . ARG A 1 871 ? 14.173 -19.914 7.629 1.00 53.12 871 ARG A CA 1
ATOM 6778 C C . ARG A 1 871 ? 15.157 -19.298 6.633 1.00 53.12 871 ARG A C 1
ATOM 6780 O O . ARG A 1 871 ? 16.304 -19.737 6.553 1.00 53.12 871 ARG A O 1
ATOM 6787 N N . GLU A 1 872 ? 14.733 -18.276 5.896 1.00 52.59 872 GLU A N 1
ATOM 6788 C CA . GLU A 1 872 ? 15.508 -17.726 4.790 1.00 52.59 872 GLU A CA 1
ATOM 6789 C C . GLU A 1 872 ? 16.516 -16.667 5.252 1.00 52.59 872 GLU A C 1
ATOM 6791 O O . GLU A 1 872 ? 16.196 -15.719 5.973 1.00 52.59 872 GLU A O 1
ATOM 6796 N N . ARG A 1 873 ? 17.773 -16.801 4.801 1.00 39.38 873 ARG A N 1
ATOM 6797 C CA . ARG A 1 873 ? 18.825 -15.790 5.040 1.00 39.38 873 ARG A CA 1
ATOM 6798 C C . ARG A 1 873 ? 18.684 -14.569 4.128 1.00 39.38 873 ARG A C 1
ATOM 6800 O O . ARG A 1 873 ? 19.209 -13.505 4.449 1.00 39.38 873 ARG A O 1
ATOM 6807 N N . LYS A 1 874 ? 18.016 -14.727 2.984 1.00 43.53 874 LYS A N 1
ATOM 6808 C CA . LYS A 1 874 ? 17.711 -13.665 2.021 1.00 43.53 874 LYS A CA 1
ATOM 6809 C C . LYS A 1 874 ? 16.196 -13.546 1.933 1.00 43.53 874 LYS A C 1
ATOM 6811 O O . LYS A 1 874 ? 15.546 -14.510 1.559 1.00 43.53 874 LYS A O 1
ATOM 6816 N N . LEU A 1 875 ? 15.665 -12.385 2.298 1.00 49.28 875 LEU A N 1
ATOM 6817 C CA . LEU A 1 875 ? 14.227 -12.132 2.291 1.00 49.28 875 LEU A CA 1
ATOM 6818 C C . LEU A 1 875 ? 13.788 -11.606 0.922 1.00 49.28 875 LEU A C 1
ATOM 6820 O O . LEU A 1 875 ? 14.505 -10.822 0.296 1.00 49.28 875 LEU A O 1
ATOM 6824 N N . VAL A 1 876 ? 12.602 -12.022 0.504 1.00 42.62 876 VAL A N 1
ATOM 6825 C CA . VAL A 1 876 ? 11.853 -11.556 -0.658 1.00 42.62 876 VAL A CA 1
ATOM 6826 C C . VAL A 1 876 ? 10.685 -10.713 -0.125 1.00 42.62 876 VAL A C 1
ATOM 6828 O O . VAL A 1 876 ? 9.680 -11.276 0.307 1.00 42.62 876 VAL A O 1
ATOM 6831 N N . PRO A 1 877 ? 10.828 -9.379 -0.047 1.00 47.38 877 PRO A N 1
ATOM 6832 C CA . PRO A 1 877 ? 9.825 -8.523 0.577 1.00 47.38 877 PRO A CA 1
ATOM 6833 C C . PRO A 1 877 ? 8.565 -8.388 -0.283 1.00 47.38 877 PRO A C 1
ATOM 6835 O O . PRO A 1 877 ? 8.642 -8.110 -1.476 1.00 47.38 877 PRO A O 1
ATOM 6838 N N . GLU A 1 878 ? 7.405 -8.516 0.359 1.00 48.88 878 GLU A N 1
ATOM 6839 C CA . GLU A 1 878 ? 6.060 -8.395 -0.222 1.00 48.88 878 GLU A CA 1
ATOM 6840 C C . GLU A 1 878 ? 5.356 -7.053 0.088 1.00 48.88 878 GLU A C 1
ATOM 6842 O O . GLU A 1 878 ? 4.225 -6.811 -0.338 1.00 48.88 878 GLU A O 1
ATOM 6847 N N . GLY A 1 879 ? 6.055 -6.132 0.764 1.00 45.22 879 GLY A N 1
ATOM 6848 C CA . GLY A 1 879 ? 5.612 -4.762 1.035 1.00 45.22 879 GLY A CA 1
ATOM 6849 C C . GLY A 1 879 ? 6.744 -3.732 0.954 1.00 45.22 879 GLY A C 1
ATOM 6850 O O . GLY A 1 879 ? 7.904 -4.081 0.745 1.00 45.22 879 GLY A O 1
ATOM 6851 N N . ILE A 1 880 ? 6.394 -2.455 1.130 1.00 44.94 880 ILE A N 1
ATOM 6852 C CA . ILE A 1 880 ? 7.313 -1.304 1.070 1.00 44.94 880 ILE A CA 1
ATOM 6853 C C . ILE A 1 880 ? 7.193 -0.430 2.325 1.00 44.94 880 ILE A C 1
ATOM 6855 O O . ILE A 1 880 ? 6.238 -0.569 3.095 1.00 44.94 880 ILE A O 1
ATOM 6859 N N . GLU A 1 881 ? 8.155 0.468 2.517 1.00 55.09 881 GLU A N 1
ATOM 6860 C CA . GLU A 1 881 ? 8.124 1.526 3.536 1.00 55.09 881 GLU A CA 1
ATOM 6861 C C . GLU A 1 881 ? 7.936 2.875 2.841 1.00 55.09 881 GLU A C 1
ATOM 6863 O O . GLU A 1 881 ? 8.396 3.064 1.718 1.00 55.09 881 GLU A O 1
ATOM 6868 N N . GLY A 1 882 ? 7.222 3.785 3.488 1.00 58.31 882 GLY A N 1
ATOM 6869 C CA . GLY A 1 882 ? 6.928 5.115 2.983 1.00 58.31 882 GLY A CA 1
ATOM 6870 C C . GLY A 1 882 ? 6.442 6.021 4.109 1.00 58.31 882 GLY A C 1
ATOM 6871 O O . GLY A 1 882 ? 6.688 5.773 5.291 1.00 58.31 882 GLY A O 1
ATOM 6872 N N . ARG A 1 883 ? 5.722 7.078 3.746 1.00 71.38 883 ARG A N 1
ATOM 6873 C CA . ARG A 1 883 ? 5.222 8.089 4.683 1.00 71.38 883 ARG A CA 1
ATOM 6874 C C . ARG A 1 883 ? 3.801 8.503 4.347 1.00 71.38 883 ARG A C 1
ATOM 6876 O O . ARG A 1 883 ? 3.396 8.487 3.188 1.00 71.38 883 ARG A O 1
ATOM 6883 N N . VAL A 1 884 ? 3.057 8.907 5.367 1.00 68.88 884 VAL A N 1
ATOM 6884 C CA . VAL A 1 884 ? 1.688 9.417 5.240 1.00 68.88 884 VAL A CA 1
ATOM 6885 C C . VAL A 1 884 ? 1.584 10.814 5.848 1.00 68.88 884 VAL A C 1
ATOM 6887 O O . VAL A 1 884 ? 2.268 11.091 6.836 1.00 68.88 884 VAL A O 1
ATOM 6890 N N . PRO A 1 885 ? 0.769 11.725 5.287 1.00 77.06 885 PRO A N 1
ATOM 6891 C CA . PRO A 1 885 ? 0.561 13.042 5.880 1.00 77.06 885 PRO A CA 1
ATOM 6892 C C . PRO A 1 885 ? 0.069 12.935 7.322 1.00 77.06 885 PRO A C 1
ATOM 6894 O O . PRO A 1 885 ? -0.717 12.045 7.646 1.00 77.06 885 PRO A O 1
ATOM 6897 N N . TYR A 1 886 ? 0.503 13.859 8.175 1.00 87.06 886 TYR A N 1
ATOM 6898 C CA . TYR A 1 886 ? -0.020 13.978 9.530 1.00 87.06 886 TYR A CA 1
ATOM 6899 C C . TYR A 1 886 ? -1.478 14.456 9.507 1.00 87.06 886 TYR A C 1
ATOM 6901 O O . TYR A 1 886 ? -1.795 15.446 8.843 1.00 87.06 886 TYR A O 1
ATOM 6909 N N . LYS A 1 887 ? -2.352 13.772 10.253 1.00 86.38 887 LYS A N 1
ATOM 6910 C CA . LYS A 1 887 ? -3.813 13.967 10.217 1.00 86.38 887 LYS A CA 1
ATOM 6911 C C . LYS A 1 887 ? -4.427 14.441 11.536 1.00 86.38 887 LYS A C 1
ATOM 6913 O O . LYS A 1 887 ? -5.637 14.617 11.583 1.00 86.38 887 LYS A O 1
ATOM 6918 N N . GLY A 1 888 ? -3.622 14.675 12.573 1.00 90.56 888 GLY A N 1
ATOM 6919 C CA . GLY A 1 888 ? -4.137 15.042 13.897 1.00 90.56 888 GLY A CA 1
ATOM 6920 C C . GLY A 1 888 ? -4.709 13.846 14.671 1.00 90.56 888 GLY A C 1
ATOM 6921 O O . GLY A 1 888 ? -4.298 12.709 14.416 1.00 90.56 888 GLY A O 1
ATOM 6922 N N . PRO A 1 889 ? -5.641 14.078 15.611 1.00 94.19 889 PRO A N 1
ATOM 6923 C CA . PRO A 1 889 ? -6.216 13.024 16.442 1.00 94.19 889 PRO A CA 1
ATOM 6924 C C . PRO A 1 889 ? -7.043 12.027 15.628 1.00 94.19 889 PRO A C 1
ATOM 6926 O O . PRO A 1 889 ? -7.805 12.411 14.735 1.00 94.19 889 PRO A O 1
ATOM 6929 N N . VAL A 1 890 ? -6.967 10.737 15.964 1.00 95.31 890 VAL A N 1
ATOM 6930 C CA . VAL A 1 890 ? -7.744 9.704 15.258 1.00 95.31 890 VAL A CA 1
ATOM 6931 C C . VAL A 1 890 ? -9.253 9.907 15.379 1.00 95.31 890 VAL A C 1
ATOM 6933 O O . VAL A 1 890 ? -9.980 9.560 14.451 1.00 95.31 890 VAL A O 1
ATOM 6936 N N . SER A 1 891 ? -9.730 10.510 16.471 1.00 93.38 891 SER A N 1
ATOM 6937 C CA . SER A 1 891 ? -11.153 10.803 16.673 1.00 93.38 891 SER A CA 1
ATOM 6938 C C . SER A 1 891 ? -11.723 11.709 15.578 1.00 93.38 891 SER A C 1
ATOM 6940 O O . SER A 1 891 ? -12.822 11.458 15.088 1.00 93.38 891 SER A O 1
ATOM 6942 N N . GLU A 1 892 ? -10.964 12.708 15.116 1.00 92.25 892 GLU A N 1
ATOM 6943 C CA . GLU A 1 892 ? -11.388 13.592 14.024 1.00 92.25 892 GLU A CA 1
ATOM 6944 C C . GLU A 1 892 ? -11.446 12.843 12.689 1.00 92.25 892 GLU A C 1
ATOM 6946 O O . GLU A 1 892 ? -12.407 12.988 11.930 1.00 92.25 892 GLU A O 1
ATOM 6951 N N . VAL A 1 893 ? -10.454 11.990 12.416 1.00 93.69 893 VAL A N 1
ATOM 6952 C CA . VAL A 1 893 ? -10.418 11.165 11.200 1.00 93.69 893 VAL A CA 1
ATOM 6953 C C . VAL A 1 893 ? -11.583 10.173 11.186 1.00 93.69 893 VAL A C 1
ATOM 6955 O O . VAL A 1 893 ? -12.312 10.092 10.197 1.00 93.69 893 VAL A O 1
ATOM 6958 N N . VAL A 1 894 ? -11.804 9.447 12.284 1.00 95.00 894 VAL A N 1
ATOM 6959 C CA . VAL A 1 894 ? -12.904 8.481 12.424 1.00 95.00 894 VAL A CA 1
ATOM 6960 C C . VAL A 1 894 ? -14.257 9.174 12.300 1.00 95.00 894 VAL A C 1
ATOM 6962 O O . VAL A 1 894 ? -15.118 8.677 11.573 1.00 95.00 894 VAL A O 1
ATOM 6965 N N . TYR A 1 895 ? -14.432 10.346 12.917 1.00 93.06 895 TYR A N 1
ATOM 6966 C CA . TYR A 1 895 ? -15.654 11.138 12.789 1.00 93.06 895 TYR A CA 1
ATOM 6967 C C . TYR A 1 895 ? -15.990 11.442 11.322 1.00 93.06 895 TYR A C 1
ATOM 6969 O O . TYR A 1 895 ? -17.127 11.243 10.893 1.00 93.06 895 TYR A O 1
ATOM 6977 N N . GLN A 1 896 ? -15.001 11.856 10.522 1.00 93.19 896 GLN A N 1
ATOM 6978 C CA . GLN A 1 896 ? -15.195 12.136 9.094 1.00 93.19 896 GLN A CA 1
ATOM 6979 C C . GLN A 1 896 ? -15.503 10.872 8.280 1.00 93.19 896 GLN A C 1
ATOM 6981 O O . GLN A 1 896 ? -16.375 10.891 7.407 1.00 93.19 896 GLN A O 1
ATOM 6986 N N . LEU A 1 897 ? -14.820 9.761 8.570 1.00 95.69 897 LEU A N 1
ATOM 6987 C CA . LEU A 1 897 ? -15.050 8.486 7.888 1.00 95.69 897 LEU A CA 1
ATOM 6988 C C . LEU A 1 897 ? -16.464 7.950 8.150 1.00 95.69 897 LEU A C 1
ATOM 6990 O O . LEU A 1 897 ? -17.169 7.588 7.206 1.00 95.69 897 LEU A O 1
ATOM 6994 N N . VAL A 1 898 ? -16.899 7.960 9.412 1.00 96.19 898 VAL A N 1
ATOM 6995 C CA . VAL A 1 898 ? -18.243 7.524 9.818 1.00 96.19 898 VAL A CA 1
ATOM 6996 C C . VAL A 1 898 ? -19.308 8.509 9.332 1.00 96.19 898 VAL A C 1
ATOM 6998 O O . VAL A 1 898 ? -20.371 8.082 8.892 1.00 96.19 898 VAL A O 1
ATOM 7001 N N . GLY A 1 899 ? -19.031 9.815 9.324 1.00 94.56 899 GLY A N 1
ATOM 7002 C CA . GLY A 1 899 ? -19.918 10.817 8.727 1.00 94.56 899 GLY A CA 1
ATOM 7003 C C . GLY A 1 899 ? -20.164 10.571 7.234 1.00 94.56 899 GLY A C 1
ATOM 7004 O O . GLY A 1 899 ? -21.306 10.620 6.777 1.00 94.56 899 GLY A O 1
ATOM 7005 N N . GLY A 1 900 ? -19.113 10.224 6.483 1.00 95.19 900 GLY A N 1
ATOM 7006 C CA . GLY A 1 900 ? -19.235 9.823 5.079 1.00 95.19 900 GLY A CA 1
ATOM 7007 C C . GLY A 1 900 ? -20.059 8.547 4.888 1.00 95.19 900 GLY A C 1
ATOM 7008 O O . GLY A 1 900 ? -20.911 8.507 4.003 1.00 95.19 900 GLY A O 1
ATOM 7009 N N . LEU A 1 901 ? -19.869 7.546 5.755 1.00 97.25 901 LEU A N 1
ATOM 7010 C CA . LEU A 1 901 ? -20.686 6.328 5.770 1.00 97.25 901 LEU A CA 1
ATOM 7011 C C . LEU A 1 901 ? -22.169 6.635 6.013 1.00 97.25 901 LEU A C 1
ATOM 7013 O O . LEU A 1 901 ? -23.018 6.188 5.248 1.00 97.25 901 LEU A O 1
ATOM 7017 N N . ARG A 1 902 ? -22.481 7.432 7.040 1.00 97.12 902 ARG A N 1
ATOM 7018 C CA . ARG A 1 902 ? -23.858 7.831 7.362 1.00 97.12 902 ARG A CA 1
ATOM 7019 C C . ARG A 1 902 ? -24.533 8.556 6.201 1.00 97.12 902 ARG A C 1
ATOM 7021 O O . ARG A 1 902 ? -25.689 8.287 5.891 1.00 97.12 902 ARG A O 1
ATOM 7028 N N . SER A 1 903 ? -23.794 9.439 5.528 1.00 96.00 903 SER A N 1
ATOM 7029 C CA . SER A 1 903 ? -24.266 10.114 4.316 1.00 96.00 903 SER A CA 1
ATOM 7030 C C . SER A 1 903 ? -24.585 9.108 3.204 1.00 96.00 903 SER A C 1
ATOM 7032 O O . SER A 1 903 ? -25.683 9.127 2.653 1.00 96.00 903 SER A O 1
ATOM 7034 N N . GLY A 1 904 ? -23.673 8.166 2.934 1.00 96.00 904 GLY A N 1
ATOM 7035 C CA . GLY A 1 904 ? -23.885 7.098 1.955 1.00 96.00 904 GLY A CA 1
ATOM 7036 C C . GLY A 1 904 ? -25.095 6.210 2.271 1.00 96.00 904 GLY A C 1
ATOM 7037 O O . GLY A 1 904 ? -25.872 5.894 1.373 1.00 96.00 904 GLY A O 1
ATOM 7038 N N . MET A 1 905 ? -25.305 5.870 3.546 1.00 97.81 905 MET A N 1
ATOM 7039 C CA . MET A 1 905 ? -26.492 5.146 4.015 1.00 97.81 905 MET A CA 1
ATOM 7040 C C . MET A 1 905 ? -27.780 5.942 3.792 1.00 97.81 905 MET A C 1
ATOM 7042 O O . MET A 1 905 ? -28.755 5.381 3.296 1.00 97.81 905 MET A O 1
ATOM 7046 N N . GLY A 1 906 ? -27.763 7.248 4.077 1.00 96.50 906 GLY A N 1
ATOM 7047 C CA . GLY A 1 906 ? -28.883 8.148 3.806 1.00 96.50 906 GLY A CA 1
ATOM 7048 C C . GLY A 1 906 ? -29.256 8.190 2.322 1.00 96.50 906 GLY A C 1
ATOM 7049 O O . GLY A 1 906 ? -30.432 8.056 1.995 1.00 96.50 906 GLY A O 1
ATOM 7050 N N . TYR A 1 907 ? -28.270 8.278 1.418 1.00 96.19 907 TYR A N 1
ATOM 7051 C CA . TYR A 1 907 ? -28.504 8.194 -0.034 1.00 96.19 907 TYR A CA 1
ATOM 7052 C C . TYR A 1 907 ? -29.066 6.841 -0.482 1.00 96.19 907 TYR A C 1
ATOM 7054 O O . TYR A 1 907 ? -29.803 6.783 -1.462 1.00 96.19 907 TYR A O 1
ATOM 7062 N N . CYS A 1 908 ? -28.728 5.758 0.216 1.00 96.19 908 CYS A N 1
ATOM 7063 C CA . CYS A 1 908 ? -29.237 4.418 -0.076 1.00 96.19 908 CYS A CA 1
ATOM 7064 C C . CYS A 1 908 ? -30.567 4.104 0.633 1.00 96.19 908 CYS A C 1
ATOM 7066 O O . CYS A 1 908 ? -31.053 2.982 0.507 1.00 96.19 908 CYS A O 1
ATOM 7068 N N . GLY A 1 909 ? -31.137 5.035 1.409 1.00 95.94 909 GLY A N 1
ATOM 7069 C CA . GLY A 1 909 ? -32.360 4.783 2.180 1.00 95.94 909 GLY A CA 1
ATOM 7070 C C . GLY A 1 909 ? -32.209 3.743 3.290 1.00 95.94 909 GLY A C 1
ATOM 7071 O O . GLY A 1 909 ? -33.185 3.095 3.663 1.00 95.94 909 GLY A O 1
ATOM 7072 N N . ALA A 1 910 ? -30.993 3.543 3.802 1.00 97.19 910 ALA A N 1
ATOM 7073 C CA . ALA A 1 910 ? -30.688 2.485 4.756 1.00 97.19 910 ALA A CA 1
ATOM 7074 C C . ALA A 1 910 ? -30.625 3.026 6.201 1.00 97.19 910 ALA A C 1
ATOM 7076 O O . ALA A 1 910 ? -29.673 3.737 6.528 1.00 97.19 910 ALA A O 1
ATOM 7077 N N . PRO A 1 911 ? -31.575 2.671 7.093 1.00 97.06 911 PRO A N 1
ATOM 7078 C CA . PRO A 1 911 ? -31.519 3.058 8.507 1.00 97.06 911 PRO A CA 1
ATOM 7079 C C . PRO A 1 911 ? -30.431 2.331 9.300 1.00 97.06 911 PRO A C 1
ATOM 7081 O O . PRO A 1 911 ? -30.004 2.815 10.343 1.00 97.06 911 PRO A O 1
ATOM 7084 N N . ASP A 1 912 ? -29.971 1.180 8.817 1.00 97.62 912 ASP A N 1
ATOM 7085 C CA . ASP A 1 912 ? -28.940 0.367 9.450 1.00 97.62 912 ASP A CA 1
ATOM 7086 C C . ASP A 1 912 ? -28.078 -0.352 8.399 1.00 97.62 912 ASP A C 1
ATOM 7088 O O . ASP A 1 912 ? -28.402 -0.420 7.205 1.00 97.62 912 ASP A O 1
ATOM 7092 N N . LEU A 1 913 ? -26.932 -0.877 8.837 1.00 97.56 913 LEU A N 1
ATOM 7093 C CA . LEU A 1 913 ? -25.986 -1.551 7.946 1.00 97.56 913 LEU A CA 1
ATOM 7094 C C . LEU A 1 913 ? -26.523 -2.876 7.383 1.00 97.56 913 LEU A C 1
ATOM 7096 O O . LEU A 1 913 ? -26.066 -3.318 6.329 1.00 97.56 913 LEU A O 1
ATOM 7100 N N . GLU A 1 914 ? -27.477 -3.524 8.055 1.00 95.75 914 GLU A N 1
ATOM 7101 C CA . GLU A 1 914 ? -28.120 -4.737 7.537 1.00 95.75 914 GLU A CA 1
ATOM 7102 C C . GLU A 1 914 ? -28.995 -4.419 6.324 1.00 95.75 914 GLU A C 1
ATOM 7104 O O . GLU A 1 914 ? -28.896 -5.079 5.286 1.00 95.75 914 GLU A O 1
ATOM 7109 N N . THR A 1 915 ? -29.783 -3.352 6.418 1.00 96.94 915 THR A N 1
ATOM 7110 C CA . THR A 1 915 ? -30.592 -2.842 5.319 1.00 96.94 915 THR A CA 1
ATOM 7111 C C . THR A 1 915 ? -29.704 -2.399 4.165 1.00 96.94 915 THR A C 1
ATOM 7113 O O . THR A 1 915 ? -29.990 -2.777 3.027 1.00 96.94 915 THR A O 1
ATOM 7116 N N . LEU A 1 916 ? -28.593 -1.700 4.440 1.00 97.44 916 LEU A N 1
ATOM 7117 C CA . LEU A 1 916 ? -27.618 -1.319 3.412 1.00 97.44 916 LEU A CA 1
ATOM 7118 C C . LEU A 1 916 ? -27.132 -2.551 2.632 1.00 97.44 916 LEU A C 1
ATOM 7120 O O . LEU A 1 916 ? -27.255 -2.584 1.412 1.00 97.44 916 LEU A O 1
ATOM 7124 N N . ARG A 1 917 ? -26.660 -3.595 3.325 1.00 95.69 917 ARG A N 1
ATOM 7125 C CA . ARG A 1 917 ? -26.180 -4.847 2.705 1.00 95.69 917 ARG A CA 1
ATOM 7126 C C . ARG A 1 917 ? -27.228 -5.556 1.853 1.00 95.69 917 ARG A C 1
ATOM 7128 O O . ARG A 1 917 ? -26.892 -6.183 0.854 1.00 95.69 917 ARG A O 1
ATOM 7135 N N . ARG A 1 918 ? -28.494 -5.512 2.271 1.00 93.81 918 ARG A N 1
ATOM 7136 C CA . ARG A 1 918 ? -29.585 -6.236 1.605 1.00 93.81 918 ARG A CA 1
ATOM 7137 C C . ARG A 1 918 ? -30.152 -5.490 0.399 1.00 93.81 918 ARG A C 1
ATOM 7139 O O . ARG A 1 918 ? -30.656 -6.131 -0.520 1.00 93.81 918 ARG A O 1
ATOM 7146 N N . THR A 1 919 ? -30.153 -4.159 0.440 1.00 95.31 919 THR A N 1
ATOM 7147 C CA . THR A 1 919 ? -30.941 -3.332 -0.490 1.00 95.31 919 THR A CA 1
ATOM 7148 C C . THR A 1 919 ? -30.103 -2.470 -1.421 1.00 95.31 919 THR A C 1
ATOM 7150 O O . THR A 1 919 ? -30.585 -2.145 -2.507 1.00 95.31 919 THR A O 1
ATOM 7153 N N . ALA A 1 920 ? -28.866 -2.132 -1.040 1.00 95.62 920 ALA A N 1
ATOM 7154 C CA . ALA A 1 920 ? -27.997 -1.304 -1.860 1.00 95.62 920 ALA A CA 1
ATOM 7155 C C . ALA A 1 920 ? -27.728 -1.959 -3.217 1.00 95.62 920 ALA A C 1
ATOM 7157 O O . ALA A 1 920 ? -27.511 -3.168 -3.331 1.00 95.62 920 ALA A O 1
ATOM 7158 N N . ARG A 1 921 ? -27.719 -1.129 -4.257 1.00 95.56 921 ARG A N 1
ATOM 7159 C CA . ARG A 1 921 ? -27.409 -1.539 -5.622 1.00 95.56 921 ARG A CA 1
ATOM 7160 C C . ARG A 1 921 ? -26.173 -0.810 -6.098 1.00 95.56 921 ARG A C 1
ATOM 7162 O O . ARG A 1 921 ? -25.919 0.330 -5.715 1.00 95.56 921 ARG A O 1
ATOM 7169 N N . PHE A 1 922 ? -25.409 -1.491 -6.939 1.00 95.75 922 PHE A N 1
ATOM 7170 C CA . PHE A 1 922 ? -24.238 -0.914 -7.569 1.00 95.75 922 PHE A CA 1
ATOM 7171 C C . PHE A 1 922 ? -24.483 -0.712 -9.054 1.00 95.75 922 PHE A C 1
ATOM 7173 O O . PHE A 1 922 ? -25.048 -1.580 -9.722 1.00 95.75 922 PHE A O 1
ATOM 7180 N N . VAL A 1 923 ? -23.958 0.389 -9.576 1.00 94.31 923 VAL A N 1
ATOM 7181 C CA . VAL A 1 923 ? -23.783 0.597 -11.009 1.00 94.31 923 VAL A CA 1
ATOM 7182 C C . VAL A 1 923 ? -22.303 0.467 -11.344 1.00 94.31 923 VAL A C 1
ATOM 7184 O O . VAL A 1 923 ? -21.439 1.008 -10.650 1.00 94.31 923 VAL A O 1
ATOM 7187 N N . ARG A 1 924 ? -22.003 -0.287 -12.402 1.00 91.31 924 ARG A N 1
ATOM 7188 C CA . ARG A 1 924 ? -20.647 -0.372 -12.941 1.00 91.31 924 ARG A CA 1
ATOM 7189 C C . ARG A 1 924 ? -20.341 0.884 -13.726 1.00 91.31 924 ARG A C 1
ATOM 7191 O O . ARG A 1 924 ? -21.144 1.299 -14.559 1.00 91.31 924 ARG A O 1
ATOM 7198 N N . VAL A 1 925 ? -19.173 1.451 -13.482 1.00 83.56 925 VAL A N 1
ATOM 7199 C CA . VAL A 1 925 ? -18.771 2.714 -14.087 1.00 83.56 925 VAL A CA 1
ATOM 7200 C C . VAL A 1 925 ? -17.508 2.555 -14.917 1.00 83.56 925 VAL A C 1
ATOM 7202 O O . VAL A 1 925 ? -16.737 1.612 -14.753 1.00 83.56 925 VAL A O 1
ATOM 7205 N N . THR A 1 926 ? -17.330 3.467 -15.866 1.00 78.88 926 THR A N 1
ATOM 7206 C CA . THR A 1 926 ? -16.121 3.525 -16.692 1.00 78.88 926 THR A CA 1
ATOM 7207 C C . THR A 1 926 ? -15.090 4.443 -16.044 1.00 78.88 926 THR A C 1
ATOM 7209 O O . THR A 1 926 ? -15.423 5.238 -15.167 1.00 78.88 926 THR A O 1
ATOM 7212 N N . ALA A 1 927 ? -13.845 4.412 -16.521 1.00 66.62 927 ALA A N 1
ATOM 7213 C CA . ALA A 1 927 ? -12.812 5.335 -16.049 1.00 66.62 927 ALA A CA 1
ATOM 7214 C C . ALA A 1 927 ? -13.209 6.822 -16.201 1.00 66.62 927 ALA A C 1
ATOM 7216 O O . ALA A 1 927 ? -12.885 7.627 -15.334 1.00 66.62 927 ALA A O 1
ATOM 7217 N N . ALA A 1 928 ? -13.964 7.182 -17.247 1.00 68.94 928 ALA A N 1
ATOM 7218 C CA . ALA A 1 928 ? -14.451 8.551 -17.438 1.00 68.94 928 ALA A CA 1
ATOM 7219 C C . ALA A 1 928 ? -15.438 8.970 -16.334 1.00 68.94 928 ALA A C 1
ATOM 7221 O O . ALA A 1 928 ? -15.360 10.073 -15.806 1.00 68.94 928 ALA A O 1
ATOM 7222 N N . SER A 1 929 ? -16.318 8.059 -15.921 1.00 74.69 929 SER A N 1
ATOM 7223 C CA . SER A 1 929 ? -17.247 8.289 -14.809 1.00 74.69 929 SER A CA 1
ATOM 7224 C C . SER A 1 929 ? -16.531 8.386 -13.455 1.00 74.69 929 SER A C 1
ATOM 7226 O O . SER A 1 929 ? -16.995 9.083 -12.555 1.00 74.69 929 SER A O 1
ATOM 7228 N N . VAL A 1 930 ? -15.380 7.722 -13.286 1.00 71.19 930 VAL A N 1
ATOM 7229 C CA . VAL A 1 930 ? -14.537 7.909 -12.092 1.00 71.19 930 VAL A CA 1
ATOM 7230 C C . VAL A 1 930 ? -13.981 9.332 -12.053 1.00 71.19 930 VAL A C 1
ATOM 7232 O O . VAL A 1 930 ? -14.040 9.971 -11.007 1.00 71.19 930 VAL A O 1
ATOM 7235 N N . GLN A 1 931 ? -13.507 9.863 -13.183 1.00 67.44 931 GLN A N 1
ATOM 7236 C CA . GLN A 1 931 ? -13.050 11.257 -13.269 1.00 67.44 931 GLN A CA 1
ATOM 7237 C C . GLN A 1 931 ? -14.174 12.249 -12.970 1.00 67.44 931 GLN A C 1
ATOM 7239 O O . GLN A 1 931 ? -13.968 13.166 -12.181 1.00 67.44 931 GLN A O 1
ATOM 7244 N N . GLU A 1 932 ? -15.361 12.020 -13.538 1.00 78.31 932 GLU A N 1
ATOM 7245 C CA . GLU A 1 932 ? -16.575 12.793 -13.248 1.00 78.31 932 GLU A CA 1
ATOM 7246 C C . GLU A 1 932 ? -16.920 12.773 -11.748 1.00 78.31 932 GLU A C 1
ATOM 7248 O O . GLU A 1 932 ? -17.325 13.784 -11.180 1.00 78.31 932 GLU A O 1
ATOM 7253 N N . SER A 1 933 ? -16.719 11.639 -11.072 1.00 76.19 933 SER A N 1
ATOM 7254 C CA . SER A 1 933 ? -17.042 11.490 -9.647 1.00 76.19 933 SER A CA 1
ATOM 7255 C C . SER A 1 933 ? -16.132 12.310 -8.722 1.00 76.19 933 SER A C 1
ATOM 7257 O O . SER A 1 933 ? -16.523 12.641 -7.601 1.00 76.19 933 SER A O 1
ATOM 7259 N N . HIS A 1 934 ? -14.912 12.629 -9.157 1.00 78.19 934 HIS A N 1
ATOM 7260 C CA . HIS A 1 934 ? -13.989 13.487 -8.417 1.00 78.19 934 HIS A CA 1
ATOM 7261 C C . HIS A 1 934 ? -14.203 14.964 -8.796 1.00 78.19 934 HIS A C 1
ATOM 7263 O O . HIS A 1 934 ? -14.600 15.244 -9.922 1.00 78.19 934 HIS A O 1
ATOM 7269 N N . PRO A 1 935 ? -13.907 15.944 -7.915 1.00 74.31 935 PRO A N 1
ATOM 7270 C CA . PRO A 1 935 ? -13.894 17.352 -8.304 1.00 74.31 935 PRO A CA 1
ATOM 7271 C C . PRO A 1 935 ? -13.009 17.576 -9.541 1.00 74.31 935 PRO A C 1
ATOM 7273 O O . PRO A 1 935 ? -11.805 17.298 -9.513 1.00 74.31 935 PRO A O 1
ATOM 7276 N N . HIS A 1 936 ? -13.626 18.074 -10.608 1.00 76.44 936 HIS A N 1
ATOM 7277 C CA . HIS A 1 936 ? -13.033 18.327 -11.918 1.00 76.44 936 HIS A CA 1
ATOM 7278 C C . HIS A 1 936 ? -13.363 19.760 -12.373 1.00 76.44 936 HIS A C 1
ATOM 7280 O O . HIS A 1 936 ? -14.261 20.397 -11.826 1.00 76.44 936 HIS A O 1
ATOM 7286 N N . ASP A 1 937 ? -12.576 20.296 -13.310 1.00 74.12 937 ASP A N 1
ATOM 7287 C CA . ASP A 1 937 ? -12.730 21.642 -13.893 1.00 74.12 937 ASP A CA 1
ATOM 7288 C C . ASP A 1 937 ? -12.660 22.836 -12.913 1.00 74.12 937 ASP A C 1
ATOM 7290 O O . ASP A 1 937 ? -13.097 23.943 -13.235 1.00 74.12 937 ASP A O 1
ATOM 7294 N N . VAL A 1 938 ? -12.064 22.647 -11.725 1.00 72.50 938 VAL A N 1
ATOM 7295 C CA . VAL A 1 938 ? -11.863 23.704 -10.715 1.00 72.50 938 VAL A CA 1
ATOM 7296 C C . VAL A 1 938 ? -10.519 23.588 -9.985 1.00 72.50 938 VAL A C 1
ATOM 7298 O O . VAL A 1 938 ? -10.063 22.493 -9.651 1.00 72.50 938 VAL A O 1
ATOM 7301 N N . ASP A 1 939 ? -9.910 24.733 -9.661 1.00 71.75 939 ASP A N 1
ATOM 7302 C CA . ASP A 1 939 ? -8.729 24.801 -8.795 1.00 71.75 939 ASP A CA 1
ATOM 7303 C C . ASP A 1 939 ? -9.132 24.687 -7.316 1.00 71.75 939 ASP A C 1
ATOM 7305 O O . ASP A 1 939 ? -9.860 25.522 -6.771 1.00 71.75 939 ASP A O 1
ATOM 7309 N N . ILE A 1 940 ? -8.634 23.659 -6.623 1.00 67.62 940 ILE A N 1
ATOM 7310 C CA . ILE A 1 940 ? -8.932 23.441 -5.201 1.00 67.62 940 ILE A CA 1
ATOM 7311 C C . ILE A 1 940 ? -8.141 24.439 -4.339 1.00 67.62 940 ILE A C 1
ATOM 7313 O O . ILE A 1 940 ? -6.942 24.272 -4.106 1.00 67.62 940 ILE A O 1
ATOM 7317 N N . VAL A 1 941 ? -8.831 25.458 -3.814 1.00 67.00 941 VAL A N 1
ATOM 7318 C CA . VAL A 1 941 ? -8.247 26.490 -2.930 1.00 67.00 941 VAL A CA 1
ATOM 7319 C C . VAL A 1 941 ? -8.092 26.001 -1.482 1.00 67.00 941 VAL A C 1
ATOM 7321 O O . VAL A 1 941 ? -7.153 26.392 -0.788 1.00 67.00 941 VAL A O 1
ATOM 7324 N N . LYS A 1 942 ? -9.005 25.144 -1.010 1.00 65.75 942 LYS A N 1
ATOM 7325 C CA . LYS A 1 942 ? -8.975 24.522 0.322 1.00 65.75 942 LYS A CA 1
ATOM 7326 C C . LYS A 1 942 ? -9.449 23.077 0.217 1.00 65.75 942 LYS A C 1
ATOM 7328 O O . LYS A 1 942 ? -10.514 22.823 -0.334 1.00 65.75 942 LYS A O 1
ATOM 7333 N N . GLU A 1 943 ? -8.662 22.151 0.749 1.00 66.75 943 GLU A N 1
ATOM 7334 C CA . GLU A 1 943 ? -9.024 20.732 0.814 1.00 66.75 943 GLU A CA 1
ATOM 7335 C C . GLU A 1 943 ? -9.864 20.452 2.063 1.00 66.75 943 GLU A C 1
ATOM 7337 O O . GLU A 1 943 ? -9.677 21.085 3.107 1.00 66.75 943 GLU A O 1
ATOM 7342 N N . ALA A 1 944 ? -10.801 19.512 1.946 1.00 67.25 944 ALA A N 1
ATOM 7343 C CA . ALA A 1 944 ? -11.647 19.093 3.053 1.00 67.25 944 ALA A CA 1
ATOM 7344 C C . ALA A 1 944 ? -11.007 17.899 3.792 1.00 67.25 944 ALA A C 1
ATOM 7346 O O . ALA A 1 944 ? -10.340 17.079 3.162 1.00 67.25 944 ALA A O 1
ATOM 7347 N N . PRO A 1 945 ? -11.220 17.739 5.111 1.00 65.44 945 PRO A N 1
ATOM 7348 C CA . PRO A 1 945 ? -10.625 16.639 5.883 1.00 65.44 945 PRO A CA 1
ATOM 7349 C C . PRO A 1 945 ? -10.965 15.232 5.362 1.00 65.44 945 PRO A C 1
ATOM 7351 O O . PRO A 1 945 ? -10.179 14.302 5.503 1.00 65.44 945 PRO A O 1
ATOM 7354 N N . ASN A 1 946 ? -12.138 15.080 4.749 1.00 61.84 946 ASN A N 1
ATOM 7355 C CA . ASN A 1 946 ? -12.664 13.841 4.178 1.00 61.84 946 ASN A CA 1
ATOM 7356 C C . ASN A 1 946 ? -12.273 13.618 2.705 1.00 61.84 946 ASN A C 1
ATOM 7358 O O . ASN A 1 946 ? -12.609 12.575 2.143 1.00 61.84 946 ASN A O 1
ATOM 7362 N N . TYR A 1 947 ? -11.593 14.581 2.074 1.00 60.66 947 TYR A N 1
ATOM 7363 C CA . TYR A 1 947 ? -11.187 14.496 0.678 1.00 60.66 947 TYR A CA 1
ATOM 7364 C C . TYR A 1 947 ? -9.833 15.175 0.455 1.00 60.66 947 TYR A C 1
ATOM 7366 O O . TYR A 1 947 ? -9.729 16.396 0.328 1.00 60.66 947 TYR A O 1
ATOM 7374 N N . GLN A 1 948 ? -8.795 14.349 0.360 1.00 56.72 948 GLN A N 1
ATOM 7375 C CA . GLN A 1 948 ? -7.476 14.751 -0.108 1.00 56.72 948 GLN A CA 1
ATOM 7376 C C . GLN A 1 948 ? -7.218 14.016 -1.416 1.00 56.72 948 GLN A C 1
ATOM 7378 O O . GLN A 1 948 ? -7.168 12.784 -1.457 1.00 56.72 948 GLN A O 1
ATOM 7383 N N . ARG A 1 949 ? -7.081 14.773 -2.503 1.00 48.44 949 ARG A N 1
ATOM 7384 C CA . ARG A 1 949 ? -6.509 14.222 -3.727 1.00 48.44 949 ARG A CA 1
ATOM 7385 C C . ARG A 1 949 ? -5.037 13.991 -3.404 1.00 48.44 949 ARG A C 1
ATOM 7387 O O . ARG A 1 949 ? -4.360 14.952 -3.045 1.00 48.44 949 ARG A O 1
ATOM 7394 N N . GLU A 1 950 ? -4.567 12.743 -3.438 1.00 40.88 950 GLU A N 1
ATOM 7395 C CA . GLU A 1 950 ? -3.131 12.469 -3.309 1.00 40.88 950 GLU A CA 1
ATOM 7396 C C . GLU A 1 950 ? -2.429 13.345 -4.359 1.00 40.88 950 GLU A C 1
ATOM 7398 O O . GLU A 1 950 ? -2.747 13.270 -5.547 1.00 40.88 950 GLU A O 1
ATOM 7403 N N . ARG A 1 951 ? -1.632 14.314 -3.898 1.00 31.28 951 ARG A N 1
ATOM 7404 C CA . ARG A 1 951 ? -1.118 15.407 -4.731 1.00 31.28 951 ARG A CA 1
ATOM 7405 C C . ARG A 1 951 ? 0.171 15.067 -5.427 1.00 31.28 951 ARG A C 1
ATOM 7407 O O . ARG A 1 951 ? 0.993 14.344 -4.825 1.00 31.28 951 ARG A O 1
#

Sequence (951 aa):
MADTREEIWNERFGREGLTFDDLLLEPAYSEVLPTDVSTETRFSRNIRLNIPIVSAAMDTVTEAPMAIAVAREGGIGVIHRNLPPEAQAGEVDKVKRSESGIIVDPIFLSAQHRVQDALDLMARYRISGVPITDEEGHLVGILTNRDLVFEEDFEQPIGRVMTPGDRLVTAPVGTSLEEAKAILHRHRIEKLPLVDGQKRLKGLITIKDIEKARKYPLAAKDEKGRLRVAGAIGTDAGARERAELLVEAGVDAIILDTAHGHSRRVIETVRWLKERFGDRVDVVAGNVATAQGAEDLARAGADAIKAGVGPGSICLGPETEILMADGAVKPICDVVPGDQVITHRGRARRVTKVYRRPYTGPLVHLTINGSPRVLRMTPNHPCLAIHFNAPVGARHKYGGKYFFDKPKYHRGLDWVPAGDLEPQDILAIPIRQVQAKQVTFDLLDAVPQYRNDGEWIHATKPSRNQNTLSYQEIADRSGTTARVVGSMVLGLRTVSDPLQEAGEGFLREVAHERPAPAHRVRRHVVLDGRLMRLFGYYAAEGHPAGLPNDRQLRFAFHRDETAYQEDVMRLIKEVFGYDGATVLHAPHRQATTVLVTNHALARFFETVIPGNARTRRLPPELLAQPEPLLREFLIGAFRAAGTWDGAGGRIGYKTASPALASQVADILLRLGYFPSVQRYEPQHERWSGMYAVRLPGAPCRRFRDGFAELGLREPAVEHRSVKQGMWSDGRYVYVTIKDVRVVQDDLHVYNLEVDEDESYVADRVAVHNCTTRIVSGSGMPQMTAIWETTRAAARFGLPVIADGGIRYSGDITKALAAGAESVMLGGLLAGTDESPGEMEIHQGRRYKVYRGMGSIGAMRAGSRDRYFQERERKLVPEGIEGRVPYKGPVSEVVYQLVGGLRSGMGYCGAPDLETLRRTARFVRVTAASVQESHPHDVDIVKEAPNYQRER

Organism: Limnochorda pilosa (NCBI:txid1555112)

InterPro domains:
  IPR000644 CBS domain [PF00571] (105-149)
  IPR000644 CBS domain [PF00571] (159-213)
  IPR000644 CBS domain [PS51371] (102-158)
  IPR000644 CBS domain [PS51371] (162-223)
  IPR000644 CBS domain [SM00116] (105-153)
  IPR000644 CBS domain [SM00116] (167-215)
  IPR001093 IMP dehydrogenase/GMP reductase [PF00478] (17-316)
  IPR001093 IMP dehydrogenase/GMP reductase [PF00478] (770-936)
  IPR001093 IMP dehydrogenase/GMP reductase [cd00381] (17-315)
  IPR001093 IMP dehydrogenase/GMP reductase [cd00381] (770-925)
  IPR003586 Hint domain C-terminal [SM00305] (729-775)
  IPR003587 Hint domain N-terminal [SM00306] (313-431)
  IPR004042 Intein DOD homing endonuclease, central region [PS50819] (534-673)
  IPR004860 Homing endonuclease, LAGLIDADG domain [PF14528] (630-703)
  IPR005990 Inosine-5'-monophosphate dehydrogenase [PTHR11911] (15-319)
  IPR006141 Intein N-terminal splicing region [PS50817] (315-385)
  IPR006142 Intein [PR00379] (372-385)
  IPR006142 Intein [PR00379] (531-543)
  IPR006142 Intein [PR00379] (660-675)
  IPR006142 Intein [PR00379] (746-763)

Foldseek 3Di:
DDDDPVVCVVCVVHDDFDFLLQWDFFFDDAPDALVQFFQWFAPFQPFIWRHQEEADQDQLIDFLLNQLQCLLLTYGYAHHDLDPLLVSLVRLLSQQLVAFQKAFDFAAAEQQDFLVVVVVVCVVSVDQKHFYADPVQAGFFMDGVVLVVPDPGRGDGNNVRTGTPVPAAEAEPPQDSVNVVVSCVVVVHFKHFYAYPVRGTGIMHGPVNVVSCVVRVRRRADPRRGGAYEYEAELDPCRVVSLVSNLVSPHQAYEHFFLAQQDPSNLVVLLVCCVPQNNSHAYETDADQFLVSLQSSVVSPHRFYAYFHFPDDWFWFQQWWFQFLLRFTDGLVPDDFQTWFQFLQLDTFTFRDKDKDWDFFKWKFFFFPQFPGTTTIDQQWWFFWQDDPDPPVVQDDDPPFDDDDPPCPPVGGDGHGSNRDDFFIKFWFFQHDFDADWDKAFLCVLPVPFDDPVFKTQLDDLDDDPDPDQLCNVCVVLVHHSVVSVCVSLVNDDDPPVSVVVVVVVVVVRRDDDDDPRQIWTRMFILDLLVLLLLLQCLAFWAWDDRLVFTKIKGKAFLPLVVLLVSNQVSRCVGTVGNQWDKDDDPPDRMIMTIGRGNSVNSSSCVQFPDDQAATAHTSSQLSHDLSSLLSSVLNNCSRAWDADQAFLKIKGKTNYPRRLSSNQSSCVSVWFRWHKDWDQDPPDPDHTMIMTMGHFPSSVCVCVVCVVSVDDHRPDDDDGDHPQWGDPNGIIMIGTRDIDIDGDTRMTMATQTPPHQWGATSSIIIGDQARCRVVVDTGHQLSSLLSSQVSCVVSVIAYEREDDDDFLSSQLSSLLSRHRHYHDFLLSSQEPSGSFDWDQDPNFIKGKGWDCQAPVNCVSPSCSSVPRPPPPDGRGNIHIDIHGHQYHVSVSVVLSSSSNSVSCSSRNHSYSVCSNVRIDMDRDDPVVSQVVDDPPDDPPDADSRDDRND

pLDDT: mean 78.38, std 16.73, range [28.5, 98.56]